Protein AF-0000000066524885 (afdb_homodimer)

Nearest PDB structures (foldseek):
  3c48-assembly1_B  TM=5.034E-01  e=5.840E-22  Corynebacterium glutamicum
  4n9w-assembly1_A  TM=7.542E-01  e=8.296E-17  Mycolicibacterium smegmatis MC2 155
  2gek-assembly1_A  TM=7.854E-01  e=3.214E-16  Mycolicibacterium smegmatis MC2 155
  4nc9-assembly5_A  TM=6.930E-01  e=2.259E-15  Mycolicibacterium smegmatis MC2 155
  4nc9-assembly6_D  TM=7.112E-01  e=3.580E-14  Mycolicibacterium smegmatis MC2 155

pLDDT: mean 85.68, std 20.27, range [21.25, 98.88]

Secondary structure (DSSP, 8-state):
------------------HHHHHHHHHHHHHHHHHHHHHHHHHHHHHHHT--------------PPPPHHHHHHHHHHHHHHHHHHHHHHHHHHHHHHHHTTSPPPEEEEE-S--STTTS---HHHHHHHHHHHHHHHTT-EEEEEEEE-SSS--EEEEEEE-TTT--EEEE--TT-SEEEEEEE-SSTT---HHHHHHHHHHHHHHHHHS--SEEEEEGGGSGGGHHHH-S-EEEEES--HHHHHHHHHHHHHHHHHHH-PPP-HHHHHHHHHHHHHHHHHHHHHHH-S-EEESSHHHHHIIIIIT---GGGEEE----B-TTTS---S-HHHHHHHHHHTT--TTSEEEEE-S--SGGGTHHHHHHHHHHHHHH-TTEEEEEE--STTHHHHHHHHHTT--EEEEES--HHHHHHHHHH-SEEEE-----SS--HHHHHHHHTT--EEEESSTTHHHH-SSGGG-EEE-TT-HHHHHHHHHHHHH-HHHHHHHHHHHHHHHHHHSBHHHHHHHHHHHHHHHHHSPPPPP---S-EEEE-SSS-EEEE---/------------------HHHHHHHHHHHHHHHHHHHHHHHHHHHHHHHT--------------PPPPHHHHHHHHHHHHHHHHHHHHHHHHHHHHHHHHTTSPPPEEEEE-S--STTTS---HHHHHHHHHHHHHHHTT-EEEEEEEE-SSS--EEEEEEE-TTT--EEEE--TT-SEEEEEEE-SSTT---HHHHHHHHHHHHHHHHHS--SEEEEEGGGSGGGHHHH-S-EEEEES--HHHHHHHHHHHHHHHHHHH-PPP-HHHHHHHHHHHHHHHHHHHHHHH-S-EEESSHHHHHIIIIIT---GGGEEE----B-TTTS---S-HHHHHHHHHHTT--TTSEEEEE-S--SGGGTHHHHHHHHHHHHHH-TTEEEEEE--STTHHHHHHHHHTT--EEEEES--HHHHHHHHHH-SEEEE-----SS--HHHHHHHHTT--EEEESSTTHHHH-SSGGG-EEE-TT-HHHHHHHHHHHHH-HHHHHHHHHHHHHHHHHHSBHHHHHHHHHHHHHHHHHSPPPPP---S-EEEE-SSS-EEEE---

Sequence (1104 aa):
MVDCDTPRMGRLGLLRMSRKIFLFLLGFFLWLTFFCTQLFLLKHVENAEYRTEFQPISSTVIQVSQPLNGDRVQEKSCVLRTVEKYTRYAADAVAAAGRIQHRSRLRIAAFTRLWIAPIHKSGGMQLHAFQIYSQLAARGHYVHVFVTGPPGNYRRELMYCVDPENNTTRVCKNPEARLVVQQVPSSENMGYSVAWMNNCVKAFNILHTKQPFDVVHSESWAAVPNIYQLRLPFAVTWHGSMLDWFRNELNRIAHNYRVGRKAPGRELWKRMRDLAKAVAMEEYMLLAVPQHIVISDAAERDLVEMQHVPRERIALIYNGVNTGIFHSREGTWMRDAFLRSHGVPPEHFVVGCGGRLVEIKGHLQLSHAMRHIMEQYRNVTLLVAGEGAMGNIYASMHMEGLSVVQLGMLSQEELGTFYHAIDVFVDPFYQHHGLNTVMIEAALSEVPLVVTALGGALSVVPCTDYGRLFTVGDVMGLAREILYYMLHPDEAKATARRARERAMKLFSSDVMVMHYESLLYRLVDHPPTLPNMTGDVVCIPVYPALCYREVSMVDCDTPRMGRLGLLRMSRKIFLFLLGFFLWLTFFCTQLFLLKHVENAEYRTEFQPISSTVIQVSQPLNGDRVQEKSCVLRTVEKYTRYAADAVAAAGRIQHRSRLRIAAFTRLWIAPIHKSGGMQLHAFQIYSQLAARGHYVHVFVTGPPGNYRRELMYCVDPENNTTRVCKNPEARLVVQQVPSSENMGYSVAWMNNCVKAFNILHTKQPFDVVHSESWAAVPNIYQLRLPFAVTWHGSMLDWFRNELNRIAHNYRVGRKAPGRELWKRMRDLAKAVAMEEYMLLAVPQHIVISDAAERDLVEMQHVPRERIALIYNGVNTGIFHSREGTWMRDAFLRSHGVPPEHFVVGCGGRLVEIKGHLQLSHAMRHIMEQYRNVTLLVAGEGAMGNIYASMHMEGLSVVQLGMLSQEELGTFYHAIDVFVDPFYQHHGLNTVMIEAALSEVPLVVTALGGALSVVPCTDYGRLFTVGDVMGLAREILYYMLHPDEAKATARRARERAMKLFSSDVMVMHYESLLYRLVDHPPTLPNMTGDVVCIPVYPALCYREVS

Organism: Trypanosoma cruzi (strain CL Brener) (NCBI:txid353153)

InterPro domains:
  IPR028098 Glycosyltransferase subfamily 4-like, N-terminal domain [PF13439] (123-323)

Foldseek 3Di:
DPPPPDPPDDDPPPPPPDPVVVVVVVVVVVVVVVVVVVVVVVVVVVPPPPPPPPPPPPLDPLDLDDDDPVQVVVQVVLVVVLVVVLVVLLVVLVVLCVVCLPPDAFEEEEEDADADPPQHHDDDLNVLVVLLQLQSQLSPHAYEYEYADAADPDKDKWAWDADNPQRDIDTDDDPPGRYMYIHFYDPHRSADDLRRQVRSLVVQCVVCVVPNGLEYEYEAQGHLQCLVSNPHFYEYEYQFALVLVLVLLVLVQVQCCLQPNDHDDPVSVVQNVLSVVRNVVRLVSLQQRQAYEYAAPLVLCCCCPPSVHDNVRYDHFHAADALVQQAEDPDCPLLCVVCVVQPAHLQAQEEEEEDAQDVQQPVVLVLLLVVSVCVPPVRYAYEYEEDYDNVVSQVVCVVVVHRYTYDYHDDSNVVNSVLNNHQEYERQGRRQGHADCNLLSNLQHLHAYEYEPHHRVCRQVVDVLQHHYDHNNPSSRSNSRSVVCVVVVVSRNRNSVVSNVSSVSRHHSSSSNSSVVSVSVVCSVPPDDGDDQDARWDWRPDVRINIHGDRD/DPDPPDDDPDDDPPPPPDPVVVVVVVVVVVVVVVVVVVVVVVVVVVPPPPPPPPPPPPLDDLPLDDDDPVQVVVFVVLVVVLVVVLVVLLVVLVVLCVVCLPPDAFEEEEEDADADPPQHHDDDLNVLVVLLQLQSQLSPHAYEYEYADAADPDKDKWAWDADNVQRDIDTDDDPPGRYMYIHFYDPHRSADDLRRQVRSLVVQVVVCVVPNGLEYEYEAQGHLQCLVSNPHFYEYEYQFALVLVLVLLVLVQVQCCLQPNDHDDDVSVVQNVLSVVRNVVRLVSLQQRQAYEYAAPLVLCCCCPPSVHDNVRYDHFHAADALVQQAEDPDCPLLCVVCVVQPAHLQAQEEEEEDAQDVQQPVVLVLLLVVSVCVPPVRYAYEYEEDYDNVVSQVVCVVVVHRYTYDYHDDSNVVNSVLNNHQEYERQGRRQGHADCNLLSNLRHLHAYEYEPHHRVCRQVVDVLQHHYDHNNPSSRSNSRSVVCVVVVVSRNRNSVVSNVSSVSRHHSSSSNSSVVSVSVVCSVPPDDGDDQDARWDWRPDVRINIHGDRD

Structure (mmCIF, N/CA/C/O backbone):
data_AF-0000000066524885-model_v1
#
loop_
_entity.id
_entity.type
_entity.pdbx_description
1 polymer 'Glycosyltransferase subfamily 4-like N-terminal domain-containing protein'
#
loop_
_atom_site.group_PDB
_atom_site.id
_atom_site.type_symbol
_atom_site.label_atom_id
_atom_site.label_alt_id
_atom_site.label_comp_id
_atom_site.label_asym_id
_atom_site.label_entity_id
_atom_site.label_seq_id
_atom_site.pdbx_PDB_ins_code
_atom_site.Cartn_x
_atom_site.Cartn_y
_atom_site.Cartn_z
_atom_site.occupancy
_atom_site.B_iso_or_equiv
_atom_site.auth_seq_id
_atom_site.auth_comp_id
_atom_site.auth_asym_id
_atom_site.auth_atom_id
_atom_site.pdbx_PDB_model_num
ATOM 1 N N . MET A 1 1 ? -10.594 -33.938 -105.125 1 21.27 1 MET A N 1
ATOM 2 C CA . MET A 1 1 ? -9.883 -32.688 -104.938 1 21.27 1 MET A CA 1
ATOM 3 C C . MET A 1 1 ? -10.242 -32.094 -103.562 1 21.27 1 MET A C 1
ATOM 5 O O . MET A 1 1 ? -11.32 -31.516 -103.375 1 21.27 1 MET A O 1
ATOM 9 N N . VAL A 1 2 ? -9.984 -32.812 -102.438 1 24.48 2 VAL A N 1
ATOM 10 C CA . VAL A 1 2 ? -10.359 -33 -101.062 1 24.48 2 VAL A CA 1
ATOM 11 C C . VAL A 1 2 ? -9.891 -31.812 -100.188 1 24.48 2 VAL A C 1
ATOM 13 O O . VAL A 1 2 ? -8.688 -31.547 -100.125 1 24.48 2 VAL A O 1
ATOM 16 N N . ASP A 1 3 ? -10.68 -30.734 -100.438 1 23.47 3 ASP A N 1
ATOM 17 C CA . ASP A 1 3 ? -10.344 -29.375 -100.062 1 23.47 3 ASP A CA 1
ATOM 18 C C . ASP A 1 3 ? -10.031 -29.25 -98.562 1 23.47 3 ASP A C 1
ATOM 20 O O . ASP A 1 3 ? -10.742 -29.812 -97.75 1 23.47 3 ASP A O 1
ATOM 24 N N . CYS A 1 4 ? -8.742 -29.172 -98.125 1 25.8 4 CYS A N 1
ATOM 25 C CA . CYS A 1 4 ? -7.895 -29.188 -97 1 25.8 4 CYS A CA 1
ATOM 26 C C . CYS A 1 4 ? -8.297 -28.062 -96 1 25.8 4 CYS A C 1
ATOM 28 O O . CYS A 1 4 ? -8.008 -26.891 -96.25 1 25.8 4 CYS A O 1
ATOM 30 N N . ASP A 1 5 ? -9.539 -28.188 -95.5 1 26.36 5 ASP A N 1
ATOM 31 C CA . ASP A 1 5 ? -10.234 -27.172 -94.75 1 26.36 5 ASP A CA 1
ATOM 32 C C . ASP A 1 5 ? -9.453 -26.781 -93.5 1 26.36 5 ASP A C 1
ATOM 34 O O . ASP A 1 5 ? -9.133 -27.641 -92.688 1 26.36 5 ASP A O 1
ATOM 38 N N . THR A 1 6 ? -8.508 -25.797 -93.625 1 26.27 6 THR A N 1
ATOM 39 C CA . THR A 1 6 ? -7.504 -25.25 -92.75 1 26.27 6 THR A CA 1
ATOM 40 C C . THR A 1 6 ? -8.156 -24.734 -91.438 1 26.27 6 THR A C 1
ATOM 42 O O . THR A 1 6 ? -9.094 -23.938 -91.5 1 26.27 6 THR A O 1
ATOM 45 N N . PRO A 1 7 ? -8.234 -25.5 -90.312 1 24.42 7 PRO A N 1
ATOM 46 C CA . PRO A 1 7 ? -8.977 -25.266 -89.062 1 24.42 7 PRO A CA 1
ATOM 47 C C . PRO A 1 7 ? -8.523 -24 -88.375 1 24.42 7 PRO A C 1
ATOM 49 O O . PRO A 1 7 ? -7.328 -23.812 -88.125 1 24.42 7 PRO A O 1
ATOM 52 N N . ARG A 1 8 ? -9.164 -22.828 -88.625 1 24.84 8 ARG A N 1
ATOM 53 C CA . ARG A 1 8 ? -8.836 -21.469 -88.188 1 24.84 8 ARG A CA 1
ATOM 54 C C . ARG A 1 8 ? -8.688 -21.391 -86.688 1 24.84 8 ARG A C 1
ATOM 56 O O . ARG A 1 8 ? -9.547 -21.859 -85.938 1 24.84 8 ARG A O 1
ATOM 63 N N . MET A 1 9 ? -7.418 -21.281 -86.188 1 22.52 9 MET A N 1
ATOM 64 C CA . MET A 1 9 ? -6.879 -21.188 -84.812 1 22.52 9 MET A CA 1
ATOM 65 C C . MET A 1 9 ? -7.547 -20.062 -84.062 1 22.52 9 MET A C 1
ATOM 67 O O . MET A 1 9 ? -7.625 -18.938 -84.5 1 22.52 9 MET A O 1
ATOM 71 N N . GLY A 1 10 ? -8.578 -20.328 -83.25 1 21.25 10 GLY A N 1
ATOM 72 C CA . GLY A 1 10 ? -9.469 -19.547 -82.375 1 21.25 10 GLY A CA 1
ATOM 73 C C . GLY A 1 10 ? -8.734 -18.609 -81.438 1 21.25 10 GLY A C 1
ATOM 74 O O . GLY A 1 10 ? -7.613 -18.906 -81 1 21.25 10 GLY A O 1
ATOM 75 N N . ARG A 1 11 ? -8.922 -17.234 -81.562 1 24.02 11 ARG A N 1
ATOM 76 C CA . ARG A 1 11 ? -8.477 -15.984 -80.938 1 24.02 11 ARG A CA 1
ATOM 77 C C . ARG A 1 11 ? -8.547 -16.047 -79.438 1 24.02 11 ARG A C 1
ATOM 79 O O . ARG A 1 11 ? -9.617 -16.312 -78.875 1 24.02 11 ARG A O 1
ATOM 86 N N . LEU A 1 12 ? -7.453 -16.5 -78.688 1 22.81 12 LEU A N 1
ATOM 87 C CA . LEU A 1 12 ? -7.238 -16.547 -77.25 1 22.81 12 LEU A CA 1
ATOM 88 C C . LEU A 1 12 ? -7.496 -15.172 -76.625 1 22.81 12 LEU A C 1
ATOM 90 O O . LEU A 1 12 ? -6.879 -14.18 -77 1 22.81 12 LEU A O 1
ATOM 94 N N . GLY A 1 13 ? -8.742 -14.836 -76.25 1 25.3 13 GLY A N 1
ATOM 95 C CA . GLY A 1 13 ? -9.266 -13.633 -75.625 1 25.3 13 GLY A CA 1
ATOM 96 C C . GLY A 1 13 ? -8.469 -13.195 -74.375 1 25.3 13 GLY A C 1
ATOM 97 O O . GLY A 1 13 ? -8.148 -14.016 -73.5 1 25.3 13 GLY A O 1
ATOM 98 N N . LEU A 1 14 ? -7.508 -12.211 -74.5 1 27.69 14 LEU A N 1
ATOM 99 C CA . LEU A 1 14 ? -6.684 -11.477 -73.562 1 27.69 14 LEU A CA 1
ATOM 100 C C . LEU A 1 14 ? -7.535 -10.93 -72.375 1 27.69 14 LEU A C 1
ATOM 102 O O . LEU A 1 14 ? -8.477 -10.172 -72.625 1 27.69 14 LEU A O 1
ATOM 106 N N . LEU A 1 15 ? -7.727 -11.758 -71.312 1 28.58 15 LEU A N 1
ATOM 107 C CA . LEU A 1 15 ? -8.445 -11.422 -70.062 1 28.58 15 LEU A CA 1
ATOM 108 C C . LEU A 1 15 ? -7.926 -10.125 -69.5 1 28.58 15 LEU A C 1
ATOM 110 O O . LEU A 1 15 ? -6.723 -9.977 -69.25 1 28.58 15 LEU A O 1
ATOM 114 N N . ARG A 1 16 ? -8.656 -9.016 -69.688 1 30.83 16 ARG A N 1
ATOM 115 C CA . ARG A 1 16 ? -8.562 -7.645 -69.188 1 30.83 16 ARG A CA 1
ATOM 116 C C . ARG A 1 16 ? -8.477 -7.621 -67.688 1 30.83 16 ARG A C 1
ATOM 118 O O . ARG A 1 16 ? -9.445 -7.926 -67 1 30.83 16 ARG A O 1
ATOM 125 N N . MET A 1 17 ? -7.293 -7.926 -67.125 1 32.38 17 MET A N 1
ATOM 126 C CA . MET A 1 17 ? -7.055 -7.836 -65.688 1 32.38 17 MET A CA 1
ATOM 127 C C . MET A 1 17 ? -7.391 -6.441 -65.125 1 32.38 17 MET A C 1
ATOM 129 O O . MET A 1 17 ? -6.902 -5.441 -65.688 1 32.38 17 MET A O 1
ATOM 133 N N . SER A 1 18 ? -8.609 -6.262 -64.625 1 34.06 18 SER A N 1
ATOM 134 C CA . SER A 1 18 ? -9.211 -5.012 -64.125 1 34.06 18 SER A CA 1
ATOM 135 C C . SER A 1 18 ? -8.289 -4.273 -63.188 1 34.06 18 SER A C 1
ATOM 137 O O . SER A 1 18 ? -7.43 -4.883 -62.562 1 34.06 18 SER A O 1
ATOM 139 N N . ARG A 1 19 ? -8.352 -2.92 -63.25 1 38.94 19 ARG A N 1
ATOM 140 C CA . ARG A 1 19 ? -7.605 -1.868 -62.562 1 38.94 19 ARG A CA 1
ATOM 141 C C . ARG A 1 19 ? -7.691 -2.027 -61.062 1 38.94 19 ARG A C 1
ATOM 143 O O . ARG A 1 19 ? -6.902 -1.438 -60.312 1 38.94 19 ARG A O 1
ATOM 150 N N . LYS A 1 20 ? -8.75 -2.66 -60.562 1 42 20 LYS A N 1
ATOM 151 C CA . LYS A 1 20 ? -8.93 -2.771 -59.125 1 42 20 LYS A CA 1
ATOM 152 C C . LYS A 1 20 ? -7.84 -3.639 -58.5 1 42 20 LYS A C 1
ATOM 154 O O . LYS A 1 20 ? -7.434 -3.412 -57.375 1 42 20 LYS A O 1
ATOM 159 N N . ILE A 1 21 ? -7.398 -4.691 -59.375 1 45.03 21 ILE A N 1
ATOM 160 C CA . ILE A 1 21 ? -6.352 -5.539 -58.812 1 45.03 21 ILE A CA 1
ATOM 161 C C . ILE A 1 21 ? -5.047 -4.754 -58.719 1 45.03 21 ILE A C 1
ATOM 163 O O . ILE A 1 21 ? -4.258 -4.965 -57.812 1 45.03 21 ILE A O 1
ATOM 167 N N . PHE A 1 22 ? -4.859 -3.758 -59.656 1 44.25 22 PHE A N 1
ATOM 168 C CA . PHE A 1 22 ? -3.602 -3.02 -59.625 1 44.25 22 PHE A CA 1
ATOM 169 C C . PHE A 1 22 ? -3.545 -2.105 -58.406 1 44.25 22 PHE A C 1
ATOM 171 O O . PHE A 1 22 ? -2.518 -2.033 -57.719 1 44.25 22 PHE A O 1
ATOM 178 N N . LEU A 1 23 ? -4.672 -1.465 -58.125 1 48.81 23 LEU A N 1
ATOM 179 C CA . LEU A 1 23 ? -4.633 -0.527 -57 1 48.81 23 LEU A CA 1
ATOM 180 C C . LEU A 1 23 ? -4.5 -1.268 -55.688 1 48.81 23 LEU A C 1
ATOM 182 O O . LEU A 1 23 ? -3.881 -0.76 -54.75 1 48.81 23 LEU A O 1
ATOM 186 N N . PHE A 1 24 ? -5.047 -2.545 -55.594 1 46.59 24 PHE A N 1
ATOM 187 C CA . PHE A 1 24 ? -4.891 -3.332 -54.375 1 46.59 24 PHE A CA 1
ATOM 188 C C . PHE A 1 24 ? -3.441 -3.777 -54.219 1 46.59 24 PHE A C 1
ATOM 190 O O . PHE A 1 24 ? -2.902 -3.73 -53.094 1 46.59 24 PHE A O 1
ATOM 197 N N . LEU A 1 25 ? -2.717 -4.062 -55.406 1 48.94 25 LEU A N 1
ATOM 198 C CA . LEU A 1 25 ? -1.333 -4.504 -55.281 1 48.94 25 LEU A CA 1
ATOM 199 C C . LEU A 1 25 ? -0.419 -3.342 -54.906 1 48.94 25 LEU A C 1
ATOM 201 O O . LEU A 1 25 ? 0.527 -3.514 -54.156 1 48.94 25 LEU A O 1
ATOM 205 N N . LEU A 1 26 ? -0.732 -2.127 -55.406 1 51.19 26 LEU A N 1
ATOM 206 C CA . LEU A 1 26 ? 0.106 -0.987 -55.062 1 51.19 26 LEU A CA 1
ATOM 207 C C . LEU A 1 26 ? -0.073 -0.623 -53.594 1 51.19 26 LEU A C 1
ATOM 209 O O . LEU A 1 26 ? 0.903 -0.33 -52.906 1 51.19 26 LEU A O 1
ATOM 213 N N . GLY A 1 27 ? -1.316 -0.657 -53.094 1 45.56 27 GLY A N 1
ATOM 214 C CA . GLY A 1 27 ? -1.521 -0.419 -51.656 1 45.56 27 GLY A CA 1
ATOM 215 C C . GLY A 1 27 ? -0.854 -1.457 -50.781 1 45.56 27 GLY A C 1
ATOM 216 O O . GLY A 1 27 ? -0.318 -1.127 -49.719 1 45.56 27 GLY A O 1
ATOM 217 N N . PHE A 1 28 ? -0.903 -2.76 -51.219 1 50.38 28 PHE A N 1
ATOM 218 C CA . PHE A 1 28 ? -0.246 -3.824 -50.469 1 50.38 28 PHE A CA 1
ATOM 219 C C . PHE A 1 28 ? 1.267 -3.643 -50.5 1 50.38 28 PHE A C 1
ATOM 221 O O . PHE A 1 28 ? 1.933 -3.852 -49.469 1 50.38 28 PHE A O 1
ATOM 228 N N . PHE A 1 29 ? 1.888 -3.166 -51.656 1 49.66 29 PHE A N 1
ATOM 229 C CA . PHE A 1 29 ? 3.324 -2.922 -51.719 1 49.66 29 PHE A CA 1
ATOM 230 C C . PHE A 1 29 ? 3.701 -1.735 -50.844 1 49.66 29 PHE A C 1
ATOM 232 O O . PHE A 1 29 ? 4.727 -1.764 -50.156 1 49.66 29 PHE A O 1
ATOM 239 N N . LEU A 1 30 ? 2.889 -0.699 -50.812 1 49.44 30 LEU A N 1
ATOM 240 C CA . LEU A 1 30 ? 3.18 0.424 -49.938 1 49.44 30 LEU A CA 1
ATOM 241 C C . LEU A 1 30 ? 2.988 0.028 -48.469 1 49.44 30 LEU A C 1
ATOM 243 O O . LEU A 1 30 ? 3.746 0.463 -47.594 1 49.44 30 LEU A O 1
ATOM 247 N N . TRP A 1 31 ? 1.959 -0.85 -48.156 1 47.56 31 TRP A N 1
ATOM 248 C CA . TRP A 1 31 ? 1.774 -1.368 -46.812 1 47.56 31 TRP A CA 1
ATOM 249 C C . TRP A 1 31 ? 2.918 -2.301 -46.438 1 47.56 31 TRP A C 1
ATOM 251 O O . TRP A 1 31 ? 3.443 -2.219 -45.312 1 47.56 31 TRP A O 1
ATOM 261 N N . LEU A 1 32 ? 3.508 -3.156 -47.344 1 46.53 32 LEU A N 1
ATOM 262 C CA . LEU A 1 32 ? 4.656 -4.012 -47.062 1 46.53 32 LEU A CA 1
ATOM 263 C C . LEU A 1 32 ? 5.91 -3.178 -46.812 1 46.53 32 LEU A C 1
ATOM 265 O O . LEU A 1 32 ? 6.699 -3.471 -45.938 1 46.53 32 LEU A O 1
ATOM 269 N N . THR A 1 33 ? 6.109 -2.088 -47.625 1 45.62 33 THR A N 1
ATOM 270 C CA . THR A 1 33 ? 7.297 -1.265 -47.406 1 45.62 33 THR A CA 1
ATOM 271 C C . THR A 1 33 ? 7.188 -0.482 -46.094 1 45.62 33 THR A C 1
ATOM 273 O O . THR A 1 33 ? 8.188 -0.26 -45.406 1 45.62 33 THR A O 1
ATOM 276 N N . PHE A 1 34 ? 6.004 -0.008 -45.719 1 41.78 34 PHE A N 1
ATOM 277 C CA . PHE A 1 34 ? 5.828 0.678 -44.469 1 41.78 34 PHE A CA 1
ATOM 278 C C . PHE A 1 34 ? 6.004 -0.29 -43.281 1 41.78 34 PHE A C 1
ATOM 280 O O . PHE A 1 34 ? 6.613 0.054 -42.281 1 41.78 34 PHE A O 1
ATOM 287 N N . PHE A 1 35 ? 5.539 -1.577 -43.406 1 40.94 35 PHE A N 1
ATOM 288 C CA . PHE A 1 35 ? 5.742 -2.547 -42.312 1 40.94 35 PHE A CA 1
ATOM 289 C C . PHE A 1 35 ? 7.203 -2.984 -42.25 1 40.94 35 PHE A C 1
ATOM 291 O O . PHE A 1 35 ? 7.73 -3.248 -41.188 1 40.94 35 PHE A O 1
ATOM 298 N N . CYS A 1 36 ? 7.918 -3.1 -43.406 1 39.25 36 CYS A N 1
ATOM 299 C CA . CYS A 1 36 ? 9.328 -3.471 -43.344 1 39.25 36 CYS A CA 1
ATOM 300 C C . CYS A 1 36 ? 10.164 -2.346 -42.719 1 39.25 36 CYS A C 1
ATOM 302 O O . CYS A 1 36 ? 11.141 -2.602 -42.031 1 39.25 36 CYS A O 1
ATOM 304 N N . THR A 1 37 ? 9.844 -1.077 -43.031 1 38.31 37 THR A N 1
ATOM 305 C CA . THR A 1 37 ? 10.656 -0.019 -42.438 1 38.31 37 THR A CA 1
ATOM 306 C C . THR A 1 37 ? 10.383 0.102 -40.938 1 38.31 37 THR A C 1
ATOM 308 O O . THR A 1 37 ? 11.273 0.448 -40.188 1 38.31 37 THR A O 1
ATOM 311 N N . GLN A 1 38 ? 9.109 -0.092 -40.469 1 37.12 38 GLN A N 1
ATOM 312 C CA . GLN A 1 38 ? 8.898 -0.023 -39.031 1 37.12 38 GLN A CA 1
ATOM 313 C C . GLN A 1 38 ? 9.562 -1.198 -38.312 1 37.12 38 GLN A C 1
ATOM 315 O O . GLN A 1 38 ? 9.922 -1.095 -37.156 1 37.12 38 GLN A O 1
ATOM 320 N N . LEU A 1 39 ? 9.734 -2.332 -39 1 35.41 39 LEU A N 1
ATOM 321 C CA . LEU A 1 39 ? 10.492 -3.41 -38.375 1 35.41 39 LEU A CA 1
ATOM 322 C C . LEU A 1 39 ? 11.969 -3.049 -38.281 1 35.41 39 LEU A C 1
ATOM 324 O O . LEU A 1 39 ? 12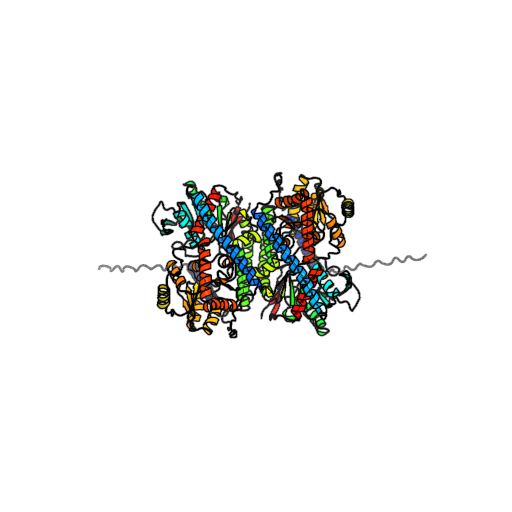.641 -3.443 -37.312 1 35.41 39 LEU A O 1
ATOM 328 N N . PHE A 1 40 ? 12.547 -2.318 -39.25 1 35.47 40 PHE A N 1
ATOM 329 C CA . PHE A 1 40 ? 13.961 -1.959 -39.156 1 35.47 40 PHE A CA 1
ATOM 330 C C . PHE A 1 40 ? 14.172 -0.924 -38.062 1 35.47 40 PHE A C 1
ATOM 332 O O . PHE A 1 40 ? 15.219 -0.918 -37.406 1 35.47 40 PHE A O 1
ATOM 339 N N . LEU A 1 41 ? 13.25 0.07 -37.906 1 33.16 41 LEU A N 1
ATOM 340 C CA . LEU A 1 41 ? 13.461 1.02 -36.812 1 33.16 41 LEU A CA 1
ATOM 341 C C . LEU A 1 41 ? 13.242 0.354 -35.469 1 33.16 41 LEU A C 1
ATOM 343 O O . LEU A 1 41 ? 13.828 0.769 -34.469 1 33.16 41 LEU A O 1
ATOM 347 N N . LEU A 1 42 ? 12.344 -0.596 -35.312 1 30.09 42 LEU A N 1
ATOM 348 C CA . LEU A 1 42 ? 12.195 -1.268 -34.031 1 30.09 42 LEU A CA 1
ATOM 349 C C . LEU A 1 42 ? 13.406 -2.146 -33.75 1 30.09 42 LEU A C 1
ATOM 351 O O . LEU A 1 42 ? 13.719 -2.408 -32.562 1 30.09 42 LEU A O 1
ATOM 355 N N . LYS A 1 43 ? 14.141 -2.775 -34.656 1 34.22 43 LYS A N 1
ATOM 356 C CA . LYS A 1 43 ? 15.336 -3.559 -34.375 1 34.22 43 LYS A CA 1
ATOM 357 C C . LYS A 1 43 ? 16.469 -2.668 -33.875 1 34.22 43 LYS A C 1
ATOM 359 O O . LYS A 1 43 ? 17.297 -3.092 -33.062 1 34.22 43 LYS A O 1
ATOM 364 N N . HIS A 1 44 ? 16.656 -1.429 -34.438 1 31.25 44 HIS A N 1
ATOM 365 C CA . HIS A 1 44 ? 17.797 -0.621 -34.031 1 31.25 44 HIS A CA 1
ATOM 366 C C . HIS A 1 44 ? 17.594 -0.034 -32.625 1 31.25 44 HIS A C 1
ATOM 368 O O . HIS A 1 44 ? 18.531 0.429 -32 1 31.25 44 HIS A O 1
ATOM 374 N N . VAL A 1 45 ? 16.344 0.31 -32.312 1 30.09 45 VAL A N 1
ATOM 375 C CA . VAL A 1 45 ? 16.203 0.885 -31 1 30.09 45 VAL A CA 1
ATOM 376 C C . VAL A 1 45 ? 16.484 -0.184 -29.938 1 30.09 45 VAL A C 1
ATOM 378 O O . VAL A 1 45 ? 16.828 0.136 -28.797 1 30.09 45 VAL A O 1
ATOM 381 N N . GLU A 1 46 ? 16.344 -1.438 -30.266 1 29.56 46 GLU A N 1
ATOM 382 C CA . GLU A 1 46 ? 16.625 -2.42 -29.219 1 29.56 46 GLU A CA 1
ATOM 383 C C . GLU A 1 46 ? 18.125 -2.518 -28.953 1 29.56 46 GLU A C 1
ATOM 385 O O . GLU A 1 46 ? 18.531 -2.812 -27.828 1 29.56 46 GLU A O 1
ATOM 390 N N . ASN A 1 47 ? 18.984 -2.371 -29.984 1 28.84 47 ASN A N 1
ATOM 391 C CA . ASN A 1 47 ? 20.391 -2.619 -29.734 1 28.84 47 ASN A CA 1
ATOM 392 C C . ASN A 1 47 ? 21.062 -1.43 -29.062 1 28.84 47 ASN A C 1
ATOM 394 O O . ASN A 1 47 ? 22.266 -1.468 -28.766 1 28.84 47 ASN A O 1
ATOM 398 N N . ALA A 1 48 ? 20.625 -0.167 -29.344 1 31.97 48 ALA A N 1
ATOM 399 C CA . ALA A 1 48 ? 21.438 0.92 -28.797 1 31.97 48 ALA A CA 1
ATOM 400 C C . ALA A 1 48 ? 21.406 0.915 -27.281 1 31.97 48 ALA A C 1
ATOM 402 O O . ALA A 1 48 ? 22.297 1.476 -26.641 1 31.97 48 ALA A O 1
ATOM 403 N N . GLU A 1 49 ? 20.266 0.589 -26.719 1 29.14 49 GLU A N 1
ATOM 404 C CA . GLU A 1 49 ? 20.234 1.13 -25.359 1 29.14 49 GLU A CA 1
ATOM 405 C C . GLU A 1 49 ? 21.125 0.316 -24.422 1 29.14 49 GLU A C 1
ATOM 407 O O . GLU A 1 49 ? 21.469 0.774 -23.328 1 29.14 49 GLU A O 1
ATOM 412 N N . TYR A 1 50 ? 21.25 -1.01 -24.734 1 29.33 50 TYR A N 1
ATOM 413 C CA . TYR A 1 50 ? 21.781 -1.682 -23.562 1 29.33 50 TYR A CA 1
ATOM 414 C C . TYR A 1 50 ? 23.312 -1.639 -23.562 1 29.33 50 TYR A C 1
ATOM 416 O O . TYR A 1 50 ? 23.953 -2.381 -22.812 1 29.33 50 TYR A O 1
ATOM 424 N N . ARG A 1 51 ? 23.953 -0.991 -24.562 1 29.97 51 ARG A N 1
ATOM 425 C CA . ARG A 1 51 ? 25.391 -1.051 -24.344 1 29.97 51 ARG A CA 1
ATOM 426 C C . ARG A 1 51 ? 25.812 -0.111 -23.219 1 29.97 51 ARG A C 1
ATOM 428 O O . ARG A 1 51 ? 26.297 0.992 -23.469 1 29.97 51 ARG A O 1
ATOM 435 N N . THR A 1 52 ? 25.094 0.157 -22.188 1 29.77 52 THR A N 1
ATOM 436 C CA . THR A 1 52 ? 25.766 0.922 -21.141 1 29.77 52 THR A CA 1
ATOM 437 C C . THR A 1 52 ? 27.078 0.253 -20.719 1 29.77 52 THR A C 1
ATOM 439 O O . THR A 1 52 ? 27.109 -0.954 -20.469 1 29.77 52 THR A O 1
ATOM 442 N N . GLU A 1 53 ? 28.172 0.819 -21.156 1 29.47 53 GLU A N 1
ATOM 443 C CA . GLU A 1 53 ? 29.5 0.489 -20.609 1 29.47 53 GLU A CA 1
ATOM 444 C C . GLU A 1 53 ? 29.422 0.248 -19.109 1 29.47 53 GLU A C 1
ATOM 446 O O . GLU A 1 53 ? 29 1.126 -18.344 1 29.47 53 GLU A O 1
ATOM 451 N N . PHE A 1 54 ? 29.312 -1.003 -18.75 1 30.89 54 PHE A N 1
ATOM 452 C CA . PHE A 1 54 ? 29.453 -1.461 -17.359 1 30.89 54 PHE A CA 1
ATOM 453 C C . PHE A 1 54 ? 30.719 -0.904 -16.734 1 30.89 54 PHE A C 1
ATOM 455 O O . PHE A 1 54 ? 31.828 -1.174 -17.203 1 30.89 54 PHE A O 1
ATOM 462 N N . GLN A 1 55 ? 30.734 0.294 -16.203 1 31.31 55 GLN A N 1
ATOM 463 C CA . GLN A 1 55 ? 31.891 0.534 -15.336 1 31.31 55 GLN A CA 1
ATOM 464 C C . GLN A 1 55 ? 32.031 -0.576 -14.297 1 31.31 55 GLN A C 1
ATOM 466 O O . GLN A 1 55 ? 31.062 -0.943 -13.633 1 31.31 55 GLN A O 1
ATOM 471 N N . PRO A 1 56 ? 33.062 -1.315 -14.391 1 30.05 56 PRO A N 1
ATOM 472 C CA . PRO A 1 56 ? 33.312 -2.35 -13.383 1 30.05 56 PRO A CA 1
ATOM 473 C C . PRO A 1 56 ? 33.094 -1.845 -11.953 1 30.05 56 PRO A C 1
ATOM 475 O O . PRO A 1 56 ? 33.594 -0.772 -11.602 1 30.05 56 PRO A O 1
ATOM 478 N N . ILE A 1 57 ? 32.031 -2.152 -11.289 1 34.84 57 ILE A N 1
ATOM 479 C CA . ILE A 1 57 ? 31.938 -1.928 -9.852 1 34.84 57 ILE A CA 1
ATOM 480 C C . ILE A 1 57 ? 33.219 -2.432 -9.156 1 34.84 57 ILE A C 1
ATOM 482 O O . ILE A 1 57 ? 33.688 -3.537 -9.438 1 34.84 57 ILE A O 1
ATOM 486 N N . SER A 1 58 ? 34.031 -1.565 -8.617 1 33.81 58 SER A N 1
ATOM 487 C CA . SER A 1 58 ? 35.219 -1.898 -7.836 1 33.81 58 SER A CA 1
ATOM 488 C C . SER A 1 58 ? 34.969 -3.123 -6.957 1 33.81 58 SER A C 1
ATOM 490 O O . SER A 1 58 ? 33.844 -3.367 -6.523 1 33.81 58 SER A O 1
ATOM 492 N N . SER A 1 59 ? 35.844 -4.125 -6.941 1 36.28 59 SER A N 1
ATOM 493 C CA . SER A 1 59 ? 35.969 -5.375 -6.199 1 36.28 59 SER A CA 1
ATOM 494 C C . SER A 1 59 ? 35.719 -5.164 -4.711 1 36.28 59 SER A C 1
ATOM 496 O O . SER A 1 59 ? 36.656 -5.023 -3.93 1 36.28 59 SER A O 1
ATOM 498 N N . THR A 1 60 ? 34.781 -4.422 -4.246 1 38.53 60 THR A N 1
ATOM 499 C CA . THR A 1 60 ? 34.656 -4.387 -2.797 1 38.53 60 THR A CA 1
ATOM 500 C C . THR A 1 60 ? 34.188 -5.746 -2.266 1 38.53 60 THR A C 1
ATOM 502 O O . THR A 1 60 ? 33.219 -6.32 -2.76 1 38.53 60 THR A O 1
ATOM 505 N N . VAL A 1 61 ? 35.062 -6.387 -1.465 1 37.59 61 VAL A N 1
ATOM 506 C CA . VAL A 1 61 ? 34.781 -7.598 -0.699 1 37.59 61 VAL A CA 1
ATOM 507 C C . VAL A 1 61 ? 33.406 -7.492 -0.023 1 37.59 61 VAL A C 1
ATOM 509 O O . VAL A 1 61 ? 33.156 -6.531 0.708 1 37.59 61 VAL A O 1
ATOM 512 N N . ILE A 1 62 ? 32.594 -8.266 -0.539 1 43.81 62 ILE A N 1
ATOM 513 C CA . ILE A 1 62 ? 31.25 -8.359 0.045 1 43.81 62 ILE A CA 1
ATOM 514 C C . ILE A 1 62 ? 31.359 -8.844 1.489 1 43.81 62 ILE A C 1
ATOM 516 O O . ILE A 1 62 ? 31.781 -9.977 1.742 1 43.81 62 ILE A O 1
ATOM 520 N N . GLN A 1 63 ? 31.484 -7.953 2.488 1 40.97 63 GLN A N 1
ATOM 521 C CA . GLN A 1 63 ? 31.406 -8.359 3.887 1 40.97 63 GLN A CA 1
ATOM 522 C C . GLN A 1 63 ? 29.984 -8.719 4.289 1 40.97 63 GLN A C 1
ATOM 524 O O . GLN A 1 63 ? 29.062 -7.918 4.105 1 40.97 63 GLN A O 1
ATOM 529 N N . VAL A 1 64 ? 29.75 -9.977 4.543 1 39.56 64 VAL A N 1
ATOM 530 C CA . VAL A 1 64 ? 28.469 -10.492 5.047 1 39.56 64 VAL A CA 1
ATOM 531 C C . VAL A 1 64 ? 28.312 -10.125 6.52 1 39.56 64 VAL A C 1
ATOM 533 O O . VAL A 1 64 ? 29.078 -10.594 7.371 1 39.56 64 VAL A O 1
ATOM 536 N N . SER A 1 65 ? 27.812 -8.93 6.863 1 38.53 65 SER A N 1
ATOM 537 C CA . SER A 1 65 ? 27.641 -8.539 8.258 1 38.53 65 SER A CA 1
ATOM 538 C C . SER A 1 65 ? 26.453 -9.258 8.891 1 38.53 65 SER A C 1
ATOM 540 O O . SER A 1 65 ? 25.469 -9.555 8.211 1 38.53 65 SER A O 1
ATOM 542 N N . GLN A 1 66 ? 26.703 -9.773 10.141 1 38.84 66 GLN A N 1
ATOM 543 C CA . GLN A 1 66 ? 25.672 -10.367 10.992 1 38.84 66 GLN A CA 1
ATOM 544 C C . GLN A 1 66 ? 24.625 -9.336 11.391 1 38.84 66 GLN A C 1
ATOM 546 O O . GLN A 1 66 ? 24.938 -8.148 11.547 1 38.84 66 GLN A O 1
ATOM 551 N N . PRO A 1 67 ? 23.391 -9.695 11.383 1 41.91 67 PRO A N 1
ATOM 552 C CA . PRO A 1 67 ? 22.344 -8.758 11.797 1 41.91 67 PRO A CA 1
ATOM 553 C C . PRO A 1 67 ? 22.562 -8.195 13.195 1 41.91 67 PRO A C 1
ATOM 555 O O . PRO A 1 67 ? 23.125 -8.875 14.055 1 41.91 67 PRO A O 1
ATOM 558 N N . LEU A 1 68 ? 22.234 -6.965 13.57 1 38.59 68 LEU A N 1
ATOM 559 C CA . LEU A 1 68 ? 22.281 -6.293 14.867 1 38.59 68 LEU A CA 1
ATOM 560 C C . LEU A 1 68 ? 21.266 -6.887 15.836 1 38.59 68 LEU A C 1
ATOM 562 O O . LEU A 1 68 ? 20.266 -7.469 15.406 1 38.59 68 LEU A O 1
ATOM 566 N N . ASN A 1 69 ? 21.438 -6.812 17.188 1 38.59 69 ASN A N 1
ATOM 567 C CA . ASN A 1 69 ? 20.656 -7.344 18.297 1 38.59 69 ASN A CA 1
ATOM 568 C C . ASN A 1 69 ? 19.172 -7.047 18.125 1 38.59 69 ASN A C 1
ATOM 570 O O . ASN A 1 69 ? 18.328 -7.895 18.406 1 38.59 69 ASN A O 1
ATOM 574 N N . GLY A 1 70 ? 18.734 -5.832 17.891 1 42.41 70 GLY A N 1
ATOM 575 C CA . GLY A 1 70 ? 17.344 -5.469 17.641 1 42.41 70 GLY A CA 1
ATOM 576 C C . GLY A 1 70 ? 16.688 -6.297 16.562 1 42.41 70 GLY A C 1
ATOM 577 O O . GLY A 1 70 ? 15.5 -6.621 16.641 1 42.41 70 GLY A O 1
ATOM 578 N N . ASP A 1 71 ? 17.594 -6.762 15.75 1 58.09 71 ASP A N 1
ATOM 579 C CA . ASP A 1 71 ? 17.172 -7.605 14.633 1 58.09 71 ASP A CA 1
ATOM 580 C C . ASP A 1 71 ? 16.875 -9.023 15.102 1 58.09 71 ASP A C 1
ATOM 582 O O . ASP A 1 71 ? 15.953 -9.672 14.586 1 58.09 71 ASP A O 1
ATOM 586 N N . ARG A 1 72 ? 17.359 -9.227 16.344 1 56.94 72 ARG A N 1
ATOM 587 C CA . ARG A 1 72 ? 17.141 -10.586 16.844 1 56.94 72 ARG A CA 1
ATOM 588 C C . ARG A 1 72 ? 15.766 -10.727 17.469 1 56.94 72 ARG A C 1
ATOM 590 O O . ARG A 1 72 ? 15.102 -11.75 17.297 1 56.94 72 ARG A O 1
ATOM 597 N N . VAL A 1 73 ? 15.352 -9.711 18.266 1 60.22 73 VAL A N 1
ATOM 598 C CA . VAL A 1 73 ? 14.031 -9.75 18.906 1 60.22 73 VAL A CA 1
ATOM 599 C C . VAL A 1 73 ? 12.945 -9.773 17.828 1 60.22 73 VAL A C 1
ATOM 601 O O . VAL A 1 73 ? 11.977 -10.523 17.938 1 60.22 73 VAL A O 1
ATOM 604 N N . GLN A 1 74 ? 13.188 -9.094 16.859 1 72.81 74 GLN A N 1
ATOM 605 C CA . GLN A 1 74 ? 12.227 -9.047 15.758 1 72.81 74 GLN A CA 1
ATOM 606 C C . GLN A 1 74 ? 12.188 -10.375 15 1 72.81 74 GLN A C 1
ATOM 608 O O . GLN A 1 74 ? 11.117 -10.828 14.594 1 72.81 74 GLN A O 1
ATOM 613 N N . GLU A 1 75 ? 13.305 -10.969 15.055 1 79.19 75 GLU A N 1
ATOM 614 C CA . GLU A 1 75 ? 13.383 -12.25 14.359 1 79.19 75 GLU A CA 1
ATOM 615 C C . GLU A 1 75 ? 12.688 -13.352 15.164 1 79.19 75 GLU A C 1
ATOM 617 O O . GLU A 1 75 ? 11.969 -14.18 14.602 1 79.19 75 GLU A O 1
ATOM 622 N N . LYS A 1 76 ? 12.898 -13.344 16.469 1 80.62 76 LYS A N 1
ATOM 623 C CA . LYS A 1 76 ? 12.25 -14.344 17.297 1 80.62 76 LYS A CA 1
ATOM 624 C C . LYS A 1 76 ? 10.734 -14.195 17.266 1 80.62 76 LYS A C 1
ATOM 626 O O . LYS A 1 76 ? 10.008 -15.188 17.203 1 80.62 76 LYS A O 1
ATOM 631 N N . SER A 1 77 ? 10.328 -12.992 17.25 1 83.5 77 SER A N 1
ATOM 632 C CA . SER A 1 77 ? 8.898 -12.719 17.172 1 83.5 77 SER A CA 1
ATOM 633 C C . SER A 1 77 ? 8.32 -13.164 15.828 1 83.5 77 SER A C 1
ATOM 635 O O . SER A 1 77 ? 7.211 -13.695 15.773 1 83.5 77 SER A O 1
ATOM 637 N N . CYS A 1 78 ? 9.055 -13.062 14.867 1 88.06 78 CYS A N 1
ATOM 638 C CA . CYS A 1 78 ? 8.633 -13.484 13.539 1 88.06 78 CYS A CA 1
ATOM 639 C C . CYS A 1 78 ? 8.445 -14.992 13.469 1 88.06 78 CYS A C 1
ATOM 641 O O . CYS A 1 78 ? 7.445 -15.484 12.945 1 88.06 78 CYS A O 1
ATOM 643 N N . VAL A 1 79 ? 9.336 -15.742 14.07 1 91.12 79 VAL A N 1
ATOM 644 C CA . VAL A 1 79 ? 9.297 -17.203 14.023 1 91.12 79 VAL A CA 1
ATOM 645 C C . VAL A 1 79 ? 8.062 -17.703 14.781 1 91.12 79 VAL A C 1
ATOM 647 O O . VAL A 1 79 ? 7.324 -18.547 14.273 1 91.12 79 VAL A O 1
ATOM 650 N N . LEU A 1 80 ? 7.832 -17.125 15.914 1 89.44 80 LEU A N 1
ATOM 651 C CA . LEU A 1 80 ? 6.699 -17.562 16.734 1 89.44 80 LEU A CA 1
ATOM 652 C C . LEU A 1 80 ? 5.383 -17.312 16 1 89.44 80 LEU A C 1
ATOM 654 O O . LEU A 1 80 ? 4.527 -18.203 15.938 1 89.44 80 LEU A O 1
ATOM 658 N N . ARG A 1 81 ? 5.246 -16.156 15.445 1 89.44 81 ARG A N 1
ATOM 659 C CA . ARG A 1 81 ? 4.035 -15.82 14.711 1 89.44 81 ARG A CA 1
ATOM 660 C C . ARG A 1 81 ? 3.865 -16.719 13.492 1 89.44 81 ARG A C 1
ATOM 662 O O . ARG A 1 81 ? 2.748 -17.125 13.164 1 89.44 81 ARG A O 1
ATOM 669 N N . THR A 1 82 ? 4.953 -17 12.883 1 92.06 82 THR A N 1
ATOM 670 C CA . THR A 1 82 ? 4.941 -17.812 11.672 1 92.06 82 THR A CA 1
ATOM 671 C C . THR A 1 82 ? 4.508 -19.25 11.992 1 92.06 82 THR A C 1
ATOM 673 O O . THR A 1 82 ? 3.65 -19.812 11.312 1 92.06 82 THR A O 1
ATOM 676 N N . VAL A 1 83 ? 5.062 -19.828 13.023 1 93.44 83 VAL A N 1
ATOM 677 C CA . VAL A 1 83 ? 4.738 -21.188 13.422 1 93.44 83 VAL A CA 1
ATOM 678 C C . VAL A 1 83 ? 3.26 -21.281 13.789 1 93.44 83 VAL A C 1
ATOM 680 O O . VAL A 1 83 ? 2.566 -22.219 13.375 1 93.44 83 VAL A O 1
ATOM 683 N N . GLU A 1 84 ? 2.848 -20.328 14.5 1 91.69 84 GLU A N 1
ATOM 684 C CA . GLU A 1 84 ? 1.441 -20.312 14.898 1 91.69 84 GLU A CA 1
ATOM 685 C C . GLU A 1 84 ? 0.529 -20.25 13.672 1 91.69 84 GLU A C 1
ATOM 687 O O . GLU A 1 84 ? -0.45 -21 13.586 1 91.69 84 GLU A O 1
ATOM 692 N N . LYS A 1 85 ? 0.822 -19.453 12.781 1 91.94 85 LYS A N 1
ATOM 693 C CA . LYS A 1 85 ? -0.021 -19.219 11.617 1 91.94 85 LYS A CA 1
ATOM 694 C C . LYS A 1 85 ? -0.123 -20.484 10.758 1 91.94 85 LYS A C 1
ATOM 696 O O . LYS A 1 85 ? -1.224 -20.906 10.406 1 91.94 85 LYS A O 1
ATOM 701 N N . TYR A 1 86 ? 1.051 -21.109 10.375 1 92.56 86 TYR A N 1
ATOM 702 C CA . TYR A 1 86 ? 0.969 -22.219 9.438 1 92.56 86 TYR A CA 1
ATOM 703 C C . TYR A 1 86 ? 0.429 -23.469 10.125 1 92.56 86 TYR A C 1
ATOM 705 O O . TYR A 1 86 ? -0.175 -24.328 9.484 1 92.56 86 TYR A O 1
ATOM 713 N N . THR A 1 87 ? 0.623 -23.609 11.461 1 93.56 87 THR A N 1
ATOM 714 C CA . THR A 1 87 ? 0.048 -24.734 12.188 1 93.56 87 THR A CA 1
ATOM 715 C C . THR A 1 87 ? -1.473 -24.625 12.242 1 93.56 87 THR A C 1
ATOM 717 O O . THR A 1 87 ? -2.184 -25.594 11.977 1 93.56 87 THR A O 1
ATOM 720 N N . ARG A 1 88 ? -1.907 -23.438 12.531 1 93.5 88 ARG A N 1
ATOM 721 C CA . ARG A 1 88 ? -3.348 -23.203 12.578 1 93.5 88 ARG A CA 1
ATOM 722 C C . ARG A 1 88 ? -3.975 -23.359 11.203 1 93.5 88 ARG A C 1
ATOM 724 O O . ARG A 1 88 ? -5.055 -23.938 11.07 1 93.5 88 ARG A O 1
ATOM 731 N N . TYR A 1 89 ? -3.33 -22.891 10.211 1 94.81 89 TYR A N 1
ATOM 732 C CA . TYR A 1 89 ? -3.822 -22.953 8.836 1 94.81 89 TYR A CA 1
ATOM 733 C C . TYR A 1 89 ? -4.035 -24.391 8.406 1 94.81 89 TYR A C 1
ATOM 735 O O . TYR A 1 89 ? -5.074 -24.734 7.84 1 94.81 89 TYR A O 1
ATOM 743 N N . ALA A 1 90 ? -3.074 -25.25 8.68 1 93.69 90 ALA A N 1
ATOM 744 C CA . ALA A 1 90 ? -3.158 -26.656 8.32 1 93.69 90 ALA A CA 1
ATOM 745 C C . ALA A 1 90 ? -4.227 -27.375 9.141 1 93.69 90 ALA A C 1
ATOM 747 O O . ALA A 1 90 ? -4.98 -28.188 8.617 1 93.69 90 ALA A O 1
ATOM 748 N N . ALA A 1 91 ? -4.285 -27.016 10.406 1 92.88 91 ALA A N 1
ATOM 749 C CA . ALA A 1 91 ? -5.285 -27.625 11.281 1 92.88 91 ALA A CA 1
ATOM 750 C C . ALA A 1 91 ? -6.699 -27.266 10.828 1 92.88 91 ALA A C 1
ATOM 752 O O . ALA A 1 91 ? -7.59 -28.125 10.836 1 92.88 91 ALA A O 1
ATOM 753 N N . ASP A 1 92 ? -6.887 -26.078 10.398 1 93 92 ASP A N 1
ATOM 754 C CA . ASP A 1 92 ? -8.188 -25.609 9.922 1 93 92 ASP A CA 1
ATOM 755 C C . ASP A 1 92 ? -8.602 -26.359 8.656 1 93 92 ASP A C 1
ATOM 757 O O . ASP A 1 92 ? -9.781 -26.672 8.477 1 93 92 ASP A O 1
ATOM 761 N N . ALA A 1 93 ? -7.664 -26.609 7.824 1 92 93 ALA A N 1
ATOM 762 C CA . ALA A 1 93 ? -7.945 -27.328 6.586 1 92 93 ALA A CA 1
ATOM 763 C C . ALA A 1 93 ? -8.422 -28.75 6.879 1 92 93 ALA A C 1
ATOM 765 O O . ALA A 1 93 ? -9.422 -29.203 6.316 1 92 93 ALA A O 1
ATOM 766 N N . VAL A 1 94 ? -7.766 -29.422 7.785 1 90.5 94 VAL A N 1
ATOM 767 C CA . VAL A 1 94 ? -8.094 -30.797 8.141 1 90.5 94 VAL A CA 1
ATOM 768 C C . VAL A 1 94 ? -9.461 -30.844 8.828 1 90.5 94 VAL A C 1
ATOM 770 O O . VAL A 1 94 ? -10.289 -31.703 8.516 1 90.5 94 VAL A O 1
ATOM 773 N N . ALA A 1 95 ? -9.641 -29.906 9.664 1 90.88 95 ALA A N 1
ATOM 774 C CA . ALA A 1 95 ? -10.922 -29.828 10.367 1 90.88 95 ALA A CA 1
ATOM 775 C C . ALA A 1 95 ? -12.07 -29.594 9.391 1 90.88 95 ALA A C 1
ATOM 777 O O . ALA A 1 95 ? -13.125 -30.219 9.508 1 90.88 95 ALA A O 1
ATOM 778 N N . ALA A 1 96 ? -11.844 -28.75 8.469 1 88.5 96 ALA A N 1
ATOM 779 C CA . ALA A 1 96 ? -12.875 -28.438 7.484 1 88.5 96 ALA A CA 1
ATOM 780 C C . ALA A 1 96 ? -13.164 -29.641 6.594 1 88.5 96 ALA A C 1
ATOM 782 O O . ALA A 1 96 ? -14.328 -29.922 6.281 1 88.5 96 ALA A O 1
ATOM 783 N N . ALA A 1 97 ? -12.156 -30.328 6.203 1 87.25 97 ALA A N 1
ATOM 784 C CA . ALA A 1 97 ? -12.312 -31.516 5.375 1 87.25 97 ALA A CA 1
ATOM 785 C C . ALA A 1 97 ? -13.133 -32.594 6.094 1 87.25 97 ALA A C 1
ATOM 787 O O . ALA A 1 97 ? -13.953 -33.25 5.473 1 87.25 97 ALA A O 1
ATOM 788 N N . GLY A 1 98 ? -12.891 -32.719 7.363 1 86.38 98 GLY A N 1
ATOM 789 C CA . GLY A 1 98 ? -13.648 -33.688 8.156 1 86.38 98 GLY A CA 1
ATOM 790 C C . GLY A 1 98 ? -15.133 -33.344 8.219 1 86.38 98 GLY A C 1
ATOM 791 O O . GLY A 1 98 ? -15.969 -34.25 8.156 1 86.38 98 GLY A O 1
ATOM 792 N N . ARG A 1 99 ? -15.469 -32.094 8.156 1 85.06 99 ARG A N 1
ATOM 793 C CA . ARG A 1 99 ? -16.859 -31.656 8.289 1 85.06 99 ARG A CA 1
ATOM 794 C C . ARG A 1 99 ? -17.625 -31.875 7 1 85.06 99 ARG A C 1
ATOM 796 O O . ARG A 1 99 ? -18.844 -32.062 7.027 1 85.06 99 ARG A O 1
ATOM 803 N N . ILE A 1 100 ? -16.891 -31.969 5.902 1 84.31 100 ILE A N 1
ATOM 804 C CA . ILE A 1 100 ? -17.625 -31.969 4.648 1 84.31 100 ILE A CA 1
ATOM 805 C C . ILE A 1 100 ? -17.547 -33.344 4.008 1 84.31 100 ILE A C 1
ATOM 807 O O . ILE A 1 100 ? -18.031 -33.562 2.895 1 84.31 100 ILE A O 1
ATOM 811 N N . GLN A 1 101 ? -16.969 -34.25 4.66 1 82.38 101 GLN A N 1
ATOM 812 C CA . GLN A 1 101 ? -16.719 -35.594 4.129 1 82.38 101 GLN A CA 1
ATOM 813 C C . GLN A 1 101 ? -18.031 -36.25 3.695 1 82.38 101 GLN A C 1
ATOM 815 O O . GLN A 1 101 ? -18.062 -37 2.699 1 82.38 101 GLN A O 1
ATOM 820 N N . HIS A 1 102 ? -19.125 -35.938 4.297 1 85.62 102 HIS A N 1
ATOM 821 C CA . HIS A 1 102 ? -20.375 -36.656 4 1 85.62 102 HIS A CA 1
ATOM 822 C C . HIS A 1 102 ? -21.359 -35.719 3.27 1 85.62 102 HIS A C 1
ATOM 824 O O . HIS A 1 102 ? -22.531 -36.094 3.111 1 85.62 102 HIS A O 1
ATOM 830 N N . ARG A 1 103 ? -20.844 -34.656 2.768 1 90.44 103 ARG A N 1
ATOM 831 C CA . ARG A 1 103 ? -21.734 -33.75 2.074 1 90.44 103 ARG A CA 1
ATOM 832 C C . ARG A 1 103 ? -21.922 -34.156 0.615 1 90.44 103 ARG A C 1
ATOM 834 O O . ARG A 1 103 ? -21.078 -34.844 0.046 1 90.44 103 ARG A O 1
ATOM 841 N N . SER A 1 104 ? -23.047 -33.688 0.131 1 91.5 104 SER A N 1
ATOM 842 C CA . SER A 1 104 ? -23.297 -33.938 -1.286 1 91.5 104 SER A CA 1
ATOM 843 C C . SER A 1 104 ? -22.281 -33.188 -2.158 1 91.5 104 SER A C 1
ATOM 845 O O . SER A 1 104 ? -21.781 -32.125 -1.786 1 91.5 104 SER A O 1
ATOM 847 N N . ARG A 1 105 ? -22.031 -33.75 -3.25 1 95.81 105 ARG A N 1
ATOM 848 C CA . ARG A 1 105 ? -21.031 -33.188 -4.152 1 95.81 105 ARG A CA 1
ATOM 849 C C . ARG A 1 105 ? -21.609 -32 -4.926 1 95.81 105 ARG A C 1
ATOM 851 O O . ARG A 1 105 ? -22.797 -31.984 -5.246 1 95.81 105 ARG A O 1
ATOM 858 N N . LEU A 1 106 ? -20.75 -31.094 -5.242 1 97.94 106 LEU A N 1
ATOM 859 C CA . LEU A 1 106 ? -21.156 -29.844 -5.883 1 97.94 106 LEU A CA 1
ATOM 860 C C . LEU A 1 106 ? -20.953 -29.906 -7.391 1 97.94 106 LEU A C 1
ATOM 862 O O . LEU A 1 106 ? -20.094 -30.656 -7.871 1 97.94 106 LEU A O 1
ATOM 866 N N . ARG A 1 107 ? -21.781 -29.188 -8.094 1 98.56 107 ARG A N 1
ATOM 867 C CA . ARG A 1 107 ? -21.531 -28.859 -9.5 1 98.56 107 ARG A CA 1
ATOM 868 C C . ARG A 1 107 ? -21.016 -27.422 -9.633 1 98.56 107 ARG A C 1
ATOM 870 O O . ARG A 1 107 ? -21.719 -26.469 -9.344 1 98.56 107 ARG A O 1
ATOM 877 N N . ILE A 1 108 ? -19.797 -27.281 -10.094 1 98.81 108 ILE A N 1
ATOM 878 C CA . ILE A 1 108 ? -19.062 -26.016 -10.07 1 98.81 108 ILE A CA 1
ATOM 879 C C . ILE A 1 108 ? -18.875 -25.5 -11.492 1 98.81 108 ILE A C 1
ATOM 881 O O . ILE A 1 108 ? -18.359 -26.219 -12.352 1 98.81 108 ILE A O 1
ATOM 885 N N . ALA A 1 109 ? -19.359 -24.297 -11.797 1 98.88 109 ALA A N 1
ATOM 886 C CA . ALA A 1 109 ? -19.031 -23.594 -13.031 1 98.88 109 ALA A CA 1
ATOM 887 C C . ALA A 1 109 ? -17.766 -22.734 -12.852 1 98.88 109 ALA A C 1
ATOM 889 O O . ALA A 1 109 ? -17.766 -21.766 -12.094 1 98.88 109 ALA A O 1
ATOM 890 N N . ALA A 1 110 ? -16.734 -23.109 -13.555 1 98.75 110 ALA A N 1
ATOM 891 C CA . ALA A 1 110 ? -15.461 -22.422 -13.414 1 98.75 110 ALA A CA 1
ATOM 892 C C . ALA A 1 110 ? -15.117 -21.641 -14.672 1 98.75 110 ALA A C 1
ATOM 894 O O . ALA A 1 110 ? -15.398 -22.078 -15.789 1 98.75 110 ALA A O 1
ATOM 895 N N . PHE A 1 111 ? -14.562 -20.453 -14.469 1 98.12 111 PHE A N 1
ATOM 896 C CA . PHE A 1 111 ? -14.18 -19.594 -15.586 1 98.12 111 PHE A CA 1
ATOM 897 C C . PHE A 1 111 ? -12.711 -19.188 -15.477 1 98.12 111 PHE A C 1
ATOM 899 O O . PHE A 1 111 ? -12.266 -18.719 -14.422 1 98.12 111 PHE A O 1
ATOM 906 N N . THR A 1 112 ? -11.93 -19.391 -16.484 1 97.06 112 THR A N 1
ATOM 907 C CA . THR A 1 112 ? -10.539 -18.953 -16.578 1 97.06 112 THR A CA 1
ATOM 908 C C . THR A 1 112 ? -10.211 -18.5 -18 1 97.06 112 THR A C 1
ATOM 910 O O . THR A 1 112 ? -10.711 -19.047 -18.969 1 97.06 112 THR A O 1
ATOM 913 N N . ARG A 1 113 ? -9.383 -17.469 -18.109 1 95.06 113 ARG A N 1
ATOM 914 C CA . ARG A 1 113 ? -9.023 -16.969 -19.422 1 95.06 113 ARG A CA 1
ATOM 915 C C . ARG A 1 113 ? -8.273 -18.047 -20.219 1 95.06 113 ARG A C 1
ATOM 917 O O . ARG A 1 113 ? -8.562 -18.266 -21.391 1 95.06 113 ARG A O 1
ATOM 924 N N . LEU A 1 114 ? -7.336 -18.656 -19.531 1 95.06 114 LEU A N 1
ATOM 925 C CA . LEU A 1 114 ? -6.449 -19.594 -20.203 1 95.06 114 LEU A CA 1
ATOM 926 C C . LEU A 1 114 ? -6.434 -20.938 -19.469 1 95.06 114 LEU A C 1
ATOM 928 O O . LEU A 1 114 ? -6.801 -21.016 -18.297 1 95.06 114 LEU A O 1
ATOM 932 N N . TRP A 1 115 ? -6.039 -21.969 -20.203 1 94.69 115 TRP A N 1
ATOM 933 C CA . TRP A 1 115 ? -5.887 -23.328 -19.719 1 94.69 115 TRP A CA 1
ATOM 934 C C . TRP A 1 115 ? -4.531 -23.906 -20.109 1 94.69 115 TRP A C 1
ATOM 936 O O . TRP A 1 115 ? -3.793 -23.297 -20.891 1 94.69 115 TRP A O 1
ATOM 946 N N . ILE A 1 116 ? -4.211 -25 -19.531 1 91.31 116 ILE A N 1
ATOM 947 C CA . ILE A 1 116 ? -2.947 -25.656 -19.844 1 91.31 116 ILE A CA 1
ATOM 948 C C . ILE A 1 116 ? -3.006 -26.25 -21.25 1 91.31 116 ILE A C 1
ATOM 950 O O . ILE A 1 116 ? -4.059 -26.234 -21.891 1 91.31 116 ILE A O 1
ATOM 954 N N . ALA A 1 117 ? -1.812 -26.734 -21.734 1 88.31 117 ALA A N 1
ATOM 955 C CA . ALA A 1 117 ? -1.796 -27.5 -22.969 1 88.31 117 ALA A CA 1
ATOM 956 C C . ALA A 1 117 ? -2.699 -28.719 -22.875 1 88.31 117 ALA A C 1
ATOM 958 O O . ALA A 1 117 ? -2.807 -29.344 -21.812 1 88.31 117 ALA A O 1
ATOM 959 N N . PRO A 1 118 ? -3.42 -28.969 -23.922 1 89.81 118 PRO A N 1
ATOM 960 C CA . PRO A 1 118 ? -3.215 -28.578 -25.312 1 89.81 118 PRO A CA 1
ATOM 961 C C . PRO A 1 118 ? -4.094 -27.391 -25.734 1 89.81 118 PRO A C 1
ATOM 963 O O . PRO A 1 118 ? -4.078 -26.984 -26.891 1 89.81 118 PRO A O 1
ATOM 966 N N . ILE A 1 119 ? -4.891 -26.922 -24.891 1 91.25 119 ILE A N 1
ATOM 967 C CA . ILE A 1 119 ? -5.809 -25.859 -25.281 1 91.25 119 ILE A CA 1
ATOM 968 C C . ILE A 1 119 ? -5.035 -24.547 -25.484 1 91.25 119 ILE A C 1
ATOM 970 O O . ILE A 1 119 ? -5.113 -23.938 -26.547 1 91.25 119 ILE A O 1
ATOM 974 N N . HIS A 1 120 ? -4.359 -24.203 -24.453 1 91.06 120 HIS A N 1
ATOM 975 C CA . HIS A 1 120 ? -3.471 -23.047 -24.516 1 91.06 120 HIS A CA 1
ATOM 976 C C . HIS A 1 120 ? -2.045 -23.438 -24.125 1 91.06 120 HIS A C 1
ATOM 978 O O . HIS A 1 120 ? -1.592 -24.547 -24.406 1 91.06 120 HIS A O 1
ATOM 984 N N . LYS A 1 121 ? -1.238 -22.453 -23.578 1 83.06 121 LYS A N 1
ATOM 985 C CA . LYS A 1 121 ? 0.117 -22.703 -23.094 1 83.06 121 LYS A CA 1
ATOM 986 C C . LYS A 1 121 ? 0.166 -22.688 -21.578 1 83.06 121 LYS A C 1
ATOM 988 O O . LYS A 1 121 ? -0.627 -22 -20.922 1 83.06 121 LYS A O 1
ATOM 993 N N . SER A 1 122 ? 1.065 -23.406 -21.125 1 76.94 122 SER A N 1
ATOM 994 C CA . SER A 1 122 ? 1.157 -23.516 -19.672 1 76.94 122 SER A CA 1
ATOM 995 C C . SER A 1 122 ? 1.71 -22.234 -19.047 1 76.94 122 SER A C 1
ATOM 997 O O . SER A 1 122 ? 2.586 -21.594 -19.625 1 76.94 122 SER A O 1
ATOM 999 N N . GLY A 1 123 ? 1.141 -21.828 -17.906 1 80.38 123 GLY A N 1
ATOM 1000 C CA . GLY A 1 123 ? 1.537 -20.719 -17.062 1 80.38 123 GLY A CA 1
ATOM 1001 C C . GLY A 1 123 ? 1.094 -20.875 -15.617 1 80.38 123 GLY A C 1
ATOM 1002 O O . GLY A 1 123 ? 0.436 -21.859 -15.266 1 80.38 123 GLY A O 1
ATOM 1003 N N . GLY A 1 124 ? 1.549 -19.984 -14.758 1 81.69 124 GLY A N 1
ATOM 1004 C CA . GLY A 1 124 ? 1.262 -20.094 -13.336 1 81.69 124 GLY A CA 1
ATOM 1005 C C . GLY A 1 124 ? -0.223 -20.125 -13.031 1 81.69 124 GLY A C 1
ATOM 1006 O O . GLY A 1 124 ? -0.683 -20.953 -12.25 1 81.69 124 GLY A O 1
ATOM 1007 N N . MET A 1 125 ? -0.975 -19.25 -13.609 1 86.62 125 MET A N 1
ATOM 1008 C CA . MET A 1 125 ? -2.412 -19.203 -13.352 1 86.62 125 MET A CA 1
ATOM 1009 C C . MET A 1 125 ? -3.109 -20.438 -13.93 1 86.62 125 MET A C 1
ATOM 1011 O O . MET A 1 125 ? -4.039 -20.969 -13.32 1 86.62 125 MET A O 1
ATOM 1015 N N . GLN A 1 126 ? -2.676 -20.891 -15.125 1 90.88 126 GLN A N 1
ATOM 1016 C CA . GLN A 1 126 ? -3.25 -22.078 -15.766 1 90.88 126 GLN A CA 1
ATOM 1017 C C . GLN A 1 126 ? -3.008 -23.328 -14.93 1 90.88 126 GLN A C 1
ATOM 1019 O O . GLN A 1 126 ? -3.912 -24.141 -14.758 1 90.88 126 GLN A O 1
ATOM 1024 N N . LEU A 1 127 ? -1.813 -23.375 -14.461 1 86.75 127 LEU A N 1
ATOM 1025 C CA . LEU A 1 127 ? -1.478 -24.531 -13.633 1 86.75 127 LEU A CA 1
ATOM 1026 C C . LEU A 1 127 ? -2.273 -24.516 -12.336 1 86.75 127 LEU A C 1
ATOM 1028 O O . LEU A 1 127 ? -2.689 -25.562 -11.844 1 86.75 127 LEU A O 1
ATOM 1032 N N . HIS A 1 128 ? -2.404 -23.344 -11.781 1 91.12 128 HIS A N 1
ATOM 1033 C CA . HIS A 1 128 ? -3.221 -23.234 -10.578 1 91.12 128 HIS A CA 1
ATOM 1034 C C . HIS A 1 128 ? -4.648 -23.703 -10.828 1 91.12 128 HIS A C 1
ATOM 1036 O O . HIS A 1 128 ? -5.188 -24.5 -10.047 1 91.12 128 HIS A O 1
ATOM 1042 N N . ALA A 1 129 ? -5.246 -23.219 -11.875 1 94.38 129 ALA A N 1
ATOM 1043 C CA . ALA A 1 129 ? -6.602 -23.625 -12.234 1 94.38 129 ALA A CA 1
ATOM 1044 C C . ALA A 1 129 ? -6.688 -25.125 -12.453 1 94.38 129 ALA A C 1
ATOM 1046 O O . ALA A 1 129 ? -7.602 -25.781 -11.953 1 94.38 129 ALA A O 1
ATOM 1047 N N . PHE A 1 130 ? -5.715 -25.656 -13.125 1 92.31 130 PHE A N 1
ATOM 1048 C CA . PHE A 1 130 ? -5.68 -27.078 -13.406 1 92.31 130 PHE A CA 1
ATOM 1049 C C . PHE A 1 130 ? -5.609 -27.891 -12.109 1 92.31 130 PHE A C 1
ATOM 1051 O O . PHE A 1 130 ? -6.328 -28.875 -11.953 1 92.31 130 PHE A O 1
ATOM 1058 N N . GLN A 1 131 ? -4.797 -27.422 -11.266 1 89.12 131 GLN A N 1
ATOM 1059 C CA . GLN A 1 131 ? -4.605 -28.141 -10.008 1 89.12 131 GLN A CA 1
ATOM 1060 C C . GLN A 1 131 ? -5.871 -28.109 -9.164 1 89.12 131 GLN A C 1
ATOM 1062 O O . GLN A 1 131 ? -6.32 -29.141 -8.664 1 89.12 131 GLN A O 1
ATOM 1067 N N . ILE A 1 132 ? -6.457 -26.984 -9.008 1 94.38 132 ILE A N 1
ATOM 1068 C CA . ILE A 1 132 ? -7.605 -26.859 -8.117 1 94.38 132 ILE A CA 1
ATOM 1069 C C . ILE A 1 132 ? -8.797 -27.609 -8.703 1 94.38 132 ILE A C 1
ATOM 1071 O O . ILE A 1 132 ? -9.5 -28.328 -7.992 1 94.38 132 ILE A O 1
ATOM 1075 N N . TYR A 1 133 ? -9.031 -27.516 -9.984 1 96.62 133 TYR A N 1
ATOM 1076 C CA . TYR A 1 133 ? -10.211 -28.125 -10.586 1 96.62 133 TYR A CA 1
ATOM 1077 C C . TYR A 1 133 ? -10.047 -29.625 -10.719 1 96.62 133 TYR A C 1
ATOM 1079 O O . TYR A 1 133 ? -11.016 -30.375 -10.562 1 96.62 133 TYR A O 1
ATOM 1087 N N . SER A 1 134 ? -8.828 -30.047 -10.984 1 94.5 134 SER A N 1
ATOM 1088 C CA . SER A 1 134 ? -8.578 -31.484 -11.016 1 94.5 134 SER A CA 1
ATOM 1089 C C . SER A 1 134 ? -8.766 -32.125 -9.641 1 94.5 134 SER A C 1
ATOM 1091 O O . SER A 1 134 ? -9.344 -33.188 -9.516 1 94.5 134 SER A O 1
ATOM 1093 N N . GLN A 1 135 ? -8.312 -31.453 -8.656 1 93 135 GLN A N 1
ATOM 1094 C CA . GLN A 1 135 ? -8.414 -31.984 -7.305 1 93 135 GLN A CA 1
ATOM 1095 C C . GLN A 1 135 ? -9.859 -31.984 -6.82 1 93 135 GLN A C 1
ATOM 1097 O O . GLN A 1 135 ? -10.297 -32.906 -6.125 1 93 135 GLN A O 1
ATOM 1102 N N . LEU A 1 136 ? -10.586 -30.938 -7.145 1 95.62 136 LEU A N 1
ATOM 1103 C CA . LEU A 1 136 ? -12.008 -30.906 -6.801 1 95.62 136 LEU A CA 1
ATOM 1104 C C . LEU A 1 136 ? -12.758 -32.031 -7.496 1 95.62 136 LEU A C 1
ATOM 1106 O O . LEU A 1 136 ? -13.609 -32.688 -6.887 1 95.62 136 LEU A O 1
ATOM 1110 N N . ALA A 1 137 ? -12.414 -32.281 -8.758 1 95.69 137 ALA A N 1
ATOM 1111 C CA . ALA A 1 137 ? -13.016 -33.406 -9.492 1 95.69 137 ALA A CA 1
ATOM 1112 C C . ALA A 1 137 ? -12.648 -34.719 -8.852 1 95.69 137 ALA A C 1
ATOM 1114 O O . ALA A 1 137 ? -13.492 -35.625 -8.734 1 95.69 137 ALA A O 1
ATOM 1115 N N . ALA A 1 138 ? -11.406 -34.844 -8.438 1 92.44 138 ALA A N 1
ATOM 1116 C CA . ALA A 1 138 ? -10.938 -36.094 -7.789 1 92.44 138 ALA A CA 1
ATOM 1117 C C . ALA A 1 138 ? -11.703 -36.344 -6.492 1 92.44 138 ALA A C 1
ATOM 1119 O O . ALA A 1 138 ? -11.883 -37.5 -6.09 1 92.44 138 ALA A O 1
ATOM 1120 N N . ARG A 1 139 ? -12.109 -35.312 -5.902 1 91.81 139 ARG A N 1
ATOM 1121 C CA . ARG A 1 139 ? -12.844 -35.406 -4.641 1 91.81 139 ARG A CA 1
ATOM 1122 C C . ARG A 1 139 ? -14.336 -35.625 -4.891 1 91.81 139 ARG A C 1
ATOM 1124 O O . ARG A 1 139 ? -15.133 -35.594 -3.951 1 91.81 139 ARG A O 1
ATOM 1131 N N . GLY A 1 140 ? -14.758 -35.719 -6.152 1 93.06 140 GLY A N 1
ATOM 1132 C CA . GLY A 1 140 ? -16.109 -36.125 -6.496 1 93.06 140 GLY A CA 1
ATOM 1133 C C . GLY A 1 140 ? -16.969 -35.031 -7.047 1 93.06 140 GLY A C 1
ATOM 1134 O O . GLY A 1 140 ? -18.109 -35.25 -7.465 1 93.06 140 GLY A O 1
ATOM 1135 N N . HIS A 1 141 ? -16.5 -33.781 -7.102 1 96.81 141 HIS A N 1
ATOM 1136 C CA . HIS A 1 141 ? -17.281 -32.656 -7.621 1 96.81 141 HIS A CA 1
ATOM 1137 C C . HIS A 1 141 ? -17.266 -32.656 -9.148 1 96.81 141 HIS A C 1
ATOM 1139 O O . HIS A 1 141 ? -16.344 -33.188 -9.766 1 96.81 141 HIS A O 1
ATOM 1145 N N . TYR A 1 142 ? -18.344 -32.156 -9.734 1 97.75 142 TYR A N 1
ATOM 1146 C CA . TYR A 1 142 ? -18.344 -31.875 -11.164 1 97.75 142 TYR A CA 1
ATOM 1147 C C . TYR A 1 142 ? -17.875 -30.453 -11.438 1 97.75 142 TYR A C 1
ATOM 1149 O O . TYR A 1 142 ? -18.422 -29.484 -10.875 1 97.75 142 TYR A O 1
ATOM 1157 N N . VAL A 1 143 ? -16.859 -30.344 -12.227 1 98.56 143 VAL A N 1
ATOM 1158 C CA . VAL A 1 143 ? -16.328 -29.031 -12.555 1 98.56 143 VAL A CA 1
ATOM 1159 C C . VAL A 1 143 ? -16.359 -28.812 -14.07 1 98.56 143 VAL A C 1
ATOM 1161 O O . VAL A 1 143 ? -15.766 -29.578 -14.82 1 98.56 143 VAL A O 1
ATOM 1164 N N . HIS A 1 144 ? -17.094 -27.844 -14.516 1 98.44 144 HIS A N 1
ATOM 1165 C CA . HIS A 1 144 ? -17.094 -27.422 -15.914 1 98.44 144 HIS A CA 1
ATOM 1166 C C . HIS A 1 144 ? -16.359 -26.094 -16.078 1 98.44 144 HIS A C 1
ATOM 1168 O O . HIS A 1 144 ? -16.781 -25.062 -15.562 1 98.44 144 HIS A O 1
ATOM 1174 N N . VAL A 1 145 ? -15.258 -26.109 -16.859 1 98.56 145 VAL A N 1
ATOM 1175 C CA . VAL A 1 145 ? -14.398 -24.938 -16.984 1 98.56 145 VAL A CA 1
ATOM 1176 C C . VAL A 1 145 ? -14.625 -24.281 -18.344 1 98.56 145 VAL A C 1
ATOM 1178 O O . VAL A 1 145 ? -14.484 -24.922 -19.391 1 98.56 145 VAL A O 1
ATOM 1181 N N . PHE A 1 146 ? -14.992 -23 -18.312 1 97.88 146 PHE A N 1
ATOM 1182 C CA . PHE A 1 146 ? -15.117 -22.188 -19.516 1 97.88 146 PHE A CA 1
ATOM 1183 C C . PHE A 1 146 ? -13.836 -21.406 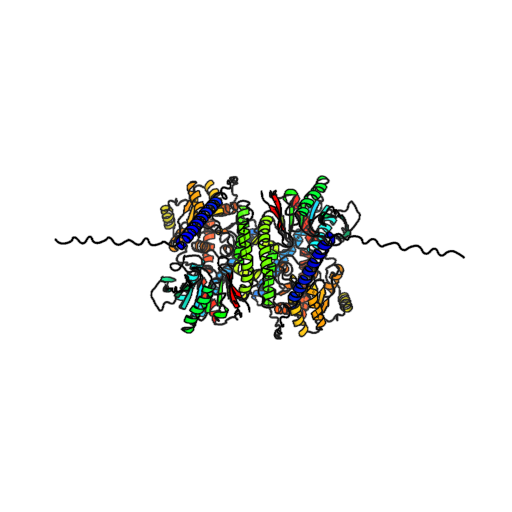-19.766 1 97.88 146 PHE A C 1
ATOM 1185 O O . PHE A 1 146 ? -13.391 -20.641 -18.906 1 97.88 146 PHE A O 1
ATOM 1192 N N . VAL A 1 147 ? -13.188 -21.578 -20.922 1 97 147 VAL A N 1
ATOM 1193 C CA . VAL A 1 147 ? -11.953 -20.891 -21.281 1 97 147 VAL A CA 1
ATOM 1194 C C . VAL A 1 147 ? -12.109 -20.188 -22.625 1 97 147 VAL A C 1
ATOM 1196 O O . VAL A 1 147 ? -13.078 -20.438 -23.344 1 97 147 VAL A O 1
ATOM 1199 N N . THR A 1 148 ? -11.18 -19.281 -22.922 1 95.5 148 THR A N 1
ATOM 1200 C CA . THR A 1 148 ? -11.266 -18.562 -24.172 1 95.5 148 THR A CA 1
ATOM 1201 C C . THR A 1 148 ? -10.977 -19.484 -25.359 1 95.5 148 THR A C 1
ATOM 1203 O O . THR A 1 148 ? -10.156 -20.391 -25.25 1 95.5 148 THR A O 1
ATOM 1206 N N . GLY A 1 149 ? -11.664 -19.188 -26.438 1 95 149 GLY A N 1
ATOM 1207 C CA . GLY A 1 149 ? -11.422 -19.875 -27.703 1 95 149 GLY A CA 1
ATOM 1208 C C . GLY A 1 149 ? -11.344 -18.938 -28.891 1 95 149 GLY A C 1
ATOM 1209 O O . GLY A 1 149 ? -11.547 -17.734 -28.75 1 95 149 GLY A O 1
ATOM 1210 N N . PRO A 1 150 ? -10.875 -19.453 -30 1 93.69 150 PRO A N 1
ATOM 1211 C CA . PRO A 1 150 ? -10.828 -18.625 -31.203 1 93.69 150 PRO A CA 1
ATOM 1212 C C . PRO A 1 150 ? -12.195 -18.094 -31.609 1 93.69 150 PRO A C 1
ATOM 1214 O O . PRO A 1 150 ? -13.227 -18.594 -31.156 1 93.69 150 PRO A O 1
ATOM 1217 N N . PRO A 1 151 ? -12.062 -16.969 -32.469 1 91.31 151 PRO A N 1
ATOM 1218 C CA . PRO A 1 151 ? -13.344 -16.375 -32.875 1 91.31 151 PRO A CA 1
ATOM 1219 C C . PRO A 1 151 ? -14.18 -17.344 -33.719 1 91.31 151 PRO A C 1
ATOM 1221 O O . PRO A 1 151 ? -13.648 -18.312 -34.281 1 91.31 151 PRO A O 1
ATOM 1224 N N . GLY A 1 152 ? -15.461 -17.016 -33.844 1 80.19 152 GLY A N 1
ATOM 1225 C CA . GLY A 1 152 ? -16.375 -17.75 -34.688 1 80.19 152 GLY A CA 1
ATOM 1226 C C . GLY A 1 152 ? -17.078 -18.891 -33.938 1 80.19 152 GLY A C 1
ATOM 1227 O O . GLY A 1 152 ? -17.375 -18.766 -32.75 1 80.19 152 GLY A O 1
ATOM 1228 N N . ASN A 1 153 ? -17.469 -19.922 -34.656 1 72.06 153 ASN A N 1
ATOM 1229 C CA . ASN A 1 153 ? -18.297 -20.969 -34.094 1 72.06 153 ASN A CA 1
ATOM 1230 C C . ASN A 1 153 ? -17.469 -22.156 -33.594 1 72.06 153 ASN A C 1
ATOM 1232 O O . ASN A 1 153 ? -17.922 -23.297 -33.625 1 72.06 153 ASN A O 1
ATOM 1236 N N . TYR A 1 154 ? -16.281 -21.734 -33.062 1 75.44 154 TYR A N 1
ATOM 1237 C CA . TYR A 1 154 ? -15.398 -22.781 -32.562 1 75.44 154 TYR A CA 1
ATOM 1238 C C . TYR A 1 154 ? -15.844 -23.297 -31.203 1 75.44 154 TYR A C 1
ATOM 1240 O O . TYR A 1 154 ? -16.109 -22.516 -30.297 1 75.44 154 TYR A O 1
ATOM 1248 N N . ARG A 1 155 ? -16.375 -24.516 -31.172 1 73.44 155 ARG A N 1
ATOM 1249 C CA . ARG A 1 155 ? -16.703 -25.109 -29.875 1 73.44 155 ARG A CA 1
ATOM 1250 C C . ARG A 1 155 ? -15.922 -26.422 -29.672 1 73.44 155 ARG A C 1
ATOM 1252 O O . ARG A 1 155 ? -16.062 -27.359 -30.453 1 73.44 155 ARG A O 1
ATOM 1259 N N . ARG A 1 156 ? -14.992 -26.375 -28.766 1 88.06 156 ARG A N 1
ATOM 1260 C CA . ARG A 1 156 ? -14.203 -27.547 -28.391 1 88.06 156 ARG A CA 1
ATOM 1261 C C . ARG A 1 156 ? -14.32 -27.828 -26.891 1 88.06 156 ARG A C 1
ATOM 1263 O O . ARG A 1 156 ? -14.32 -26.906 -26.078 1 88.06 156 ARG A O 1
ATOM 1270 N N . GLU A 1 157 ? -14.586 -29.109 -26.641 1 93.69 157 GLU A N 1
ATOM 1271 C CA . GLU A 1 157 ? -14.641 -29.547 -25.25 1 93.69 157 GLU A CA 1
ATOM 1272 C C . GLU A 1 157 ? -13.656 -30.688 -25.016 1 93.69 157 GLU A C 1
ATOM 1274 O O . GLU A 1 157 ? -13.508 -31.594 -25.844 1 93.69 157 GLU A O 1
ATOM 1279 N N . LEU A 1 158 ? -12.891 -30.531 -23.984 1 95.62 158 LEU A N 1
ATOM 1280 C CA . LEU A 1 158 ? -12.008 -31.609 -23.547 1 95.62 158 LEU A CA 1
ATOM 1281 C C . LEU A 1 158 ? -12.461 -32.156 -22.203 1 95.62 158 LEU A C 1
ATOM 1283 O O . LEU A 1 158 ? -12.875 -31.406 -21.328 1 95.62 158 LEU A O 1
ATOM 1287 N N . MET A 1 159 ? -12.43 -33.469 -22.125 1 96.62 159 MET A N 1
ATOM 1288 C CA . MET A 1 159 ? -12.742 -34.156 -20.859 1 96.62 159 MET A CA 1
ATOM 1289 C C . MET A 1 159 ? -11.477 -34.656 -20.188 1 96.62 159 MET A C 1
ATOM 1291 O O . MET A 1 159 ? -10.555 -35.125 -20.859 1 96.62 159 MET A O 1
ATOM 1295 N N . TYR A 1 160 ? -11.453 -34.531 -18.891 1 96 160 TYR A N 1
ATOM 1296 C CA . TYR A 1 160 ? -10.312 -35 -18.109 1 96 160 TYR A CA 1
ATOM 1297 C C . TYR A 1 160 ? -10.734 -36.094 -17.125 1 96 160 TYR A C 1
ATOM 1299 O O . TYR A 1 160 ? -11.789 -36 -16.484 1 96 160 TYR A O 1
ATOM 1307 N N . CYS A 1 161 ? -9.969 -37.156 -17.094 1 94.31 161 CYS A N 1
ATOM 1308 C CA . CYS A 1 161 ? -10.109 -38.188 -16.062 1 94.31 161 CYS A CA 1
ATOM 1309 C C . CYS A 1 161 ? -9.023 -38.062 -15.008 1 94.31 161 CYS A C 1
ATOM 1311 O O . CYS A 1 161 ? -7.852 -37.875 -15.336 1 94.31 161 CYS A O 1
ATOM 1313 N N . VAL A 1 162 ? -9.461 -38 -13.789 1 89.81 162 VAL A N 1
ATOM 1314 C CA . VAL A 1 162 ? -8.555 -37.781 -12.664 1 89.81 162 VAL A CA 1
ATOM 1315 C C . VAL A 1 162 ? -8.469 -39.031 -11.812 1 89.81 162 VAL A C 1
ATOM 1317 O O . VAL A 1 162 ? -9.492 -39.656 -11.492 1 89.81 162 VAL A O 1
ATOM 1320 N N . ASP A 1 163 ? -7.238 -39.438 -11.445 1 85.38 163 ASP A N 1
ATOM 1321 C CA . ASP A 1 163 ? -7.02 -40.531 -10.5 1 85.38 163 ASP A CA 1
ATOM 1322 C C . ASP A 1 163 ? -7.113 -40.031 -9.062 1 85.38 163 ASP A C 1
ATOM 1324 O O . ASP A 1 163 ? -6.273 -39.25 -8.617 1 85.38 163 ASP A O 1
ATOM 1328 N N . PRO A 1 164 ? -8.031 -40.5 -8.312 1 81.38 164 PRO A N 1
ATOM 1329 C CA . PRO A 1 164 ? -8.242 -39.969 -6.965 1 81.38 164 PRO A CA 1
ATOM 1330 C C . PRO A 1 164 ? -7.102 -40.312 -6.012 1 81.38 164 PRO A C 1
ATOM 1332 O O . PRO A 1 164 ? -6.949 -39.688 -4.969 1 81.38 164 PRO A O 1
ATOM 1335 N N . GLU A 1 165 ? -6.312 -41.344 -6.312 1 78.31 165 GLU A N 1
ATOM 1336 C CA . GLU A 1 165 ? -5.262 -41.781 -5.406 1 78.31 165 GLU A CA 1
ATOM 1337 C C . GLU A 1 165 ? -4.012 -40.938 -5.531 1 78.31 165 GLU A C 1
ATOM 1339 O O . GLU A 1 165 ? -3.379 -40.594 -4.527 1 78.31 165 GLU A O 1
ATOM 1344 N N . ASN A 1 166 ? -3.688 -40.562 -6.746 1 74.62 166 ASN A N 1
ATOM 1345 C CA . ASN A 1 166 ? -2.443 -39.812 -6.914 1 74.62 166 ASN A CA 1
ATOM 1346 C C . ASN A 1 166 ? -2.686 -38.469 -7.582 1 74.62 166 ASN A C 1
ATOM 1348 O O . ASN A 1 166 ? -1.738 -37.75 -7.875 1 74.62 166 ASN A O 1
ATOM 1352 N N . ASN A 1 167 ? -3.889 -38.094 -7.875 1 76.44 167 ASN A N 1
ATOM 1353 C CA . ASN A 1 167 ? -4.32 -36.812 -8.445 1 76.44 167 ASN A CA 1
ATOM 1354 C C . ASN A 1 167 ? -3.764 -36.625 -9.852 1 76.44 167 ASN A C 1
ATOM 1356 O O . ASN A 1 167 ? -3.648 -35.469 -10.312 1 76.44 167 ASN A O 1
ATOM 1360 N N . THR A 1 168 ? -3.354 -37.75 -10.445 1 82.44 168 THR A N 1
ATOM 1361 C CA . THR A 1 168 ? -2.936 -37.625 -11.836 1 82.44 168 THR A CA 1
ATOM 1362 C C . THR A 1 168 ? -4.141 -37.375 -12.742 1 82.44 168 THR A C 1
ATOM 1364 O O . THR A 1 168 ? -5.184 -38.031 -12.586 1 82.44 168 THR A O 1
ATOM 1367 N N . THR A 1 169 ? -3.996 -36.438 -13.625 1 88.44 169 THR A N 1
ATOM 1368 C CA . THR A 1 169 ? -5.09 -36 -14.5 1 88.44 169 THR A CA 1
ATOM 1369 C C . THR A 1 169 ? -4.672 -36.094 -15.961 1 88.44 169 THR A C 1
ATOM 1371 O O . THR A 1 169 ? -3.617 -35.562 -16.344 1 88.44 169 THR A O 1
ATOM 1374 N N . ARG A 1 170 ? -5.488 -36.75 -16.766 1 91.44 170 ARG A N 1
ATOM 1375 C CA . ARG A 1 170 ? -5.207 -36.875 -18.188 1 91.44 170 ARG A CA 1
ATOM 1376 C C . ARG A 1 170 ? -6.469 -36.656 -19.016 1 91.44 170 ARG A C 1
ATOM 1378 O O . ARG A 1 170 ? -7.578 -36.906 -18.547 1 91.44 170 ARG A O 1
ATOM 1385 N N . VAL A 1 171 ? -6.223 -36.188 -20.219 1 93.81 171 VAL A N 1
ATOM 1386 C CA . VAL A 1 171 ? -7.34 -36.094 -21.156 1 93.81 171 VAL A CA 1
ATOM 1387 C C . VAL A 1 171 ? -7.902 -37.469 -21.453 1 93.81 171 VAL A C 1
ATOM 1389 O O . VAL A 1 171 ? -7.148 -38.438 -21.609 1 93.81 171 VAL A O 1
ATOM 1392 N N . CYS A 1 172 ? -9.25 -37.531 -21.484 1 94.19 172 CYS A N 1
ATOM 1393 C CA . CYS A 1 172 ? -9.883 -38.844 -21.75 1 94.19 172 CYS A CA 1
ATOM 1394 C C . CYS A 1 172 ? -11.164 -38.656 -22.547 1 94.19 172 CYS A C 1
ATOM 1396 O O . CYS A 1 172 ? -11.562 -37.531 -22.844 1 94.19 172 CYS A O 1
ATOM 1398 N N . LYS A 1 173 ? -11.703 -39.781 -23 1 92.69 173 LYS A N 1
ATOM 1399 C CA . LYS A 1 173 ? -12.961 -39.75 -23.734 1 92.69 173 LYS A CA 1
ATOM 1400 C C . LYS A 1 173 ? -14.086 -40.375 -22.906 1 92.69 173 LYS A C 1
ATOM 1402 O O . LYS A 1 173 ? -14.773 -41.281 -23.375 1 92.69 173 LYS A O 1
ATOM 1407 N N . ASN A 1 174 ? -14.234 -39.969 -21.719 1 93.06 174 ASN A N 1
ATOM 1408 C CA . ASN A 1 174 ? -15.281 -40.438 -20.812 1 93.06 174 ASN A CA 1
ATOM 1409 C C . ASN A 1 174 ? -16.391 -39.406 -20.656 1 93.06 174 ASN A C 1
ATOM 1411 O O . ASN A 1 174 ? -16.203 -38.406 -19.984 1 93.06 174 ASN A O 1
ATOM 1415 N N . PRO A 1 175 ? -17.531 -39.688 -21.172 1 91.12 175 PRO A N 1
ATOM 1416 C CA . PRO A 1 175 ? -18.625 -38.719 -21.094 1 91.12 175 PRO A CA 1
ATOM 1417 C C . PRO A 1 175 ? -19.062 -38.438 -19.672 1 91.12 175 PRO A C 1
ATOM 1419 O O . PRO A 1 175 ? -19.766 -37.438 -19.406 1 91.12 175 PRO A O 1
ATOM 1422 N N . GLU A 1 176 ? -18.688 -39.25 -18.766 1 92.69 176 GLU A N 1
ATOM 1423 C CA . GLU A 1 176 ? -19.062 -39.062 -17.359 1 92.69 176 GLU A CA 1
ATOM 1424 C C . GLU A 1 176 ? -17.938 -38.406 -16.578 1 92.69 176 GLU A C 1
ATOM 1426 O O . GLU A 1 176 ? -17.969 -38.344 -15.344 1 92.69 176 GLU A O 1
ATOM 1431 N N . ALA A 1 177 ? -16.969 -37.875 -17.359 1 95.69 177 ALA A N 1
ATOM 1432 C CA . ALA A 1 177 ? -15.859 -37.188 -16.688 1 95.69 177 ALA A CA 1
ATOM 1433 C C . ALA A 1 177 ? -16.359 -36.031 -15.844 1 95.69 177 ALA A C 1
ATOM 1435 O O . ALA A 1 177 ? -17.297 -35.344 -16.234 1 95.69 177 ALA A O 1
ATOM 1436 N N . ARG A 1 178 ? -15.688 -35.844 -14.742 1 95.88 178 ARG A N 1
ATOM 1437 C CA . ARG A 1 178 ? -16.125 -34.844 -13.781 1 95.88 178 ARG A CA 1
ATOM 1438 C C . ARG A 1 178 ? -15.406 -33.531 -14.008 1 95.88 178 ARG A C 1
ATOM 1440 O O . ARG A 1 178 ? -15.734 -32.5 -13.375 1 95.88 178 ARG A O 1
ATOM 1447 N N . LEU A 1 179 ? -14.422 -33.531 -14.805 1 97.75 179 LEU A N 1
ATOM 1448 C CA . LEU A 1 179 ? -13.742 -32.312 -15.219 1 97.75 179 LEU A CA 1
ATOM 1449 C C . LEU A 1 179 ? -13.828 -32.125 -16.734 1 97.75 179 LEU A C 1
ATOM 1451 O O . LEU A 1 179 ? -13.266 -32.906 -17.484 1 97.75 179 LEU A O 1
ATOM 1455 N N . VAL A 1 180 ? -14.539 -31.078 -17.141 1 97.88 180 VAL A N 1
ATOM 1456 C CA . VAL A 1 180 ? -14.742 -30.766 -18.547 1 97.88 180 VAL A CA 1
ATOM 1457 C C . VAL A 1 180 ? -14.289 -29.328 -18.828 1 97.88 180 VAL A C 1
ATOM 1459 O O . VAL A 1 180 ? -14.602 -28.422 -18.062 1 97.88 180 VAL A O 1
ATOM 1462 N N . VAL A 1 181 ? -13.539 -29.156 -19.875 1 97.88 181 VAL A N 1
ATOM 1463 C CA . VAL A 1 181 ? -13.062 -27.828 -20.281 1 97.88 181 VAL A CA 1
ATOM 1464 C C . VAL A 1 181 ? -13.641 -27.469 -21.641 1 97.88 181 VAL A C 1
ATOM 1466 O O . VAL A 1 181 ? -13.453 -28.188 -22.625 1 97.88 181 VAL A O 1
ATOM 1469 N N . GLN A 1 182 ? -14.344 -26.375 -21.672 1 96.94 182 GLN A N 1
ATOM 1470 C CA . GLN A 1 182 ? -15 -25.922 -22.891 1 96.94 182 GLN A CA 1
ATOM 1471 C C . GLN A 1 182 ? -14.398 -24.594 -23.391 1 96.94 182 GLN A C 1
ATOM 1473 O O . GLN A 1 182 ? -14.336 -23.625 -22.641 1 96.94 182 GLN A O 1
ATOM 1478 N N . GLN A 1 183 ? -13.953 -24.578 -24.609 1 96.44 183 GLN A N 1
ATOM 1479 C CA . GLN A 1 183 ? -13.531 -23.328 -25.234 1 96.44 183 GLN A CA 1
ATOM 1480 C C . GLN A 1 183 ? -14.734 -22.531 -25.734 1 96.44 183 GLN A C 1
ATOM 1482 O O . GLN A 1 183 ? -15.57 -23.062 -26.469 1 96.44 183 GLN A O 1
ATOM 1487 N N . VAL A 1 184 ? -14.828 -21.344 -25.25 1 96.44 184 VAL A N 1
ATOM 1488 C CA . VAL A 1 184 ? -15.883 -20.422 -25.656 1 96.44 184 VAL A CA 1
ATOM 1489 C C . VAL A 1 184 ? -15.312 -19.328 -26.547 1 96.44 184 VAL A C 1
ATOM 1491 O O . VAL A 1 184 ? -14.32 -18.688 -26.188 1 96.44 184 VAL A O 1
ATOM 1494 N N . PRO A 1 185 ? -15.945 -19.031 -27.672 1 95.5 185 PRO A N 1
ATOM 1495 C CA . PRO A 1 185 ? -15.375 -18.094 -28.641 1 95.5 185 PRO A CA 1
ATOM 1496 C C . PRO A 1 185 ? -15.219 -16.688 -28.078 1 95.5 185 PRO A C 1
ATOM 1498 O O . PRO A 1 185 ? -16.125 -16.172 -27.422 1 95.5 185 PRO A O 1
ATOM 1501 N N . SER A 1 186 ? -14.062 -16.125 -28.281 1 94.62 186 SER A N 1
ATOM 1502 C CA . SER A 1 186 ? -13.734 -14.734 -28.016 1 94.62 186 SER A CA 1
ATOM 1503 C C . SER A 1 186 ? -13.43 -13.992 -29.312 1 94.62 186 SER A C 1
ATOM 1505 O O . SER A 1 186 ? -13.461 -14.578 -30.406 1 94.62 186 SER A O 1
ATOM 1507 N N . SER A 1 187 ? -13.25 -12.562 -29.25 1 92.88 187 SER A N 1
ATOM 1508 C CA . SER A 1 187 ? -12.859 -11.805 -30.438 1 92.88 187 SER A CA 1
ATOM 1509 C C . SER A 1 187 ? -11.438 -12.148 -30.859 1 92.88 187 SER A C 1
ATOM 1511 O O . SER A 1 187 ? -11.102 -12.047 -32.031 1 92.88 187 SER A O 1
ATOM 1513 N N . GLU A 1 188 ? -10.633 -12.469 -29.922 1 89.94 188 GLU A N 1
ATOM 1514 C CA . GLU A 1 188 ? -9.281 -12.961 -30.141 1 89.94 188 GLU A CA 1
ATOM 1515 C C . GLU A 1 188 ? -8.961 -14.133 -29.203 1 89.94 188 GLU A C 1
ATOM 1517 O O . GLU A 1 188 ? -9.281 -14.078 -28.016 1 89.94 188 GLU A O 1
ATOM 1522 N N . ASN A 1 189 ? -8.344 -15.062 -29.844 1 87.62 189 ASN A N 1
ATOM 1523 C CA . ASN A 1 189 ? -7.984 -16.203 -29 1 87.62 189 ASN A CA 1
ATOM 1524 C C . ASN A 1 189 ? -7.125 -15.766 -27.812 1 87.62 189 ASN A C 1
ATOM 1526 O O . ASN A 1 189 ? -6.258 -14.906 -27.953 1 87.62 189 ASN A O 1
ATOM 1530 N N . MET A 1 190 ? -7.41 -16.266 -26.594 1 90 190 MET A N 1
ATOM 1531 C CA . MET A 1 190 ? -6.648 -16.047 -25.375 1 90 190 MET A CA 1
ATOM 1532 C C . MET A 1 190 ? -6.945 -14.672 -24.781 1 90 190 MET A C 1
ATOM 1534 O O . MET A 1 190 ? -6.273 -14.234 -23.859 1 90 190 MET A O 1
ATOM 1538 N N . GLY A 1 191 ? -7.914 -13.938 -25.406 1 90.75 191 GLY A N 1
ATOM 1539 C CA . GLY A 1 191 ? -8.195 -12.602 -24.938 1 90.75 191 GLY A CA 1
ATOM 1540 C C . GLY A 1 191 ? -9.594 -12.453 -24.359 1 90.75 191 GLY A C 1
ATOM 1541 O O . GLY A 1 191 ? -10.547 -13.039 -24.875 1 90.75 191 GLY A O 1
ATOM 1542 N N . TYR A 1 192 ? -9.688 -11.672 -23.281 1 92.25 192 TYR A N 1
ATOM 1543 C CA . TYR A 1 192 ? -11.008 -11.219 -22.844 1 92.25 192 TYR A CA 1
ATOM 1544 C C . TYR A 1 192 ? -11.648 -10.328 -23.906 1 92.25 192 TYR A C 1
ATOM 1546 O O . TYR A 1 192 ? -10.969 -9.539 -24.562 1 92.25 192 TYR A O 1
ATOM 1554 N N . SER A 1 193 ? -12.938 -10.438 -24.125 1 94.25 193 SER A N 1
ATOM 1555 C CA . SER A 1 193 ? -13.703 -9.562 -25 1 94.25 193 SER A CA 1
ATOM 1556 C C . SER A 1 193 ? -15.172 -9.523 -24.594 1 94.25 193 SER A C 1
ATOM 1558 O O . SER A 1 193 ? -15.633 -10.367 -23.828 1 94.25 193 SER A O 1
ATOM 1560 N N . VAL A 1 194 ? -15.797 -8.492 -25.125 1 94.94 194 VAL A N 1
ATOM 1561 C CA . VAL A 1 194 ? -17.234 -8.406 -24.922 1 94.94 194 VAL A CA 1
ATOM 1562 C C . VAL A 1 194 ? -17.906 -9.664 -25.453 1 94.94 194 VAL A C 1
ATOM 1564 O O . VAL A 1 194 ? -18.812 -10.219 -24.812 1 94.94 194 VAL A O 1
ATOM 1567 N N . ALA A 1 195 ? -17.438 -10.094 -26.578 1 94.38 195 ALA A N 1
ATOM 1568 C CA . ALA A 1 195 ? -18 -11.305 -27.188 1 94.38 195 ALA A CA 1
ATOM 1569 C C . ALA A 1 195 ? -17.812 -12.516 -26.266 1 94.38 195 ALA A C 1
ATOM 1571 O O . ALA A 1 195 ? -18.734 -13.312 -26.078 1 94.38 195 ALA A O 1
ATOM 1572 N N . TRP A 1 196 ? -16.641 -12.672 -25.75 1 95.69 196 TRP A N 1
ATOM 1573 C CA . TRP A 1 196 ? -16.359 -13.805 -24.875 1 95.69 196 TRP A CA 1
ATOM 1574 C C . TRP A 1 196 ? -17.266 -13.781 -23.656 1 95.69 196 TRP A C 1
ATOM 1576 O O . TRP A 1 196 ? -17.844 -14.812 -23.281 1 95.69 196 TRP A O 1
ATOM 1586 N N . MET A 1 197 ? -17.422 -12.602 -23.062 1 96 197 MET A N 1
ATOM 1587 C CA . MET A 1 197 ? -18.25 -12.469 -21.875 1 96 197 MET A CA 1
ATOM 1588 C C . MET A 1 197 ? -19.703 -12.852 -22.172 1 96 197 MET A C 1
ATOM 1590 O O . MET A 1 197 ? -20.312 -13.594 -21.406 1 96 197 MET A O 1
ATOM 1594 N N . ASN A 1 198 ? -20.188 -12.414 -23.25 1 95.12 198 ASN A N 1
ATOM 1595 C CA . ASN A 1 198 ? -21.562 -12.734 -23.641 1 95.12 198 ASN A CA 1
ATOM 1596 C C . ASN A 1 198 ? -21.719 -14.211 -23.984 1 95.12 198 ASN A C 1
ATOM 1598 O O . ASN A 1 198 ? -22.703 -14.844 -23.578 1 95.12 198 ASN A O 1
ATOM 1602 N N . ASN A 1 199 ? -20.797 -14.734 -24.719 1 95.81 199 ASN A N 1
ATOM 1603 C CA . ASN A 1 199 ? -20.844 -16.141 -25.109 1 95.81 199 ASN A CA 1
ATOM 1604 C C . ASN A 1 199 ? -20.75 -17.062 -23.891 1 95.81 199 ASN A C 1
ATOM 1606 O O . ASN A 1 199 ? -21.328 -18.156 -23.891 1 95.81 199 ASN A O 1
ATOM 1610 N N . CYS A 1 200 ? -20.016 -16.672 -22.891 1 96.5 200 CYS A N 1
ATOM 1611 C CA . CYS A 1 200 ? -19.906 -17.453 -21.672 1 96.5 200 CYS A CA 1
ATOM 1612 C C . CYS A 1 200 ? -21.25 -17.562 -20.969 1 96.5 200 CYS A C 1
ATOM 1614 O O . CYS A 1 200 ? -21.609 -18.641 -20.469 1 96.5 200 CYS A O 1
ATOM 1616 N N . VAL A 1 201 ? -21.969 -16.469 -20.953 1 96.69 201 VAL A N 1
ATOM 1617 C CA . VAL A 1 201 ? -23.281 -16.484 -20.312 1 96.69 201 VAL A CA 1
ATOM 1618 C C . VAL A 1 201 ? -24.219 -17.422 -21.078 1 96.69 201 VAL A C 1
ATOM 1620 O O . VAL A 1 201 ? -24.953 -18.203 -20.453 1 96.69 201 VAL A O 1
ATOM 1623 N N . LYS A 1 202 ? -24.172 -17.375 -22.391 1 95.69 202 LYS A N 1
ATOM 1624 C CA . LYS A 1 202 ? -24.984 -18.266 -23.203 1 95.69 202 LYS A CA 1
ATOM 1625 C C . LYS A 1 202 ? -24.641 -19.719 -22.953 1 95.69 202 LYS A C 1
ATOM 1627 O O . LYS A 1 202 ? -25.531 -20.547 -22.719 1 95.69 202 LYS A O 1
ATOM 1632 N N . ALA A 1 203 ? -23.375 -20.031 -23.047 1 96.5 203 ALA A N 1
ATOM 1633 C CA . ALA A 1 203 ? -22.922 -21.406 -22.828 1 96.5 203 ALA A CA 1
ATOM 1634 C C . ALA A 1 203 ? -23.297 -21.891 -21.438 1 96.5 203 ALA A C 1
ATOM 1636 O O . ALA A 1 203 ? -23.75 -23.031 -21.281 1 96.5 203 ALA A O 1
ATOM 1637 N N . PHE A 1 204 ? -23.109 -21.078 -20.453 1 97.94 204 PHE A N 1
ATOM 1638 C CA . PHE A 1 204 ? -23.453 -21.391 -19.062 1 97.94 204 PHE A CA 1
ATOM 1639 C C . PHE A 1 204 ? -24.938 -21.734 -18.938 1 97.94 204 PHE A C 1
ATOM 1641 O O . PHE A 1 204 ? -25.297 -22.719 -18.312 1 97.94 204 PHE A O 1
ATOM 1648 N N . ASN A 1 205 ? -25.734 -20.844 -19.547 1 97.81 205 ASN A N 1
ATOM 1649 C CA . ASN A 1 205 ? -27.188 -21.031 -19.422 1 97.81 205 ASN A CA 1
ATOM 1650 C C . ASN A 1 205 ? -27.641 -22.344 -20.047 1 97.81 205 ASN A C 1
ATOM 1652 O O . ASN A 1 205 ? -28.547 -23 -19.531 1 97.81 205 ASN A O 1
ATOM 1656 N N . ILE A 1 206 ? -27.109 -22.719 -21.109 1 96.56 206 ILE A N 1
ATOM 1657 C CA . ILE A 1 206 ? -27.438 -23.969 -21.766 1 96.56 206 ILE A CA 1
ATOM 1658 C C . ILE A 1 206 ? -27.172 -25.141 -20.828 1 96.56 206 ILE A C 1
ATOM 1660 O O . ILE A 1 206 ? -28.031 -26.016 -20.641 1 96.56 206 ILE A O 1
ATOM 1664 N N . LEU A 1 207 ? -26.031 -25.156 -20.188 1 97 207 LEU A N 1
ATOM 1665 C CA . LEU A 1 207 ? -25.641 -26.25 -19.297 1 97 207 LEU A CA 1
ATOM 1666 C C . LEU A 1 207 ? -26.422 -26.172 -17.984 1 97 207 LEU A C 1
ATOM 1668 O O . LEU A 1 207 ? -26.844 -27.203 -17.453 1 97 207 LEU A O 1
ATOM 1672 N N . HIS A 1 208 ? -26.578 -24.953 -17.5 1 97.94 208 HIS A N 1
ATOM 1673 C CA . HIS A 1 208 ? -27.25 -24.766 -16.219 1 97.94 208 HIS A CA 1
ATOM 1674 C C . HIS A 1 208 ? -28.719 -25.172 -16.297 1 97.94 208 HIS A C 1
ATOM 1676 O O . HIS A 1 208 ? -29.266 -25.656 -15.305 1 97.94 208 HIS A O 1
ATOM 1682 N N . THR A 1 209 ? -29.344 -24.938 -17.406 1 97.19 209 THR A N 1
ATOM 1683 C CA . THR A 1 209 ? -30.734 -25.344 -17.609 1 97.19 209 THR A CA 1
ATOM 1684 C C . THR A 1 209 ? -30.859 -26.859 -17.625 1 97.19 209 THR A C 1
ATOM 1686 O O . THR A 1 209 ? -31.828 -27.422 -17.109 1 97.19 209 THR A O 1
ATOM 1689 N N . LYS A 1 210 ? -29.938 -27.531 -18.188 1 96.88 210 LYS A N 1
ATOM 1690 C CA . LYS A 1 210 ? -29.953 -28.984 -18.25 1 96.88 210 LYS A CA 1
ATOM 1691 C C . LYS A 1 210 ? -29.703 -29.594 -16.875 1 96.88 210 LYS A C 1
ATOM 1693 O O . LYS A 1 210 ? -30.422 -30.484 -16.438 1 96.88 210 LYS A O 1
ATOM 1698 N N . GLN A 1 211 ? -28.688 -29.203 -16.25 1 97.31 211 GLN A N 1
ATOM 1699 C CA . GLN A 1 211 ? -28.328 -29.578 -14.883 1 97.31 211 GLN A CA 1
ATOM 1700 C C . GLN A 1 211 ? -27.75 -28.391 -14.117 1 97.31 211 GLN A C 1
ATOM 1702 O O . GLN A 1 211 ? -26.609 -27.969 -14.367 1 97.31 211 GLN A O 1
ATOM 1707 N N . PRO A 1 212 ? -28.391 -27.953 -13.148 1 97.81 212 PRO A N 1
ATOM 1708 C CA . PRO A 1 212 ? -28.016 -26.688 -12.508 1 97.81 212 PRO A CA 1
ATOM 1709 C C . PRO A 1 212 ? -26.688 -26.766 -11.781 1 97.81 212 PRO A C 1
ATOM 1711 O O . PRO A 1 212 ? -26.359 -27.781 -11.172 1 97.81 212 PRO A O 1
ATOM 1714 N N . PHE A 1 213 ? -25.906 -25.75 -11.859 1 98.56 213 PHE A N 1
ATOM 1715 C CA . PHE A 1 213 ? -24.703 -25.562 -11.062 1 98.56 213 PHE A CA 1
ATOM 1716 C C . PHE A 1 213 ? -25.047 -25.031 -9.672 1 98.56 213 PHE A C 1
ATOM 1718 O O . PHE A 1 213 ? -26.078 -24.375 -9.492 1 98.56 213 PHE A O 1
ATOM 1725 N N . ASP A 1 214 ? -24.141 -25.281 -8.727 1 98.12 214 ASP A N 1
ATOM 1726 C CA . ASP A 1 214 ? -24.375 -24.844 -7.355 1 98.12 214 ASP A CA 1
ATOM 1727 C C . ASP A 1 214 ? -23.609 -23.562 -7.055 1 98.12 214 ASP A C 1
ATOM 1729 O O . ASP A 1 214 ? -24.016 -22.766 -6.203 1 98.12 214 ASP A O 1
ATOM 1733 N N . VAL A 1 215 ? -22.469 -23.375 -7.699 1 98.31 215 VAL A N 1
ATOM 1734 C CA . VAL A 1 215 ? -21.562 -22.266 -7.355 1 98.31 215 VAL A CA 1
ATOM 1735 C C . VAL A 1 215 ? -20.688 -21.938 -8.555 1 98.31 215 VAL A C 1
ATOM 1737 O O . VAL A 1 215 ? -20.438 -22.781 -9.414 1 98.31 215 VAL A O 1
ATOM 1740 N N . VAL A 1 216 ? -20.25 -20.672 -8.648 1 98.25 216 VAL A N 1
ATOM 1741 C CA . VAL A 1 216 ? -19.344 -20.188 -9.688 1 98.25 216 VAL A CA 1
ATOM 1742 C C . VAL A 1 216 ? -17.984 -19.828 -9.07 1 98.25 216 VAL A C 1
ATOM 1744 O O . VAL A 1 216 ? -17.938 -19.203 -8.008 1 98.25 216 VAL A O 1
ATOM 1747 N N . HIS A 1 217 ? -16.938 -20.312 -9.68 1 98.5 217 HIS A N 1
ATOM 1748 C CA . HIS A 1 217 ? -15.594 -19.875 -9.336 1 98.5 217 HIS A CA 1
ATOM 1749 C C . HIS A 1 217 ? -14.914 -19.203 -10.523 1 98.5 217 HIS A C 1
ATOM 1751 O O . HIS A 1 217 ? -14.891 -19.75 -11.625 1 98.5 217 HIS A O 1
ATOM 1757 N N . SER A 1 218 ? -14.406 -18.031 -10.289 1 97.62 218 SER A N 1
ATOM 1758 C CA . SER A 1 218 ? -13.719 -17.281 -11.336 1 97.62 218 SER A CA 1
ATOM 1759 C C . SER A 1 218 ? -12.234 -17.156 -11.039 1 97.62 218 SER A C 1
ATOM 1761 O O . SER A 1 218 ? -11.844 -16.75 -9.945 1 97.62 218 SER A O 1
ATOM 1763 N N . GLU A 1 219 ? -11.453 -17.594 -11.984 1 96.69 219 GLU A N 1
ATOM 1764 C CA . GLU A 1 219 ? -10.055 -17.172 -11.945 1 96.69 219 GLU A CA 1
ATOM 1765 C C . GLU A 1 219 ? -9.898 -15.734 -12.43 1 96.69 219 GLU A C 1
ATOM 1767 O O . GLU A 1 219 ? -10.156 -15.445 -13.602 1 96.69 219 GLU A O 1
ATOM 1772 N N . SER A 1 220 ? -9.484 -14.906 -11.523 1 94.62 220 SER A N 1
ATOM 1773 C CA . SER A 1 220 ? -9.359 -13.484 -11.812 1 94.62 220 SER A CA 1
ATOM 1774 C C . SER A 1 220 ? -10.641 -12.93 -12.422 1 94.62 220 SER A C 1
ATOM 1776 O O . SER A 1 220 ? -11.734 -13.188 -11.922 1 94.62 220 SER A O 1
ATOM 1778 N N . TRP A 1 221 ? -10.594 -12.188 -13.5 1 93.75 221 TRP A N 1
ATOM 1779 C CA . TRP A 1 221 ? -11.688 -11.367 -14.008 1 93.75 221 TRP A CA 1
ATOM 1780 C C . TRP A 1 221 ? -12.586 -12.18 -14.938 1 93.75 221 TRP A C 1
ATOM 1782 O O . TRP A 1 221 ? -13.562 -11.656 -15.484 1 93.75 221 TRP A O 1
ATOM 1792 N N . ALA A 1 222 ? -12.367 -13.422 -15.109 1 95.69 222 ALA A N 1
ATOM 1793 C CA . ALA A 1 222 ? -12.961 -14.203 -16.188 1 95.69 222 ALA A CA 1
ATOM 1794 C C . ALA A 1 222 ? -14.484 -14.188 -16.094 1 95.69 222 ALA A C 1
ATOM 1796 O O . ALA A 1 222 ? -15.172 -14.156 -17.109 1 95.69 222 ALA A O 1
ATOM 1797 N N . ALA A 1 223 ? -15.055 -14.219 -14.938 1 96 223 ALA A N 1
ATOM 1798 C CA . ALA A 1 223 ? -16.5 -14.289 -14.812 1 96 223 ALA A CA 1
ATOM 1799 C C . ALA A 1 223 ? -17.062 -13.055 -14.102 1 96 223 ALA A C 1
ATOM 1801 O O . ALA A 1 223 ? -18.266 -12.867 -14.023 1 96 223 ALA A O 1
ATOM 1802 N N . VAL A 1 224 ? -16.25 -12.164 -13.625 1 92.81 224 VAL A N 1
ATOM 1803 C CA . VAL A 1 224 ? -16.609 -11.094 -12.695 1 92.81 224 VAL A CA 1
ATOM 1804 C C . VAL A 1 224 ? -17.594 -10.133 -13.367 1 92.81 224 VAL A C 1
ATOM 1806 O O . VAL A 1 224 ? -18.594 -9.742 -12.766 1 92.81 224 VAL A O 1
ATOM 1809 N N . PRO A 1 225 ? -17.422 -9.812 -14.648 1 92.56 225 PRO A N 1
ATOM 1810 C CA . PRO A 1 225 ? -18.406 -8.922 -15.281 1 92.56 225 PRO A CA 1
ATOM 1811 C C . PRO A 1 225 ? -19.797 -9.523 -15.359 1 92.56 225 PRO A C 1
ATOM 1813 O O . PRO A 1 225 ? -20.781 -8.805 -15.555 1 92.56 225 PRO A O 1
ATOM 1816 N N . ASN A 1 226 ? -19.922 -10.836 -15.234 1 94.19 226 ASN A N 1
ATOM 1817 C CA . ASN A 1 226 ? -21.203 -11.531 -15.406 1 94.19 226 ASN A CA 1
ATOM 1818 C C . ASN A 1 226 ? -21.75 -12.016 -14.07 1 94.19 226 ASN A C 1
ATOM 1820 O O . ASN A 1 226 ? -22.594 -12.906 -14.031 1 94.19 226 ASN A O 1
ATOM 1824 N N . ILE A 1 227 ? -21.266 -11.453 -12.992 1 92.38 227 ILE A N 1
ATOM 1825 C CA . ILE A 1 227 ? -21.609 -11.922 -11.656 1 92.38 227 ILE A CA 1
ATOM 1826 C C . ILE A 1 227 ? -23.125 -11.922 -11.484 1 92.38 227 ILE A C 1
ATOM 1828 O O . ILE A 1 227 ? -23.703 -12.883 -10.977 1 92.38 227 ILE A O 1
ATOM 1832 N N . TYR A 1 228 ? -23.797 -10.945 -11.93 1 90.19 228 TYR A N 1
ATOM 1833 C CA . TYR A 1 228 ? -25.234 -10.812 -11.766 1 90.19 228 TYR A CA 1
ATOM 1834 C C . TYR A 1 228 ? -25.984 -11.727 -12.734 1 90.19 228 TYR A C 1
ATOM 1836 O O . TYR A 1 228 ? -27.031 -12.266 -12.398 1 90.19 228 TYR A O 1
ATOM 1844 N N . GLN A 1 229 ? -25.469 -11.922 -13.906 1 92.5 229 GLN A N 1
ATOM 1845 C CA . GLN A 1 229 ? -26.125 -12.727 -14.938 1 92.5 229 GLN A CA 1
ATOM 1846 C C . GLN A 1 229 ? -26.078 -14.211 -14.586 1 92.5 229 GLN A C 1
ATOM 1848 O O . GLN A 1 229 ? -26.969 -14.977 -14.992 1 92.5 229 GLN A O 1
ATOM 1853 N N . LEU A 1 230 ? -25.109 -14.602 -13.883 1 95 230 LEU A N 1
ATOM 1854 C CA . LEU A 1 230 ? -24.953 -16.016 -13.531 1 95 230 LEU A CA 1
ATOM 1855 C C . LEU A 1 230 ? -25.828 -16.375 -12.344 1 95 230 LEU A C 1
ATOM 1857 O O . LEU A 1 230 ? -26.219 -17.531 -12.18 1 95 230 LEU A O 1
ATOM 1861 N N . ARG A 1 231 ? -26.125 -15.477 -11.383 1 93 231 ARG A N 1
ATOM 1862 C CA . ARG A 1 231 ? -27.125 -15.555 -10.32 1 93 231 ARG A CA 1
ATOM 1863 C C . ARG A 1 231 ? -26.812 -16.719 -9.375 1 93 231 ARG A C 1
ATOM 1865 O O . ARG A 1 231 ? -27.719 -17.453 -8.977 1 93 231 ARG A O 1
ATOM 1872 N N . LEU A 1 232 ? -25.594 -17.047 -9.133 1 96.38 232 LEU A N 1
ATOM 1873 C CA . LEU A 1 232 ? -25.172 -18.109 -8.219 1 96.38 232 LEU A CA 1
ATOM 1874 C C . LEU A 1 232 ? -24.172 -17.578 -7.199 1 96.38 232 LEU A C 1
ATOM 1876 O O . LEU A 1 232 ? -23.594 -16.5 -7.387 1 96.38 232 LEU A O 1
ATOM 1880 N N . PRO A 1 233 ? -24.094 -18.344 -6.039 1 96.5 233 PRO A N 1
ATOM 1881 C CA . PRO A 1 233 ? -22.953 -18 -5.191 1 96.5 233 PRO A CA 1
ATOM 1882 C C . PRO A 1 233 ? -21.641 -17.906 -5.973 1 96.5 233 PRO A C 1
ATOM 1884 O O . PRO A 1 233 ? -21.391 -18.719 -6.871 1 96.5 233 PRO A O 1
ATOM 1887 N N . PHE A 1 234 ? -20.844 -16.891 -5.625 1 96.25 234 PHE A N 1
ATOM 1888 C CA . PHE A 1 234 ? -19.766 -16.5 -6.52 1 96.25 234 PHE A CA 1
ATOM 1889 C C . PHE A 1 234 ? -18.484 -16.219 -5.734 1 96.25 234 PHE A C 1
ATOM 1891 O O . PHE A 1 234 ? -18.5 -15.484 -4.746 1 96.25 234 PHE A O 1
ATOM 1898 N N . ALA A 1 235 ? -17.391 -16.859 -6.199 1 97.5 235 ALA A N 1
ATOM 1899 C CA . ALA A 1 235 ? -16.078 -16.578 -5.629 1 97.5 235 ALA A CA 1
ATOM 1900 C C . ALA A 1 235 ? -15.047 -16.312 -6.723 1 97.5 235 ALA A C 1
ATOM 1902 O O . ALA A 1 235 ? -15.117 -16.875 -7.812 1 97.5 235 ALA A O 1
ATOM 1903 N N . VAL A 1 236 ? -14.094 -15.445 -6.426 1 97.44 236 VAL A N 1
ATOM 1904 C CA . VAL A 1 236 ? -13.031 -15.125 -7.367 1 97.44 236 VAL A CA 1
ATOM 1905 C C . VAL A 1 236 ? -11.672 -15.344 -6.707 1 97.44 236 VAL A C 1
ATOM 1907 O O . VAL A 1 236 ? -11.445 -14.906 -5.574 1 97.44 236 VAL A O 1
ATOM 1910 N N . THR A 1 237 ? -10.789 -16.016 -7.375 1 97.5 237 THR A N 1
ATOM 1911 C CA . THR A 1 237 ? -9.391 -16.078 -6.969 1 97.5 237 THR A CA 1
ATOM 1912 C C . THR A 1 237 ? -8.555 -15.055 -7.73 1 97.5 237 THR A C 1
ATOM 1914 O O . THR A 1 237 ? -8.539 -15.047 -8.961 1 97.5 237 THR A O 1
ATOM 1917 N N . TRP A 1 238 ? -7.871 -14.258 -6.953 1 96.06 238 TRP A N 1
ATOM 1918 C CA . TRP A 1 238 ? -7.066 -13.203 -7.566 1 96.06 238 TRP A CA 1
ATOM 1919 C C . TRP A 1 238 ? -5.602 -13.625 -7.664 1 96.06 238 TRP A C 1
ATOM 1921 O O . TRP A 1 238 ? -4.996 -14.023 -6.668 1 96.06 238 TRP A O 1
ATOM 1931 N N . HIS A 1 239 ? -5.031 -13.508 -8.859 1 92.94 239 HIS A N 1
ATOM 1932 C CA . HIS A 1 239 ? -3.617 -13.781 -9.094 1 92.94 239 HIS A CA 1
ATOM 1933 C C . HIS A 1 239 ? -2.842 -12.484 -9.336 1 92.94 239 HIS A C 1
ATOM 1935 O O . HIS A 1 239 ? -1.671 -12.523 -9.719 1 92.94 239 HIS A O 1
ATOM 1941 N N . GLY A 1 240 ? -3.469 -11.438 -9.125 1 90 240 GLY A N 1
ATOM 1942 C CA . GLY A 1 240 ? -2.99 -10.078 -9.32 1 90 240 GLY A CA 1
ATOM 1943 C C . GLY A 1 240 ? -4.109 -9.086 -9.578 1 90 240 GLY A C 1
ATOM 1944 O O . GLY A 1 240 ? -5.242 -9.477 -9.859 1 90 240 GLY A O 1
ATOM 1945 N N . SER A 1 241 ? -3.799 -7.797 -9.414 1 90.25 241 SER A N 1
ATOM 1946 C CA . SER A 1 241 ? -4.742 -6.711 -9.664 1 90.25 241 SER A CA 1
ATOM 1947 C C . SER A 1 241 ? -4.133 -5.648 -10.57 1 90.25 241 SER A C 1
ATOM 1949 O O . SER A 1 241 ? -2.932 -5.676 -10.844 1 90.25 241 SER A O 1
ATOM 1951 N N . MET A 1 242 ? -4.973 -4.863 -11.133 1 92.38 242 MET A N 1
ATOM 1952 C CA . MET A 1 242 ? -4.465 -3.734 -11.914 1 92.38 242 MET A CA 1
ATOM 1953 C C . MET A 1 242 ? -3.611 -2.814 -11.047 1 92.38 242 MET A C 1
ATOM 1955 O O . MET A 1 242 ? -2.641 -2.225 -11.523 1 92.38 242 MET A O 1
ATOM 1959 N N . LEU A 1 243 ? -3.996 -2.699 -9.797 1 93.25 243 LEU A N 1
ATOM 1960 C CA . LEU A 1 243 ? -3.164 -1.949 -8.859 1 93.25 243 LEU A CA 1
ATOM 1961 C C . LEU A 1 243 ? -1.795 -2.602 -8.703 1 93.25 243 LEU A C 1
ATOM 1963 O O . LEU A 1 243 ? -0.78 -1.907 -8.602 1 93.25 243 LEU A O 1
ATOM 1967 N N . ASP A 1 244 ? -1.768 -3.9 -8.68 1 93.19 244 ASP A N 1
ATOM 1968 C CA . ASP A 1 244 ? -0.494 -4.613 -8.633 1 93.19 244 ASP A CA 1
ATOM 1969 C C . ASP A 1 244 ? 0.366 -4.281 -9.844 1 93.19 244 ASP A C 1
ATOM 1971 O O . ASP A 1 244 ? 1.58 -4.105 -9.727 1 93.19 244 ASP A O 1
ATOM 1975 N N . TRP A 1 245 ? -0.259 -4.242 -10.953 1 92.5 245 TRP A N 1
ATOM 1976 C CA . TRP A 1 245 ? 0.474 -3.918 -12.172 1 92.5 245 TRP A CA 1
ATOM 1977 C C . TRP A 1 245 ? 1.039 -2.502 -12.109 1 92.5 245 TRP A C 1
ATOM 1979 O O . TRP A 1 245 ? 2.146 -2.246 -12.586 1 92.5 245 TRP A O 1
ATOM 1989 N N . PHE A 1 246 ? 0.261 -1.635 -11.578 1 93.69 246 PHE A N 1
ATOM 1990 C CA . PHE A 1 246 ? 0.742 -0.277 -11.352 1 93.69 246 PHE A CA 1
ATOM 1991 C C . PHE A 1 246 ? 1.954 -0.278 -10.43 1 93.69 246 PHE A C 1
ATOM 1993 O O . PHE A 1 246 ? 2.951 0.392 -10.703 1 93.69 246 PHE A O 1
ATOM 2000 N N . ARG A 1 247 ? 1.914 -1.07 -9.422 1 93.88 247 ARG A N 1
ATOM 2001 C CA . ARG A 1 247 ? 3.016 -1.198 -8.477 1 93.88 247 ARG A CA 1
ATOM 2002 C C . ARG A 1 247 ? 4.234 -1.84 -9.133 1 93.88 247 ARG A C 1
ATOM 2004 O O . ARG A 1 247 ? 5.371 -1.534 -8.773 1 93.88 247 ARG A O 1
ATOM 2011 N N . ASN A 1 248 ? 3.959 -2.777 -10.078 1 94.38 248 ASN A N 1
ATOM 2012 C CA . ASN A 1 248 ? 5.062 -3.338 -10.844 1 94.38 248 ASN A CA 1
ATOM 2013 C C . ASN A 1 248 ? 5.906 -2.242 -11.5 1 94.38 248 ASN A C 1
ATOM 2015 O O . ASN A 1 248 ? 7.133 -2.348 -11.555 1 94.38 248 ASN A O 1
ATOM 2019 N N . GLU A 1 249 ? 5.227 -1.231 -11.992 1 94.62 249 GLU A N 1
ATOM 2020 C CA . GLU A 1 249 ? 5.945 -0.142 -12.641 1 94.62 249 GLU A CA 1
ATOM 2021 C C . GLU A 1 249 ? 6.785 0.644 -11.641 1 94.62 249 GLU A C 1
ATOM 2023 O O . GLU A 1 249 ? 7.895 1.082 -11.961 1 94.62 249 GLU A O 1
ATOM 2028 N N . LEU A 1 250 ? 6.301 0.809 -10.438 1 95.19 250 LEU A N 1
ATOM 2029 C CA . LEU A 1 250 ? 7.09 1.459 -9.398 1 95.19 250 LEU A CA 1
ATOM 2030 C C . LEU A 1 250 ? 8.336 0.64 -9.07 1 95.19 250 LEU A C 1
ATOM 2032 O O . LEU A 1 250 ? 9.43 1.191 -8.938 1 95.19 250 LEU A O 1
ATOM 2036 N N . ASN A 1 251 ? 8.117 -0.656 -8.93 1 96.19 251 ASN A N 1
ATOM 2037 C CA . ASN A 1 251 ? 9.25 -1.545 -8.672 1 96.19 251 ASN A CA 1
ATOM 2038 C C . ASN A 1 251 ? 10.281 -1.474 -9.789 1 96.19 251 ASN A C 1
ATOM 2040 O O . ASN A 1 251 ? 11.492 -1.519 -9.531 1 96.19 251 ASN A O 1
ATOM 2044 N N . ARG A 1 252 ? 9.773 -1.375 -10.977 1 95.75 252 ARG A N 1
ATOM 2045 C CA . ARG A 1 252 ? 10.656 -1.271 -12.141 1 95.75 252 ARG A CA 1
ATOM 2046 C C . ARG A 1 252 ? 11.492 0.002 -12.078 1 95.75 252 ARG A C 1
ATOM 2048 O O . ARG A 1 252 ? 12.688 -0.019 -12.391 1 95.75 252 ARG A O 1
ATOM 2055 N N . ILE A 1 253 ? 10.906 1.074 -11.688 1 95.38 253 ILE A N 1
ATOM 2056 C CA . ILE A 1 253 ? 11.625 2.338 -11.555 1 95.38 253 ILE A CA 1
ATOM 2057 C C . ILE A 1 253 ? 12.734 2.197 -10.508 1 95.38 253 ILE A C 1
ATOM 2059 O O . ILE A 1 253 ? 13.875 2.602 -10.75 1 95.38 253 ILE A O 1
ATOM 2063 N N . ALA A 1 254 ? 12.406 1.598 -9.367 1 95.56 254 ALA A N 1
ATOM 2064 C CA . ALA A 1 254 ? 13.391 1.396 -8.312 1 95.56 254 ALA A CA 1
ATOM 2065 C C . ALA A 1 254 ? 14.531 0.499 -8.789 1 95.56 254 ALA A C 1
ATOM 2067 O O . ALA A 1 254 ? 15.703 0.796 -8.555 1 95.56 254 ALA A O 1
ATOM 2068 N N . HIS A 1 255 ? 14.141 -0.606 -9.461 1 96.19 255 HIS A N 1
ATOM 2069 C CA . HIS A 1 255 ? 15.125 -1.525 -10.023 1 96.19 255 HIS A CA 1
ATOM 2070 C C . HIS A 1 255 ? 16.078 -0.805 -10.977 1 96.19 255 HIS A C 1
ATOM 2072 O O . HIS A 1 255 ? 17.297 -0.887 -10.82 1 96.19 255 HIS A O 1
ATOM 2078 N N . ASN A 1 256 ? 15.508 -0.072 -11.922 1 93.69 256 ASN A N 1
ATOM 2079 C CA . ASN A 1 256 ? 16.297 0.591 -12.953 1 93.69 256 ASN A CA 1
ATOM 2080 C C . ASN A 1 256 ? 17.156 1.709 -12.367 1 93.69 256 ASN A C 1
ATOM 2082 O O . ASN A 1 256 ? 18.281 1.948 -12.828 1 93.69 256 ASN A O 1
ATOM 2086 N N . TYR A 1 257 ? 16.719 2.348 -11.359 1 92.38 257 TYR A N 1
ATOM 2087 C CA . TYR A 1 257 ? 17.484 3.385 -10.68 1 92.38 257 TYR A CA 1
ATOM 2088 C C . TYR A 1 257 ? 18.719 2.795 -10.008 1 92.38 257 TYR A C 1
ATOM 2090 O O . TYR A 1 257 ? 19.828 3.312 -10.164 1 92.38 257 TYR A O 1
ATOM 2098 N N . ARG A 1 258 ? 18.547 1.702 -9.336 1 93.06 258 ARG A N 1
ATOM 2099 C CA . ARG A 1 258 ? 19.641 1.14 -8.539 1 93.06 258 ARG A CA 1
ATOM 2100 C C . ARG A 1 258 ? 20.641 0.42 -9.422 1 93.06 258 ARG A C 1
ATOM 2102 O O . ARG A 1 258 ? 21.844 0.436 -9.133 1 93.06 258 ARG A O 1
ATOM 2109 N N . VAL A 1 259 ? 20.094 -0.186 -10.453 1 92.56 259 VAL A N 1
ATOM 2110 C CA . VAL A 1 259 ? 20.969 -0.968 -11.312 1 92.56 259 VAL A CA 1
ATOM 2111 C C . VAL A 1 259 ? 21.719 -0.041 -12.273 1 92.56 259 VAL A C 1
ATOM 2113 O O . VAL A 1 259 ? 22.906 -0.248 -12.562 1 92.56 259 VAL A O 1
ATOM 2116 N N . GLY A 1 260 ? 21.031 1.031 -12.727 1 86.5 260 GLY A N 1
ATOM 2117 C CA . GLY A 1 260 ? 21.656 1.802 -13.781 1 86.5 260 GLY A CA 1
ATOM 2118 C C . GLY A 1 260 ? 21.422 3.295 -13.664 1 86.5 260 GLY A C 1
ATOM 2119 O O . GLY A 1 260 ? 21.734 4.055 -14.578 1 86.5 260 GLY A O 1
ATOM 2120 N N . ARG A 1 261 ? 20.797 3.777 -12.648 1 82.31 261 ARG A N 1
ATOM 2121 C CA . ARG A 1 261 ? 20.453 5.18 -12.438 1 82.31 261 ARG A CA 1
ATOM 2122 C C . ARG A 1 261 ? 19.625 5.715 -13.609 1 82.31 261 ARG A C 1
ATOM 2124 O O . ARG A 1 261 ? 19.844 6.84 -14.062 1 82.31 261 ARG A O 1
ATOM 2131 N N . LYS A 1 262 ? 18.75 4.859 -14.086 1 85.69 262 LYS A N 1
ATOM 2132 C CA . LYS A 1 262 ? 17.922 5.227 -15.227 1 85.69 262 LYS A CA 1
ATOM 2133 C C . LYS A 1 262 ? 16.609 5.867 -14.766 1 85.69 262 LYS A C 1
ATOM 2135 O O . LYS A 1 262 ? 15.953 5.367 -13.852 1 85.69 262 LYS A O 1
ATOM 2140 N N . ALA A 1 263 ? 16.234 6.984 -15.391 1 86.81 263 ALA A N 1
ATOM 2141 C CA . ALA A 1 263 ? 14.969 7.648 -15.125 1 86.81 263 ALA A CA 1
ATOM 2142 C C . ALA A 1 263 ? 13.844 7.023 -15.938 1 86.81 263 ALA A C 1
ATOM 2144 O O . ALA A 1 263 ? 14.086 6.406 -16.984 1 86.81 263 ALA A O 1
ATOM 2145 N N . PRO A 1 264 ? 12.562 7.152 -15.398 1 89.81 264 PRO A N 1
ATOM 2146 C CA . PRO A 1 264 ? 11.445 6.621 -16.188 1 89.81 264 PRO A CA 1
ATOM 2147 C C . PRO A 1 264 ? 11.281 7.332 -17.531 1 89.81 264 PRO A C 1
ATOM 2149 O O . PRO A 1 264 ? 11.422 8.555 -17.609 1 89.81 264 PRO A O 1
ATOM 2152 N N . GLY A 1 265 ? 11.031 6.527 -18.547 1 88.25 265 GLY A N 1
ATOM 2153 C CA . GLY A 1 265 ? 10.883 7.066 -19.891 1 88.25 265 GLY A CA 1
ATOM 2154 C C . GLY A 1 265 ? 9.438 7.18 -20.344 1 88.25 265 GLY A C 1
ATOM 2155 O O . GLY A 1 265 ? 8.523 6.918 -19.562 1 88.25 265 GLY A O 1
ATOM 2156 N N . ARG A 1 266 ? 9.25 7.547 -21.578 1 88.44 266 ARG A N 1
ATOM 2157 C CA . ARG A 1 266 ? 7.938 7.824 -22.156 1 88.44 266 ARG A CA 1
ATOM 2158 C C . ARG A 1 266 ? 7.074 6.566 -22.172 1 88.44 266 ARG A C 1
ATOM 2160 O O . ARG A 1 266 ? 5.867 6.629 -21.938 1 88.44 266 ARG A O 1
ATOM 2167 N N . GLU A 1 267 ? 7.652 5.484 -22.453 1 91.12 267 GLU A N 1
ATOM 2168 C CA . GLU A 1 267 ? 6.902 4.234 -22.531 1 91.12 267 GLU A CA 1
ATOM 2169 C C . GLU A 1 267 ? 6.34 3.834 -21.172 1 91.12 267 GLU A C 1
ATOM 2171 O O . GLU A 1 267 ? 5.199 3.373 -21.078 1 91.12 267 GLU A O 1
ATOM 2176 N N . LEU A 1 268 ? 7.172 3.965 -20.203 1 92.38 268 LEU A N 1
ATOM 2177 C CA . LEU A 1 268 ? 6.715 3.648 -18.859 1 92.38 268 LEU A CA 1
ATOM 2178 C C . LEU A 1 268 ? 5.582 4.578 -18.438 1 92.38 268 LEU A C 1
ATOM 2180 O O . LEU A 1 268 ? 4.586 4.125 -17.859 1 92.38 268 LEU A O 1
ATOM 2184 N N . TRP A 1 269 ? 5.656 5.82 -18.828 1 88.88 269 TRP A N 1
ATOM 2185 C CA . TRP A 1 269 ? 4.617 6.797 -18.516 1 88.88 269 TRP A CA 1
ATOM 2186 C C . TRP A 1 269 ? 3.299 6.422 -19.172 1 88.88 269 TRP A C 1
ATOM 2188 O O . TRP A 1 269 ? 2.238 6.504 -18.562 1 88.88 269 TRP A O 1
ATOM 2198 N N . LYS A 1 270 ? 3.443 6.086 -20.375 1 90.62 270 LYS A N 1
ATOM 2199 C CA . LYS A 1 270 ? 2.248 5.699 -21.109 1 90.62 270 LYS A CA 1
ATOM 2200 C C . LYS A 1 270 ? 1.575 4.488 -20.484 1 90.62 270 LYS A C 1
ATOM 2202 O O . LYS A 1 270 ? 0.354 4.465 -20.312 1 90.62 270 LYS A O 1
ATOM 2207 N N . ARG A 1 271 ? 2.346 3.543 -20.109 1 91.25 271 ARG A N 1
ATOM 2208 C CA . ARG A 1 271 ? 1.793 2.344 -19.484 1 91.25 271 ARG A CA 1
ATOM 2209 C C . ARG A 1 271 ? 1.092 2.684 -18.172 1 91.25 271 ARG A C 1
ATOM 2211 O O . ARG A 1 271 ? -0.002 2.186 -17.906 1 91.25 271 ARG A O 1
ATOM 2218 N N . MET A 1 272 ? 1.717 3.553 -17.406 1 93.69 272 MET A N 1
ATOM 2219 C CA . MET A 1 272 ? 1.135 3.908 -16.109 1 93.69 272 MET A CA 1
ATOM 2220 C C . MET A 1 272 ? -0.148 4.715 -16.297 1 93.69 272 MET A C 1
ATOM 2222 O O . MET A 1 272 ? -1.107 4.543 -15.547 1 93.69 272 MET A O 1
ATOM 2226 N N . ARG A 1 273 ? -0.18 5.5 -17.297 1 92 273 ARG A N 1
ATOM 2227 C CA . ARG A 1 273 ? -1.395 6.246 -17.594 1 92 273 ARG A CA 1
ATOM 2228 C C . ARG A 1 273 ? -2.527 5.309 -18 1 92 273 ARG A C 1
ATOM 2230 O O . ARG A 1 273 ? -3.664 5.473 -17.562 1 92 273 ARG A O 1
ATOM 2237 N N . ASP A 1 274 ? -2.201 4.344 -18.781 1 90.19 274 ASP A N 1
ATOM 2238 C CA . ASP A 1 274 ? -3.205 3.383 -19.234 1 90.19 274 ASP A CA 1
ATOM 2239 C C . ASP A 1 274 ? -3.717 2.543 -18.062 1 90.19 274 ASP A C 1
ATOM 2241 O O . ASP A 1 274 ? -4.91 2.236 -17.984 1 90.19 274 ASP A O 1
ATOM 2245 N N . LEU A 1 275 ? -2.854 2.268 -17.203 1 92.94 275 LEU A N 1
ATOM 2246 C CA . LEU A 1 275 ? -3.217 1.443 -16.062 1 92.94 275 LEU A CA 1
ATOM 2247 C C . LEU A 1 275 ? -4.109 2.217 -15.094 1 92.94 275 LEU A C 1
ATOM 2249 O O . LEU A 1 275 ? -4.945 1.627 -14.406 1 92.94 275 LEU A O 1
ATOM 2253 N N . ALA A 1 276 ? -3.971 3.555 -15.07 1 93.38 276 ALA A N 1
ATOM 2254 C CA . ALA A 1 276 ? -4.688 4.375 -14.094 1 93.38 276 ALA A CA 1
ATOM 2255 C C . ALA A 1 276 ? -6.195 4.211 -14.242 1 93.38 276 ALA A C 1
ATOM 2257 O O . ALA A 1 276 ? -6.906 4.027 -13.25 1 93.38 276 ALA A O 1
ATOM 2258 N N . LYS A 1 277 ? -6.684 4.199 -15.406 1 88.19 277 LYS A N 1
ATOM 2259 C CA . LYS A 1 277 ? -8.109 4 -15.633 1 88.19 277 LYS A CA 1
ATOM 2260 C C . LYS A 1 277 ? -8.555 2.604 -15.211 1 88.19 277 LYS A C 1
ATOM 2262 O O . LYS A 1 277 ? -9.609 2.439 -14.602 1 88.19 277 LYS A O 1
ATOM 2267 N N . ALA A 1 278 ? -7.77 1.661 -15.602 1 91.88 278 ALA A N 1
ATOM 2268 C CA . ALA A 1 278 ? -8.086 0.28 -15.25 1 91.88 278 ALA A CA 1
ATOM 2269 C C . ALA A 1 278 ? -8.156 0.101 -13.742 1 91.88 278 ALA A C 1
ATOM 2271 O O . ALA A 1 278 ? -9.023 -0.611 -13.227 1 91.88 278 ALA A O 1
ATOM 2272 N N . VAL A 1 279 ? -7.246 0.802 -13.039 1 94.88 279 VAL A N 1
ATOM 2273 C CA . VAL A 1 279 ? -7.219 0.712 -11.586 1 94.88 279 VAL A CA 1
ATOM 2274 C C . VAL A 1 279 ? -8.5 1.302 -11 1 94.88 279 VAL A C 1
ATOM 2276 O O . VAL A 1 279 ? -9.078 0.749 -10.062 1 94.88 279 VAL A O 1
ATOM 2279 N N . ALA A 1 280 ? -8.969 2.369 -11.555 1 92.88 280 ALA A N 1
ATOM 2280 C CA . ALA A 1 280 ? -10.195 3 -11.078 1 92.88 280 ALA A CA 1
ATOM 2281 C C . ALA A 1 280 ? -11.391 2.059 -11.227 1 92.88 280 ALA A C 1
ATOM 2283 O O . ALA A 1 280 ? -12.18 1.894 -10.297 1 92.88 280 ALA A O 1
ATOM 2284 N N . MET A 1 281 ? -11.469 1.437 -12.352 1 90 281 MET A N 1
ATOM 2285 C CA . MET A 1 281 ? -12.594 0.55 -12.617 1 90 281 MET A CA 1
ATOM 2286 C C . MET A 1 281 ? -12.492 -0.728 -11.789 1 90 281 MET A C 1
ATOM 2288 O O . MET A 1 281 ? -13.5 -1.256 -11.32 1 90 281 MET A O 1
ATOM 2292 N N . GLU A 1 282 ? -11.32 -1.193 -11.672 1 93.5 282 GLU A N 1
ATOM 2293 C CA . GLU A 1 282 ? -11.094 -2.363 -10.828 1 93.5 282 GLU A CA 1
ATOM 2294 C C . GLU A 1 282 ? -11.555 -2.105 -9.398 1 93.5 282 GLU A C 1
ATOM 2296 O O . GLU A 1 282 ? -12.188 -2.963 -8.773 1 93.5 282 GLU A O 1
ATOM 2301 N N . GLU A 1 283 ? -11.172 -0.913 -8.859 1 94.12 283 GLU A N 1
ATOM 2302 C CA . GLU A 1 283 ? -11.547 -0.562 -7.492 1 94.12 283 GLU A CA 1
ATOM 2303 C C . GLU A 1 283 ? -13.055 -0.666 -7.285 1 94.12 283 GLU A C 1
ATOM 2305 O O . GLU A 1 283 ? -13.508 -1.258 -6.305 1 94.12 283 GLU A O 1
ATOM 2310 N N . TYR A 1 284 ? -13.773 -0.212 -8.18 1 90.56 284 TYR A N 1
ATOM 2311 C CA . TYR A 1 284 ? -15.234 -0.247 -8.117 1 90.56 284 TYR A CA 1
ATOM 2312 C C . TYR A 1 284 ? -15.75 -1.681 -8.164 1 90.56 284 TYR A C 1
ATOM 2314 O O . TYR A 1 284 ? -16.609 -2.062 -7.371 1 90.56 284 TYR A O 1
ATOM 2322 N N . MET A 1 285 ? -15.195 -2.475 -9.047 1 90.75 285 MET A N 1
ATOM 2323 C CA . MET A 1 285 ? -15.664 -3.846 -9.242 1 90.75 285 MET A CA 1
ATOM 2324 C C . MET A 1 285 ? -15.305 -4.711 -8.031 1 90.75 285 MET A C 1
ATOM 2326 O O . MET A 1 285 ? -16.078 -5.59 -7.645 1 90.75 285 MET A O 1
ATOM 2330 N N . LEU A 1 286 ? -14.117 -4.477 -7.465 1 94.31 286 LEU A N 1
ATOM 2331 C CA . LEU A 1 286 ? -13.695 -5.242 -6.301 1 94.31 286 LEU A CA 1
ATOM 2332 C C . LEU A 1 286 ? -14.672 -5.066 -5.145 1 94.31 286 LEU A C 1
ATOM 2334 O O . LEU A 1 286 ? -14.945 -6.016 -4.406 1 94.31 286 LEU A O 1
ATOM 2338 N N . LEU A 1 287 ? -15.211 -3.889 -5.027 1 92.81 287 LEU A N 1
ATOM 2339 C CA . LEU A 1 287 ? -16.141 -3.594 -3.941 1 92.81 287 LEU A CA 1
ATOM 2340 C C . LEU A 1 287 ? -17.469 -4.312 -4.152 1 92.81 287 LEU A C 1
ATOM 2342 O O . LEU A 1 287 ? -18.203 -4.551 -3.197 1 92.81 287 LEU A O 1
ATOM 2346 N N . ALA A 1 288 ? -17.719 -4.746 -5.387 1 89.12 288 ALA A N 1
ATOM 2347 C CA . ALA A 1 288 ? -19 -5.379 -5.723 1 89.12 288 ALA A CA 1
ATOM 2348 C C . ALA A 1 288 ? -18.906 -6.898 -5.594 1 89.12 288 ALA A C 1
ATOM 2350 O O . ALA A 1 288 ? -19.922 -7.582 -5.477 1 89.12 288 ALA A O 1
ATOM 2351 N N . VAL A 1 289 ? -17.734 -7.516 -5.648 1 93.75 289 VAL A N 1
ATOM 2352 C CA . VAL A 1 289 ? -17.531 -8.961 -5.598 1 93.75 289 VAL A CA 1
ATOM 2353 C C . VAL A 1 289 ? -17.875 -9.484 -4.203 1 93.75 289 VAL A C 1
ATOM 2355 O O . VAL A 1 289 ? -17.391 -8.945 -3.201 1 93.75 289 VAL A O 1
ATOM 2358 N N . PRO A 1 290 ? -18.656 -10.508 -4.121 1 94 290 PRO A N 1
ATOM 2359 C CA . PRO A 1 290 ? -19.125 -10.969 -2.814 1 94 290 PRO A CA 1
ATOM 2360 C C . PRO A 1 290 ? -18.078 -11.758 -2.047 1 94 290 PRO A C 1
ATOM 2362 O O . PRO A 1 290 ? -18.094 -11.781 -0.813 1 94 290 PRO A O 1
ATOM 2365 N N . GLN A 1 291 ? -17.234 -12.516 -2.744 1 97.12 291 GLN A N 1
ATOM 2366 C CA . GLN A 1 291 ? -16.234 -13.352 -2.082 1 97.12 291 GLN A CA 1
ATOM 2367 C C . GLN A 1 291 ? -14.914 -13.344 -2.855 1 97.12 291 GLN A C 1
ATOM 2369 O O . GLN A 1 291 ? -14.867 -13.742 -4.023 1 97.12 291 GLN A O 1
ATOM 2374 N N . HIS A 1 292 ? -13.914 -12.922 -2.127 1 98.06 292 HIS A N 1
ATOM 2375 C CA . HIS A 1 292 ? -12.57 -12.875 -2.686 1 98.06 292 HIS A CA 1
ATOM 2376 C C . HIS A 1 292 ? -11.703 -13.992 -2.115 1 98.06 292 HIS A C 1
ATOM 2378 O O . HIS A 1 292 ? -11.773 -14.289 -0.92 1 98.06 292 HIS A O 1
ATOM 2384 N N . ILE A 1 293 ? -10.969 -14.633 -2.996 1 98.19 293 ILE A N 1
ATOM 2385 C CA . ILE A 1 293 ? -9.875 -15.516 -2.596 1 98.19 293 ILE A CA 1
ATOM 2386 C C . ILE A 1 293 ? -8.539 -14.922 -3.029 1 98.19 293 ILE A C 1
ATOM 2388 O O . ILE A 1 293 ? -8.359 -14.562 -4.195 1 98.19 293 ILE A O 1
ATOM 2392 N N . VAL A 1 294 ? -7.664 -14.719 -2.086 1 97.12 294 VAL A N 1
ATOM 2393 C CA . VAL A 1 294 ? -6.328 -14.227 -2.402 1 97.12 294 VAL A CA 1
ATOM 2394 C C . VAL A 1 294 ? -5.289 -15.281 -2.039 1 97.12 294 VAL A C 1
ATOM 2396 O O . VAL A 1 294 ? -5.547 -16.156 -1.211 1 97.12 294 VAL A O 1
ATOM 2399 N N . ILE A 1 295 ? -4.105 -15.094 -2.631 1 95.94 295 ILE A N 1
ATOM 2400 C CA . ILE A 1 295 ? -3.189 -16.234 -2.584 1 95.94 295 ILE A CA 1
ATOM 2401 C C . ILE A 1 295 ? -1.94 -15.852 -1.791 1 95.94 295 ILE A C 1
ATOM 2403 O O . ILE A 1 295 ? -1 -16.641 -1.689 1 95.94 295 ILE A O 1
ATOM 2407 N N . SER A 1 296 ? -1.838 -14.68 -1.255 1 95 296 SER A N 1
ATOM 2408 C CA . SER A 1 296 ? -0.694 -14.234 -0.469 1 95 296 SER A CA 1
ATOM 2409 C C . SER A 1 296 ? -1.126 -13.273 0.635 1 95 296 SER A C 1
ATOM 2411 O O . SER A 1 296 ? -2.189 -12.656 0.547 1 95 296 SER A O 1
ATOM 2413 N N . ASP A 1 297 ? -0.262 -13.156 1.658 1 94.38 297 ASP A N 1
ATOM 2414 C CA . ASP A 1 297 ? -0.508 -12.219 2.75 1 94.38 297 ASP A CA 1
ATOM 2415 C C . ASP A 1 297 ? -0.584 -10.781 2.232 1 94.38 297 ASP A C 1
ATOM 2417 O O . ASP A 1 297 ? -1.418 -10 2.688 1 94.38 297 ASP A O 1
ATOM 2421 N N . ALA A 1 298 ? 0.249 -10.477 1.326 1 93 298 ALA A N 1
ATOM 2422 C CA . ALA A 1 298 ? 0.284 -9.125 0.765 1 93 298 ALA A CA 1
ATOM 2423 C C . ALA A 1 298 ? -1.015 -8.805 0.033 1 93 298 ALA A C 1
ATOM 2425 O O . ALA A 1 298 ? -1.533 -7.688 0.139 1 93 298 ALA A O 1
ATOM 2426 N N . ALA A 1 299 ? -1.478 -9.742 -0.723 1 95.12 299 ALA A N 1
ATOM 2427 C CA . ALA A 1 299 ? -2.73 -9.523 -1.441 1 95.12 299 ALA A CA 1
ATOM 2428 C C . ALA A 1 299 ? -3.889 -9.305 -0.471 1 95.12 299 ALA A C 1
ATOM 2430 O O . ALA A 1 299 ? -4.766 -8.477 -0.719 1 95.12 299 ALA A O 1
ATOM 2431 N N . GLU A 1 300 ? -3.918 -10.086 0.59 1 95.62 300 GLU A N 1
ATOM 2432 C CA . GLU A 1 300 ? -4.949 -9.898 1.604 1 95.62 300 GLU A CA 1
ATOM 2433 C C . GLU A 1 300 ? -4.883 -8.5 2.209 1 95.62 300 GLU A C 1
ATOM 2435 O O . GLU A 1 300 ? -5.898 -7.809 2.311 1 95.62 300 GLU A O 1
ATOM 2440 N N . ARG A 1 301 ? -3.703 -8.133 2.553 1 92.25 301 ARG A N 1
ATOM 2441 C CA . ARG A 1 301 ? -3.494 -6.812 3.141 1 92.25 301 ARG A CA 1
ATOM 2442 C C . ARG A 1 301 ? -3.928 -5.707 2.182 1 92.25 301 ARG A C 1
ATOM 2444 O O . ARG A 1 301 ? -4.586 -4.75 2.588 1 92.25 301 ARG A O 1
ATOM 2451 N N . ASP A 1 302 ? -3.576 -5.809 0.958 1 93.19 302 ASP A N 1
ATOM 2452 C CA . ASP A 1 302 ? -3.895 -4.789 -0.036 1 93.19 302 ASP A CA 1
ATOM 2453 C C . ASP A 1 302 ? -5.406 -4.668 -0.234 1 93.19 302 ASP A C 1
ATOM 2455 O O . ASP A 1 302 ? -5.938 -3.561 -0.316 1 93.19 302 ASP A O 1
ATOM 2459 N N . LEU A 1 303 ? -6.078 -5.781 -0.314 1 95.56 303 LEU A N 1
ATOM 2460 C CA . LEU A 1 303 ? -7.523 -5.734 -0.505 1 95.56 303 LEU A CA 1
ATOM 2461 C C . LEU A 1 303 ? -8.203 -5.016 0.656 1 95.56 303 LEU A C 1
ATOM 2463 O O . LEU A 1 303 ? -9.156 -4.258 0.452 1 95.56 303 LEU A O 1
ATOM 2467 N N . VAL A 1 304 ? -7.66 -5.227 1.832 1 93.56 304 VAL A N 1
ATOM 2468 C CA . VAL A 1 304 ? -8.289 -4.641 3.014 1 93.56 304 VAL A CA 1
ATOM 2469 C C . VAL A 1 304 ? -7.879 -3.176 3.145 1 93.56 304 VAL A C 1
ATOM 2471 O O . VAL A 1 304 ? -8.734 -2.291 3.193 1 93.56 304 VAL A O 1
ATOM 2474 N N . GLU A 1 305 ? -6.574 -2.938 3.068 1 89.62 305 GLU A N 1
ATOM 2475 C CA . GLU A 1 305 ? -6.051 -1.635 3.469 1 89.62 305 GLU A CA 1
ATOM 2476 C C . GLU A 1 305 ? -6.062 -0.652 2.301 1 89.62 305 GLU A C 1
ATOM 2478 O O . GLU A 1 305 ? -6.176 0.559 2.502 1 89.62 305 GLU A O 1
ATOM 2483 N N . MET A 1 306 ? -5.961 -1.18 1.146 1 91.31 306 MET A N 1
ATOM 2484 C CA . MET A 1 306 ? -5.875 -0.296 -0.013 1 91.31 306 MET A CA 1
ATOM 2485 C C . MET A 1 306 ? -7.211 -0.227 -0.745 1 91.31 306 MET A C 1
ATOM 2487 O O . MET A 1 306 ? -7.656 0.855 -1.132 1 91.31 306 MET A O 1
ATOM 2491 N N . GLN A 1 307 ? -7.812 -1.333 -0.875 1 93.69 307 GLN A N 1
ATOM 2492 C CA . GLN A 1 307 ? -9.016 -1.359 -1.7 1 93.69 307 GLN A CA 1
ATOM 2493 C C . GLN A 1 307 ? -10.273 -1.37 -0.837 1 93.69 307 GLN A C 1
ATOM 2495 O O . GLN A 1 307 ? -11.391 -1.315 -1.358 1 93.69 307 GLN A O 1
ATOM 2500 N N . HIS A 1 308 ? -10.172 -1.463 0.474 1 92.44 308 HIS A N 1
ATOM 2501 C CA . HIS A 1 308 ? -11.234 -1.288 1.461 1 92.44 308 HIS A CA 1
ATOM 2502 C C . HIS A 1 308 ? -12.273 -2.395 1.352 1 92.44 308 HIS A C 1
ATOM 2504 O O . HIS A 1 308 ? -13.461 -2.158 1.579 1 92.44 308 HIS A O 1
ATOM 2510 N N . VAL A 1 309 ? -11.844 -3.562 0.865 1 94.88 309 VAL A N 1
ATOM 2511 C CA . VAL A 1 309 ? -12.742 -4.715 0.872 1 94.88 309 VAL A CA 1
ATOM 2512 C C . VAL A 1 309 ? -12.906 -5.23 2.301 1 94.88 309 VAL A C 1
ATOM 2514 O O . VAL A 1 309 ? -11.93 -5.383 3.033 1 94.88 309 VAL A O 1
ATOM 2517 N N . PRO A 1 310 ? -14.125 -5.441 2.721 1 92.69 310 PRO A N 1
ATOM 2518 C CA . PRO A 1 310 ? -14.328 -5.977 4.07 1 92.69 310 PRO A CA 1
ATOM 2519 C C . PRO A 1 310 ? -13.633 -7.316 4.285 1 92.69 310 PRO A C 1
ATOM 2521 O O . PRO A 1 310 ? -13.68 -8.188 3.416 1 92.69 310 PRO A O 1
ATOM 2524 N N . ARG A 1 311 ? -13.055 -7.504 5.41 1 92.88 311 ARG A N 1
ATOM 2525 C CA . ARG A 1 311 ? -12.266 -8.688 5.73 1 92.88 311 ARG A CA 1
ATOM 2526 C C . ARG A 1 311 ? -13.117 -9.953 5.637 1 92.88 311 ARG A C 1
ATOM 2528 O O . ARG A 1 311 ? -12.617 -11.008 5.246 1 92.88 311 ARG A O 1
ATOM 2535 N N . GLU A 1 312 ? -14.359 -9.875 5.953 1 93 312 GLU A N 1
ATOM 2536 C CA . GLU A 1 312 ? -15.242 -11.039 5.98 1 93 312 GLU A CA 1
ATOM 2537 C C . GLU A 1 312 ? -15.469 -11.586 4.574 1 93 312 GLU A C 1
ATOM 2539 O O . GLU A 1 312 ? -15.938 -12.719 4.418 1 93 312 GLU A O 1
ATOM 2544 N N . ARG A 1 313 ? -15.156 -10.805 3.553 1 96.12 313 ARG A N 1
ATOM 2545 C CA . ARG A 1 313 ? -15.352 -11.242 2.174 1 96.12 313 ARG A CA 1
ATOM 2546 C C . ARG A 1 313 ? -14.055 -11.797 1.586 1 96.12 313 ARG A C 1
ATOM 2548 O O . ARG A 1 313 ? -14 -12.125 0.4 1 96.12 313 ARG A O 1
ATOM 2555 N N . ILE A 1 314 ? -13.031 -11.875 2.395 1 97.69 314 ILE A N 1
ATOM 2556 C CA . ILE A 1 314 ? -11.727 -12.273 1.885 1 97.69 314 ILE A CA 1
ATOM 2557 C C . ILE A 1 314 ? -11.32 -13.609 2.512 1 97.69 314 ILE A C 1
ATOM 2559 O O . ILE A 1 314 ? -11.359 -13.766 3.734 1 97.69 314 ILE A O 1
ATOM 2563 N N . ALA A 1 315 ? -10.961 -14.539 1.715 1 97.94 315 ALA A N 1
ATOM 2564 C CA . ALA A 1 315 ? -10.336 -15.789 2.15 1 97.94 315 ALA A CA 1
ATOM 2565 C C . ALA A 1 315 ? -8.898 -15.891 1.645 1 97.94 315 ALA A C 1
ATOM 2567 O O . ALA A 1 315 ? -8.648 -15.758 0.444 1 97.94 315 ALA A O 1
ATOM 2568 N N . LEU A 1 316 ? -8.023 -16.062 2.541 1 97.19 316 LEU A N 1
ATOM 2569 C CA . LEU A 1 316 ? -6.641 -16.328 2.168 1 97.19 316 LEU A CA 1
ATOM 2570 C C . LEU A 1 316 ? -6.41 -17.828 1.976 1 97.19 316 LEU A C 1
ATOM 2572 O O . LEU A 1 316 ? -6.508 -18.594 2.93 1 97.19 316 LEU A O 1
ATOM 2576 N N . ILE A 1 317 ? -6.141 -18.25 0.772 1 97.5 317 ILE A N 1
ATOM 2577 C CA . ILE A 1 317 ? -5.805 -19.625 0.431 1 97.5 317 ILE A CA 1
ATOM 2578 C C . ILE A 1 317 ? -4.523 -19.656 -0.399 1 97.5 317 ILE A C 1
ATOM 2580 O O . ILE A 1 317 ? -4.539 -19.328 -1.587 1 97.5 317 ILE A O 1
ATOM 2584 N N . TYR A 1 318 ? -3.479 -20.094 0.208 1 95.81 318 TYR A N 1
ATOM 2585 C CA . TYR A 1 318 ? -2.182 -20.094 -0.462 1 95.81 318 TYR A CA 1
ATOM 2586 C C . TYR A 1 318 ? -2.162 -21.109 -1.604 1 95.81 318 TYR A C 1
ATOM 2588 O O . TYR A 1 318 ? -2.797 -22.156 -1.521 1 95.81 318 TYR A O 1
ATOM 2596 N N . ASN A 1 319 ? -1.381 -20.734 -2.645 1 92.94 319 ASN A N 1
ATOM 2597 C CA . ASN A 1 319 ? -1.156 -21.703 -3.713 1 92.94 319 ASN A CA 1
ATOM 2598 C C . ASN A 1 319 ? -0.428 -22.938 -3.203 1 92.94 319 ASN A C 1
ATOM 2600 O O . ASN A 1 319 ? 0.456 -22.844 -2.35 1 92.94 319 ASN A O 1
ATOM 2604 N N . GLY A 1 320 ? -0.832 -24.047 -3.707 1 91.81 320 GLY A N 1
ATOM 2605 C CA . GLY A 1 320 ? -0.171 -25.312 -3.381 1 91.81 320 GLY A CA 1
ATOM 2606 C C . GLY A 1 320 ? 0.334 -26.047 -4.602 1 91.81 320 GLY A C 1
ATOM 2607 O O . GLY A 1 320 ? -0.206 -25.891 -5.699 1 91.81 320 GLY A O 1
ATOM 2608 N N . VAL A 1 321 ? 1.379 -26.781 -4.363 1 89.75 321 VAL A N 1
ATOM 2609 C CA . VAL A 1 321 ? 1.916 -27.609 -5.438 1 89.75 321 VAL A CA 1
ATOM 2610 C C . VAL A 1 321 ? 1.994 -29.062 -4.98 1 89.75 321 VAL A C 1
ATOM 2612 O O . VAL A 1 321 ? 1.763 -29.359 -3.809 1 89.75 321 VAL A O 1
ATOM 2615 N N . ASN A 1 322 ? 2.23 -29.938 -5.977 1 87.69 322 ASN A N 1
ATOM 2616 C CA . ASN A 1 322 ? 2.236 -31.391 -5.738 1 87.69 322 ASN A CA 1
ATOM 2617 C C . ASN A 1 322 ? 3.467 -31.812 -4.941 1 87.69 322 ASN A C 1
ATOM 2619 O O . ASN A 1 322 ? 4.578 -31.828 -5.473 1 87.69 322 ASN A O 1
ATOM 2623 N N . THR A 1 323 ? 3.285 -32.312 -3.707 1 91 323 THR A N 1
ATOM 2624 C CA . THR A 1 323 ? 4.387 -32.688 -2.82 1 91 323 THR A CA 1
ATOM 2625 C C . THR A 1 323 ? 5.004 -34.031 -3.227 1 91 323 THR A C 1
ATOM 2627 O O . THR A 1 323 ? 6.074 -34.375 -2.746 1 91 323 THR A O 1
ATOM 2630 N N . GLY A 1 324 ? 4.328 -34.719 -4.082 1 88.38 324 GLY A N 1
ATOM 2631 C CA . GLY A 1 324 ? 4.918 -35.938 -4.633 1 88.38 324 GLY A CA 1
ATOM 2632 C C . GLY A 1 324 ? 6.035 -35.656 -5.617 1 88.38 324 GLY A C 1
ATOM 2633 O O . GLY A 1 324 ? 6.957 -36.469 -5.762 1 88.38 324 GLY A O 1
ATOM 2634 N N . ILE A 1 325 ? 5.898 -34.594 -6.273 1 89.06 325 ILE A N 1
ATOM 2635 C CA . ILE A 1 325 ? 6.906 -34.188 -7.254 1 89.06 325 ILE A CA 1
ATOM 2636 C C . ILE A 1 325 ? 8 -33.375 -6.562 1 89.06 325 ILE A C 1
ATOM 2638 O O . ILE A 1 325 ? 9.188 -33.594 -6.789 1 89.06 325 ILE A O 1
ATOM 2642 N N . PHE A 1 326 ? 7.617 -32.469 -5.742 1 94.25 326 PHE A N 1
ATOM 2643 C CA . PHE A 1 326 ? 8.547 -31.578 -5.066 1 94.25 326 PHE A CA 1
ATOM 2644 C C . PHE A 1 326 ? 8.766 -32 -3.621 1 94.25 326 PHE A C 1
ATOM 2646 O O . PHE A 1 326 ? 7.922 -31.75 -2.758 1 94.25 326 PHE A O 1
ATOM 2653 N N . HIS A 1 327 ? 9.844 -32.656 -3.383 1 94.5 327 HIS A N 1
ATOM 2654 C CA . HIS A 1 327 ? 10.203 -33.219 -2.08 1 94.5 327 HIS A CA 1
ATOM 2655 C C . HIS A 1 327 ? 11.719 -33.188 -1.872 1 94.5 327 HIS A C 1
ATOM 2657 O O . HIS A 1 327 ? 12.469 -32.906 -2.805 1 94.5 327 HIS A O 1
ATOM 2663 N N . SER A 1 328 ? 12.125 -33.438 -0.644 1 95.06 328 SER A N 1
ATOM 2664 C CA . SER A 1 328 ? 13.547 -33.438 -0.3 1 95.06 328 SER A CA 1
ATOM 2665 C C . SER A 1 328 ? 14.312 -34.5 -1.05 1 95.06 328 SER A C 1
ATOM 2667 O O . SER A 1 328 ? 13.773 -35.562 -1.341 1 95.06 328 SER A O 1
ATOM 2669 N N . ARG A 1 329 ? 15.539 -34.156 -1.261 1 90.81 329 ARG A N 1
ATOM 2670 C CA . ARG A 1 329 ? 16.406 -35.094 -1.933 1 90.81 329 ARG A CA 1
ATOM 2671 C C . ARG A 1 329 ? 16.797 -36.25 -0.996 1 90.81 329 ARG A C 1
ATOM 2673 O O . ARG A 1 329 ? 17.062 -36.031 0.188 1 90.81 329 ARG A O 1
ATOM 2680 N N . GLU A 1 330 ? 16.781 -37.5 -1.459 1 85.38 330 GLU A N 1
ATOM 2681 C CA . GLU A 1 330 ? 17.125 -38.656 -0.661 1 85.38 330 GLU A CA 1
ATOM 2682 C C . GLU A 1 330 ? 18.641 -38.875 -0.613 1 85.38 330 GLU A C 1
ATOM 2684 O O . GLU A 1 330 ? 19.156 -39.438 0.36 1 85.38 330 GLU A O 1
ATOM 2689 N N . GLY A 1 331 ? 19.438 -38.469 -1.571 1 83.94 331 GLY A N 1
ATOM 2690 C CA . GLY A 1 331 ? 20.875 -38.656 -1.646 1 83.94 331 GLY A CA 1
ATOM 2691 C C . GLY A 1 331 ? 21.531 -37.812 -2.705 1 83.94 331 GLY A C 1
ATOM 2692 O O . GLY A 1 331 ? 20.859 -37.094 -3.432 1 83.94 331 GLY A O 1
ATOM 2693 N N . THR A 1 332 ? 22.781 -37.875 -2.662 1 89.62 332 THR A N 1
ATOM 2694 C CA . THR A 1 332 ? 23.531 -37 -3.549 1 89.62 332 THR A CA 1
ATOM 2695 C C . THR A 1 332 ? 23.688 -37.625 -4.93 1 89.62 332 THR A C 1
ATOM 2697 O O . THR A 1 332 ? 24.062 -36.938 -5.891 1 89.62 332 THR A O 1
ATOM 2700 N N . TRP A 1 333 ? 23.375 -38.812 -5.039 1 90.38 333 TRP A N 1
ATOM 2701 C CA . TRP A 1 333 ? 23.641 -39.531 -6.289 1 90.38 333 TRP A CA 1
ATOM 2702 C C . TRP A 1 333 ? 22.812 -38.938 -7.434 1 90.38 333 TRP A C 1
ATOM 2704 O O . TRP A 1 333 ? 23.328 -38.75 -8.539 1 90.38 333 TRP A O 1
ATOM 2714 N N . MET A 1 334 ? 21.609 -38.719 -7.219 1 87.94 334 MET A N 1
ATOM 2715 C CA . MET A 1 334 ? 20.75 -38.156 -8.258 1 87.94 334 MET A CA 1
ATOM 2716 C C . MET A 1 334 ? 21.188 -36.719 -8.633 1 87.94 334 MET A C 1
ATOM 2718 O O . MET A 1 334 ? 21.156 -36.375 -9.805 1 87.94 334 MET A O 1
ATOM 2722 N N . ARG A 1 335 ? 21.594 -36 -7.664 1 94.69 335 ARG A N 1
ATOM 2723 C CA . ARG A 1 335 ? 22.156 -34.656 -7.902 1 94.69 335 ARG A CA 1
ATOM 2724 C C . ARG A 1 335 ? 23.391 -34.75 -8.797 1 94.69 335 ARG A C 1
ATOM 2726 O O . ARG A 1 335 ? 23.484 -34.031 -9.797 1 94.69 335 ARG A O 1
ATOM 2733 N N . ASP A 1 336 ? 24.266 -35.625 -8.43 1 95.19 336 ASP A N 1
ATOM 2734 C CA . ASP A 1 336 ? 25.531 -35.719 -9.148 1 95.19 336 ASP A CA 1
ATOM 2735 C C . ASP A 1 336 ? 25.297 -36.156 -10.594 1 95.19 336 ASP A C 1
ATOM 2737 O O . ASP A 1 336 ? 25.938 -35.656 -11.516 1 95.19 336 ASP A O 1
ATOM 2741 N N . ALA A 1 337 ? 24.422 -37.062 -10.727 1 93.62 337 ALA A N 1
ATOM 2742 C CA . ALA A 1 337 ? 24.109 -37.562 -12.062 1 93.62 337 ALA A CA 1
ATOM 2743 C C . ALA A 1 337 ? 23.531 -36.469 -12.93 1 93.62 337 ALA A C 1
ATOM 2745 O O . ALA A 1 337 ? 23.891 -36.312 -14.102 1 93.62 337 ALA A O 1
ATOM 2746 N N . PHE A 1 338 ? 22.656 -35.719 -12.422 1 94.5 338 PHE A N 1
ATOM 2747 C CA . PHE A 1 338 ? 22.016 -34.625 -13.148 1 94.5 338 PHE A CA 1
ATOM 2748 C C . PHE A 1 338 ? 23.047 -33.562 -13.539 1 94.5 338 PHE A C 1
ATOM 2750 O O . PHE A 1 338 ? 23.078 -33.125 -14.695 1 94.5 338 PHE A O 1
ATOM 2757 N N . LEU A 1 339 ? 23.906 -33.219 -12.602 1 96.56 339 LEU A N 1
ATOM 2758 C CA . LEU A 1 339 ? 24.922 -32.188 -12.844 1 96.56 339 LEU A CA 1
ATOM 2759 C C . LEU A 1 339 ? 25.906 -32.656 -13.906 1 96.56 339 LEU A C 1
ATOM 2761 O O . LEU A 1 339 ? 26.219 -31.922 -14.836 1 96.56 339 LEU A O 1
ATOM 2765 N N . ARG A 1 340 ? 26.312 -33.906 -13.836 1 95.94 340 ARG A N 1
ATOM 2766 C CA . ARG A 1 340 ? 27.25 -34.438 -14.805 1 95.94 340 ARG A CA 1
ATOM 2767 C C . ARG A 1 340 ? 26.641 -34.469 -16.203 1 95.94 340 ARG A C 1
ATOM 2769 O O . ARG A 1 340 ? 27.328 -34.188 -17.188 1 95.94 340 ARG A O 1
ATOM 2776 N N . SER A 1 341 ? 25.438 -34.812 -16.234 1 95.75 341 SER A N 1
ATOM 2777 C CA . SER A 1 341 ? 24.75 -34.906 -17.531 1 95.75 341 SER A CA 1
ATOM 2778 C C . SER A 1 341 ? 24.672 -33.531 -18.188 1 95.75 341 SER A C 1
ATOM 2780 O O . SER A 1 341 ? 24.5 -33.438 -19.406 1 95.75 341 SER A O 1
ATOM 2782 N N . HIS A 1 342 ? 24.859 -32.469 -17.438 1 95.75 342 HIS A N 1
ATOM 2783 C CA . HIS A 1 342 ? 24.797 -31.125 -17.984 1 95.75 342 HIS A CA 1
ATOM 2784 C C . HIS A 1 342 ? 26.156 -30.438 -17.953 1 95.75 342 HIS A C 1
ATOM 2786 O O . HIS A 1 342 ? 26.25 -29.219 -18.062 1 95.75 342 HIS A O 1
ATOM 2792 N N . GLY A 1 343 ? 27.172 -31.234 -17.656 1 95.31 343 GLY A N 1
ATOM 2793 C CA . GLY A 1 343 ? 28.547 -30.734 -17.734 1 95.31 343 GLY A CA 1
ATOM 2794 C C . GLY A 1 343 ? 28.938 -29.875 -16.547 1 95.31 343 GLY A C 1
ATOM 2795 O O . GLY A 1 343 ? 29.812 -29.031 -16.656 1 95.31 343 GLY A O 1
ATOM 2796 N N . VAL A 1 344 ? 28.281 -30.031 -15.469 1 97 344 VAL A N 1
ATOM 2797 C CA . VAL A 1 344 ? 28.578 -29.266 -14.266 1 97 344 VAL A CA 1
ATOM 2798 C C . VAL A 1 344 ? 29.328 -30.141 -13.266 1 97 344 VAL A C 1
ATOM 2800 O O . VAL A 1 344 ? 28.844 -31.219 -12.898 1 97 344 VAL A O 1
ATOM 2803 N N . PRO A 1 345 ? 30.484 -29.703 -12.844 1 96.56 345 PRO A N 1
ATOM 2804 C CA . PRO A 1 345 ? 31.156 -30.5 -11.805 1 96.56 345 PRO A CA 1
ATOM 2805 C C . PRO A 1 345 ? 30.344 -30.609 -10.523 1 96.56 345 PRO A C 1
ATOM 2807 O O . PRO A 1 345 ? 29.875 -29.594 -10 1 96.56 345 PRO A O 1
ATOM 2810 N N . PRO A 1 346 ? 30.203 -31.797 -9.977 1 96.06 346 PRO A N 1
ATOM 2811 C CA . PRO A 1 346 ? 29.359 -32 -8.797 1 96.06 346 PRO A CA 1
ATOM 2812 C C . PRO A 1 346 ? 29.859 -31.234 -7.57 1 96.06 346 PRO A C 1
ATOM 2814 O O . PRO A 1 346 ? 29.094 -30.984 -6.637 1 96.06 346 PRO A O 1
ATOM 2817 N N . GLU A 1 347 ? 31.141 -30.828 -7.582 1 95.62 347 GLU A N 1
ATOM 2818 C CA . GLU A 1 347 ? 31.719 -30.141 -6.434 1 95.62 347 GLU A CA 1
ATOM 2819 C C . GLU A 1 347 ? 31.359 -28.656 -6.441 1 95.62 347 GLU A C 1
ATOM 2821 O O . GLU A 1 347 ? 31.562 -27.953 -5.445 1 95.62 347 GLU A O 1
ATOM 2826 N N . HIS A 1 348 ? 30.766 -28.203 -7.492 1 97.81 348 HIS A N 1
ATOM 2827 C CA . HIS A 1 348 ? 30.438 -26.797 -7.602 1 97.81 348 HIS A CA 1
ATOM 2828 C C . HIS A 1 348 ? 29.266 -26.438 -6.695 1 97.81 348 HIS A C 1
ATOM 2830 O O . HIS A 1 348 ? 28.391 -27.266 -6.438 1 97.81 348 HIS A O 1
ATOM 2836 N N . PHE A 1 349 ? 29.344 -25.188 -6.156 1 98.19 349 PHE A N 1
ATOM 2837 C CA . PHE A 1 349 ? 28.156 -24.594 -5.586 1 98.19 349 PHE A CA 1
ATOM 2838 C C . PHE A 1 349 ? 27.188 -24.172 -6.684 1 98.19 349 PHE A C 1
ATOM 2840 O O . PHE A 1 349 ? 27.516 -23.312 -7.512 1 98.19 349 PHE A O 1
ATOM 2847 N N . VAL A 1 350 ? 25.984 -24.719 -6.688 1 98.69 350 VAL A N 1
ATOM 2848 C CA . VAL A 1 350 ? 25.094 -24.531 -7.82 1 98.69 350 VAL A CA 1
ATOM 2849 C C . VAL A 1 350 ? 23.938 -23.609 -7.422 1 98.69 350 VAL A C 1
ATOM 2851 O O . VAL A 1 350 ? 23.141 -23.938 -6.551 1 98.69 350 VAL A O 1
ATOM 2854 N N . VAL A 1 351 ? 23.891 -22.438 -8.078 1 98.81 351 VAL A N 1
ATOM 2855 C CA . VAL A 1 351 ? 22.797 -21.484 -7.938 1 98.81 351 VAL A CA 1
ATOM 2856 C C . VAL A 1 351 ? 21.734 -21.75 -9.016 1 98.81 351 VAL A C 1
ATOM 2858 O O . VAL A 1 351 ? 22.062 -21.828 -10.203 1 98.81 351 VAL A O 1
ATOM 2861 N N . GLY A 1 352 ? 20.516 -21.953 -8.562 1 98.69 352 GLY A N 1
ATOM 2862 C CA . GLY A 1 352 ? 19.438 -22.188 -9.516 1 98.69 352 GLY A CA 1
ATOM 2863 C C . GLY A 1 352 ? 18.484 -21.016 -9.633 1 98.69 352 GLY A C 1
ATOM 2864 O O . GLY A 1 352 ? 18.234 -20.312 -8.648 1 98.69 352 GLY A O 1
ATOM 2865 N N . CYS A 1 353 ? 17.984 -20.781 -10.766 1 97.62 353 CYS A N 1
ATOM 2866 C CA . CYS A 1 353 ? 16.875 -19.875 -11.031 1 97.62 353 CYS A CA 1
ATOM 2867 C C . CYS A 1 353 ? 15.914 -20.484 -12.055 1 97.62 353 CYS A C 1
ATOM 2869 O O . CYS A 1 353 ? 16.297 -21.359 -12.82 1 97.62 353 CYS A O 1
ATOM 2871 N N . GLY A 1 354 ? 14.672 -19.984 -12.039 1 90.88 354 GLY A N 1
ATOM 2872 C CA . GLY A 1 354 ? 13.711 -20.594 -12.953 1 90.88 354 GLY A CA 1
ATOM 2873 C C . GLY A 1 354 ? 12.484 -19.734 -13.18 1 90.88 354 GLY A C 1
ATOM 2874 O O . GLY A 1 354 ? 12.359 -18.656 -12.602 1 90.88 354 GLY A O 1
ATOM 2875 N N . GLY A 1 355 ? 11.578 -20.25 -14.078 1 87.31 355 GLY A N 1
ATOM 2876 C CA . GLY A 1 355 ? 10.375 -19.562 -14.516 1 87.31 355 GLY A CA 1
ATOM 2877 C C . GLY A 1 355 ? 10.508 -18.938 -15.891 1 87.31 355 GLY A C 1
ATOM 2878 O O . GLY A 1 355 ? 11.398 -19.312 -16.656 1 87.31 355 GLY A O 1
ATOM 2879 N N . ARG A 1 356 ? 9.57 -18.125 -16.25 1 88.75 356 ARG A N 1
ATOM 2880 C CA . ARG A 1 356 ? 9.664 -17.375 -17.5 1 88.75 356 ARG A CA 1
ATOM 2881 C C . ARG A 1 356 ? 10.836 -16.406 -17.484 1 88.75 356 ARG A C 1
ATOM 2883 O O . ARG A 1 356 ? 11.047 -15.703 -16.484 1 88.75 356 ARG A O 1
ATOM 2890 N N . LEU A 1 357 ? 11.602 -16.453 -18.531 1 95.31 357 LEU A N 1
ATOM 2891 C CA . LEU A 1 357 ? 12.766 -15.586 -18.594 1 95.31 357 LEU A CA 1
ATOM 2892 C C . LEU A 1 357 ? 12.406 -14.242 -19.234 1 95.31 357 LEU A C 1
ATOM 2894 O O . LEU A 1 357 ? 12.844 -13.938 -20.344 1 95.31 357 LEU A O 1
ATOM 2898 N N . VAL A 1 358 ? 11.656 -13.453 -18.469 1 94.06 358 VAL A N 1
ATOM 2899 C CA . VAL A 1 358 ? 11.219 -12.133 -18.906 1 94.06 358 VAL A CA 1
ATOM 2900 C C . VAL A 1 358 ? 11.734 -11.07 -17.938 1 94.06 358 VAL A C 1
ATOM 2902 O O . VAL A 1 358 ? 12.164 -11.391 -16.828 1 94.06 358 VAL A O 1
ATOM 2905 N N . GLU A 1 359 ? 11.703 -9.867 -18.281 1 93.62 359 GLU A N 1
ATOM 2906 C CA . GLU A 1 359 ? 12.352 -8.766 -17.578 1 93.62 359 GLU A CA 1
ATOM 2907 C C . GLU A 1 359 ? 11.883 -8.68 -16.125 1 93.62 359 GLU A C 1
ATOM 2909 O O . GLU A 1 359 ? 12.695 -8.57 -15.203 1 93.62 359 GLU A O 1
ATOM 2914 N N . ILE A 1 360 ? 10.586 -8.758 -15.875 1 94 360 ILE A N 1
ATOM 2915 C CA . ILE A 1 360 ? 9.992 -8.492 -14.57 1 94 360 ILE A CA 1
ATOM 2916 C C . ILE A 1 360 ? 10.375 -9.602 -13.594 1 94 360 ILE A C 1
ATOM 2918 O O . ILE A 1 360 ? 10.195 -9.461 -12.383 1 94 360 ILE A O 1
ATOM 2922 N N . LYS A 1 361 ? 10.945 -10.703 -14.102 1 95.12 361 LYS A N 1
ATOM 2923 C CA . LYS A 1 361 ? 11.375 -11.82 -13.258 1 95.12 361 LYS A CA 1
ATOM 2924 C C . LYS A 1 361 ? 12.781 -11.594 -12.719 1 95.12 361 LYS A C 1
ATOM 2926 O O . LYS A 1 361 ? 13.289 -12.398 -11.938 1 95.12 361 LYS A O 1
ATOM 2931 N N . GLY A 1 362 ? 13.461 -10.492 -13.094 1 96.38 362 GLY A N 1
ATOM 2932 C CA . GLY A 1 362 ? 14.633 -9.961 -12.414 1 96.38 362 GLY A CA 1
ATOM 2933 C C . GLY A 1 362 ? 15.922 -10.641 -12.844 1 96.38 362 GLY A C 1
ATOM 2934 O O . GLY A 1 362 ? 16.891 -10.68 -12.086 1 96.38 362 GLY A O 1
ATOM 2935 N N . HIS A 1 363 ? 15.977 -11.156 -14.078 1 97.5 363 HIS A N 1
ATOM 2936 C CA . HIS A 1 363 ? 17.141 -11.891 -14.547 1 97.5 363 HIS A CA 1
ATOM 2937 C C . HIS A 1 363 ? 18.328 -10.969 -14.758 1 97.5 363 HIS A C 1
ATOM 2939 O O . HIS A 1 363 ? 19.484 -11.391 -14.609 1 97.5 363 HIS A O 1
ATOM 2945 N N . LEU A 1 364 ? 18.094 -9.703 -15.031 1 96.75 364 LEU A N 1
ATOM 2946 C CA . LEU A 1 364 ? 19.188 -8.758 -15.211 1 96.75 364 LEU A CA 1
ATOM 2947 C C . LEU A 1 364 ? 19.969 -8.594 -13.914 1 96.75 364 LEU A C 1
ATOM 2949 O O . LEU A 1 364 ? 21.203 -8.695 -13.914 1 96.75 364 LEU A O 1
ATOM 2953 N N . GLN A 1 365 ? 19.312 -8.312 -12.82 1 97.25 365 GLN A N 1
ATOM 2954 C CA . GLN A 1 365 ? 20.016 -8.125 -11.555 1 97.25 365 GLN A CA 1
ATOM 2955 C C . GLN A 1 365 ? 20.703 -9.414 -11.117 1 97.25 365 GLN A C 1
ATOM 2957 O O . GLN A 1 365 ? 21.781 -9.375 -10.516 1 97.25 365 GLN A O 1
ATOM 2962 N N . LEU A 1 366 ? 20.109 -10.586 -11.406 1 98.44 366 LEU A N 1
ATOM 2963 C CA . LEU A 1 366 ? 20.766 -11.844 -11.086 1 98.44 366 LEU A CA 1
ATOM 2964 C C . LEU A 1 366 ? 22.047 -12.016 -11.891 1 98.44 366 LEU A C 1
ATOM 2966 O O . LEU A 1 366 ? 23.078 -12.438 -11.352 1 98.44 366 LEU A O 1
ATOM 2970 N N . SER A 1 367 ? 21.969 -11.703 -13.172 1 98.25 367 SER A N 1
ATOM 2971 C CA . SER A 1 367 ? 23.141 -11.828 -14.016 1 98.25 367 SER A CA 1
ATOM 2972 C C . SER A 1 367 ? 24.297 -10.977 -13.5 1 98.25 367 SER A C 1
ATOM 2974 O O . SER A 1 367 ? 25.438 -11.422 -13.484 1 98.25 367 SER A O 1
ATOM 2976 N N . HIS A 1 368 ? 24 -9.773 -13.07 1 97.94 368 HIS A N 1
ATOM 2977 C CA . HIS A 1 368 ? 25.016 -8.898 -12.508 1 97.94 368 HIS A CA 1
ATOM 2978 C C . HIS A 1 368 ? 25.594 -9.477 -11.219 1 97.94 368 HIS A C 1
ATOM 2980 O O . HIS A 1 368 ? 26.812 -9.477 -11.016 1 97.94 368 HIS A O 1
ATOM 2986 N N . ALA A 1 369 ? 24.719 -9.969 -10.383 1 98.44 369 ALA A N 1
ATOM 2987 C CA . ALA A 1 369 ? 25.156 -10.539 -9.109 1 98.44 369 ALA A CA 1
ATOM 2988 C C . ALA A 1 369 ? 26.047 -11.766 -9.344 1 98.44 369 ALA A C 1
ATOM 2990 O O . ALA A 1 369 ? 27.094 -11.906 -8.711 1 98.44 369 ALA A O 1
ATOM 2991 N N . MET A 1 370 ? 25.672 -12.625 -10.258 1 98.62 370 MET A N 1
ATOM 2992 C CA . MET A 1 370 ? 26.406 -13.852 -10.531 1 98.62 370 MET A CA 1
ATOM 2993 C C . MET A 1 370 ? 27.766 -13.547 -11.156 1 98.62 370 MET A C 1
ATOM 2995 O O . MET A 1 370 ? 28.75 -14.227 -10.875 1 98.62 370 MET A O 1
ATOM 2999 N N . ARG A 1 371 ? 27.812 -12.547 -12.039 1 97.94 371 ARG A N 1
ATOM 3000 C CA . ARG A 1 371 ? 29.109 -12.125 -12.578 1 97.94 371 ARG A CA 1
ATOM 3001 C C . ARG A 1 371 ? 30.062 -11.742 -11.461 1 97.94 371 ARG A C 1
ATOM 3003 O O . ARG A 1 371 ? 31.234 -12.148 -11.477 1 97.94 371 ARG A O 1
ATOM 3010 N N . HIS A 1 372 ? 29.547 -11.008 -10.523 1 97.19 372 HIS A N 1
ATOM 3011 C CA . HIS A 1 372 ? 30.344 -10.594 -9.391 1 97.19 372 HIS A CA 1
ATOM 3012 C C . HIS A 1 372 ? 30.828 -11.797 -8.586 1 97.19 372 HIS A C 1
ATOM 3014 O O . HIS A 1 372 ? 32 -11.867 -8.203 1 97.19 372 HIS A O 1
ATOM 3020 N N . ILE A 1 373 ? 29.984 -12.727 -8.359 1 98.25 373 ILE A N 1
ATOM 3021 C CA . ILE A 1 373 ? 30.312 -13.922 -7.574 1 98.25 373 ILE A CA 1
ATOM 3022 C C . ILE A 1 373 ? 31.344 -14.766 -8.312 1 98.25 373 ILE A C 1
ATOM 3024 O O . ILE A 1 373 ? 32.344 -15.188 -7.734 1 98.25 373 ILE A O 1
ATOM 3028 N N . MET A 1 374 ? 31.156 -14.961 -9.586 1 97.88 374 MET A N 1
ATOM 3029 C CA . MET A 1 374 ? 31.969 -15.891 -10.375 1 97.88 374 MET A CA 1
ATOM 3030 C C . MET A 1 374 ? 33.344 -15.297 -10.664 1 97.88 374 MET A C 1
ATOM 3032 O O . MET A 1 374 ? 34.281 -16.031 -11.016 1 97.88 374 MET A O 1
ATOM 3036 N N . GLU A 1 375 ? 33.406 -14.039 -10.57 1 96 375 GLU A N 1
ATOM 3037 C CA . GLU A 1 375 ? 34.719 -13.398 -10.648 1 96 375 GLU A CA 1
ATOM 3038 C C . GLU A 1 375 ? 35.562 -13.766 -9.445 1 96 375 GLU A C 1
ATOM 3040 O O . GLU A 1 375 ? 36.781 -13.867 -9.555 1 96 375 GLU A O 1
ATOM 3045 N N . GLN A 1 376 ? 34.938 -14.008 -8.414 1 95.62 376 GLN A N 1
ATOM 3046 C CA . GLN A 1 376 ? 35.656 -14.281 -7.168 1 95.62 376 GLN A CA 1
ATOM 3047 C C . GLN A 1 376 ? 35.781 -15.781 -6.914 1 95.62 376 GLN A C 1
ATOM 3049 O O . GLN A 1 376 ? 36.75 -16.234 -6.309 1 95.62 376 GLN A O 1
ATOM 3054 N N . TYR A 1 377 ? 34.844 -16.5 -7.32 1 97.06 377 TYR A N 1
ATOM 3055 C CA . TYR A 1 377 ? 34.781 -17.938 -7.055 1 97.06 377 TYR A CA 1
ATOM 3056 C C . TYR A 1 377 ? 34.594 -18.719 -8.344 1 97.06 377 TYR A C 1
ATOM 3058 O O . TYR A 1 377 ? 33.531 -18.641 -8.977 1 97.06 377 TYR A O 1
ATOM 3066 N N . ARG A 1 378 ? 35.469 -19.578 -8.594 1 95.25 378 ARG A N 1
ATOM 3067 C CA . ARG A 1 378 ? 35.438 -20.297 -9.859 1 95.25 378 ARG A CA 1
ATOM 3068 C C . ARG A 1 378 ? 34.656 -21.594 -9.734 1 95.25 378 ARG A C 1
ATOM 3070 O O . ARG A 1 378 ? 34.281 -22.203 -10.742 1 95.25 378 ARG A O 1
ATOM 3077 N N . ASN A 1 379 ? 34.312 -21.984 -8.562 1 97.75 379 ASN A N 1
ATOM 3078 C CA . ASN A 1 379 ? 33.594 -23.219 -8.32 1 97.75 379 ASN A CA 1
ATOM 3079 C C . ASN A 1 379 ? 32.094 -22.953 -8.141 1 97.75 379 ASN A C 1
ATOM 3081 O O . ASN A 1 379 ? 31.453 -23.562 -7.277 1 97.75 379 ASN A O 1
ATOM 3085 N N . VAL A 1 380 ? 31.594 -21.969 -8.781 1 98.5 380 VAL A N 1
ATOM 3086 C CA . VAL A 1 380 ? 30.172 -21.641 -8.727 1 98.5 380 VAL A CA 1
ATOM 3087 C C . VAL A 1 380 ? 29.547 -21.812 -10.117 1 98.5 380 VAL A C 1
ATOM 3089 O O . VAL A 1 380 ? 30.156 -21.422 -11.117 1 98.5 380 VAL A O 1
ATOM 3092 N N . THR A 1 381 ? 28.422 -22.438 -10.219 1 98.69 381 THR A N 1
ATOM 3093 C CA . THR A 1 381 ? 27.672 -22.594 -11.461 1 98.69 381 THR A CA 1
ATOM 3094 C C . THR A 1 381 ? 26.266 -22.047 -11.32 1 98.69 381 THR A C 1
ATOM 3096 O O . THR A 1 381 ? 25.625 -22.234 -10.289 1 98.69 381 THR A O 1
ATOM 3099 N N . LEU A 1 382 ? 25.75 -21.344 -12.344 1 98.75 382 LEU A N 1
ATOM 3100 C CA . LEU A 1 382 ? 24.359 -20.922 -12.43 1 98.75 382 LEU A CA 1
ATOM 3101 C C . LEU A 1 382 ? 23.578 -21.844 -13.359 1 98.75 382 LEU A C 1
ATOM 3103 O O . LEU A 1 382 ? 23.938 -22 -14.531 1 98.75 382 LEU A O 1
ATOM 3107 N N . LEU A 1 383 ? 22.594 -22.516 -12.828 1 98.56 383 LEU A N 1
ATOM 3108 C CA . LEU A 1 383 ? 21.688 -23.359 -13.586 1 98.56 383 LEU A CA 1
ATOM 3109 C C . LEU A 1 383 ? 20.344 -22.656 -13.797 1 98.56 383 LEU A C 1
ATOM 3111 O O . LEU A 1 383 ? 19.656 -22.328 -12.828 1 98.56 383 LEU A O 1
ATOM 3115 N N . VAL A 1 384 ? 19.922 -22.469 -15.07 1 98.31 384 VAL A N 1
ATOM 3116 C CA . VAL A 1 384 ? 18.734 -21.672 -15.383 1 98.31 384 VAL A CA 1
ATOM 3117 C C . VAL A 1 384 ? 17.688 -22.562 -16.062 1 98.31 384 VAL A C 1
ATOM 3119 O O . VAL A 1 384 ? 17.922 -23.094 -17.156 1 98.31 384 VAL A O 1
ATOM 3122 N N . ALA A 1 385 ? 16.562 -22.703 -15.422 1 96.81 385 ALA A N 1
ATOM 3123 C CA . ALA A 1 385 ? 15.422 -23.422 -16.016 1 96.81 385 ALA A CA 1
ATOM 3124 C C . ALA A 1 385 ? 14.383 -22.438 -16.547 1 96.81 385 ALA A C 1
ATOM 3126 O O . ALA A 1 385 ? 14.031 -21.469 -15.875 1 96.81 385 ALA A O 1
ATOM 3127 N N . GLY A 1 386 ? 13.914 -22.656 -17.766 1 93.75 386 GLY A N 1
ATOM 3128 C CA . GLY A 1 386 ? 12.898 -21.797 -18.344 1 93.75 386 GLY A CA 1
ATOM 3129 C C . GLY A 1 386 ? 13.312 -21.219 -19.688 1 93.75 386 GLY A C 1
ATOM 3130 O O . GLY A 1 386 ? 14.43 -21.469 -20.156 1 93.75 386 GLY A O 1
ATOM 3131 N N . GLU A 1 387 ? 12.367 -20.516 -20.25 1 92.69 387 GLU A N 1
ATOM 3132 C CA . GLU A 1 387 ? 12.602 -19.891 -21.547 1 92.69 387 GLU A CA 1
ATOM 3133 C C . GLU A 1 387 ? 12.023 -18.484 -21.578 1 92.69 387 GLU A C 1
ATOM 3135 O O . GLU A 1 387 ? 11.164 -18.125 -20.766 1 92.69 387 GLU A O 1
ATOM 3140 N N . GLY A 1 388 ? 12.57 -17.672 -22.484 1 94.06 388 GLY A N 1
ATOM 3141 C CA . GLY A 1 388 ? 12.117 -16.312 -22.703 1 94.06 388 GLY A CA 1
ATOM 3142 C C . GLY A 1 388 ? 13.195 -15.398 -23.25 1 94.06 388 GLY A C 1
ATOM 3143 O O . GLY A 1 388 ? 14.344 -15.82 -23.422 1 94.06 388 GLY A O 1
ATOM 3144 N N . ALA A 1 389 ? 12.844 -14.195 -23.484 1 94.81 389 ALA A N 1
ATOM 3145 C CA . ALA A 1 389 ? 13.703 -13.219 -24.156 1 94.81 389 ALA A CA 1
ATOM 3146 C C . ALA A 1 389 ? 14.953 -12.938 -23.328 1 94.81 389 ALA A C 1
ATOM 3148 O O . ALA A 1 389 ? 16.016 -12.672 -23.875 1 94.81 389 ALA A O 1
ATOM 3149 N N . MET A 1 390 ? 14.906 -13.055 -22.031 1 96.5 390 MET A N 1
ATOM 3150 C CA . MET A 1 390 ? 16.047 -12.727 -21.172 1 96.5 390 MET A CA 1
ATOM 3151 C C . MET A 1 390 ? 17.062 -13.867 -21.141 1 96.5 390 MET A C 1
ATOM 3153 O O . MET A 1 390 ? 18.125 -13.742 -20.547 1 96.5 390 MET A O 1
ATOM 3157 N N . GLY A 1 391 ? 16.703 -14.992 -21.828 1 97.19 391 GLY A N 1
ATOM 3158 C CA . GLY A 1 391 ? 17.672 -16.062 -21.969 1 97.19 391 GLY A CA 1
ATOM 3159 C C . GLY A 1 391 ? 18.984 -15.594 -22.594 1 97.19 391 GLY A C 1
ATOM 3160 O O . GLY A 1 391 ? 20.031 -16.172 -22.328 1 97.19 391 GLY A O 1
ATOM 3161 N N . ASN A 1 392 ? 18.906 -14.562 -23.375 1 97.5 392 ASN A N 1
ATOM 3162 C CA . ASN A 1 392 ? 20.078 -14.023 -24.078 1 97.5 392 ASN A CA 1
ATOM 3163 C C . ASN A 1 392 ? 21.141 -13.531 -23.094 1 97.5 392 ASN A C 1
ATOM 3165 O O . ASN A 1 392 ? 22.328 -13.578 -23.406 1 97.5 392 ASN A O 1
ATOM 3169 N N . ILE A 1 393 ? 20.766 -13.094 -21.969 1 97.44 393 ILE A N 1
ATOM 3170 C CA . ILE A 1 393 ? 21.719 -12.578 -21 1 97.44 393 ILE A CA 1
ATOM 3171 C C . ILE A 1 393 ? 22.562 -13.727 -20.453 1 97.44 393 ILE A C 1
ATOM 3173 O O . ILE A 1 393 ? 23.781 -13.57 -20.25 1 97.44 393 ILE A O 1
ATOM 3177 N N . TYR A 1 394 ? 22 -14.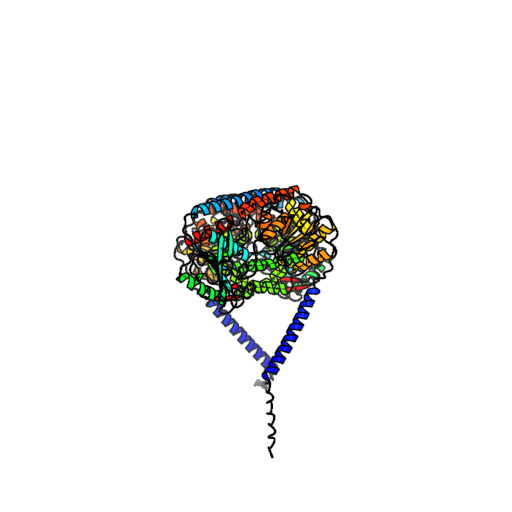805 -20.266 1 97.81 394 TYR A N 1
ATOM 3178 C CA . TYR A 1 394 ? 22.719 -15.961 -19.75 1 97.81 394 TYR A CA 1
ATOM 3179 C C . TYR A 1 394 ? 23.594 -16.578 -20.828 1 97.81 394 TYR A C 1
ATOM 3181 O O . TYR A 1 394 ? 24.688 -17.094 -20.547 1 97.81 394 TYR A O 1
ATOM 3189 N N . ALA A 1 395 ? 23.078 -16.531 -22.031 1 97.69 395 ALA A N 1
ATOM 3190 C CA . ALA A 1 395 ? 23.922 -16.953 -23.141 1 97.69 395 ALA A CA 1
ATOM 3191 C C . ALA A 1 395 ? 25.188 -16.125 -23.234 1 97.69 395 ALA A C 1
ATOM 3193 O O . ALA A 1 395 ? 26.266 -16.641 -23.484 1 97.69 395 ALA A O 1
ATOM 3194 N N . SER A 1 396 ? 25 -14.883 -23.094 1 97.69 396 SER A N 1
ATOM 3195 C CA . SER A 1 396 ? 26.141 -13.969 -23.109 1 97.69 396 SER A CA 1
ATOM 3196 C C . SER A 1 396 ? 27.141 -14.305 -22 1 97.69 396 SER A C 1
ATOM 3198 O O . SER A 1 396 ? 28.344 -14.281 -22.203 1 97.69 396 SER A O 1
ATOM 3200 N N . MET A 1 397 ? 26.672 -14.594 -20.875 1 97.88 397 MET A N 1
ATOM 3201 C CA . MET A 1 397 ? 27.531 -14.977 -19.75 1 97.88 397 MET A CA 1
ATOM 3202 C C . MET A 1 397 ? 28.328 -16.234 -20.078 1 97.88 397 MET A C 1
ATOM 3204 O O . MET A 1 397 ? 29.516 -16.312 -19.766 1 97.88 397 MET A O 1
ATOM 3208 N N . HIS A 1 398 ? 27.656 -17.141 -20.641 1 97 398 HIS A N 1
ATOM 3209 C CA . HIS A 1 398 ? 28.344 -18.359 -21.047 1 97 398 HIS A CA 1
ATOM 3210 C C . HIS A 1 398 ? 29.469 -18.062 -22.031 1 97 398 HIS A C 1
ATOM 3212 O O . HIS A 1 398 ? 30.547 -18.641 -21.922 1 97 398 HIS A O 1
ATOM 3218 N N . MET A 1 399 ? 29.203 -17.219 -22.922 1 97.06 399 MET A N 1
ATOM 3219 C CA . MET A 1 399 ? 30.203 -16.844 -23.938 1 97.06 399 MET A CA 1
ATOM 3220 C C . MET A 1 399 ? 31.375 -16.125 -23.297 1 97.06 399 MET A C 1
ATOM 3222 O O . MET A 1 399 ? 32.5 -16.172 -23.812 1 97.06 399 MET A O 1
ATOM 3226 N N . GLU A 1 400 ? 31.078 -15.492 -22.219 1 96.81 400 GLU A N 1
ATOM 3227 C CA . GLU A 1 400 ? 32.125 -14.82 -21.453 1 96.81 400 GLU A CA 1
ATOM 3228 C C . GLU A 1 400 ? 33 -15.82 -20.703 1 96.81 400 GLU A C 1
ATOM 3230 O O . GLU A 1 400 ? 34 -15.438 -20.078 1 96.81 400 GLU A O 1
ATOM 3235 N N . GLY A 1 401 ? 32.656 -17.062 -20.734 1 96.38 401 GLY A N 1
ATOM 3236 C CA . GLY A 1 401 ? 33.469 -18.109 -20.094 1 96.38 401 GLY A CA 1
ATOM 3237 C C . GLY A 1 401 ? 32.969 -18.453 -18.703 1 96.38 401 GLY A C 1
ATOM 3238 O O . GLY A 1 401 ? 33.656 -19.172 -17.969 1 96.38 401 GLY A O 1
ATOM 3239 N N . LEU A 1 402 ? 31.844 -17.906 -18.359 1 97.56 402 LEU A N 1
ATOM 3240 C CA . LEU A 1 402 ? 31.297 -18.172 -17.031 1 97.56 402 LEU A CA 1
ATOM 3241 C C . LEU A 1 402 ? 30.484 -19.469 -17.016 1 97.56 402 LEU A C 1
ATOM 3243 O O . LEU A 1 402 ? 29.938 -19.859 -18.047 1 97.56 402 LEU A O 1
ATOM 3247 N N . SER A 1 403 ? 30.453 -20.141 -15.93 1 97.69 403 SER A N 1
ATOM 3248 C CA . SER A 1 403 ? 29.766 -21.422 -15.797 1 97.69 403 SER A CA 1
ATOM 3249 C C . SER A 1 403 ? 28.266 -21.234 -15.656 1 97.69 403 SER A C 1
ATOM 3251 O O . SER A 1 403 ? 27.734 -21.281 -14.555 1 97.69 403 SER A O 1
ATOM 3253 N N . VAL A 1 404 ? 27.594 -21.078 -16.75 1 98.31 404 VAL A N 1
ATOM 3254 C CA . VAL A 1 404 ? 26.156 -20.906 -16.812 1 98.31 404 VAL A CA 1
ATOM 3255 C C . VAL A 1 404 ? 25.547 -21.969 -17.75 1 98.31 404 VAL A C 1
ATOM 3257 O O . VAL A 1 404 ? 26.016 -22.141 -18.875 1 98.31 404 VAL A O 1
ATOM 3260 N N . VAL A 1 405 ? 24.547 -22.656 -17.281 1 98.31 405 VAL A N 1
ATOM 3261 C CA . VAL A 1 405 ? 23.875 -23.672 -18.078 1 98.31 405 VAL A CA 1
ATOM 3262 C C . VAL A 1 405 ? 22.391 -23.375 -18.172 1 98.31 405 VAL A C 1
ATOM 3264 O O . VAL A 1 405 ? 21.719 -23.219 -17.141 1 98.31 405 VAL A O 1
ATOM 3267 N N . GLN A 1 406 ? 21.875 -23.281 -19.328 1 97.88 406 GLN A N 1
ATOM 3268 C CA . GLN A 1 406 ? 20.438 -23.109 -19.562 1 97.88 406 GLN A CA 1
ATOM 3269 C C . GLN A 1 406 ? 19.781 -24.438 -19.938 1 97.88 406 GLN A C 1
ATOM 3271 O O . GLN A 1 406 ? 20.203 -25.109 -20.859 1 97.88 406 GLN A O 1
ATOM 3276 N N . LEU A 1 407 ? 18.734 -24.75 -19.219 1 97.12 407 LEU A N 1
ATOM 3277 C CA . LEU A 1 407 ? 18.125 -26.078 -19.359 1 97.12 407 LEU A CA 1
ATOM 3278 C C . LEU A 1 407 ? 16.875 -26 -20.25 1 97.12 407 LEU A C 1
ATOM 3280 O O . LEU A 1 407 ? 16.359 -27.047 -20.688 1 97.12 407 LEU A O 1
ATOM 3284 N N . GLY A 1 408 ? 16.406 -24.781 -20.5 1 94.38 408 GLY A N 1
ATOM 3285 C CA . GLY A 1 408 ? 15.148 -24.656 -21.203 1 94.38 408 GLY A CA 1
ATOM 3286 C C . GLY A 1 408 ? 13.945 -24.953 -20.344 1 94.38 408 GLY A C 1
ATOM 3287 O O . GLY A 1 408 ? 14.023 -24.906 -19.109 1 94.38 408 GLY A O 1
ATOM 3288 N N . MET A 1 409 ? 12.812 -25.141 -21.062 1 90.19 409 MET A N 1
ATOM 3289 C CA . MET A 1 409 ? 11.586 -25.484 -20.344 1 90.19 409 MET A CA 1
ATOM 3290 C C . MET A 1 409 ? 11.617 -26.922 -19.859 1 90.19 409 MET A C 1
ATOM 3292 O O . MET A 1 409 ? 11.977 -27.828 -20.609 1 90.19 409 MET A O 1
ATOM 3296 N N . LEU A 1 410 ? 11.266 -27.125 -18.625 1 90.81 410 LEU A N 1
ATOM 3297 C CA . LEU A 1 410 ? 11.273 -28.453 -18.031 1 90.81 410 LEU A CA 1
ATOM 3298 C C . LEU A 1 410 ? 9.859 -28.891 -17.656 1 90.81 410 LEU A C 1
ATOM 3300 O O . LEU A 1 410 ? 9.016 -28.047 -17.312 1 90.81 410 LEU A O 1
ATOM 3304 N N . SER A 1 411 ? 9.602 -30.156 -17.734 1 85.62 411 SER A N 1
ATOM 3305 C CA . SER A 1 411 ? 8.367 -30.719 -17.203 1 85.62 411 SER A CA 1
ATOM 3306 C C . SER A 1 411 ? 8.344 -30.625 -15.68 1 85.62 411 SER A C 1
ATOM 3308 O O . SER A 1 411 ? 9.367 -30.359 -15.047 1 85.62 411 SER A O 1
ATOM 3310 N N . GLN A 1 412 ? 7.227 -30.844 -15.102 1 84.06 412 GLN A N 1
ATOM 3311 C CA . GLN A 1 412 ? 7.117 -30.797 -13.641 1 84.06 412 GLN A CA 1
ATOM 3312 C C . GLN A 1 412 ? 8.055 -31.812 -12.992 1 84.06 412 GLN A C 1
ATOM 3314 O O . GLN A 1 412 ? 8.711 -31.5 -11.992 1 84.06 412 GLN A O 1
ATOM 3319 N N . GLU A 1 413 ? 8.141 -32.969 -13.555 1 87.31 413 GLU A N 1
ATOM 3320 C CA . GLU A 1 413 ? 9.016 -34 -13.016 1 87.31 413 GLU A CA 1
ATOM 3321 C C . GLU A 1 413 ? 10.477 -33.625 -13.141 1 87.31 413 GLU A C 1
ATOM 3323 O O . GLU A 1 413 ? 11.266 -33.812 -12.211 1 87.31 413 GLU A O 1
ATOM 3328 N N . GLU A 1 414 ? 10.781 -33.094 -14.273 1 91.81 414 GLU A N 1
ATOM 3329 C CA . GLU A 1 414 ? 12.148 -32.625 -14.477 1 91.81 414 GLU A CA 1
ATOM 3330 C C . GLU A 1 414 ? 12.492 -31.469 -13.539 1 91.81 414 GLU A C 1
ATOM 3332 O O . GLU A 1 414 ? 13.633 -31.344 -13.094 1 91.81 414 GLU A O 1
ATOM 3337 N N . LEU A 1 415 ? 11.523 -30.703 -13.289 1 93.25 415 LEU A N 1
ATOM 3338 C CA . LEU A 1 415 ? 11.727 -29.609 -12.344 1 93.25 415 LEU A CA 1
ATOM 3339 C C . LEU A 1 415 ? 12.055 -30.141 -10.953 1 93.25 415 LEU A C 1
ATOM 3341 O O . LEU A 1 415 ? 12.859 -29.547 -10.234 1 93.25 415 LEU A O 1
ATOM 3345 N N . GLY A 1 416 ? 11.367 -31.188 -10.531 1 94.38 416 GLY A N 1
ATOM 3346 C CA . GLY A 1 416 ? 11.719 -31.828 -9.273 1 94.38 416 GLY A CA 1
ATOM 3347 C C . GLY A 1 416 ? 13.188 -32.188 -9.172 1 94.38 416 GLY A C 1
ATOM 3348 O O . GLY A 1 416 ? 13.828 -31.906 -8.164 1 94.38 416 GLY A O 1
ATOM 3349 N N . THR A 1 417 ? 13.703 -32.75 -10.273 1 94.75 417 THR A N 1
ATOM 3350 C CA . THR A 1 417 ? 15.109 -33.125 -10.336 1 94.75 417 THR A CA 1
ATOM 3351 C C . THR A 1 417 ? 16.016 -31.906 -10.32 1 94.75 417 THR A C 1
ATOM 3353 O O . THR A 1 417 ? 17.078 -31.922 -9.703 1 94.75 417 THR A O 1
ATOM 3356 N N . PHE A 1 418 ? 15.625 -30.922 -10.992 1 96.69 418 PHE A N 1
ATOM 3357 C CA . PHE A 1 418 ? 16.344 -29.641 -11.016 1 96.69 418 PHE A CA 1
ATOM 3358 C C . PHE A 1 418 ? 16.531 -29.109 -9.602 1 96.69 418 PHE A C 1
ATOM 3360 O O . PHE A 1 418 ? 17.656 -28.75 -9.219 1 96.69 418 PHE A O 1
ATOM 3367 N N . TYR A 1 419 ? 15.461 -29.094 -8.812 1 97.62 419 TYR A N 1
ATOM 3368 C CA . TYR A 1 419 ? 15.539 -28.547 -7.465 1 97.62 419 TYR A CA 1
ATOM 3369 C C . TYR A 1 419 ? 16.453 -29.406 -6.586 1 97.62 419 TYR A C 1
ATOM 3371 O O . TYR A 1 419 ? 17.125 -28.891 -5.695 1 97.62 419 TYR A O 1
ATOM 3379 N N . HIS A 1 420 ? 16.547 -30.703 -6.887 1 96.75 420 HIS A N 1
ATOM 3380 C CA . HIS A 1 420 ? 17.422 -31.594 -6.141 1 96.75 420 HIS A CA 1
ATOM 3381 C C . HIS A 1 420 ? 18.891 -31.328 -6.473 1 96.75 420 HIS A C 1
ATOM 3383 O O . HIS A 1 420 ? 19.781 -31.688 -5.707 1 96.75 420 HIS A O 1
ATOM 3389 N N . ALA A 1 421 ? 19.078 -30.688 -7.562 1 96.81 421 ALA A N 1
ATOM 3390 C CA . ALA A 1 421 ? 20.438 -30.531 -8.07 1 96.81 421 ALA A CA 1
ATOM 3391 C C . ALA A 1 421 ? 21.062 -29.234 -7.59 1 96.81 421 ALA A C 1
ATOM 3393 O O . ALA A 1 421 ? 22.281 -29.047 -7.672 1 96.81 421 ALA A O 1
ATOM 3394 N N . ILE A 1 422 ? 20.297 -28.328 -7.121 1 97.5 422 ILE A N 1
ATOM 3395 C CA . ILE A 1 422 ? 20.828 -27 -6.832 1 97.5 422 ILE A CA 1
ATOM 3396 C C . ILE A 1 422 ? 21.062 -26.844 -5.328 1 97.5 422 ILE A C 1
ATOM 3398 O O . ILE A 1 422 ? 20.469 -27.578 -4.531 1 97.5 422 ILE A O 1
ATOM 3402 N N . ASP A 1 423 ? 21.938 -25.859 -4.992 1 97.81 423 ASP A N 1
ATOM 3403 C CA . ASP A 1 423 ? 22.297 -25.609 -3.6 1 97.81 423 ASP A CA 1
ATOM 3404 C C . ASP A 1 423 ? 21.516 -24.422 -3.041 1 97.81 423 ASP A C 1
ATOM 3406 O O . ASP A 1 423 ? 21.359 -24.297 -1.826 1 97.81 423 ASP A O 1
ATOM 3410 N N . VAL A 1 424 ? 21.125 -23.594 -3.861 1 98.69 424 VAL A N 1
ATOM 3411 C CA . VAL A 1 424 ? 20.312 -22.422 -3.502 1 98.69 424 VAL A CA 1
ATOM 3412 C C . VAL A 1 424 ? 19.438 -22.016 -4.684 1 98.69 424 VAL A C 1
ATOM 3414 O O . VAL A 1 424 ? 19.875 -22.094 -5.836 1 98.69 424 VAL A O 1
ATOM 3417 N N . PHE A 1 425 ? 18.219 -21.703 -4.426 1 98.69 425 PHE A N 1
ATOM 3418 C CA . PHE A 1 425 ? 17.328 -21.188 -5.457 1 98.69 425 PHE A CA 1
ATOM 3419 C C . PHE A 1 425 ? 17.141 -19.688 -5.305 1 98.69 425 PHE A C 1
ATOM 3421 O O . PHE A 1 425 ? 16.844 -19.203 -4.207 1 98.69 425 PHE A O 1
ATOM 3428 N N . VAL A 1 426 ? 17.281 -18.953 -6.375 1 98.75 426 VAL A N 1
ATOM 3429 C CA . VAL A 1 426 ? 17.125 -17.5 -6.375 1 98.75 426 VAL A CA 1
ATOM 3430 C C . VAL A 1 426 ? 15.922 -17.094 -7.215 1 98.75 426 VAL A C 1
ATOM 3432 O O . VAL A 1 426 ? 15.789 -17.531 -8.359 1 98.75 426 VAL A O 1
ATOM 3435 N N . ASP A 1 427 ? 15.008 -16.359 -6.625 1 97.5 427 ASP A N 1
ATOM 3436 C CA . ASP A 1 427 ? 13.898 -15.75 -7.344 1 97.5 427 ASP A CA 1
ATOM 3437 C C . ASP A 1 427 ? 13.969 -14.227 -7.262 1 97.5 427 ASP A C 1
ATOM 3439 O O . ASP A 1 427 ? 13.32 -13.617 -6.41 1 97.5 427 ASP A O 1
ATOM 3443 N N . PRO A 1 428 ? 14.641 -13.594 -8.211 1 96.94 428 PRO A N 1
ATOM 3444 C CA . PRO A 1 428 ? 14.969 -12.164 -8.133 1 96.94 428 PRO A CA 1
ATOM 3445 C C . PRO A 1 428 ? 13.914 -11.289 -8.805 1 96.94 428 PRO A C 1
ATOM 3447 O O . PRO A 1 428 ? 14.258 -10.289 -9.445 1 96.94 428 PRO A O 1
ATOM 3450 N N . PHE A 1 429 ? 12.672 -11.594 -8.727 1 94.62 429 PHE A N 1
ATOM 3451 C CA . PHE A 1 429 ? 11.578 -10.938 -9.43 1 94.62 429 PHE A CA 1
ATOM 3452 C C . PHE A 1 429 ? 11.289 -9.57 -8.828 1 94.62 429 PHE A C 1
ATOM 3454 O O . PHE A 1 429 ? 11.742 -9.266 -7.719 1 94.62 429 PHE A O 1
ATOM 3461 N N . TYR A 1 430 ? 10.641 -8.711 -9.578 1 91.69 430 TYR A N 1
ATOM 3462 C CA . TYR A 1 430 ? 10.18 -7.492 -8.93 1 91.69 430 TYR A CA 1
ATOM 3463 C C . TYR A 1 430 ? 8.719 -7.203 -9.281 1 91.69 430 TYR A C 1
ATOM 3465 O O . TYR A 1 430 ? 8.281 -6.055 -9.242 1 91.69 430 TYR A O 1
ATOM 3473 N N . GLN A 1 431 ? 8.023 -8.25 -9.648 1 91.5 431 GLN A N 1
ATOM 3474 C CA . GLN A 1 431 ? 6.57 -8.125 -9.781 1 91.5 431 GLN A CA 1
ATOM 3475 C C . GLN A 1 431 ? 5.891 -8.148 -8.414 1 91.5 431 GLN A C 1
ATOM 3477 O O . GLN A 1 431 ? 6.289 -8.914 -7.535 1 91.5 431 GLN A O 1
ATOM 3482 N N . HIS A 1 432 ? 4.922 -7.277 -8.25 1 89.38 432 HIS A N 1
ATOM 3483 C CA . HIS A 1 432 ? 4.207 -7.227 -6.977 1 89.38 432 HIS A CA 1
ATOM 3484 C C . HIS A 1 432 ? 3.096 -8.266 -6.926 1 89.38 432 HIS A C 1
ATOM 3486 O O . HIS A 1 432 ? 2.789 -8.805 -5.859 1 89.38 432 HIS A O 1
ATOM 3492 N N . HIS A 1 433 ? 2.543 -8.586 -8.078 1 83.5 433 HIS A N 1
ATOM 3493 C CA . HIS A 1 433 ? 1.384 -9.469 -8.117 1 83.5 433 HIS A CA 1
ATOM 3494 C C . HIS A 1 433 ? 1.799 -10.93 -7.984 1 83.5 433 HIS A C 1
ATOM 3496 O O . HIS A 1 433 ? 2.938 -11.289 -8.297 1 83.5 433 HIS A O 1
ATOM 3502 N N . GLY A 1 434 ? 0.893 -11.695 -7.434 1 84.38 434 GLY A N 1
ATOM 3503 C CA . GLY A 1 434 ? 0.993 -13.141 -7.52 1 84.38 434 GLY A CA 1
ATOM 3504 C C . GLY A 1 434 ? 1.838 -13.75 -6.418 1 84.38 434 GLY A C 1
ATOM 3505 O O . GLY A 1 434 ? 2.152 -13.078 -5.43 1 84.38 434 GLY A O 1
ATOM 3506 N N . LEU A 1 435 ? 2.002 -14.953 -6.438 1 89.19 435 LEU A N 1
ATOM 3507 C CA . LEU A 1 435 ? 2.857 -15.82 -5.637 1 89.19 435 LEU A CA 1
ATOM 3508 C C . LEU A 1 435 ? 3.568 -16.844 -6.52 1 89.19 435 LEU A C 1
ATOM 3510 O O . LEU A 1 435 ? 2.957 -17.812 -6.969 1 89.19 435 LEU A O 1
ATOM 3514 N N . ASN A 1 436 ? 4.812 -16.531 -6.695 1 89.44 436 ASN A N 1
ATOM 3515 C CA . ASN A 1 436 ? 5.555 -17.391 -7.609 1 89.44 436 ASN A CA 1
ATOM 3516 C C . ASN A 1 436 ? 5.617 -18.828 -7.098 1 89.44 436 ASN A C 1
ATOM 3518 O O . ASN A 1 436 ? 6.125 -19.094 -6.004 1 89.44 436 ASN A O 1
ATOM 3522 N N . THR A 1 437 ? 5.203 -19.734 -7.957 1 91.81 437 THR A N 1
ATOM 3523 C CA . THR A 1 437 ? 5.168 -21.141 -7.555 1 91.81 437 THR A CA 1
ATOM 3524 C C . THR A 1 437 ? 6.578 -21.703 -7.457 1 91.81 437 THR A C 1
ATOM 3526 O O . THR A 1 437 ? 6.82 -22.656 -6.707 1 91.81 437 THR A O 1
ATOM 3529 N N . VAL A 1 438 ? 7.508 -21.109 -8.148 1 94.19 438 VAL A N 1
ATOM 3530 C CA . VAL A 1 438 ? 8.875 -21.609 -8.156 1 94.19 438 VAL A CA 1
ATOM 3531 C C . VAL A 1 438 ? 9.461 -21.531 -6.746 1 94.19 438 VAL A C 1
ATOM 3533 O O . VAL A 1 438 ? 10.258 -22.375 -6.348 1 94.19 438 VAL A O 1
ATOM 3536 N N . MET A 1 439 ? 9.109 -20.516 -6.012 1 96.12 439 MET A N 1
ATOM 3537 C CA . MET A 1 439 ? 9.578 -20.422 -4.633 1 96.12 439 MET A CA 1
ATOM 3538 C C . MET A 1 439 ? 9 -21.547 -3.779 1 96.12 439 MET A C 1
ATOM 3540 O O . MET A 1 439 ? 9.695 -22.109 -2.938 1 96.12 439 MET A O 1
ATOM 3544 N N . ILE A 1 440 ? 7.746 -21.828 -4.016 1 95.94 440 ILE A N 1
ATOM 3545 C CA . ILE A 1 440 ? 7.047 -22.875 -3.279 1 95.94 440 ILE A CA 1
ATOM 3546 C C . ILE A 1 440 ? 7.656 -24.234 -3.613 1 95.94 440 ILE A C 1
ATOM 3548 O O . ILE A 1 440 ? 7.918 -25.031 -2.717 1 95.94 440 ILE A O 1
ATOM 3552 N N . GLU A 1 441 ? 7.891 -24.484 -4.875 1 96 441 GLU A N 1
ATOM 3553 C CA . GLU A 1 441 ? 8.516 -25.719 -5.34 1 96 441 GLU A CA 1
ATOM 3554 C C . GLU A 1 441 ? 9.891 -25.906 -4.707 1 96 441 GLU A C 1
ATOM 3556 O O . GLU A 1 441 ? 10.211 -27 -4.219 1 96 441 GLU A O 1
ATOM 3561 N N . ALA A 1 442 ? 10.625 -24.859 -4.656 1 97.75 442 ALA A N 1
ATOM 3562 C CA . ALA A 1 442 ? 11.969 -24.922 -4.07 1 97.75 442 ALA A CA 1
ATOM 3563 C C . ALA A 1 442 ? 11.898 -25.203 -2.572 1 97.75 442 ALA A C 1
ATOM 3565 O O . ALA A 1 442 ? 12.648 -26.047 -2.062 1 97.75 442 ALA A O 1
ATOM 3566 N N . ALA A 1 443 ? 11 -24.5 -1.883 1 97.94 443 ALA A N 1
ATOM 3567 C CA . ALA A 1 443 ? 10.836 -24.703 -0.446 1 97.94 443 ALA A CA 1
ATOM 3568 C C . ALA A 1 443 ? 10.445 -26.141 -0.14 1 97.94 443 ALA A C 1
ATOM 3570 O O . ALA A 1 443 ? 11.016 -26.781 0.749 1 97.94 443 ALA A O 1
ATOM 3571 N N . LEU A 1 444 ? 9.539 -26.703 -0.89 1 97 444 LEU A N 1
ATOM 3572 C CA . LEU A 1 444 ? 9.07 -28.062 -0.686 1 97 444 LEU A CA 1
ATOM 3573 C C . LEU A 1 444 ? 10.172 -29.078 -1.015 1 97 444 LEU A C 1
ATOM 3575 O O . LEU A 1 444 ? 10.211 -30.172 -0.446 1 97 444 LEU A O 1
ATOM 3579 N N . SER A 1 445 ? 11.07 -28.734 -1.866 1 97.56 445 SER A N 1
ATOM 3580 C CA . SER A 1 445 ? 12.188 -29.578 -2.256 1 97.56 445 SER A CA 1
ATOM 3581 C C . SER A 1 445 ? 13.359 -29.422 -1.298 1 97.56 445 SER A C 1
ATOM 3583 O O . SER A 1 445 ? 14.445 -29.969 -1.544 1 97.56 445 SER A O 1
ATOM 3585 N N . GLU A 1 446 ? 13.18 -28.594 -0.295 1 97.88 446 GLU A N 1
ATOM 3586 C CA . GLU A 1 446 ? 14.164 -28.359 0.76 1 97.88 446 GLU A CA 1
ATOM 3587 C C . GLU A 1 446 ? 15.422 -27.703 0.209 1 97.88 446 GLU A C 1
ATOM 3589 O O . GLU A 1 446 ? 16.531 -28.141 0.481 1 97.88 446 GLU A O 1
ATOM 3594 N N . VAL A 1 447 ? 15.242 -26.719 -0.608 1 98.12 447 VAL A N 1
ATOM 3595 C CA . VAL A 1 447 ? 16.312 -25.891 -1.136 1 98.12 447 VAL A CA 1
ATOM 3596 C C . VAL A 1 447 ? 16.25 -24.5 -0.502 1 98.12 447 VAL A C 1
ATOM 3598 O O . VAL A 1 447 ? 15.18 -23.891 -0.452 1 98.12 447 VAL A O 1
ATOM 3601 N N . PRO A 1 448 ? 17.391 -24 0.066 1 98.31 448 PRO A N 1
ATOM 3602 C CA . PRO A 1 448 ? 17.344 -22.641 0.609 1 98.31 448 PRO A CA 1
ATOM 3603 C C . PRO A 1 448 ? 17 -21.594 -0.449 1 98.31 448 PRO A C 1
ATOM 3605 O O . PRO A 1 448 ? 17.422 -21.734 -1.605 1 98.31 448 PRO A O 1
ATOM 3608 N N . LEU A 1 449 ? 16.344 -20.484 0.008 1 98.56 449 LEU A N 1
ATOM 3609 C CA . LEU A 1 449 ? 15.797 -19.484 -0.903 1 98.56 449 LEU A CA 1
ATOM 3610 C C . LEU A 1 449 ? 16.484 -18.125 -0.702 1 98.56 449 LEU A C 1
ATOM 3612 O O . LEU A 1 449 ? 16.75 -17.734 0.432 1 98.56 449 LEU A O 1
ATOM 3616 N N . VAL A 1 450 ? 16.812 -17.469 -1.771 1 98.62 450 VAL A N 1
ATOM 3617 C CA . VAL A 1 450 ? 17.141 -16.047 -1.82 1 98.62 450 VAL A CA 1
ATOM 3618 C C . VAL A 1 450 ? 16.156 -15.32 -2.736 1 98.62 450 VAL A C 1
ATOM 3620 O O . VAL A 1 450 ? 16.125 -15.562 -3.945 1 98.62 450 VAL A O 1
ATOM 3623 N N . VAL A 1 451 ? 15.352 -14.43 -2.162 1 97.56 451 VAL A N 1
ATOM 3624 C CA . VAL A 1 451 ? 14.258 -13.867 -2.945 1 97.56 451 VAL A CA 1
ATOM 3625 C C . VAL A 1 451 ? 14.172 -12.359 -2.705 1 97.56 451 VAL A C 1
ATOM 3627 O O . VAL A 1 451 ? 14.68 -11.859 -1.698 1 97.56 451 VAL A O 1
ATOM 3630 N N . THR A 1 452 ? 13.617 -11.648 -3.674 1 95.81 452 THR A N 1
ATOM 3631 C CA . THR A 1 452 ? 13.406 -10.219 -3.504 1 95.81 452 THR A CA 1
ATOM 3632 C C . THR A 1 452 ? 12.422 -9.945 -2.369 1 95.81 452 THR A C 1
ATOM 3634 O O . THR A 1 452 ? 11.398 -10.625 -2.254 1 95.81 452 THR A O 1
ATOM 3637 N N . ALA A 1 453 ? 12.672 -8.977 -1.536 1 93 453 ALA A N 1
ATOM 3638 C CA . ALA A 1 453 ? 11.812 -8.625 -0.405 1 93 453 ALA A CA 1
ATOM 3639 C C . ALA A 1 453 ? 10.586 -7.844 -0.866 1 93 453 ALA A C 1
ATOM 3641 O O . ALA A 1 453 ? 10.461 -6.648 -0.589 1 93 453 ALA A O 1
ATOM 3642 N N . LEU A 1 454 ? 9.641 -8.555 -1.5 1 90.31 454 LEU A N 1
ATOM 3643 C CA . LEU A 1 454 ? 8.469 -7.879 -2.061 1 90.31 454 LEU A CA 1
ATOM 3644 C C . LEU A 1 454 ? 7.262 -8.805 -2.072 1 90.31 454 LEU A C 1
ATOM 3646 O O . LEU A 1 454 ? 7.395 -10.008 -2.291 1 90.31 454 LEU A O 1
ATOM 3650 N N . GLY A 1 455 ? 6.137 -8.164 -1.903 1 85.56 455 GLY A N 1
ATOM 3651 C CA . GLY A 1 455 ? 4.863 -8.766 -2.252 1 85.56 455 GLY A CA 1
ATOM 3652 C C . GLY A 1 455 ? 4.684 -10.156 -1.679 1 85.56 455 GLY A C 1
ATOM 3653 O O . GLY A 1 455 ? 4.863 -10.367 -0.477 1 85.56 455 GLY A O 1
ATOM 3654 N N . GLY A 1 456 ? 4.375 -11.094 -2.594 1 87.56 456 GLY A N 1
ATOM 3655 C CA . GLY A 1 456 ? 4.066 -12.477 -2.254 1 87.56 456 GLY A CA 1
ATOM 3656 C C . GLY A 1 456 ? 5.266 -13.242 -1.727 1 87.56 456 GLY A C 1
ATOM 3657 O O . GLY A 1 456 ? 5.109 -14.258 -1.053 1 87.56 456 GLY A O 1
ATOM 3658 N N . ALA A 1 457 ? 6.477 -12.719 -1.907 1 92.62 457 ALA A N 1
ATOM 3659 C CA . ALA A 1 457 ? 7.684 -13.406 -1.449 1 92.62 457 ALA A CA 1
ATOM 3660 C C . ALA A 1 457 ? 7.695 -13.539 0.071 1 92.62 457 ALA A C 1
ATOM 3662 O O . ALA A 1 457 ? 8.211 -14.516 0.611 1 92.62 457 ALA A O 1
ATOM 3663 N N . LEU A 1 458 ? 7.062 -12.633 0.702 1 91.88 458 LEU A N 1
ATOM 3664 C CA . LEU A 1 458 ? 7.074 -12.602 2.16 1 91.88 458 LEU A CA 1
ATOM 3665 C C . LEU A 1 458 ? 6.156 -13.68 2.73 1 91.88 458 LEU A C 1
ATOM 3667 O O . LEU A 1 458 ? 6.266 -14.031 3.906 1 91.88 458 LEU A O 1
ATOM 3671 N N . SER A 1 459 ? 5.266 -14.164 1.878 1 94.5 459 SER A N 1
ATOM 3672 C CA . SER A 1 459 ? 4.449 -15.297 2.285 1 94.5 459 SER A CA 1
ATOM 3673 C C . SER A 1 459 ? 5.273 -16.578 2.32 1 94.5 459 SER A C 1
ATOM 3675 O O . SER A 1 459 ? 4.934 -17.531 3.041 1 94.5 459 SER A O 1
ATOM 3677 N N . VAL A 1 460 ? 6.348 -16.609 1.562 1 96.12 460 VAL A N 1
ATOM 3678 C CA . VAL A 1 460 ? 7.188 -17.797 1.484 1 96.12 460 VAL A CA 1
ATOM 3679 C C . VAL A 1 460 ? 8.398 -17.641 2.404 1 96.12 460 VAL A C 1
ATOM 3681 O O . VAL A 1 460 ? 8.828 -18.594 3.049 1 96.12 460 VAL A O 1
ATOM 3684 N N . VAL A 1 461 ? 8.906 -16.422 2.434 1 96.69 461 VAL A N 1
ATOM 3685 C CA . VAL A 1 461 ? 10.055 -16.094 3.277 1 96.69 461 VAL A CA 1
ATOM 3686 C C . VAL A 1 461 ? 9.695 -14.961 4.223 1 96.69 461 VAL A C 1
ATOM 3688 O O . VAL A 1 461 ? 10.094 -13.812 3.998 1 96.69 461 VAL A O 1
ATOM 3691 N N . PRO A 1 462 ? 9.094 -15.266 5.336 1 94.31 462 PRO A N 1
ATOM 3692 C CA . PRO A 1 462 ? 8.641 -14.211 6.246 1 94.31 462 PRO A CA 1
ATOM 3693 C C . PRO A 1 462 ? 9.781 -13.609 7.062 1 94.31 462 PRO A C 1
ATOM 3695 O O . PRO A 1 462 ? 9.672 -12.469 7.523 1 94.31 462 PRO A O 1
ATOM 3698 N N . CYS A 1 463 ? 10.812 -14.398 7.301 1 93.62 463 CYS A N 1
ATOM 3699 C CA . CYS A 1 463 ? 11.992 -13.93 8.023 1 93.62 463 CYS A CA 1
ATOM 3700 C C . CYS A 1 463 ? 13.203 -14.805 7.715 1 93.62 463 CYS A C 1
ATOM 3702 O O . CYS A 1 463 ? 13.109 -15.75 6.926 1 93.62 463 CYS A O 1
ATOM 3704 N N . THR A 1 464 ? 14.312 -14.531 8.312 1 93.12 464 THR A N 1
ATOM 3705 C CA . THR A 1 464 ? 15.594 -15.102 7.906 1 93.12 464 THR A CA 1
ATOM 3706 C C . THR A 1 464 ? 15.648 -16.594 8.219 1 93.12 464 THR A C 1
ATOM 3708 O O . THR A 1 464 ? 16.438 -17.328 7.633 1 93.12 464 THR A O 1
ATOM 3711 N N . ASP A 1 465 ? 14.844 -17.078 9.094 1 95.5 465 ASP A N 1
ATOM 3712 C CA . ASP A 1 465 ? 14.812 -18.484 9.438 1 95.5 465 ASP A CA 1
ATOM 3713 C C . ASP A 1 465 ? 14.266 -19.328 8.273 1 95.5 465 ASP A C 1
ATOM 3715 O O . ASP A 1 465 ? 14.422 -20.547 8.258 1 95.5 465 ASP A O 1
ATOM 3719 N N . TYR A 1 466 ? 13.688 -18.688 7.277 1 97.56 466 TYR A N 1
ATOM 3720 C CA . TYR A 1 466 ? 13.008 -19.422 6.219 1 97.56 466 TYR A CA 1
ATOM 3721 C C . TYR A 1 466 ? 13.57 -19.062 4.852 1 97.56 466 TYR A C 1
ATOM 3723 O O . TYR A 1 466 ? 13.055 -19.5 3.824 1 97.56 466 TYR A O 1
ATOM 3731 N N . GLY A 1 467 ? 14.539 -18.281 4.801 1 98 467 GLY A N 1
ATOM 3732 C CA . GLY A 1 467 ? 15.188 -17.812 3.584 1 98 467 GLY A CA 1
ATOM 3733 C C . GLY A 1 467 ? 15.852 -16.453 3.74 1 98 467 GLY A C 1
ATOM 3734 O O . GLY A 1 467 ? 15.82 -15.867 4.824 1 98 467 GLY A O 1
ATOM 3735 N N . ARG A 1 468 ? 16.438 -16.031 2.672 1 97.62 468 ARG A N 1
ATOM 3736 C CA . ARG A 1 468 ? 17.094 -14.727 2.689 1 97.62 468 ARG A CA 1
ATOM 3737 C C . ARG A 1 468 ? 16.438 -13.773 1.702 1 97.62 468 ARG A C 1
ATOM 3739 O O . ARG A 1 468 ? 15.984 -14.188 0.634 1 97.62 468 ARG A O 1
ATOM 3746 N N . LEU A 1 469 ? 16.438 -12.477 2.166 1 95.56 469 LEU A N 1
ATOM 3747 C CA . LEU A 1 469 ? 15.789 -11.438 1.379 1 95.56 469 LEU A CA 1
ATOM 3748 C C . LEU A 1 469 ? 16.797 -10.375 0.938 1 95.56 469 LEU A C 1
ATOM 3750 O O . LEU A 1 469 ? 17.781 -10.125 1.633 1 95.56 469 LEU A O 1
ATOM 3754 N N . PHE A 1 470 ? 16.562 -9.805 -0.188 1 95 470 PHE A N 1
ATOM 3755 C CA . PHE A 1 470 ? 17.328 -8.656 -0.641 1 95 470 PHE A CA 1
ATOM 3756 C C . PHE A 1 470 ? 16.422 -7.598 -1.251 1 95 470 PHE A C 1
ATOM 3758 O O . PHE A 1 470 ? 15.273 -7.887 -1.604 1 95 470 PHE A O 1
ATOM 3765 N N . THR A 1 471 ? 16.906 -6.398 -1.346 1 93.81 471 THR A N 1
ATOM 3766 C CA . THR A 1 471 ? 16.141 -5.273 -1.872 1 93.81 471 THR A CA 1
ATOM 3767 C C . THR A 1 471 ? 16.203 -5.25 -3.396 1 93.81 471 THR A C 1
ATOM 3769 O O . THR A 1 471 ? 17.25 -5.5 -3.992 1 93.81 471 THR A O 1
ATOM 3772 N N . VAL A 1 472 ? 15.094 -4.949 -4.062 1 95.44 472 VAL A N 1
ATOM 3773 C CA . VAL A 1 472 ? 14.984 -4.887 -5.516 1 95.44 472 VAL A CA 1
ATOM 3774 C C . VAL A 1 472 ? 16.062 -3.943 -6.07 1 95.44 472 VAL A C 1
ATOM 3776 O O . VAL A 1 472 ? 16.203 -2.814 -5.598 1 95.44 472 VAL A O 1
ATOM 3779 N N . GLY A 1 473 ? 16.812 -4.414 -6.977 1 95.38 473 GLY A N 1
ATOM 3780 C CA . GLY A 1 473 ? 17.828 -3.627 -7.645 1 95.38 473 GLY A CA 1
ATOM 3781 C C . GLY A 1 473 ? 19.156 -3.621 -6.902 1 95.38 473 GLY A C 1
ATOM 3782 O O . GLY A 1 473 ? 20.156 -3.115 -7.41 1 95.38 473 GLY A O 1
ATOM 3783 N N . ASP A 1 474 ? 19.203 -4.148 -5.719 1 95.12 474 ASP A N 1
ATOM 3784 C CA . ASP A 1 474 ? 20.422 -4.199 -4.934 1 95.12 474 ASP A CA 1
ATOM 3785 C C . ASP A 1 474 ? 21.281 -5.398 -5.332 1 95.12 474 ASP A C 1
ATOM 3787 O O . ASP A 1 474 ? 21.312 -6.41 -4.629 1 95.12 474 ASP A O 1
ATOM 3791 N N . VAL A 1 475 ? 22.078 -5.242 -6.328 1 97.44 475 VAL A N 1
ATOM 3792 C CA . VAL A 1 475 ? 22.891 -6.297 -6.934 1 97.44 475 VAL A CA 1
ATOM 3793 C C . VAL A 1 475 ? 23.875 -6.844 -5.906 1 97.44 475 VAL A C 1
ATOM 3795 O O . VAL A 1 475 ? 24.016 -8.055 -5.758 1 97.44 475 VAL A O 1
ATOM 3798 N N . MET A 1 476 ? 24.469 -5.977 -5.191 1 96.81 476 MET A N 1
ATOM 3799 C CA . MET A 1 476 ? 25.453 -6.406 -4.203 1 96.81 476 MET A CA 1
ATOM 3800 C C . MET A 1 476 ? 24.781 -7.125 -3.039 1 96.81 476 MET A C 1
ATOM 3802 O O . MET A 1 476 ? 25.344 -8.078 -2.488 1 96.81 476 MET A O 1
ATOM 3806 N N . GLY A 1 477 ? 23.609 -6.59 -2.666 1 96.69 477 GLY A N 1
ATOM 3807 C CA . GLY A 1 477 ? 22.828 -7.285 -1.65 1 96.69 477 GLY A CA 1
ATOM 3808 C C . GLY A 1 477 ? 22.438 -8.695 -2.059 1 96.69 477 GLY A C 1
ATOM 3809 O O . GLY A 1 477 ? 22.531 -9.625 -1.259 1 96.69 477 GLY A O 1
ATOM 3810 N N . LEU A 1 478 ? 22.062 -8.867 -3.311 1 97.94 478 LEU A N 1
ATOM 3811 C CA . LEU A 1 478 ? 21.719 -10.18 -3.85 1 97.94 478 LEU A CA 1
ATOM 3812 C C . LEU A 1 478 ? 22.922 -11.109 -3.816 1 97.94 478 LEU A C 1
ATOM 3814 O O . LEU A 1 478 ? 22.812 -12.258 -3.361 1 97.94 478 LEU A O 1
ATOM 3818 N N . ALA A 1 479 ? 24.062 -10.602 -4.25 1 98.5 479 ALA A N 1
ATOM 3819 C CA . ALA A 1 479 ? 25.297 -11.398 -4.242 1 98.5 479 ALA A CA 1
ATOM 3820 C C . ALA A 1 479 ? 25.656 -11.828 -2.824 1 98.5 479 ALA A C 1
ATOM 3822 O O . ALA A 1 479 ? 26.016 -12.984 -2.594 1 98.5 479 ALA A O 1
ATOM 3823 N N . ARG A 1 480 ? 25.469 -10.914 -1.921 1 97.88 480 ARG A N 1
ATOM 3824 C CA . ARG A 1 480 ? 25.812 -11.195 -0.528 1 97.88 480 ARG A CA 1
ATOM 3825 C C . ARG A 1 480 ? 24.938 -12.312 0.033 1 97.88 480 ARG A C 1
ATOM 3827 O O . ARG A 1 480 ? 25.422 -13.188 0.747 1 97.88 480 ARG A O 1
ATOM 3834 N N . GLU A 1 481 ? 23.688 -12.258 -0.247 1 98.06 481 GLU A N 1
ATOM 3835 C CA . GLU A 1 481 ? 22.766 -13.25 0.29 1 98.06 481 GLU A CA 1
ATOM 3836 C C . GLU A 1 481 ? 23.016 -14.633 -0.312 1 98.06 481 GLU A C 1
ATOM 3838 O O . GLU A 1 481 ? 22.891 -15.648 0.373 1 98.06 481 GLU A O 1
ATOM 3843 N N . ILE A 1 482 ? 23.391 -14.703 -1.6 1 98.56 482 ILE A N 1
ATOM 3844 C CA . ILE A 1 482 ? 23.75 -15.961 -2.238 1 98.56 482 ILE A CA 1
ATOM 3845 C C . ILE A 1 482 ? 25.016 -16.516 -1.6 1 98.56 482 ILE A C 1
ATOM 3847 O O . ILE A 1 482 ? 25.047 -17.688 -1.206 1 98.56 482 ILE A O 1
ATOM 3851 N N . LEU A 1 483 ? 26 -15.703 -1.423 1 98.31 483 LEU A N 1
ATOM 3852 C CA . LEU A 1 483 ? 27.281 -16.109 -0.879 1 98.31 483 LEU A CA 1
ATOM 3853 C C . LEU A 1 483 ? 27.141 -16.578 0.567 1 98.31 483 LEU A C 1
ATOM 3855 O O . LEU A 1 483 ? 27.859 -17.484 1.01 1 98.31 483 LEU A O 1
ATOM 3859 N N . TYR A 1 484 ? 26.219 -15.977 1.229 1 97.69 484 TYR A N 1
ATOM 3860 C CA . TYR A 1 484 ? 25.984 -16.375 2.611 1 97.69 484 TYR A CA 1
ATOM 3861 C C . TYR A 1 484 ? 25.734 -17.875 2.701 1 97.69 484 TYR A C 1
ATOM 3863 O O . TYR A 1 484 ? 26.328 -18.562 3.535 1 97.69 484 TYR A O 1
ATOM 3871 N N . TYR A 1 485 ? 24.922 -18.406 1.848 1 97.88 485 TYR A N 1
ATOM 3872 C CA . TYR A 1 485 ? 24.609 -19.828 1.893 1 97.88 485 TYR A CA 1
ATOM 3873 C C . TYR A 1 485 ? 25.797 -20.672 1.418 1 97.88 485 TYR A C 1
ATOM 3875 O O . TYR A 1 485 ? 26 -21.797 1.893 1 97.88 485 TYR A O 1
ATOM 3883 N N . MET A 1 486 ? 26.547 -20.156 0.511 1 98.06 486 MET A N 1
ATOM 3884 C CA . MET A 1 486 ? 27.734 -20.859 0.063 1 98.06 486 MET A CA 1
ATOM 3885 C C . MET A 1 486 ? 28.734 -21 1.198 1 98.06 486 MET A C 1
ATOM 3887 O O . MET A 1 486 ? 29.344 -22.062 1.378 1 98.06 486 MET A O 1
ATOM 3891 N N . LEU A 1 487 ? 28.844 -19.969 1.954 1 97.38 487 LEU A N 1
ATOM 3892 C CA . LEU A 1 487 ? 29.875 -19.891 2.982 1 97.38 487 LEU A CA 1
ATOM 3893 C C . LEU A 1 487 ? 29.375 -20.5 4.293 1 97.38 487 LEU A C 1
ATOM 3895 O O . LEU A 1 487 ? 30.172 -20.781 5.191 1 97.38 487 LEU A O 1
ATOM 3899 N N . HIS A 1 488 ? 28.078 -20.703 4.438 1 97.31 488 HIS A N 1
ATOM 3900 C CA . HIS A 1 488 ? 27.484 -21.297 5.633 1 97.31 488 HIS A CA 1
ATOM 3901 C C . HIS A 1 488 ? 26.578 -22.469 5.277 1 97.31 488 HIS A C 1
ATOM 3903 O O . HIS A 1 488 ? 25.375 -22.422 5.543 1 97.31 488 HIS A O 1
ATOM 3909 N N . PRO A 1 489 ? 27.172 -23.547 4.832 1 96.69 489 PRO A N 1
ATOM 3910 C CA . PRO A 1 489 ? 26.359 -24.656 4.324 1 96.69 489 PRO A CA 1
ATOM 3911 C C . PRO A 1 489 ? 25.469 -25.281 5.391 1 96.69 489 PRO A C 1
ATOM 3913 O O . PRO A 1 489 ? 24.375 -25.75 5.082 1 96.69 489 PRO A O 1
ATOM 3916 N N . ASP A 1 490 ? 25.891 -25.281 6.645 1 97 490 ASP A N 1
ATOM 3917 C CA . ASP A 1 490 ? 25.062 -25.844 7.707 1 97 490 ASP A CA 1
ATOM 3918 C C . ASP A 1 490 ? 23.812 -25 7.938 1 97 490 ASP A C 1
ATOM 3920 O O . ASP A 1 490 ? 22.719 -25.531 8.156 1 97 490 ASP A O 1
ATOM 3924 N N . GLU A 1 491 ? 24.016 -23.703 7.863 1 96.81 491 GLU A N 1
ATOM 3925 C CA . GLU A 1 491 ? 22.859 -22.812 8 1 96.81 491 GLU A CA 1
ATOM 3926 C C . GLU A 1 491 ? 21.922 -22.922 6.801 1 96.81 491 GLU A C 1
ATOM 3928 O O . GLU A 1 491 ? 20.703 -22.828 6.949 1 96.81 491 GLU A O 1
ATOM 3933 N N . ALA A 1 492 ? 22.5 -23.094 5.688 1 97.88 492 ALA A N 1
ATOM 3934 C CA . ALA A 1 492 ? 21.703 -23.281 4.477 1 97.88 492 ALA A CA 1
ATOM 3935 C C . ALA A 1 492 ? 20.797 -24.5 4.613 1 97.88 492 ALA A C 1
ATOM 3937 O O . ALA A 1 492 ? 19.594 -24.422 4.34 1 97.88 492 ALA A O 1
ATOM 3938 N N . LYS A 1 493 ? 21.344 -25.547 5.105 1 96.75 493 LYS A N 1
ATOM 3939 C CA . LYS A 1 493 ? 20.594 -26.781 5.281 1 96.75 493 LYS A CA 1
ATOM 3940 C C . LYS A 1 493 ? 19.5 -26.625 6.34 1 96.75 493 LYS A C 1
ATOM 3942 O O . LYS A 1 493 ? 18.375 -27.094 6.164 1 96.75 493 LYS A O 1
ATOM 3947 N N . ALA A 1 494 ? 19.859 -25.969 7.402 1 97.62 494 ALA A N 1
ATOM 3948 C CA . ALA A 1 494 ? 18.906 -25.766 8.492 1 97.62 494 ALA A CA 1
ATOM 3949 C C . ALA A 1 494 ? 17.734 -24.891 8.039 1 97.62 494 ALA A C 1
ATOM 3951 O O . ALA A 1 494 ? 16.578 -25.188 8.352 1 97.62 494 ALA A O 1
ATOM 3952 N N . THR A 1 495 ? 18.031 -23.828 7.316 1 97.94 495 THR A N 1
ATOM 3953 C CA . THR A 1 495 ? 17 -22.938 6.805 1 97.94 495 THR A CA 1
ATOM 3954 C C . THR A 1 495 ? 16.078 -23.656 5.828 1 97.94 495 THR A C 1
ATOM 3956 O O . THR A 1 495 ? 14.867 -23.5 5.875 1 97.94 495 THR A O 1
ATOM 3959 N N . ALA A 1 496 ? 16.656 -24.453 4.988 1 98.19 496 ALA A N 1
ATOM 3960 C CA . ALA A 1 496 ? 15.883 -25.203 4.008 1 98.19 496 ALA A CA 1
ATOM 3961 C C . ALA A 1 496 ? 14.93 -26.188 4.691 1 98.19 496 ALA A C 1
ATOM 3963 O O . ALA A 1 496 ? 13.781 -26.344 4.262 1 98.19 496 ALA A O 1
ATOM 3964 N N . ARG A 1 497 ? 15.391 -26.797 5.695 1 97.62 497 ARG A N 1
ATOM 3965 C CA . ARG A 1 497 ? 14.57 -27.75 6.438 1 97.62 497 ARG A CA 1
ATOM 3966 C C . ARG A 1 497 ? 13.383 -27.062 7.094 1 97.62 497 ARG A C 1
ATOM 3968 O O . ARG A 1 497 ? 12.258 -27.547 7.031 1 97.62 497 ARG A O 1
ATOM 3975 N N . ARG A 1 498 ? 13.641 -25.938 7.73 1 97.19 498 ARG A N 1
ATOM 3976 C CA . ARG A 1 498 ? 12.57 -25.172 8.359 1 97.19 498 ARG A CA 1
ATOM 3977 C C . ARG A 1 498 ? 11.562 -24.688 7.32 1 97.19 498 ARG A C 1
ATOM 3979 O O . ARG A 1 498 ? 10.352 -24.734 7.555 1 97.19 498 ARG A O 1
ATOM 3986 N N . ALA A 1 499 ? 12.078 -24.219 6.219 1 97.94 499 ALA A N 1
ATOM 3987 C CA . ALA A 1 499 ? 11.219 -23.734 5.145 1 97.94 499 ALA A CA 1
ATOM 3988 C C . ALA A 1 499 ? 10.328 -24.844 4.605 1 97.94 499 ALA A C 1
ATOM 3990 O O . ALA A 1 499 ? 9.148 -24.625 4.32 1 97.94 499 ALA A O 1
ATOM 3991 N N . ARG A 1 500 ? 10.875 -26 4.48 1 97.88 500 ARG A N 1
ATOM 3992 C CA . ARG A 1 500 ? 10.094 -27.125 3.975 1 97.88 500 ARG A CA 1
ATOM 3993 C C . ARG A 1 500 ? 9.008 -27.531 4.969 1 97.88 500 ARG A C 1
ATOM 3995 O O . ARG A 1 500 ? 7.871 -27.812 4.574 1 97.88 500 ARG A O 1
ATOM 4002 N N . GLU A 1 501 ? 9.367 -27.641 6.207 1 96.5 501 GLU A N 1
ATOM 4003 C CA . GLU A 1 501 ? 8.383 -27.969 7.23 1 96.5 501 GLU A CA 1
ATOM 4004 C C . GLU A 1 501 ? 7.184 -27.031 7.172 1 96.5 501 GLU A C 1
ATOM 4006 O O . GLU A 1 501 ? 6.035 -27.484 7.207 1 96.5 501 GLU A O 1
ATOM 4011 N N . ARG A 1 502 ? 7.449 -25.797 7.039 1 97 502 ARG A N 1
ATOM 4012 C CA . ARG A 1 502 ? 6.398 -24.797 6.922 1 97 502 ARG A CA 1
ATOM 4013 C C . ARG A 1 502 ? 5.633 -24.953 5.613 1 97 502 ARG A C 1
ATOM 4015 O O . ARG A 1 502 ? 4.398 -24.891 5.602 1 97 502 ARG A O 1
ATOM 4022 N N . ALA A 1 503 ? 6.34 -25.141 4.562 1 97.19 503 ALA A N 1
ATOM 4023 C CA . ALA A 1 503 ? 5.734 -25.25 3.24 1 97.19 503 ALA A CA 1
ATOM 4024 C C . ALA A 1 503 ? 4.785 -26.438 3.158 1 97.19 503 ALA A C 1
ATOM 4026 O O . ALA A 1 503 ? 3.732 -26.359 2.521 1 97.19 503 ALA A O 1
ATOM 4027 N N . MET A 1 504 ? 5.113 -27.5 3.775 1 95.81 504 MET A N 1
ATOM 4028 C CA . MET A 1 504 ? 4.285 -28.703 3.777 1 95.81 504 MET A CA 1
ATOM 4029 C C . MET A 1 504 ? 2.926 -28.438 4.406 1 95.81 504 MET A C 1
ATOM 4031 O O . MET A 1 504 ? 1.926 -29.047 4.027 1 95.81 504 MET A O 1
ATOM 4035 N N . LYS A 1 505 ? 2.875 -27.484 5.242 1 95.69 505 LYS A N 1
ATOM 4036 C CA . LYS A 1 505 ? 1.653 -27.172 5.98 1 95.69 505 LYS A CA 1
ATOM 4037 C C . LYS A 1 505 ? 0.89 -26.031 5.32 1 95.69 505 LYS A C 1
ATOM 4039 O O . LYS A 1 505 ? -0.299 -25.844 5.582 1 95.69 505 LYS A O 1
ATOM 4044 N N . LEU A 1 506 ? 1.535 -25.297 4.461 1 95.62 506 LEU A N 1
ATOM 4045 C CA . LEU A 1 506 ? 0.906 -24.109 3.879 1 95.62 506 LEU A CA 1
ATOM 4046 C C . LEU A 1 506 ? 0.667 -24.312 2.385 1 95.62 506 LEU A C 1
ATOM 4048 O O . LEU A 1 506 ? -0.362 -23.875 1.857 1 95.62 506 LEU A O 1
ATOM 4052 N N . PHE A 1 507 ? 1.678 -24.953 1.728 1 95.69 507 PHE A N 1
ATOM 4053 C CA . PHE A 1 507 ? 1.75 -24.797 0.279 1 95.69 507 PHE A CA 1
ATOM 4054 C C . PHE A 1 507 ? 1.592 -26.156 -0.412 1 95.69 507 PHE A C 1
ATOM 4056 O O . PHE A 1 507 ? 2.129 -26.359 -1.501 1 95.69 507 PHE A O 1
ATOM 4063 N N . SER A 1 508 ? 0.976 -27.078 0.195 1 92.31 508 SER A N 1
ATOM 4064 C CA . SER A 1 508 ? 0.659 -28.328 -0.497 1 92.31 508 SER A CA 1
ATOM 4065 C C . SER A 1 508 ? -0.669 -28.219 -1.239 1 92.31 508 SER A C 1
ATOM 4067 O O . SER A 1 508 ? -1.591 -27.547 -0.783 1 92.31 508 SER A O 1
ATOM 4069 N N . SER A 1 509 ? -0.751 -28.938 -2.316 1 89.25 509 SER A N 1
ATOM 4070 C CA . SER A 1 509 ? -1.98 -28.938 -3.102 1 89.25 509 SER A CA 1
ATOM 4071 C C . SER A 1 509 ? -3.146 -29.516 -2.305 1 89.25 509 SER A C 1
ATOM 4073 O O . SER A 1 509 ? -4.293 -29.078 -2.473 1 89.25 509 SER A O 1
ATOM 4075 N N . ASP A 1 510 ? -2.879 -30.375 -1.416 1 89.56 510 ASP A N 1
ATOM 4076 C CA . ASP A 1 510 ? -3.918 -30.984 -0.585 1 89.56 510 ASP A CA 1
ATOM 4077 C C . ASP A 1 510 ? -4.523 -29.953 0.369 1 89.56 510 ASP A C 1
ATOM 4079 O O . ASP A 1 510 ? -5.746 -29.844 0.485 1 89.56 510 ASP A O 1
ATOM 4083 N N . VAL A 1 511 ? -3.643 -29.25 0.995 1 93.75 511 VAL A N 1
ATOM 4084 C CA . VAL A 1 511 ? -4.105 -28.234 1.928 1 93.75 511 VAL A CA 1
ATOM 4085 C C . VAL A 1 511 ? -4.891 -27.156 1.173 1 93.75 511 VAL A C 1
ATOM 4087 O O . VAL A 1 511 ? -5.938 -26.703 1.64 1 93.75 511 VAL A O 1
ATOM 4090 N N . MET A 1 512 ? -4.426 -26.766 0.038 1 94.94 512 MET A N 1
ATOM 4091 C CA . MET A 1 512 ? -5.074 -25.75 -0.784 1 94.94 512 MET A CA 1
ATOM 4092 C C . MET A 1 512 ? -6.492 -26.172 -1.15 1 94.94 512 MET A C 1
ATOM 4094 O O . MET A 1 512 ? -7.441 -25.406 -0.933 1 94.94 512 MET A O 1
ATOM 4098 N N . VAL A 1 513 ? -6.676 -27.391 -1.625 1 94.38 513 VAL A N 1
ATOM 4099 C CA . VAL A 1 513 ? -7.977 -27.812 -2.133 1 94.38 513 VAL A CA 1
ATOM 4100 C C . VAL A 1 513 ? -8.961 -27.953 -0.974 1 94.38 513 VAL A C 1
ATOM 4102 O O . VAL A 1 513 ? -10.148 -27.688 -1.125 1 94.38 513 VAL A O 1
ATOM 4105 N N . MET A 1 514 ? -8.477 -28.391 0.176 1 95.44 514 MET A N 1
ATOM 4106 C CA . MET A 1 514 ? -9.352 -28.516 1.344 1 95.44 514 MET A CA 1
ATOM 4107 C C . MET A 1 514 ? -9.938 -27.156 1.727 1 95.44 514 MET A C 1
ATOM 4109 O O . MET A 1 514 ? -11.117 -27.062 2.062 1 95.44 514 MET A O 1
ATOM 4113 N N . HIS A 1 515 ? -9.117 -26.125 1.649 1 97.12 515 HIS A N 1
ATOM 4114 C CA . HIS A 1 515 ? -9.602 -24.781 1.947 1 97.12 515 HIS A CA 1
ATOM 4115 C C . HIS A 1 515 ? -10.594 -24.312 0.892 1 97.12 515 HIS A C 1
ATOM 4117 O O . HIS A 1 515 ? -11.609 -23.703 1.221 1 97.12 515 HIS A O 1
ATOM 4123 N N . TYR A 1 516 ? -10.312 -24.609 -0.355 1 97.38 516 TYR A N 1
ATOM 4124 C CA . TYR A 1 516 ? -11.227 -24.234 -1.427 1 97.38 516 TYR A CA 1
ATOM 4125 C C . TYR A 1 516 ? -12.578 -24.922 -1.26 1 97.38 516 TYR A C 1
ATOM 4127 O O . TYR A 1 516 ? -13.625 -24.281 -1.338 1 97.38 516 TYR A O 1
ATOM 4135 N N . GLU A 1 517 ? -12.516 -26.234 -1.076 1 96.88 517 GLU A N 1
ATOM 4136 C CA . GLU A 1 517 ? -13.727 -27.031 -0.927 1 96.88 517 GLU A CA 1
ATOM 4137 C C . GLU A 1 517 ? -14.594 -26.516 0.217 1 96.88 517 GLU A C 1
ATOM 4139 O O . GLU A 1 517 ? -15.797 -26.328 0.053 1 96.88 517 GLU A O 1
ATOM 4144 N N . SER A 1 518 ? -13.938 -26.219 1.298 1 96.56 518 SER A N 1
ATOM 4145 C CA . SER A 1 518 ? -14.641 -25.703 2.467 1 96.56 518 SER A CA 1
ATOM 4146 C C . SER A 1 518 ? -15.312 -24.359 2.154 1 96.56 518 SER A C 1
ATOM 4148 O O . SER A 1 518 ? -16.453 -24.125 2.559 1 96.56 518 SER A O 1
ATOM 4150 N N . LEU A 1 519 ? -14.656 -23.531 1.48 1 97.12 519 LEU A N 1
ATOM 4151 C CA . LEU A 1 519 ? -15.18 -22.219 1.137 1 97.12 519 LEU A CA 1
ATOM 4152 C C . LEU A 1 519 ? -16.375 -22.344 0.198 1 97.12 519 LEU A C 1
ATOM 4154 O O . LEU A 1 519 ? -17.375 -21.641 0.366 1 97.12 519 LEU A O 1
ATOM 4158 N N . LEU A 1 520 ? -16.312 -23.203 -0.776 1 97.69 520 LEU A N 1
ATOM 4159 C CA . LEU A 1 520 ? -17.391 -23.375 -1.741 1 97.69 520 LEU A CA 1
ATOM 4160 C C . LEU A 1 520 ? -18.656 -23.875 -1.058 1 97.69 520 LEU A C 1
ATOM 4162 O O . LEU A 1 520 ? -19.75 -23.406 -1.348 1 97.69 520 LEU A O 1
ATOM 4166 N N . TYR A 1 521 ? -18.516 -24.797 -0.12 1 97.38 521 TYR A N 1
ATOM 4167 C CA . TYR A 1 521 ? -19.656 -25.266 0.644 1 97.38 521 TYR A CA 1
ATOM 4168 C C . TYR A 1 521 ? -20.281 -24.141 1.461 1 97.38 521 TYR A C 1
ATOM 4170 O O . TYR A 1 521 ? -21.5 -24.016 1.537 1 97.38 521 TYR A O 1
ATOM 4178 N N . ARG A 1 522 ? -19.422 -23.344 2.051 1 95.81 522 ARG A N 1
ATOM 4179 C CA . ARG A 1 522 ? -19.906 -22.219 2.844 1 95.81 522 ARG A CA 1
ATOM 4180 C C . ARG A 1 522 ? -20.734 -21.266 1.987 1 95.81 522 ARG A C 1
ATOM 4182 O O . ARG A 1 522 ? -21.766 -20.766 2.428 1 95.81 522 ARG A O 1
ATOM 4189 N N . LEU A 1 523 ? -20.312 -21 0.777 1 96.88 523 LEU A N 1
ATOM 4190 C CA . LEU A 1 523 ? -20.984 -20.094 -0.129 1 96.88 523 LEU A CA 1
ATOM 4191 C C . LEU A 1 523 ? -22.344 -20.656 -0.554 1 96.88 523 LEU A C 1
ATOM 4193 O O . LEU A 1 523 ? -23.312 -19.906 -0.694 1 96.88 523 LEU A O 1
ATOM 4197 N N . VAL A 1 524 ? -22.391 -21.938 -0.776 1 96.75 524 VAL A N 1
ATOM 4198 C CA . VAL A 1 524 ? -23.625 -22.578 -1.182 1 96.75 524 VAL A CA 1
ATOM 4199 C C . VAL A 1 524 ? -24.625 -22.562 -0.021 1 96.75 524 VAL A C 1
ATOM 4201 O O . VAL A 1 524 ? -25.812 -22.328 -0.218 1 96.75 524 VAL A O 1
ATOM 4204 N N . ASP A 1 525 ? -24.109 -22.781 1.195 1 95.94 525 ASP A N 1
ATOM 4205 C CA . ASP A 1 525 ? -24.953 -22.828 2.381 1 95.94 525 ASP A CA 1
ATOM 4206 C C . ASP A 1 525 ? -25.438 -21.438 2.766 1 95.94 525 ASP A C 1
ATOM 4208 O O . ASP A 1 525 ? -26.562 -21.281 3.266 1 95.94 525 ASP A O 1
ATOM 4212 N N . HIS A 1 526 ? -24.578 -20.484 2.568 1 95.31 526 HIS A N 1
ATOM 4213 C CA . HIS A 1 526 ? -24.875 -19.094 2.904 1 95.31 526 HIS A CA 1
ATOM 4214 C C . HIS A 1 526 ? -24.531 -18.156 1.75 1 95.31 526 HIS A C 1
ATOM 4216 O O . HIS A 1 526 ? -23.562 -17.391 1.83 1 95.31 526 HIS A O 1
ATOM 4222 N N . PRO A 1 527 ? -25.406 -18.156 0.753 1 93.62 527 PRO A N 1
ATOM 4223 C CA . PRO A 1 527 ? -25.094 -17.344 -0.429 1 93.62 527 PRO A CA 1
ATOM 4224 C C . PRO A 1 527 ? -25.125 -15.852 -0.139 1 93.62 527 PRO A C 1
ATOM 4226 O O . PRO A 1 527 ? -26.094 -15.344 0.43 1 93.62 527 PRO A O 1
ATOM 4229 N N . PRO A 1 528 ? -24.031 -15.188 -0.474 1 90.31 528 PRO A N 1
ATOM 4230 C CA . PRO A 1 528 ? -24.047 -13.734 -0.307 1 90.31 528 PRO A CA 1
ATOM 4231 C C . PRO A 1 528 ? -24.969 -13.039 -1.311 1 90.31 528 PRO A C 1
ATOM 4233 O O . PRO A 1 528 ? -25.328 -13.633 -2.332 1 90.31 528 PRO A O 1
ATOM 4236 N N . THR A 1 529 ? -25.266 -11.758 -0.952 1 84.75 529 THR A N 1
ATOM 4237 C CA . THR A 1 529 ? -26.047 -10.953 -1.873 1 84.75 529 THR A CA 1
ATOM 4238 C C . THR A 1 529 ? -25.203 -10.477 -3.047 1 84.75 529 THR A C 1
ATOM 4240 O O . THR A 1 529 ? -24.047 -10.094 -2.865 1 84.75 529 THR A O 1
ATOM 4243 N N . LEU A 1 530 ? -25.844 -10.578 -4.188 1 83.69 530 LEU A N 1
ATOM 4244 C CA . LEU A 1 530 ? -25.156 -10.125 -5.391 1 83.69 530 LEU A CA 1
ATOM 4245 C C . LEU A 1 530 ? -25.594 -8.711 -5.773 1 83.69 530 LEU A C 1
ATOM 4247 O O . LEU A 1 530 ? -26.766 -8.367 -5.641 1 83.69 530 LEU A O 1
ATOM 4251 N N . PRO A 1 531 ? -24.594 -7.914 -6.148 1 77.44 531 PRO A N 1
ATOM 4252 C CA . PRO A 1 531 ? -24.984 -6.582 -6.613 1 77.44 531 PRO A CA 1
ATOM 4253 C C . PRO A 1 531 ? -25.734 -6.613 -7.941 1 77.44 531 PRO A C 1
ATOM 4255 O O . PRO A 1 531 ? -25.484 -7.48 -8.781 1 77.44 531 PRO A O 1
ATOM 4258 N N . ASN A 1 532 ? -26.562 -5.652 -8.133 1 80.56 532 ASN A N 1
ATOM 4259 C CA . ASN A 1 532 ? -27.344 -5.559 -9.367 1 80.56 532 ASN A CA 1
ATOM 4260 C C . ASN A 1 532 ? -26.578 -4.793 -10.445 1 80.56 532 ASN A C 1
ATOM 4262 O O . ASN A 1 532 ? -26.797 -3.596 -10.633 1 80.56 532 ASN A O 1
ATOM 4266 N N . MET A 1 533 ? -25.75 -5.488 -11.133 1 81.94 533 MET A N 1
ATOM 4267 C CA . MET A 1 533 ? -25 -4.914 -12.25 1 81.94 533 MET A CA 1
ATOM 4268 C C . MET A 1 533 ? -25.578 -5.371 -13.586 1 81.94 533 MET A C 1
ATOM 4270 O O . MET A 1 533 ? -25.266 -6.465 -14.062 1 81.94 533 MET A O 1
ATOM 4274 N N . THR A 1 534 ? -26.438 -4.543 -14.211 1 82.94 534 THR A N 1
ATOM 4275 C CA . THR A 1 534 ? -27.188 -4.988 -15.375 1 82.94 534 THR A CA 1
ATOM 4276 C C . THR A 1 534 ? -26.797 -4.18 -16.609 1 82.94 534 THR A C 1
ATOM 4278 O O . THR A 1 534 ? -27.344 -4.395 -17.703 1 82.94 534 THR A O 1
ATOM 4281 N N . GLY A 1 535 ? -25.859 -3.35 -16.453 1 85.38 535 GLY A N 1
ATOM 4282 C CA . GLY A 1 535 ? -25.484 -2.529 -17.609 1 85.38 535 GLY A CA 1
ATOM 4283 C C . GLY A 1 535 ? -24.688 -3.289 -18.656 1 85.38 535 GLY A C 1
ATOM 4284 O O . GLY A 1 535 ? -24.578 -4.516 -18.578 1 85.38 535 GLY A O 1
ATOM 4285 N N . ASP A 1 536 ? -24.188 -2.545 -19.688 1 89.69 536 ASP A N 1
ATOM 4286 C CA . ASP A 1 536 ? -23.453 -3.146 -20.797 1 89.69 536 ASP A CA 1
ATOM 4287 C C . ASP A 1 536 ? -22.031 -3.533 -20.359 1 89.69 536 ASP A C 1
ATOM 4289 O O . ASP A 1 536 ? -21.438 -2.873 -19.5 1 89.69 536 ASP A O 1
ATOM 4293 N N . VAL A 1 537 ? -21.594 -4.676 -20.969 1 92.38 537 VAL A N 1
ATOM 4294 C CA . VAL A 1 537 ? -20.203 -5.062 -20.75 1 92.38 537 VAL A CA 1
ATOM 4295 C C . VAL A 1 537 ? -19.281 -4.152 -21.562 1 92.38 537 VAL A C 1
ATOM 4297 O O . VAL A 1 537 ? -19.531 -3.881 -22.734 1 92.38 537 VAL A O 1
ATOM 4300 N N . VAL A 1 538 ? -18.281 -3.627 -20.953 1 90.38 538 VAL A N 1
ATOM 4301 C CA . VAL A 1 538 ? -17.25 -2.807 -21.578 1 90.38 538 VAL A CA 1
ATOM 4302 C C . VAL A 1 538 ? -15.867 -3.35 -21.234 1 90.38 538 VAL A C 1
ATOM 4304 O O . VAL A 1 538 ? -15.641 -3.795 -20.109 1 90.38 538 VAL A O 1
ATOM 4307 N N . CYS A 1 539 ? -14.961 -3.391 -22.234 1 91.69 539 CYS A N 1
ATOM 4308 C CA . CYS A 1 539 ? -13.602 -3.834 -21.984 1 91.69 539 CYS A CA 1
ATOM 4309 C C . CYS A 1 539 ? -12.602 -2.713 -22.25 1 91.69 539 CYS A C 1
ATOM 4311 O O . CYS A 1 539 ? -12.648 -2.076 -23.297 1 91.69 539 CYS A O 1
ATOM 4313 N N . ILE A 1 540 ? -11.75 -2.43 -21.219 1 86.25 540 ILE A N 1
ATOM 4314 C CA . ILE A 1 540 ? -10.656 -1.47 -21.344 1 86.25 540 ILE A CA 1
ATOM 4315 C C . ILE A 1 540 ? -9.438 -2.152 -21.953 1 86.25 540 ILE A C 1
ATOM 4317 O O . ILE A 1 540 ? -9.062 -3.252 -21.531 1 86.25 540 ILE A O 1
ATOM 4321 N N . PRO A 1 541 ? -8.844 -1.469 -22.891 1 82.81 541 PRO A N 1
ATOM 4322 C CA . PRO A 1 541 ? -7.723 -2.1 -23.594 1 82.81 541 PRO A CA 1
ATOM 4323 C C . PRO A 1 541 ? -6.418 -2.039 -22.812 1 82.81 541 PRO A C 1
ATOM 4325 O O . PRO A 1 541 ? -5.496 -1.314 -23.188 1 82.81 541 PRO A O 1
ATOM 4328 N N . VAL A 1 542 ? -6.332 -2.68 -21.812 1 83.25 542 VAL A N 1
ATOM 4329 C CA . VAL A 1 542 ? -5.105 -2.965 -21.078 1 83.25 542 VAL A CA 1
ATOM 4330 C C . VAL A 1 542 ? -4.781 -4.453 -21.188 1 83.25 542 VAL A C 1
ATOM 4332 O O . VAL A 1 542 ? -5.594 -5.242 -21.672 1 83.25 542 VAL A O 1
ATOM 4335 N N . TYR A 1 543 ? -3.549 -4.789 -21 1 73.5 543 TYR A N 1
ATOM 4336 C CA . TYR A 1 543 ? -3.23 -6.211 -21.078 1 73.5 543 TYR A CA 1
ATOM 4337 C C . TYR A 1 543 ? -3.008 -6.809 -19.703 1 73.5 543 TYR A C 1
ATOM 4339 O O . TYR A 1 543 ? -2.098 -6.398 -18.984 1 73.5 543 TYR A O 1
ATOM 4347 N N . PRO A 1 544 ? -3.768 -7.805 -19.438 1 75.12 544 PRO A N 1
ATOM 4348 C CA . PRO A 1 544 ? -4.977 -8.266 -20.125 1 75.12 544 PRO A CA 1
ATOM 4349 C C . PRO A 1 544 ? -6.121 -7.262 -20.062 1 75.12 544 PRO A C 1
ATOM 4351 O O . PRO A 1 544 ? -6.137 -6.402 -19.172 1 75.12 544 PRO A O 1
ATOM 4354 N N . ALA A 1 545 ? -7.016 -7.426 -21.031 1 79.69 545 ALA A N 1
ATOM 4355 C CA . ALA A 1 545 ? -8.172 -6.527 -21 1 79.69 545 ALA A CA 1
ATOM 4356 C C . ALA A 1 545 ? -8.93 -6.637 -19.688 1 79.69 545 ALA A C 1
ATOM 4358 O O . ALA A 1 545 ? -9.078 -7.73 -19.141 1 79.69 545 ALA A O 1
ATOM 4359 N N . LEU A 1 546 ? -9.312 -5.527 -19.156 1 88.56 546 LEU A N 1
ATOM 4360 C CA . LEU A 1 546 ? -10.227 -5.492 -18.031 1 88.56 546 LEU A CA 1
ATOM 4361 C C . LEU A 1 546 ? -11.664 -5.25 -18.484 1 88.56 546 LEU A C 1
ATOM 4363 O O . LEU A 1 546 ? -11.977 -4.18 -19.016 1 88.56 546 LEU A O 1
ATOM 4367 N N . CYS A 1 547 ? -12.5 -6.262 -18.359 1 91.12 547 CYS A N 1
ATOM 4368 C CA . CYS A 1 547 ? -13.906 -6.117 -18.719 1 91.12 547 CYS A CA 1
ATOM 4369 C C . CYS A 1 547 ? -14.773 -5.914 -17.469 1 91.12 547 CYS A C 1
ATOM 4371 O O . CYS A 1 547 ? -14.508 -6.5 -16.422 1 91.12 547 CYS A O 1
ATOM 4373 N N . TYR A 1 548 ? -15.758 -5.059 -17.609 1 87.75 548 TYR A N 1
ATOM 4374 C CA . TYR A 1 548 ? -16.688 -4.77 -16.516 1 87.75 548 TYR A CA 1
ATOM 4375 C C . TYR A 1 548 ? -18.062 -4.422 -17.062 1 87.75 548 TYR A C 1
ATOM 4377 O O . TYR A 1 548 ? -18.234 -4.227 -18.266 1 87.75 548 TYR A O 1
ATOM 4385 N N . ARG A 1 549 ? -19.078 -4.461 -16.219 1 87.06 549 ARG A N 1
ATOM 4386 C CA . ARG A 1 549 ? -20.422 -4.023 -16.578 1 87.06 549 ARG A CA 1
ATOM 4387 C C . ARG A 1 549 ? -20.719 -2.643 -16.016 1 87.06 549 ARG A C 1
ATOM 4389 O O . ARG A 1 549 ? -20.406 -2.363 -14.852 1 87.06 549 ARG A O 1
ATOM 4396 N N . GLU A 1 550 ? -21.266 -1.804 -16.844 1 80.12 550 GLU A N 1
ATOM 4397 C CA . GLU A 1 550 ? -21.703 -0.481 -16.406 1 80.12 550 GLU A CA 1
ATOM 4398 C C . GLU A 1 550 ? -22.906 -0.576 -15.477 1 80.12 550 GLU A C 1
ATOM 4400 O O . GLU A 1 550 ? -23.719 -1.504 -15.586 1 80.12 550 GLU A O 1
ATOM 4405 N N . VAL A 1 551 ? -22.922 0.31 -14.367 1 68.75 551 VAL A N 1
ATOM 4406 C CA . VAL A 1 551 ? -24.047 0.319 -13.43 1 68.75 551 VAL A CA 1
ATOM 4407 C C . VAL A 1 551 ? -25.156 1.225 -13.961 1 68.75 551 VAL A C 1
ATOM 4409 O O . VAL A 1 551 ? -24.891 2.303 -14.492 1 68.75 551 VAL A O 1
ATOM 4412 N N . SER A 1 552 ? -26.391 0.685 -14.312 1 58.47 552 SER A N 1
ATOM 4413 C CA . SER A 1 552 ? -27.547 1.481 -14.703 1 58.47 552 SER A CA 1
ATOM 4414 C C . SER A 1 552 ? -28.125 2.25 -13.516 1 58.47 552 SER A C 1
ATOM 4416 O O . SER A 1 552 ? -28.031 1.796 -12.375 1 58.47 552 SER A O 1
ATOM 4418 N N . MET B 1 1 ? -26.984 99.25 -19.781 1 22.11 1 MET B N 1
ATOM 4419 C CA . MET B 1 1 ? -27.172 98.562 -21.047 1 22.11 1 MET B CA 1
ATOM 4420 C C . MET B 1 1 ? -26.109 97.5 -21.25 1 22.11 1 MET B C 1
ATOM 4422 O O . MET B 1 1 ? -25.078 97.75 -21.875 1 22.11 1 MET B O 1
ATOM 4426 N N . VAL B 1 2 ? -25.703 96.75 -20.203 1 28.36 2 VAL B N 1
ATOM 4427 C CA . VAL B 1 2 ? -24.531 95.875 -20.062 1 28.36 2 VAL B CA 1
ATOM 4428 C C . VAL B 1 2 ? -24.703 94.625 -20.953 1 28.36 2 VAL B C 1
ATOM 4430 O O . VAL B 1 2 ? -25.703 93.938 -20.859 1 28.36 2 VAL B O 1
ATOM 4433 N N . ASP B 1 3 ? -24.094 94.688 -22.203 1 22.66 3 ASP B N 1
ATOM 4434 C CA . ASP B 1 3 ? -24.188 93.938 -23.453 1 22.66 3 ASP B CA 1
ATOM 4435 C C . ASP B 1 3 ? -23.766 92.5 -23.281 1 22.66 3 ASP B C 1
ATOM 4437 O O . ASP B 1 3 ? -22.672 92.188 -22.766 1 22.66 3 ASP B O 1
ATOM 4441 N N . CYS B 1 4 ? -24.672 91.438 -23.156 1 22.33 4 CYS B N 1
ATOM 4442 C CA . CYS B 1 4 ? -24.828 90 -22.844 1 22.33 4 CYS B CA 1
ATOM 4443 C C . CYS B 1 4 ? -24.25 89.125 -23.953 1 22.33 4 CYS B C 1
ATOM 4445 O O . CYS B 1 4 ? -24.938 88.875 -24.953 1 22.33 4 CYS B O 1
ATOM 4447 N N . ASP B 1 5 ? -22.969 89.438 -24.344 1 24.52 5 ASP B N 1
ATOM 4448 C CA . ASP B 1 5 ? -22.469 88.938 -25.594 1 24.52 5 ASP B CA 1
ATOM 4449 C C . ASP B 1 5 ? -22.453 87.375 -25.562 1 24.52 5 ASP B C 1
ATOM 4451 O O . ASP B 1 5 ? -21.938 86.812 -24.609 1 24.52 5 ASP B O 1
ATOM 4455 N N . THR B 1 6 ? -23.438 86.688 -26.25 1 25.16 6 THR B N 1
ATOM 4456 C CA . THR B 1 6 ? -23.891 85.312 -26.391 1 25.16 6 THR B CA 1
ATOM 4457 C C . THR B 1 6 ? -22.859 84.5 -27.125 1 25.16 6 THR B C 1
ATOM 4459 O O . THR B 1 6 ? -22.484 84.812 -28.25 1 25.16 6 THR B O 1
ATOM 4462 N N . PRO B 1 7 ? -21.844 83.812 -26.406 1 23.95 7 PRO B N 1
ATOM 4463 C CA . PRO B 1 7 ? -20.688 83.188 -27 1 23.95 7 PRO B CA 1
ATOM 4464 C C . PRO B 1 7 ? -21.078 82 -27.906 1 23.95 7 PRO B C 1
ATOM 4466 O O . PRO B 1 7 ? -22.094 81.312 -27.656 1 23.95 7 PRO B O 1
ATOM 4469 N N . ARG B 1 8 ? -20.75 82.062 -29.234 1 23.09 8 ARG B N 1
ATOM 4470 C CA . ARG B 1 8 ? -21.031 81.25 -30.406 1 23.09 8 ARG B CA 1
ATOM 4471 C C . ARG B 1 8 ? -20.516 79.812 -30.219 1 23.09 8 ARG B C 1
ATOM 4473 O O . ARG B 1 8 ? -19.344 79.625 -29.906 1 23.09 8 ARG B O 1
ATOM 4480 N N . MET B 1 9 ? -21.344 78.75 -29.906 1 22.12 9 MET B N 1
ATOM 4481 C CA . MET B 1 9 ? -21.266 77.312 -29.594 1 22.12 9 MET B CA 1
ATOM 4482 C C . MET B 1 9 ? -20.688 76.562 -30.766 1 22.12 9 MET B C 1
ATOM 4484 O O . MET B 1 9 ? -21.344 76.375 -31.797 1 22.12 9 MET B O 1
ATOM 4488 N N . GLY B 1 10 ? -19.5 76.875 -31.203 1 21.7 10 GLY B N 1
ATOM 4489 C CA . GLY B 1 10 ? -19.062 76.312 -32.469 1 21.7 10 GLY B CA 1
ATOM 4490 C C . GLY B 1 10 ? -19.188 74.812 -32.5 1 21.7 10 GLY B C 1
ATOM 4491 O O . GLY B 1 10 ? -19.359 74.125 -31.453 1 21.7 10 GLY B O 1
ATOM 4492 N N . ARG B 1 11 ? -19.031 74.125 -33.781 1 23.27 11 ARG B N 1
ATOM 4493 C CA . ARG B 1 11 ? -19.266 72.938 -34.562 1 23.27 11 ARG B CA 1
ATOM 4494 C C . ARG B 1 11 ? -18.391 71.75 -34.031 1 23.27 11 ARG B C 1
ATOM 4496 O O . ARG B 1 11 ? -17.188 71.938 -33.906 1 23.27 11 ARG B O 1
ATOM 4503 N N . LEU B 1 12 ? -18.969 70.75 -33.312 1 22.53 12 LEU B N 1
ATOM 4504 C CA . LEU B 1 12 ? -18.594 69.438 -32.688 1 22.53 12 LEU B CA 1
ATOM 4505 C C . LEU B 1 12 ? -17.984 68.5 -33.688 1 22.53 12 LEU B C 1
ATOM 4507 O O . LEU B 1 12 ? -18.641 68.125 -34.688 1 22.53 12 LEU B O 1
ATOM 4511 N N . GLY B 1 13 ? -16.703 68.688 -34.094 1 25.81 13 GLY B N 1
ATOM 4512 C CA . GLY B 1 13 ? -15.961 67.875 -35 1 25.81 13 GLY B CA 1
ATOM 4513 C C . GLY B 1 13 ? -16.047 66.375 -34.688 1 25.81 13 GLY B C 1
ATOM 4514 O O . GLY B 1 13 ? -15.945 66 -33.5 1 25.81 13 GLY B O 1
ATOM 4515 N N . LEU B 1 14 ? -16.797 65.5 -35.469 1 28.17 14 LEU B N 1
ATOM 4516 C CA . LEU B 1 14 ? -17.109 64.125 -35.594 1 28.17 14 LEU B CA 1
ATOM 4517 C C . LEU B 1 14 ? -15.852 63.25 -35.625 1 28.17 14 LEU B C 1
ATOM 4519 O O . LEU B 1 14 ? -15.055 63.375 -36.562 1 28.17 14 LEU B O 1
ATOM 4523 N N . LEU B 1 15 ? -15.203 63.031 -34.469 1 28.48 15 LEU B N 1
ATOM 4524 C CA . LEU B 1 15 ? -13.992 62.219 -34.344 1 28.48 15 LEU B CA 1
ATOM 4525 C C . LEU B 1 15 ? -14.219 60.812 -34.938 1 28.48 15 LEU B C 1
ATOM 4527 O O . LEU B 1 15 ? -15.211 60.188 -34.625 1 28.48 15 LEU B O 1
ATOM 4531 N N . ARG B 1 16 ? -13.594 60.531 -36.125 1 31.64 16 ARG B N 1
ATOM 4532 C CA . ARG B 1 16 ? -13.422 59.344 -36.938 1 31.64 16 ARG B CA 1
ATOM 4533 C C . ARG B 1 16 ? -12.891 58.188 -36.125 1 31.64 16 ARG B C 1
ATOM 4535 O O . ARG B 1 16 ? -11.727 58.188 -35.719 1 31.64 16 ARG B O 1
ATOM 4542 N N . MET B 1 17 ? -13.75 57.562 -35.281 1 31.72 17 MET B N 1
ATOM 4543 C CA . MET B 1 17 ? -13.391 56.406 -34.469 1 31.72 17 MET B CA 1
ATOM 4544 C C . MET B 1 17 ? -12.961 55.25 -35.375 1 31.72 17 MET B C 1
ATOM 4546 O O . MET B 1 17 ? -13.68 54.875 -36.312 1 31.72 17 MET B O 1
ATOM 4550 N N . SER B 1 18 ? -11.641 55.062 -35.562 1 34.53 18 SER B N 1
ATOM 4551 C CA . SER B 1 18 ? -10.977 54.094 -36.438 1 34.53 18 SER B CA 1
ATOM 4552 C C . SER B 1 18 ? -11.484 52.688 -36.188 1 34.53 18 SER B C 1
ATOM 4554 O O . SER B 1 18 ? -11.977 52.375 -35.094 1 34.53 18 SER B O 1
ATOM 4556 N N . ARG B 1 19 ? -11.523 51.812 -37.281 1 38.19 19 ARG B N 1
ATOM 4557 C CA . ARG B 1 19 ? -12.031 50.469 -37.5 1 38.19 19 ARG B CA 1
ATOM 4558 C C . ARG B 1 19 ? -11.375 49.469 -36.562 1 38.19 19 ARG B C 1
ATOM 4560 O O . ARG B 1 19 ? -11.922 48.406 -36.312 1 38.19 19 ARG B O 1
ATOM 4567 N N . LYS B 1 20 ? -10.164 49.75 -36.188 1 42.34 20 LYS B N 1
ATOM 4568 C CA . LYS B 1 20 ? -9.438 48.781 -35.375 1 42.34 20 LYS B CA 1
ATOM 4569 C C . LYS B 1 20 ? -10.078 48.594 -34 1 42.34 20 LYS B C 1
ATOM 4571 O O . LYS B 1 20 ? -10.062 47.531 -33.406 1 42.34 20 LYS B O 1
ATOM 4576 N N . ILE B 1 21 ? -10.711 49.812 -33.5 1 44.38 21 ILE B N 1
ATOM 4577 C CA . ILE B 1 21 ? -11.352 49.688 -32.188 1 44.38 21 ILE B CA 1
ATOM 4578 C C . ILE B 1 21 ? -12.625 48.844 -32.312 1 44.38 21 ILE B C 1
ATOM 4580 O O . ILE B 1 21 ? -13.008 48.156 -31.359 1 44.38 21 ILE B O 1
ATOM 4584 N N . PHE B 1 22 ? -13.258 48.875 -33.531 1 43.06 22 PHE B N 1
ATOM 4585 C CA . PHE B 1 22 ? -14.5 48.125 -33.688 1 43.06 22 PHE B CA 1
ATOM 4586 C C . PHE B 1 22 ? -14.219 46.625 -33.656 1 43.06 22 PHE B C 1
ATOM 4588 O O . PHE B 1 22 ? -14.945 45.875 -33.031 1 43.06 22 PHE B O 1
ATOM 4595 N N . LEU B 1 23 ? -13.133 46.219 -34.312 1 48.47 23 LEU B N 1
ATOM 4596 C CA . LEU B 1 23 ? -12.883 44.781 -34.406 1 48.47 23 LEU B CA 1
ATOM 4597 C C . LEU B 1 23 ? -12.453 44.219 -33.062 1 48.47 23 LEU B C 1
ATOM 4599 O O . LEU B 1 23 ? -12.758 43.062 -32.719 1 48.47 23 LEU B O 1
ATOM 4603 N N . PHE B 1 24 ? -11.758 45.062 -32.188 1 46.59 24 PHE B N 1
ATOM 4604 C CA . PHE B 1 24 ? -11.367 44.625 -30.859 1 46.59 24 PHE B CA 1
ATOM 4605 C C . PHE B 1 24 ? -12.594 44.469 -29.969 1 46.59 24 PHE B C 1
ATOM 4607 O O . PHE B 1 24 ? -12.711 43.5 -29.219 1 46.59 24 PHE B O 1
ATOM 4614 N N . LEU B 1 25 ? -13.68 45.406 -30.156 1 48.09 25 LEU B N 1
ATOM 4615 C CA . LEU B 1 25 ? -14.867 45.312 -29.312 1 48.09 25 LEU B CA 1
ATOM 4616 C C . LEU B 1 25 ? -15.727 44.125 -29.703 1 48.09 25 LEU B C 1
ATOM 4618 O O . LEU B 1 25 ? -16.328 43.469 -28.859 1 48.09 25 LEU B O 1
ATOM 4622 N N . LEU B 1 26 ? -15.727 43.781 -31.016 1 50 26 LEU B N 1
ATOM 4623 C CA . LEU B 1 26 ? -16.516 42.625 -31.422 1 50 26 LEU B CA 1
ATOM 4624 C C . LEU B 1 26 ? -15.898 41.344 -30.906 1 50 26 LEU B C 1
ATOM 4626 O O . LEU B 1 26 ? -16.609 40.438 -30.438 1 50 26 LEU B O 1
ATOM 4630 N N . GLY B 1 27 ? -14.547 41.188 -30.938 1 45.41 27 GLY B N 1
ATOM 4631 C CA . GLY B 1 27 ? -13.906 40 -30.391 1 45.41 27 GLY B CA 1
ATOM 4632 C C . GLY B 1 27 ? -14.094 39.875 -28.891 1 45.41 27 GLY B C 1
ATOM 4633 O O . GLY B 1 27 ? -14.281 38.75 -28.391 1 45.41 27 GLY B O 1
ATOM 4634 N N . PHE B 1 28 ? -14.023 41.031 -28.125 1 50.44 28 PHE B N 1
ATOM 4635 C CA . PHE B 1 28 ? -14.234 41 -26.688 1 50.44 28 PHE B CA 1
ATOM 4636 C C . PHE B 1 28 ? -15.672 40.625 -26.359 1 50.44 28 PHE B C 1
ATOM 4638 O O . PHE B 1 28 ? -15.93 39.875 -25.422 1 50.44 28 PHE B O 1
ATOM 4645 N N . PHE B 1 29 ? -16.719 41.094 -27.172 1 49.19 29 PHE B N 1
ATOM 4646 C CA . PHE B 1 29 ? -18.109 40.75 -26.938 1 49.19 29 PHE B CA 1
ATOM 4647 C C . PHE B 1 29 ? -18.344 39.25 -27.234 1 49.19 29 PHE B C 1
ATOM 4649 O O . PHE B 1 29 ? -19.078 38.594 -26.516 1 49.19 29 PHE B O 1
ATOM 4656 N N . LEU B 1 30 ? -17.688 38.75 -28.266 1 48.69 30 LEU B N 1
ATOM 4657 C CA . LEU B 1 30 ? -17.828 37.312 -28.531 1 48.69 30 LEU B CA 1
ATOM 4658 C C . LEU B 1 30 ? -17.141 36.5 -27.453 1 48.69 30 LEU B C 1
ATOM 4660 O O . LEU B 1 30 ? -17.625 35.438 -27.062 1 48.69 30 LEU B O 1
ATOM 4664 N N . TRP B 1 31 ? -15.977 36.969 -26.891 1 47.41 31 TRP B N 1
ATOM 4665 C CA . TRP B 1 31 ? -15.305 36.281 -25.797 1 47.41 31 TRP B CA 1
ATOM 4666 C C . TRP B 1 31 ? -16.141 36.375 -24.516 1 47.41 31 TRP B C 1
ATOM 4668 O O . TRP B 1 31 ? -16.297 35.375 -23.797 1 47.41 31 TRP B O 1
ATOM 4678 N N . LEU B 1 32 ? -16.859 37.5 -24.203 1 46.06 32 LEU B N 1
ATOM 4679 C CA . LEU B 1 32 ? -17.734 37.625 -23.031 1 46.06 32 LEU B CA 1
ATOM 4680 C C . LEU B 1 32 ? -18.953 36.719 -23.156 1 46.06 32 LEU B C 1
ATOM 4682 O O . LEU B 1 32 ? -19.375 36.094 -22.188 1 46.06 32 LEU B O 1
ATOM 4686 N N . THR B 1 33 ? -19.547 36.625 -24.375 1 44.72 33 THR B N 1
ATOM 4687 C CA . THR B 1 33 ? -20.703 35.75 -24.531 1 44.72 33 THR B CA 1
ATOM 4688 C C . THR B 1 33 ? -20.297 34.281 -24.422 1 44.72 33 THR B C 1
ATOM 4690 O O . THR B 1 33 ? -21.062 33.438 -23.922 1 44.72 33 THR B O 1
ATOM 4693 N N . PHE B 1 34 ? -19.094 33.906 -24.891 1 41.56 34 PHE B N 1
ATOM 4694 C CA . PHE B 1 34 ? -18.641 32.531 -24.75 1 41.56 34 PHE B CA 1
ATOM 4695 C C . PHE B 1 34 ? -18.312 32.188 -23.297 1 41.56 34 PHE B C 1
ATOM 4697 O O . PHE B 1 34 ? -18.625 31.109 -22.812 1 41.56 34 PHE B O 1
ATOM 4704 N N . PHE B 1 35 ? -17.75 33.125 -22.484 1 40.53 35 PHE B N 1
ATOM 4705 C CA . PHE B 1 35 ? -17.484 32.875 -21.078 1 40.53 35 PHE B CA 1
ATOM 4706 C C . PHE B 1 35 ? -18.781 32.875 -20.281 1 40.53 35 PHE B C 1
ATOM 4708 O O . PHE B 1 35 ? -18.906 32.094 -19.328 1 40.53 35 PHE B O 1
ATOM 4715 N N . CYS B 1 36 ? -19.781 33.688 -20.609 1 39.78 36 CYS B N 1
ATOM 4716 C CA . CYS B 1 36 ? -21.031 33.625 -19.859 1 39.78 36 CYS B CA 1
ATOM 4717 C C . CYS B 1 36 ? -21.781 32.312 -20.141 1 39.78 36 CYS B C 1
ATOM 4719 O O . CYS B 1 36 ? -22.453 31.797 -19.25 1 39.78 36 CYS B O 1
ATOM 4721 N N . THR B 1 37 ? -21.734 31.828 -21.359 1 38.09 37 THR B N 1
ATOM 4722 C CA . THR B 1 37 ? -22.469 30.578 -21.609 1 38.09 37 THR B CA 1
ATOM 4723 C C . THR B 1 37 ? -21.766 29.406 -20.922 1 38.09 37 THR B C 1
ATOM 4725 O O . THR B 1 37 ? -22.422 28.453 -20.516 1 38.09 37 THR B O 1
ATOM 4728 N N . GLN B 1 38 ? -20.391 29.375 -20.828 1 36.72 38 GLN B N 1
ATOM 4729 C CA . GLN B 1 38 ? -19.766 28.266 -20.125 1 36.72 38 GLN B CA 1
ATOM 4730 C C . GLN B 1 38 ? -20.047 28.328 -18.625 1 36.72 38 GLN B C 1
ATOM 4732 O O . GLN B 1 38 ? -20.047 27.312 -17.938 1 36.72 38 GLN B O 1
ATOM 4737 N N . LEU B 1 39 ? -20.281 29.516 -18.078 1 36 39 LEU B N 1
ATOM 4738 C CA . LEU B 1 39 ? -20.672 29.578 -16.672 1 36 39 LEU B CA 1
ATOM 4739 C C . LEU B 1 39 ? -22.078 29.016 -16.469 1 36 39 LEU B C 1
ATOM 4741 O O . LEU B 1 39 ? -22.375 28.422 -15.438 1 36 39 LEU B O 1
ATOM 4745 N N . PHE B 1 40 ? -23.016 29.266 -17.406 1 35.16 40 PHE B N 1
ATOM 4746 C CA . PHE B 1 40 ? -24.359 28.734 -17.219 1 35.16 40 PHE B CA 1
ATOM 4747 C C . PHE B 1 40 ? -24.344 27.203 -17.344 1 35.16 40 PHE B C 1
ATOM 4749 O O . PHE B 1 40 ? -25.141 26.531 -16.688 1 35.16 40 PHE B O 1
ATOM 4756 N N . LEU B 1 41 ? -23.531 26.641 -18.281 1 32.78 41 LEU B N 1
ATOM 4757 C CA . LEU B 1 41 ? -23.531 25.188 -18.359 1 32.78 41 LEU B CA 1
ATOM 4758 C C . LEU B 1 41 ? -22.844 24.578 -17.141 1 32.78 41 LEU B C 1
ATOM 4760 O O . LEU B 1 41 ? -23.109 23.422 -16.781 1 32.78 41 LEU B O 1
ATOM 4764 N N . LEU B 1 42 ? -21.844 25.266 -16.562 1 30.22 42 LEU B N 1
ATOM 4765 C CA . LEU B 1 42 ? -21.297 24.656 -15.359 1 30.22 42 LEU B CA 1
ATOM 4766 C C . LEU B 1 42 ? -22.312 24.719 -14.219 1 30.22 42 LEU B C 1
ATOM 4768 O O . LEU B 1 42 ? -22.156 24.016 -13.211 1 30.22 42 LEU B O 1
ATOM 4772 N N . LYS B 1 43 ? -23.25 25.688 -14.172 1 31.95 43 LYS B N 1
ATOM 4773 C CA . LYS B 1 43 ? -24.25 25.734 -13.102 1 31.95 43 LYS B CA 1
ATOM 4774 C C . LYS B 1 43 ? -25.219 24.562 -13.188 1 31.95 43 LYS B C 1
ATOM 4776 O O . LYS B 1 43 ? -25.719 24.078 -12.164 1 31.95 43 LYS B O 1
ATOM 4781 N N . HIS B 1 44 ? -25.703 24.203 -14.414 1 30.47 44 HIS B N 1
ATOM 4782 C CA . HIS B 1 44 ? -26.703 23.141 -14.469 1 30.47 44 HIS B CA 1
ATOM 4783 C C . HIS B 1 44 ? -26.094 21.797 -14.094 1 30.47 44 HIS B C 1
ATOM 4785 O O . HIS B 1 44 ? -26.828 20.859 -13.75 1 30.47 44 HIS B O 1
ATOM 4791 N N . VAL B 1 45 ? -24.828 21.531 -14.531 1 30.02 45 VAL B N 1
ATOM 4792 C CA . VAL B 1 45 ? -24.359 20.188 -14.211 1 30.02 45 VAL B CA 1
ATOM 4793 C C . VAL B 1 45 ? -24.172 20.047 -12.703 1 30.02 45 VAL B C 1
ATOM 4795 O O . VAL B 1 45 ? -24.219 18.938 -12.164 1 30.02 45 VAL B O 1
ATOM 4798 N N . GLU B 1 46 ? -23.984 21.141 -12 1 29.7 46 GLU B N 1
ATOM 4799 C CA . GLU B 1 46 ? -23.812 20.938 -10.57 1 29.7 46 GLU B CA 1
ATOM 4800 C C . GLU B 1 46 ? -25.125 20.562 -9.898 1 29.7 46 GLU B C 1
ATOM 4802 O O . GLU B 1 46 ? -25.141 19.844 -8.898 1 29.7 46 GLU B O 1
ATOM 4807 N N . ASN B 1 47 ? -26.234 21.125 -10.359 1 29.06 47 ASN B N 1
ATOM 4808 C CA . ASN B 1 47 ? -27.453 20.922 -9.594 1 29.06 47 ASN B CA 1
ATOM 4809 C C . ASN B 1 47 ? -28.062 19.547 -9.883 1 29.06 47 ASN B C 1
ATOM 4811 O O . ASN B 1 47 ? -29.094 19.188 -9.297 1 29.06 47 ASN B O 1
ATOM 4815 N N . ALA B 1 48 ? -27.938 19.016 -11.141 1 31.3 48 ALA B N 1
ATOM 4816 C CA . ALA B 1 48 ? -28.703 17.797 -11.375 1 31.3 48 ALA B CA 1
ATOM 4817 C C . ALA B 1 48 ? -28.188 16.656 -10.508 1 31.3 48 ALA B C 1
ATOM 4819 O O . ALA B 1 48 ? -28.875 15.648 -10.328 1 31.3 48 ALA B O 1
ATOM 4820 N N . GLU B 1 49 ? -26.875 16.625 -10.258 1 29.47 49 GLU B N 1
ATOM 4821 C CA . GLU B 1 49 ? -26.484 15.273 -9.875 1 29.47 49 GLU B CA 1
ATOM 4822 C C . GLU B 1 49 ? -26.969 14.938 -8.469 1 29.47 49 GLU B C 1
ATOM 4824 O O . GLU B 1 49 ? -27.078 13.766 -8.102 1 29.47 49 GLU B O 1
ATOM 4829 N N . TYR B 1 50 ? -26.984 15.992 -7.605 1 28.98 50 TYR B N 1
ATOM 4830 C CA . TYR B 1 50 ? -27.047 15.438 -6.258 1 28.98 50 TYR B CA 1
ATOM 4831 C C . TYR B 1 50 ? -28.484 15.18 -5.832 1 28.98 50 TYR B C 1
ATOM 4833 O O . TYR B 1 50 ? -28.75 14.984 -4.645 1 28.98 50 TYR B O 1
ATOM 4841 N N . ARG B 1 51 ? -29.5 15.438 -6.707 1 29.83 51 ARG B N 1
ATOM 4842 C CA . ARG B 1 51 ? -30.781 15.094 -6.09 1 29.83 51 ARG B CA 1
ATOM 4843 C C . ARG B 1 51 ? -30.969 13.586 -6 1 29.83 51 ARG B C 1
ATOM 4845 O O . ARG B 1 51 ? -31.656 12.992 -6.824 1 29.83 51 ARG B O 1
ATOM 4852 N N . THR B 1 52 ? -30 12.75 -5.812 1 30 52 THR B N 1
ATOM 4853 C CA . THR B 1 52 ? -30.422 11.367 -5.57 1 30 52 THR B CA 1
ATOM 4854 C C . THR B 1 52 ? -31.422 11.305 -4.422 1 30 52 THR B C 1
ATOM 4856 O O . THR B 1 52 ? -31.188 11.875 -3.355 1 30 52 THR B O 1
ATOM 4859 N N . GLU B 1 53 ? -32.688 11.117 -4.742 1 29.59 53 GLU B N 1
ATOM 4860 C CA . GLU B 1 53 ? -33.688 10.742 -3.766 1 29.59 53 GLU B CA 1
ATOM 4861 C C . GLU B 1 53 ? -33.125 9.766 -2.736 1 29.59 53 GLU B C 1
ATOM 4863 O O . GLU B 1 53 ? -32.656 8.688 -3.09 1 29.59 53 GLU B O 1
ATOM 4868 N N . PHE B 1 54 ? -32.688 10.312 -1.64 1 31.83 54 PHE B N 1
ATOM 4869 C CA . PHE B 1 54 ? -32.344 9.539 -0.458 1 31.83 54 PHE B CA 1
ATOM 4870 C C . PHE B 1 54 ? -33.438 8.547 -0.11 1 31.83 54 PHE B C 1
ATOM 4872 O O . PHE B 1 54 ? -34.562 8.945 0.175 1 31.83 54 PHE B O 1
ATOM 4879 N N . GLN B 1 55 ? -33.469 7.367 -0.679 1 31.5 55 GLN B N 1
ATOM 4880 C CA . GLN B 1 55 ? -34.344 6.395 -0.003 1 31.5 55 GLN B CA 1
ATOM 4881 C C . GLN B 1 55 ? -34 6.305 1.482 1 31.5 55 GLN B C 1
ATOM 4883 O O . GLN B 1 55 ? -32.844 6.176 1.852 1 31.5 55 GLN B O 1
ATOM 4888 N N . PRO B 1 56 ? -34.906 6.715 2.305 1 30.5 56 PRO B N 1
ATOM 4889 C CA . PRO B 1 56 ? -34.656 6.582 3.746 1 30.5 56 PRO B CA 1
ATOM 4890 C C . PRO B 1 56 ? -34.094 5.219 4.133 1 30.5 56 PRO B C 1
ATOM 4892 O O . PRO B 1 56 ? -34.594 4.188 3.678 1 30.5 56 PRO B O 1
ATOM 4895 N N . ILE B 1 57 ? -32.875 5.086 4.461 1 34.88 57 ILE B N 1
ATOM 4896 C CA . ILE B 1 57 ? -32.344 3.881 5.109 1 34.88 57 ILE B CA 1
ATOM 4897 C C . ILE B 1 57 ? -33.281 3.49 6.262 1 34.88 57 ILE B C 1
ATOM 4899 O O . ILE B 1 57 ? -33.656 4.336 7.074 1 34.88 57 ILE B O 1
ATOM 4903 N N . SER B 1 58 ? -34 2.418 6.148 1 34.41 58 SER B N 1
ATOM 4904 C CA . SER B 1 58 ? -34.844 1.865 7.203 1 34.41 58 SER B CA 1
ATOM 4905 C C . SER B 1 58 ? -34.188 2.006 8.57 1 34.41 58 SER B C 1
ATOM 4907 O O . SER B 1 58 ? -32.969 1.977 8.672 1 34.41 58 SER B O 1
ATOM 4909 N N . SER B 1 59 ? -34.875 2.5 9.602 1 36.41 59 SER B N 1
ATOM 4910 C CA . SER B 1 59 ? -34.625 2.719 11.016 1 36.41 59 SER B CA 1
ATOM 4911 C C . SER B 1 59 ? -33.969 1.492 11.656 1 36.41 59 SER B C 1
ATOM 4913 O O . SER B 1 59 ? -34.656 0.685 12.289 1 36.41 59 SER B O 1
ATOM 4915 N N . THR B 1 60 ? -33.094 0.774 11.109 1 37.62 60 THR B N 1
ATOM 4916 C CA . THR B 1 60 ? -32.531 -0.312 11.906 1 37.62 60 THR B CA 1
ATOM 4917 C C . THR B 1 60 ? -31.734 0.238 13.086 1 37.62 60 THR B C 1
ATOM 4919 O O . THR B 1 60 ? -30.844 1.081 12.898 1 37.62 60 THR B O 1
ATOM 4922 N N . VAL B 1 61 ? -32.219 0.03 14.328 1 38.38 61 VAL B N 1
ATOM 4923 C CA . VAL B 1 61 ? -31.562 0.278 15.602 1 38.38 61 VAL B CA 1
ATOM 4924 C C . VAL B 1 61 ? -30.094 -0.137 15.5 1 38.38 61 VAL B C 1
ATOM 4926 O O . VAL B 1 61 ? -29.781 -1.28 15.148 1 38.38 61 VAL B O 1
ATOM 4929 N N . ILE B 1 62 ? -29.312 0.801 15.477 1 43.28 62 ILE B N 1
ATOM 4930 C CA . ILE B 1 62 ? -27.859 0.59 15.484 1 43.28 62 ILE B CA 1
ATOM 4931 C C . ILE B 1 62 ? -27.4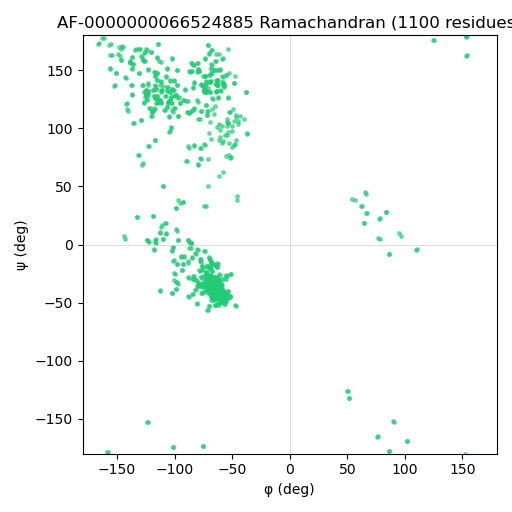69 -0.211 16.719 1 43.28 62 ILE B C 1
ATOM 4933 O O . ILE B 1 62 ? -27.594 0.273 17.844 1 43.28 62 ILE B O 1
ATOM 4937 N N . GLN B 1 63 ? -27.453 -1.564 16.656 1 40.88 63 GLN B N 1
ATOM 4938 C CA . GLN B 1 63 ? -26.922 -2.363 17.75 1 40.88 63 GLN B CA 1
ATOM 4939 C C . GLN B 1 63 ? -25.406 -2.25 17.812 1 40.88 63 GLN B C 1
ATOM 4941 O O . GLN B 1 63 ? -24.719 -2.502 16.828 1 40.88 63 GLN B O 1
ATOM 4946 N N . VAL B 1 64 ? -24.922 -1.615 18.859 1 39.78 64 VAL B N 1
ATOM 4947 C CA . VAL B 1 64 ? -23.5 -1.496 19.141 1 39.78 64 VAL B CA 1
ATOM 4948 C C . VAL B 1 64 ? -22.969 -2.832 19.656 1 39.78 64 VAL B C 1
ATOM 4950 O O . VAL B 1 64 ? -23.344 -3.291 20.734 1 39.78 64 VAL B O 1
ATOM 4953 N N . SER B 1 65 ? -22.547 -3.785 18.797 1 38.06 65 SER B N 1
ATOM 4954 C CA . SER B 1 65 ? -22.031 -5.07 19.234 1 38.06 65 SER B CA 1
ATOM 4955 C C . SER B 1 65 ? -20.625 -4.926 19.812 1 38.06 65 SER B C 1
ATOM 4957 O O . SER B 1 65 ? -19.844 -4.086 19.359 1 38.06 65 SER B O 1
ATOM 4959 N N . GLN B 1 66 ? -20.438 -5.582 21.016 1 38.81 66 GLN B N 1
ATOM 4960 C CA . GLN B 1 66 ? -19.141 -5.703 21.656 1 38.81 66 GLN B CA 1
ATOM 4961 C C . GLN B 1 66 ? -18.172 -6.508 20.797 1 38.81 66 GLN B C 1
ATOM 4963 O O . GLN B 1 66 ? -18.578 -7.414 20.078 1 38.81 66 GLN B O 1
ATOM 4968 N N . PRO B 1 67 ? -16.969 -6.078 20.719 1 42 67 PRO B N 1
ATOM 4969 C CA . PRO B 1 67 ? -15.969 -6.816 19.938 1 42 67 PRO B CA 1
ATOM 4970 C C . PRO B 1 67 ? -15.836 -8.273 20.375 1 42 67 PRO B C 1
ATOM 4972 O O . PRO B 1 67 ? -15.992 -8.57 21.562 1 42 67 PRO B O 1
ATOM 4975 N N . LEU B 1 68 ? -15.578 -9.273 19.562 1 38.69 68 LEU B N 1
ATOM 4976 C CA . LEU B 1 68 ? -15.336 -10.695 19.828 1 38.69 68 LEU B CA 1
ATOM 4977 C C . LEU B 1 68 ? -14.008 -10.898 20.547 1 38.69 68 LEU B C 1
ATOM 4979 O O . LEU B 1 68 ? -13.109 -10.055 20.453 1 38.69 68 LEU B O 1
ATOM 4983 N N . ASN B 1 69 ? -13.773 -11.992 21.328 1 38.81 69 ASN B N 1
ATOM 4984 C CA . ASN B 1 69 ? -12.633 -12.383 22.141 1 38.81 69 ASN B CA 1
ATOM 4985 C C . ASN B 1 69 ? -11.32 -12.211 21.375 1 38.81 69 ASN B C 1
ATOM 4987 O O . ASN B 1 69 ? -10.32 -11.766 21.938 1 38.81 69 ASN B O 1
ATOM 4991 N N . GLY B 1 70 ? -11.141 -12.734 20.203 1 42.34 70 GLY B N 1
ATOM 4992 C CA . GLY B 1 70 ? -9.953 -12.57 19.375 1 42.34 70 GLY B CA 1
ATOM 4993 C C . GLY B 1 70 ? -9.555 -11.125 19.188 1 42.34 70 GLY B C 1
ATOM 4994 O O . GLY B 1 70 ? -8.359 -10.805 19.141 1 42.34 70 GLY B O 1
ATOM 4995 N N . ASP B 1 71 ? -10.578 -10.344 19.328 1 57.72 71 ASP B N 1
ATOM 4996 C CA . ASP B 1 71 ? -10.398 -8.898 19.203 1 57.72 71 ASP B CA 1
ATOM 4997 C C . ASP B 1 71 ? -9.781 -8.305 20.453 1 57.72 71 ASP B C 1
ATOM 4999 O O . ASP B 1 71 ? -8.977 -7.371 20.391 1 57.72 71 ASP B O 1
ATOM 5003 N N . ARG B 1 72 ? -9.852 -9.195 21.484 1 56.69 72 ARG B N 1
ATOM 5004 C CA . ARG B 1 72 ? -9.312 -8.68 22.75 1 56.69 72 ARG B CA 1
ATOM 5005 C C . ARG B 1 72 ? -7.801 -8.867 22.812 1 56.69 72 ARG B C 1
ATOM 5007 O O . ARG B 1 72 ? -7.082 -7.988 23.297 1 56.69 72 ARG B O 1
ATOM 5014 N N . VAL B 1 73 ? -7.312 -10.055 22.375 1 60.19 73 VAL B N 1
ATOM 5015 C CA . VAL B 1 73 ? -5.875 -10.32 22.375 1 60.19 73 VAL B CA 1
ATOM 5016 C C . VAL B 1 73 ? -5.16 -9.336 21.453 1 60.19 73 VAL B C 1
ATOM 5018 O O . VAL B 1 73 ? -4.105 -8.805 21.812 1 60.19 73 VAL B O 1
ATOM 5021 N N . GLN B 1 74 ? -5.781 -9.07 20.453 1 73.25 74 GLN B N 1
ATOM 5022 C CA . GLN B 1 74 ? -5.203 -8.133 19.5 1 73.25 74 GLN B CA 1
ATOM 5023 C C . GLN B 1 74 ? -5.199 -6.711 20.047 1 73.25 74 GLN B C 1
ATOM 5025 O O . GLN B 1 74 ? -4.242 -5.961 19.844 1 73.25 74 GLN B O 1
ATOM 5030 N N . GLU B 1 75 ? -6.16 -6.527 20.859 1 79.12 75 GLU B N 1
ATOM 5031 C CA . GLU B 1 75 ? -6.25 -5.195 21.453 1 79.12 75 GLU B CA 1
ATOM 5032 C C . GLU B 1 75 ? -5.211 -5.008 22.562 1 79.12 75 GLU B C 1
ATOM 5034 O O . GLU B 1 75 ? -4.578 -3.953 22.641 1 79.12 75 GLU B O 1
ATOM 5039 N N . LYS B 1 76 ? -5.031 -6.027 23.375 1 80.94 76 LYS B N 1
ATOM 5040 C CA . LYS B 1 76 ? -4.031 -5.934 24.438 1 80.94 76 LYS B CA 1
ATOM 5041 C C . LYS B 1 76 ? -2.627 -5.793 23.859 1 80.94 76 LYS B C 1
ATOM 5043 O O . LYS B 1 76 ? -1.821 -5.004 24.359 1 80.94 76 LYS B O 1
ATOM 5048 N N . SER B 1 77 ? -2.424 -6.484 22.797 1 83.81 77 SER B N 1
ATOM 5049 C CA . SER B 1 77 ? -1.131 -6.398 22.125 1 83.81 77 SER B CA 1
ATOM 5050 C C . SER B 1 77 ? -0.916 -5.016 21.516 1 83.81 77 SER B C 1
ATOM 5052 O O . SER B 1 77 ? 0.192 -4.477 21.562 1 83.81 77 SER B O 1
ATOM 5054 N N . CYS B 1 78 ? -1.902 -4.449 21.109 1 88.19 78 CYS B N 1
ATOM 5055 C CA . CYS B 1 78 ? -1.829 -3.115 20.531 1 88.19 78 CYS B CA 1
ATOM 5056 C C . CYS B 1 78 ? -1.465 -2.076 21.578 1 88.19 78 CYS B C 1
ATOM 5058 O O . CYS B 1 78 ? -0.606 -1.224 21.344 1 88.19 78 CYS B O 1
ATOM 5060 N N . VAL B 1 79 ? -2.025 -2.182 22.766 1 91.38 79 VAL B N 1
ATOM 5061 C CA . VAL B 1 79 ? -1.791 -1.213 23.828 1 91.38 79 VAL B CA 1
ATOM 5062 C C . VAL B 1 79 ? -0.336 -1.291 24.281 1 91.38 79 VAL B C 1
ATOM 5064 O O . VAL B 1 79 ? 0.336 -0.265 24.422 1 91.38 79 VAL B O 1
ATOM 5067 N N . LEU B 1 80 ? 0.136 -2.48 24.438 1 89.62 80 LEU B N 1
ATOM 5068 C CA . LEU B 1 80 ? 1.506 -2.666 24.906 1 89.62 80 LEU B CA 1
ATOM 5069 C C . LEU B 1 80 ? 2.502 -2.09 23.906 1 89.62 80 LEU B C 1
ATOM 5071 O O . LEU B 1 80 ? 3.42 -1.36 24.281 1 89.62 80 LEU B O 1
ATOM 5075 N N . ARG B 1 81 ? 2.311 -2.379 22.672 1 89.69 81 ARG B N 1
ATOM 5076 C CA . ARG B 1 81 ? 3.189 -1.868 21.625 1 89.69 81 ARG B CA 1
ATOM 5077 C C . ARG B 1 81 ? 3.117 -0.347 21.547 1 89.69 81 ARG B C 1
ATOM 5079 O O . ARG B 1 81 ? 4.133 0.318 21.328 1 89.69 81 ARG B O 1
ATOM 5086 N N . THR B 1 82 ? 1.949 0.134 21.719 1 92.19 82 THR B N 1
ATOM 5087 C CA . THR B 1 82 ? 1.721 1.572 21.641 1 92.19 82 THR B CA 1
ATOM 5088 C C . THR B 1 82 ? 2.424 2.301 22.781 1 92.19 82 THR B C 1
ATOM 5090 O O . THR B 1 82 ? 3.109 3.301 22.547 1 92.19 82 THR B O 1
ATOM 5093 N N . VAL B 1 83 ? 2.291 1.819 23.984 1 93.5 83 VAL B N 1
ATOM 5094 C CA . VAL B 1 83 ? 2.904 2.438 25.156 1 93.5 83 VAL B CA 1
ATOM 5095 C C . VAL B 1 83 ? 4.426 2.422 25 1 93.5 83 VAL B C 1
ATOM 5097 O O . VAL B 1 83 ? 5.09 3.428 25.266 1 93.5 83 VAL B O 1
ATOM 5100 N N . GLU B 1 84 ? 4.891 1.331 24.562 1 91.88 84 GLU B N 1
ATOM 5101 C CA . GLU B 1 84 ? 6.332 1.222 24.359 1 91.88 84 GLU B CA 1
ATOM 5102 C C . GLU B 1 84 ? 6.824 2.24 23.344 1 91.88 84 GLU B C 1
ATOM 5104 O O . GLU B 1 84 ? 7.832 2.914 23.562 1 91.88 84 GLU B O 1
ATOM 5109 N N . LYS B 1 85 ? 6.164 2.361 22.312 1 92 85 LYS B N 1
ATOM 5110 C CA . LYS B 1 85 ? 6.582 3.221 21.203 1 92 85 LYS B CA 1
ATOM 5111 C C . LYS B 1 85 ? 6.605 4.688 21.625 1 92 85 LYS B C 1
ATOM 5113 O O . LYS B 1 85 ? 7.605 5.379 21.422 1 92 85 LYS B O 1
ATOM 5118 N N . TYR B 1 86 ? 5.48 5.207 22.219 1 92.69 86 TYR B N 1
ATOM 5119 C CA . TYR B 1 86 ? 5.445 6.637 22.5 1 92.69 86 TYR B CA 1
ATOM 5120 C C . TYR B 1 86 ? 6.336 6.98 23.688 1 92.69 86 TYR B C 1
ATOM 5122 O O . TYR B 1 86 ? 6.84 8.102 23.797 1 92.69 86 TYR B O 1
ATOM 5130 N N . THR B 1 87 ? 6.566 6.035 24.625 1 93.88 87 THR B N 1
ATOM 5131 C CA . THR B 1 87 ? 7.484 6.281 25.734 1 93.88 87 THR B CA 1
ATOM 5132 C C . THR B 1 87 ? 8.922 6.375 25.234 1 93.88 87 THR B C 1
ATOM 5134 O O . THR B 1 87 ? 9.656 7.297 25.594 1 93.88 87 THR B O 1
ATOM 5137 N N . ARG B 1 88 ? 9.25 5.465 24.359 1 93.69 88 ARG B N 1
ATOM 5138 C CA . ARG B 1 88 ? 10.586 5.48 23.781 1 93.69 88 ARG B CA 1
ATOM 5139 C C . ARG B 1 88 ? 10.797 6.723 22.922 1 93.69 88 ARG B C 1
ATOM 5141 O O . ARG B 1 88 ? 11.859 7.344 22.969 1 93.69 88 ARG B O 1
ATOM 5148 N N . TYR B 1 89 ? 9.828 7.074 22.172 1 94.88 89 TYR B N 1
ATOM 5149 C CA . TYR B 1 89 ? 9.898 8.227 21.281 1 94.88 89 TYR B CA 1
ATOM 5150 C C . TYR B 1 89 ? 10.172 9.508 22.062 1 94.88 89 TYR B C 1
ATOM 5152 O O . TYR B 1 89 ? 11.039 10.305 21.688 1 94.88 89 TYR B O 1
ATOM 5160 N N . ALA B 1 90 ? 9.477 9.711 23.156 1 93.88 90 ALA B N 1
ATOM 5161 C CA . ALA B 1 90 ? 9.648 10.891 24 1 93.88 90 ALA B CA 1
ATOM 5162 C C . ALA B 1 90 ? 11 10.867 24.703 1 93.88 90 ALA B C 1
ATOM 5164 O O . ALA B 1 90 ? 11.672 11.898 24.797 1 93.88 90 ALA B O 1
ATOM 5165 N N . ALA B 1 91 ? 11.375 9.695 25.141 1 93 91 ALA B N 1
ATOM 5166 C CA . ALA B 1 91 ? 12.664 9.562 25.812 1 93 91 ALA B CA 1
ATOM 5167 C C . ALA B 1 91 ? 13.82 9.875 24.859 1 93 91 ALA B C 1
ATOM 5169 O O . ALA B 1 91 ? 14.781 10.539 25.25 1 93 91 ALA B O 1
ATOM 5170 N N . ASP B 1 92 ? 13.695 9.477 23.656 1 93.12 92 ASP B N 1
ATOM 5171 C CA . ASP B 1 92 ? 14.719 9.727 22.641 1 93.12 92 ASP B CA 1
ATOM 5172 C C . ASP B 1 92 ? 14.844 11.219 22.344 1 93.12 92 ASP B C 1
ATOM 5174 O O . ASP B 1 92 ? 15.945 11.727 22.125 1 93.12 92 ASP B O 1
ATOM 5178 N N . ALA B 1 93 ? 13.75 11.883 22.344 1 92.19 93 ALA B N 1
ATOM 5179 C CA . ALA B 1 93 ? 13.75 13.32 22.094 1 92.19 93 ALA B CA 1
ATOM 5180 C C . ALA B 1 93 ? 14.5 14.062 23.188 1 92.19 93 ALA B C 1
ATOM 5182 O O . ALA B 1 93 ? 15.344 14.922 22.922 1 92.19 93 ALA B O 1
ATOM 5183 N N . VAL B 1 94 ? 14.234 13.711 24.422 1 90.75 94 VAL B N 1
ATOM 5184 C CA . VAL B 1 94 ? 14.852 14.359 25.578 1 90.75 94 VAL B CA 1
ATOM 5185 C C . VAL B 1 94 ? 16.344 14.055 25.594 1 90.75 94 VAL B C 1
ATOM 5187 O O . VAL B 1 94 ? 17.156 14.953 25.828 1 90.75 94 VAL B O 1
ATOM 5190 N N . ALA B 1 95 ? 16.625 12.844 25.312 1 91.12 95 ALA B N 1
ATOM 5191 C CA . ALA B 1 95 ? 18.031 12.453 25.281 1 91.12 95 ALA B CA 1
ATOM 5192 C C . ALA B 1 95 ? 18.797 13.203 24.203 1 91.12 95 ALA B C 1
ATOM 5194 O O . ALA B 1 95 ? 19.922 13.664 24.422 1 91.12 95 ALA B O 1
ATOM 5195 N N . ALA B 1 96 ? 18.188 13.336 23.094 1 88.69 96 ALA B N 1
ATOM 5196 C CA . ALA B 1 96 ? 18.828 14.031 21.984 1 88.69 96 ALA B CA 1
ATOM 5197 C C . ALA B 1 96 ? 19.016 15.516 22.297 1 88.69 96 ALA B C 1
ATOM 5199 O O . ALA B 1 96 ? 20.047 16.094 21.984 1 88.69 96 ALA B O 1
ATOM 5200 N N . ALA B 1 97 ? 18.047 16.094 22.891 1 87.31 97 ALA B N 1
ATOM 5201 C CA . ALA B 1 97 ? 18.109 17.5 23.266 1 87.31 97 ALA B CA 1
ATOM 5202 C C . ALA B 1 97 ? 19.25 17.75 24.25 1 87.31 97 ALA B C 1
ATOM 5204 O O . ALA B 1 97 ? 19.938 18.766 24.172 1 87.31 97 ALA B O 1
ATOM 5205 N N . GLY B 1 98 ? 19.422 16.844 25.156 1 86.44 98 GLY B N 1
ATOM 5206 C CA . GLY B 1 98 ? 20.5 16.953 26.125 1 86.44 98 GLY B CA 1
ATOM 5207 C C . GLY B 1 98 ? 21.875 16.906 25.469 1 86.44 98 GLY B C 1
ATOM 5208 O O . GLY B 1 98 ? 22.781 17.641 25.875 1 86.44 98 GLY B O 1
ATOM 5209 N N . ARG B 1 99 ? 22.016 16.203 24.391 1 85.19 99 ARG B N 1
ATOM 5210 C CA . ARG B 1 99 ? 23.297 16.016 23.719 1 85.19 99 ARG B CA 1
ATOM 5211 C C . ARG B 1 99 ? 23.672 17.25 22.906 1 85.19 99 ARG B C 1
ATOM 5213 O O . ARG B 1 99 ? 24.859 17.531 22.703 1 85.19 99 ARG B O 1
ATOM 5220 N N . ILE B 1 100 ? 22.656 18.031 22.562 1 84.31 100 ILE B N 1
ATOM 5221 C CA . ILE B 1 100 ? 23 19.109 21.625 1 84.31 100 ILE B CA 1
ATOM 5222 C C . ILE B 1 100 ? 22.922 20.453 22.328 1 84.31 100 ILE B C 1
ATOM 5224 O O . ILE B 1 100 ? 23.078 21.5 21.703 1 84.31 100 ILE B O 1
ATOM 5228 N N . GLN B 1 101 ? 22.688 20.453 23.562 1 82.38 101 GLN B N 1
ATOM 5229 C CA . GLN B 1 101 ? 22.5 21.672 24.359 1 82.38 101 GLN B CA 1
ATOM 5230 C C . GLN B 1 101 ? 23.688 22.609 24.219 1 82.38 101 GLN B C 1
ATOM 5232 O O . GLN B 1 101 ? 23.531 23.828 24.203 1 82.38 101 GLN B O 1
ATOM 5237 N N . HIS B 1 102 ? 24.875 22.109 23.984 1 85.69 102 HIS B N 1
ATOM 5238 C CA . HIS B 1 102 ? 26.062 22.953 23.984 1 85.69 102 HIS B CA 1
ATOM 5239 C C . HIS B 1 102 ? 26.641 23.078 22.578 1 85.69 102 HIS B C 1
ATOM 5241 O O . HIS B 1 102 ? 27.75 23.594 22.406 1 85.69 102 HIS B O 1
ATOM 5247 N N . ARG B 1 103 ? 25.859 22.703 21.641 1 90.44 103 ARG B N 1
ATOM 5248 C CA . ARG B 1 103 ? 26.359 22.766 20.266 1 90.44 103 ARG B CA 1
ATOM 5249 C C . ARG B 1 103 ? 26.156 24.156 19.672 1 90.44 103 ARG B C 1
ATOM 5251 O O . ARG B 1 103 ? 25.281 24.906 20.109 1 90.44 103 ARG B O 1
ATOM 5258 N N . SER B 1 104 ? 27 24.391 18.703 1 91.31 104 SER B N 1
ATOM 5259 C CA . SER B 1 104 ? 26.844 25.656 18 1 91.31 104 SER B CA 1
ATOM 5260 C C . SER B 1 104 ? 25.531 25.719 17.234 1 91.31 104 SER B C 1
ATOM 5262 O O . SER B 1 104 ? 25.016 24.688 16.797 1 91.31 104 SER B O 1
ATOM 5264 N N . ARG B 1 105 ? 25.062 26.875 17.109 1 95.81 105 ARG B N 1
ATOM 5265 C CA . ARG B 1 105 ? 23.766 27.047 16.453 1 95.81 105 ARG B CA 1
ATOM 5266 C C . ARG B 1 105 ? 23.906 26.969 14.945 1 95.81 105 ARG B C 1
ATOM 5268 O O . ARG B 1 105 ? 24.922 27.375 14.391 1 95.81 105 ARG B O 1
ATOM 5275 N N . LEU B 1 106 ? 22.875 26.5 14.312 1 97.94 106 LEU B N 1
ATOM 5276 C CA . LEU B 1 106 ? 22.891 26.25 12.875 1 97.94 106 LEU B CA 1
ATOM 5277 C C . LEU B 1 106 ? 22.266 27.406 12.117 1 97.94 106 LEU B C 1
ATOM 5279 O O . LEU B 1 106 ? 21.406 28.125 12.664 1 97.94 106 LEU B O 1
ATOM 5283 N N . ARG B 1 107 ? 22.734 27.609 10.922 1 98.62 107 ARG B N 1
ATOM 5284 C CA . ARG B 1 107 ? 22.047 28.422 9.93 1 98.62 107 ARG B CA 1
ATOM 5285 C C . ARG B 1 107 ? 21.312 27.562 8.914 1 98.62 107 ARG B C 1
ATOM 5287 O O . ARG B 1 107 ? 21.938 26.828 8.148 1 98.62 107 ARG B O 1
ATOM 5294 N N . ILE B 1 108 ? 20 27.641 8.906 1 98.81 108 ILE B N 1
ATOM 5295 C CA . ILE B 1 108 ? 19.141 26.703 8.164 1 98.81 108 ILE B CA 1
ATOM 5296 C C . ILE B 1 108 ? 18.469 27.438 7.004 1 98.81 108 ILE B C 1
ATOM 5298 O O . ILE B 1 108 ? 17.828 28.469 7.203 1 98.81 108 ILE B O 1
ATOM 5302 N N . ALA B 1 109 ? 18.656 26.984 5.77 1 98.88 109 ALA B N 1
ATOM 5303 C CA . ALA B 1 109 ? 17.875 27.422 4.617 1 98.88 109 ALA B CA 1
ATOM 5304 C C . ALA B 1 109 ? 16.625 26.562 4.445 1 98.88 109 ALA B C 1
ATOM 5306 O O . ALA B 1 109 ? 16.719 25.375 4.148 1 98.88 109 ALA B O 1
ATOM 5307 N N . ALA B 1 110 ? 15.5 27.188 4.625 1 98.75 110 ALA B N 1
ATOM 5308 C CA . ALA B 1 110 ? 14.234 26.453 4.566 1 98.75 110 ALA B CA 1
ATOM 5309 C C . ALA B 1 110 ? 13.422 26.875 3.338 1 98.75 110 ALA B C 1
ATOM 5311 O O . ALA B 1 110 ? 13.422 28.047 2.951 1 98.75 110 ALA B O 1
ATOM 5312 N N . PHE B 1 111 ? 12.805 25.875 2.717 1 98.19 111 PHE B N 1
ATOM 5313 C CA . PHE B 1 111 ? 11.992 26.125 1.533 1 98.19 111 PHE B CA 1
ATOM 5314 C C . PHE B 1 111 ? 10.578 25.578 1.721 1 98.19 111 PHE B C 1
ATOM 5316 O O . PHE B 1 111 ? 10.398 24.422 2.107 1 98.19 111 PHE B O 1
ATOM 5323 N N . THR B 1 112 ? 9.562 26.375 1.504 1 97.12 112 THR B N 1
ATOM 5324 C CA . THR B 1 112 ? 8.164 25.969 1.531 1 97.12 112 THR B CA 1
ATOM 5325 C C . THR B 1 112 ? 7.367 26.703 0.463 1 97.12 112 THR B C 1
ATOM 5327 O O . THR B 1 112 ? 7.633 27.875 0.183 1 97.12 112 THR B O 1
ATOM 5330 N N . ARG B 1 113 ? 6.41 26.016 -0.131 1 95 113 ARG B N 1
ATOM 5331 C CA . ARG B 1 113 ? 5.605 26.656 -1.164 1 95 113 ARG B CA 1
ATOM 5332 C C . ARG B 1 113 ? 4.812 27.828 -0.589 1 95 113 ARG B C 1
ATOM 5334 O O . ARG B 1 113 ? 4.773 28.906 -1.183 1 95 113 ARG B O 1
ATOM 5341 N N . LEU B 1 114 ? 4.223 27.562 0.545 1 95 114 LEU B N 1
ATOM 5342 C CA . LEU B 1 114 ? 3.32 28.547 1.141 1 95 114 LEU B CA 1
ATOM 5343 C C . LEU B 1 114 ? 3.713 28.844 2.584 1 95 114 LEU B C 1
ATOM 5345 O O . LEU B 1 114 ? 4.418 28.047 3.215 1 95 114 LEU B O 1
ATOM 5349 N N . TRP B 1 115 ? 3.264 30 3.057 1 94.62 115 TRP B N 1
ATOM 5350 C CA . TRP B 1 115 ? 3.459 30.453 4.426 1 94.62 115 TRP B CA 1
ATOM 5351 C C . TRP B 1 115 ? 2.145 30.938 5.035 1 94.62 115 TRP B C 1
ATOM 5353 O O . TRP B 1 115 ? 1.131 31.031 4.336 1 94.62 115 TRP B O 1
ATOM 5363 N N . ILE B 1 116 ? 2.17 31.141 6.297 1 91.25 116 ILE B N 1
ATOM 5364 C CA . ILE B 1 116 ? 0.976 31.609 6.992 1 91.25 116 ILE B CA 1
ATOM 5365 C C . ILE B 1 116 ? 0.706 33.062 6.621 1 91.25 116 ILE B C 1
ATOM 5367 O O . ILE B 1 116 ? 1.506 33.688 5.926 1 91.25 116 ILE B O 1
ATOM 5371 N N . ALA B 1 117 ? -0.489 33.562 7.062 1 88.25 117 ALA B N 1
ATOM 5372 C CA . ALA B 1 117 ? -0.761 35 6.934 1 88.25 117 ALA B CA 1
ATOM 5373 C C . ALA B 1 117 ? 0.296 35.812 7.656 1 88.25 117 ALA B C 1
ATOM 5375 O O . ALA B 1 117 ? 0.798 35.438 8.711 1 88.25 117 ALA B O 1
ATOM 5376 N N . PRO B 1 118 ? 0.702 36.875 7.023 1 89.75 118 PRO B N 1
ATOM 5377 C CA . PRO B 1 118 ? 0.038 37.656 5.977 1 89.75 118 PRO B CA 1
ATOM 5378 C C . PRO B 1 118 ? 0.577 37.344 4.582 1 89.75 118 PRO B C 1
ATOM 5380 O O . PRO B 1 118 ? 0.153 37.969 3.604 1 89.75 118 PRO B O 1
ATOM 5383 N N . ILE B 1 119 ? 1.503 36.531 4.465 1 91.19 119 ILE B N 1
ATOM 5384 C CA . ILE B 1 119 ? 2.1 36.281 3.156 1 91.19 119 ILE B CA 1
ATOM 5385 C C . ILE B 1 119 ? 1.123 35.5 2.281 1 91.19 119 ILE B C 1
ATOM 5387 O O . ILE B 1 119 ? 0.789 35.938 1.175 1 91.19 119 ILE B O 1
ATOM 5391 N N . HIS B 1 120 ? 0.748 34.406 2.814 1 91 120 HIS B N 1
ATOM 5392 C CA . HIS B 1 120 ? -0.276 33.594 2.164 1 91 120 HIS B CA 1
ATOM 5393 C C . HIS B 1 120 ? -1.453 33.344 3.098 1 91 120 HIS B C 1
ATOM 5395 O O . HIS B 1 120 ? -1.808 34.188 3.906 1 91 120 HIS B O 1
ATOM 5401 N N . LYS B 1 121 ? -2.197 32.188 2.908 1 83.12 121 LYS B N 1
ATOM 5402 C CA . LYS B 1 121 ? -3.301 31.781 3.777 1 83.12 121 LYS B CA 1
ATOM 5403 C C . LYS B 1 121 ? -2.9 30.609 4.668 1 83.12 121 LYS B C 1
ATOM 5405 O O . LYS B 1 121 ? -2.062 29.797 4.285 1 83.12 121 LYS B O 1
ATOM 5410 N N . SER B 1 122 ? -3.508 30.594 5.738 1 77.12 122 SER B N 1
ATOM 5411 C CA . SER B 1 122 ? -3.15 29.547 6.691 1 77.12 122 SER B CA 1
ATOM 5412 C C . SER B 1 122 ? -3.666 28.188 6.234 1 77.12 122 SER B C 1
ATOM 5414 O O . SER B 1 122 ? -4.746 28.094 5.648 1 77.12 122 SER B O 1
ATOM 5416 N N . GLY B 1 123 ? -2.842 27.141 6.438 1 80.5 123 GLY B N 1
ATOM 5417 C CA . GLY B 1 123 ? -3.121 25.734 6.184 1 80.5 123 GLY B CA 1
ATOM 5418 C C . GLY B 1 123 ? -2.256 24.797 7.008 1 80.5 123 GLY B C 1
ATOM 5419 O O . GLY B 1 123 ? -1.394 25.25 7.766 1 80.5 123 GLY B O 1
ATOM 5420 N N . GLY B 1 124 ? -2.557 23.516 6.961 1 81.81 124 GLY B N 1
ATOM 5421 C CA . GLY B 1 124 ? -1.853 22.547 7.777 1 81.81 124 GLY B CA 1
ATOM 5422 C C . GLY B 1 124 ? -0.354 22.531 7.539 1 81.81 124 GLY B C 1
ATOM 5423 O O . GLY B 1 124 ? 0.431 22.531 8.492 1 81.81 124 GLY B O 1
ATOM 5424 N N . MET B 1 125 ? 0.062 22.531 6.32 1 86.75 125 MET B N 1
ATOM 5425 C CA . MET B 1 125 ? 1.487 22.516 6 1 86.75 125 MET B CA 1
ATOM 5426 C C . MET B 1 125 ? 2.152 23.828 6.395 1 86.75 125 MET B C 1
ATOM 5428 O O . MET B 1 125 ? 3.285 23.828 6.879 1 86.75 125 MET B O 1
ATOM 5432 N N . GLN B 1 126 ? 1.458 24.969 6.188 1 90.88 126 GLN B N 1
ATOM 5433 C CA . GLN B 1 126 ? 1.979 26.281 6.539 1 90.88 126 GLN B CA 1
ATOM 5434 C C . GLN B 1 126 ? 2.176 26.406 8.047 1 90.88 126 GLN B C 1
ATOM 5436 O O . GLN B 1 126 ? 3.195 26.922 8.508 1 90.88 126 GLN B O 1
ATOM 5441 N N . LEU B 1 127 ? 1.185 25.906 8.711 1 86.75 127 LEU B N 1
ATOM 5442 C CA . LEU B 1 127 ? 1.276 25.969 10.164 1 86.75 127 LEU B CA 1
ATOM 5443 C C . LEU B 1 127 ? 2.41 25.078 10.672 1 86.75 127 LEU B C 1
ATOM 5445 O O . LEU B 1 127 ? 3.096 25.438 11.641 1 86.75 127 LEU B O 1
ATOM 5449 N N . HIS B 1 128 ? 2.529 23.938 10.062 1 91.06 128 HIS B N 1
ATOM 5450 C CA . HIS B 1 128 ? 3.639 23.062 10.43 1 91.06 128 HIS B CA 1
ATOM 5451 C C . HIS B 1 128 ? 4.98 23.766 10.227 1 91.06 128 HIS B C 1
ATOM 5453 O O . HIS B 1 128 ? 5.832 23.75 11.117 1 91.06 128 HIS B O 1
ATOM 5459 N N . ALA B 1 129 ? 5.164 24.344 9.078 1 94.38 129 ALA B N 1
ATOM 5460 C CA . ALA B 1 129 ? 6.398 25.062 8.773 1 94.38 129 ALA B CA 1
ATOM 5461 C C . ALA B 1 129 ? 6.629 26.203 9.766 1 94.38 129 ALA B C 1
ATOM 5463 O O . ALA B 1 129 ? 7.738 26.359 10.281 1 94.38 129 ALA B O 1
ATOM 5464 N N . PHE B 1 130 ? 5.594 26.891 10.062 1 92.25 130 PHE B N 1
ATOM 5465 C CA . PHE B 1 130 ? 5.684 28.016 11 1 92.25 130 PHE B CA 1
ATOM 5466 C C . PHE B 1 130 ? 6.113 27.531 12.375 1 92.25 130 PHE B C 1
ATOM 5468 O O . PHE B 1 130 ? 6.98 28.125 13.016 1 92.25 130 PHE B O 1
ATOM 5475 N N . GLN B 1 131 ? 5.527 26.469 12.758 1 89.25 131 GLN B N 1
ATOM 5476 C CA . GLN B 1 131 ? 5.82 25.953 14.086 1 89.25 131 GLN B CA 1
ATOM 5477 C C . GLN B 1 131 ? 7.262 25.453 14.18 1 89.25 131 GLN B C 1
ATOM 5479 O O . GLN B 1 131 ? 7.977 25.797 15.125 1 89.25 131 GLN B O 1
ATOM 5484 N N . ILE B 1 132 ? 7.695 24.719 13.234 1 94.38 132 ILE B N 1
ATOM 5485 C CA . ILE B 1 132 ? 9.023 24.125 13.312 1 94.38 132 ILE B CA 1
ATOM 5486 C C . ILE B 1 132 ? 10.086 25.219 13.195 1 94.38 132 ILE B C 1
ATOM 5488 O O . ILE B 1 132 ? 11.055 25.234 13.953 1 94.38 132 ILE B O 1
ATOM 5492 N N . TYR B 1 133 ? 9.906 26.172 12.32 1 96.56 133 TYR B N 1
ATOM 5493 C CA . TYR B 1 133 ? 10.938 27.172 12.086 1 96.56 133 TYR B CA 1
ATOM 5494 C C . TYR B 1 133 ? 10.961 28.219 13.203 1 96.56 133 TYR B C 1
ATOM 5496 O O . TYR B 1 133 ? 12.023 28.703 13.578 1 96.56 133 TYR B O 1
ATOM 5504 N N . SER B 1 134 ? 9.781 28.516 13.727 1 94.44 134 SER B N 1
ATOM 5505 C CA . SER B 1 134 ? 9.742 29.406 14.875 1 94.44 134 SER B CA 1
ATOM 5506 C C . SER B 1 134 ? 10.414 28.781 16.094 1 94.44 134 SER B C 1
ATOM 5508 O O . SER B 1 134 ? 11.148 29.469 16.812 1 94.44 134 SER B O 1
ATOM 5510 N N . GLN B 1 135 ? 10.188 27.562 16.281 1 93.06 135 GLN B N 1
ATOM 5511 C CA . GLN B 1 135 ? 10.758 26.875 17.453 1 93.06 135 GLN B CA 1
ATOM 5512 C C . GLN B 1 135 ? 12.266 26.719 17.297 1 93.06 135 GLN B C 1
ATOM 5514 O O . GLN B 1 135 ? 13.016 26.828 18.266 1 93.06 135 GLN B O 1
ATOM 5519 N N . LEU B 1 136 ? 12.711 26.406 16.109 1 95.62 136 LEU B N 1
ATOM 5520 C CA . LEU B 1 136 ? 14.148 26.328 15.859 1 95.62 136 LEU B CA 1
ATOM 5521 C C . LEU B 1 136 ? 14.812 27.688 16.094 1 95.62 136 LEU B C 1
ATOM 5523 O O . LEU B 1 136 ? 15.891 27.75 16.688 1 95.62 136 LEU B O 1
ATOM 5527 N N . ALA B 1 137 ? 14.148 28.75 15.648 1 95.69 137 ALA B N 1
ATOM 5528 C CA . ALA B 1 137 ? 14.656 30.094 15.898 1 95.69 137 ALA B CA 1
ATOM 5529 C C . ALA B 1 137 ? 14.688 30.406 17.391 1 95.69 137 ALA B C 1
ATOM 5531 O O . ALA B 1 137 ? 15.648 31 17.891 1 95.69 137 ALA B O 1
ATOM 5532 N N . ALA B 1 138 ? 13.664 30 18.094 1 92.38 138 ALA B N 1
ATOM 5533 C CA . ALA B 1 138 ? 13.586 30.203 19.531 1 92.38 138 ALA B CA 1
ATOM 5534 C C . ALA B 1 138 ? 14.727 29.5 20.25 1 92.38 138 ALA B C 1
ATOM 5536 O O . ALA B 1 138 ? 15.18 29.953 21.312 1 92.38 138 ALA B O 1
ATOM 5537 N N . ARG B 1 139 ? 15.141 28.453 19.688 1 91.75 139 ARG B N 1
ATOM 5538 C CA . ARG B 1 139 ? 16.219 27.656 20.281 1 91.75 139 ARG B CA 1
ATOM 5539 C C . ARG B 1 139 ? 17.578 28.188 19.859 1 91.75 139 ARG B C 1
ATOM 5541 O O . ARG B 1 139 ? 18.609 27.578 20.156 1 91.75 139 ARG B O 1
ATOM 5548 N N . GLY B 1 140 ? 17.625 29.266 19.062 1 93 140 GLY B N 1
ATOM 5549 C CA . GLY B 1 140 ? 18.859 29.984 18.797 1 93 140 GLY B CA 1
ATOM 5550 C C . GLY B 1 140 ? 19.344 29.812 17.375 1 93 140 GLY B C 1
ATOM 5551 O O . GLY B 1 140 ? 20.328 30.453 16.969 1 93 140 GLY B O 1
ATOM 5552 N N . HIS B 1 141 ? 18.719 29.016 16.547 1 96.81 141 HIS B N 1
ATOM 5553 C CA . HIS B 1 141 ? 19.141 28.812 15.164 1 96.81 141 HIS B CA 1
ATOM 5554 C C . HIS B 1 141 ? 18.656 29.953 14.273 1 96.81 141 HIS B C 1
ATOM 5556 O O . HIS B 1 141 ? 17.688 30.641 14.586 1 96.81 141 HIS B O 1
ATOM 5562 N N . TYR B 1 142 ? 19.438 30.25 13.242 1 97.75 142 TYR B N 1
ATOM 5563 C CA . TYR B 1 142 ? 18.984 31.156 12.195 1 97.75 142 TYR B CA 1
ATOM 5564 C C . TYR B 1 142 ? 18.25 30.391 11.094 1 97.75 142 TYR B C 1
ATOM 5566 O O . TYR B 1 142 ? 18.797 29.438 10.531 1 97.75 142 TYR B O 1
ATOM 5574 N N . VAL B 1 143 ? 17.047 30.781 10.844 1 98.56 143 VAL B N 1
ATOM 5575 C CA . VAL B 1 143 ? 16.25 30.125 9.82 1 98.56 143 VAL B CA 1
ATOM 5576 C C . VAL B 1 143 ? 15.805 31.141 8.773 1 98.56 143 VAL B C 1
ATOM 5578 O O . VAL B 1 143 ? 15.133 32.125 9.094 1 98.56 143 VAL B O 1
ATOM 5581 N N . HIS B 1 144 ? 16.219 30.969 7.57 1 98.44 144 HIS B N 1
ATOM 5582 C CA . HIS B 1 144 ? 15.75 31.766 6.438 1 98.44 144 HIS B CA 1
ATOM 5583 C C . HIS B 1 144 ? 14.812 30.953 5.551 1 98.44 144 HIS B C 1
ATOM 5585 O O . HIS B 1 144 ? 15.227 29.953 4.945 1 98.44 144 HIS B O 1
ATOM 5591 N N . VAL B 1 145 ? 13.555 31.391 5.426 1 98.56 145 VAL B N 1
ATOM 5592 C CA . VAL B 1 145 ? 12.531 30.625 4.719 1 98.56 145 VAL B CA 1
ATOM 5593 C C . VAL B 1 145 ? 12.25 31.266 3.361 1 98.56 145 VAL B C 1
ATOM 5595 O O . VAL B 1 145 ? 11.898 32.438 3.285 1 98.56 145 VAL B O 1
ATOM 5598 N N . PHE B 1 146 ? 12.438 30.484 2.309 1 97.88 146 PHE B N 1
ATOM 5599 C CA . PHE B 1 146 ? 12.078 30.906 0.958 1 97.88 146 PHE B CA 1
ATOM 5600 C C . PHE B 1 146 ? 10.688 30.406 0.592 1 97.88 146 PHE B C 1
ATOM 5602 O O . PHE B 1 146 ? 10.414 29.219 0.627 1 97.88 146 PHE B O 1
ATOM 5609 N N . VAL B 1 147 ? 9.75 31.312 0.241 1 97 147 VAL B N 1
ATOM 5610 C CA . VAL B 1 147 ? 8.383 30.969 -0.126 1 97 147 VAL B CA 1
ATOM 5611 C C . VAL B 1 147 ? 8.039 31.562 -1.484 1 97 147 VAL B C 1
ATOM 5613 O O . VAL B 1 147 ? 8.773 32.406 -1.998 1 97 147 VAL B O 1
ATOM 5616 N N . THR B 1 148 ? 6.941 31.078 -2.059 1 95.5 148 THR B N 1
ATOM 5617 C CA . THR B 1 148 ? 6.543 31.578 -3.367 1 95.5 148 THR B CA 1
ATOM 5618 C C . THR B 1 148 ? 6.051 33.031 -3.264 1 95.5 148 THR B C 1
ATOM 5620 O O . THR B 1 148 ? 5.445 33.406 -2.26 1 95.5 148 THR B O 1
ATOM 5623 N N . GLY B 1 149 ? 6.34 33.781 -4.32 1 95 149 GLY B N 1
ATOM 5624 C CA . GLY B 1 149 ? 5.84 35.125 -4.457 1 95 149 GLY B CA 1
ATOM 5625 C C . GLY B 1 149 ? 5.277 35.406 -5.836 1 95 149 GLY B C 1
ATOM 5626 O O . GLY B 1 149 ? 5.336 34.562 -6.727 1 95 149 GLY B O 1
ATOM 5627 N N . PRO B 1 150 ? 4.59 36.531 -5.941 1 93.62 150 PRO B N 1
ATOM 5628 C CA . PRO B 1 150 ? 4.07 36.906 -7.254 1 93.62 150 PRO B CA 1
ATOM 5629 C C . PRO B 1 150 ? 5.168 37.062 -8.305 1 93.62 150 PRO B C 1
ATOM 5631 O O . PRO B 1 150 ? 6.348 37.188 -7.953 1 93.62 150 PRO B O 1
ATOM 5634 N N . PRO B 1 151 ? 4.629 36.969 -9.609 1 91.31 151 PRO B N 1
ATOM 5635 C CA . PRO B 1 151 ? 5.625 37.125 -10.672 1 91.31 151 PRO B CA 1
ATOM 5636 C C . PRO B 1 151 ? 6.316 38.469 -10.672 1 91.31 151 PRO B C 1
ATOM 5638 O O . PRO B 1 151 ? 5.793 39.438 -10.102 1 91.31 151 PRO B O 1
ATOM 5641 N N . GLY B 1 152 ? 7.441 38.531 -11.383 1 80.12 152 GLY B N 1
ATOM 5642 C CA . GLY B 1 152 ? 8.172 39.781 -11.578 1 80.12 152 GLY B CA 1
ATOM 5643 C C . GLY B 1 152 ? 9.203 40.031 -10.5 1 80.12 152 GLY B C 1
ATOM 5644 O O . GLY B 1 152 ? 9.805 39.094 -9.969 1 80.12 152 GLY B O 1
ATOM 5645 N N . ASN B 1 153 ? 9.508 41.281 -10.227 1 71.25 153 ASN B N 1
ATOM 5646 C CA . ASN B 1 153 ? 10.617 41.625 -9.352 1 71.25 153 ASN B CA 1
ATOM 5647 C C . ASN B 1 153 ? 10.141 41.906 -7.922 1 71.25 153 ASN B C 1
ATOM 5649 O O . ASN B 1 153 ? 10.727 42.719 -7.207 1 71.25 153 ASN B O 1
ATOM 5653 N N . TYR B 1 154 ? 9.117 41.031 -7.57 1 74.94 154 TYR B N 1
ATOM 5654 C CA . TYR B 1 154 ? 8.57 41.219 -6.23 1 74.94 154 TYR B CA 1
ATOM 5655 C C . TYR B 1 154 ? 9.469 40.594 -5.18 1 74.94 154 TYR B C 1
ATOM 5657 O O . TYR B 1 154 ? 9.875 39.438 -5.328 1 74.94 154 TYR B O 1
ATOM 5665 N N . ARG B 1 155 ? 10.164 41.406 -4.391 1 73.38 155 ARG B N 1
ATOM 5666 C CA . ARG B 1 155 ? 10.93 40.844 -3.277 1 73.38 155 ARG B CA 1
ATOM 5667 C C . ARG B 1 155 ? 10.438 41.406 -1.945 1 73.38 155 ARG B C 1
ATOM 5669 O O . ARG B 1 155 ? 10.469 42.625 -1.729 1 73.38 155 ARG B O 1
ATOM 5676 N N . ARG B 1 156 ? 9.828 40.562 -1.18 1 87.94 156 ARG B N 1
ATOM 5677 C CA . ARG B 1 156 ? 9.367 40.906 0.161 1 87.94 156 ARG B CA 1
ATOM 5678 C C . ARG B 1 156 ? 9.961 39.969 1.203 1 87.94 156 ARG B C 1
ATOM 5680 O O . ARG B 1 156 ? 10.07 38.781 0.971 1 87.94 156 ARG B O 1
ATOM 5687 N N . GLU B 1 157 ? 10.469 40.625 2.236 1 93.69 157 GLU B N 1
ATOM 5688 C CA . GLU B 1 157 ? 11 39.875 3.365 1 93.69 157 GLU B CA 1
ATOM 5689 C C . GLU B 1 157 ? 10.312 40.281 4.668 1 93.69 157 GLU B C 1
ATOM 5691 O O . GLU B 1 157 ? 10.062 41.438 4.91 1 93.69 157 GLU B O 1
ATOM 5696 N N . LEU B 1 158 ? 9.852 39.281 5.355 1 95.56 158 LEU B N 1
ATOM 5697 C CA . LEU B 1 158 ? 9.305 39.5 6.688 1 95.56 158 LEU B CA 1
ATOM 5698 C C . LEU B 1 158 ? 10.211 38.906 7.754 1 95.56 158 LEU B C 1
ATOM 5700 O O . LEU B 1 158 ? 10.75 37.812 7.574 1 95.56 158 LEU B O 1
ATOM 5704 N N . MET B 1 159 ? 10.391 39.688 8.82 1 96.62 159 MET B N 1
ATOM 5705 C CA . MET B 1 159 ? 11.156 39.188 9.969 1 96.62 159 MET B CA 1
ATOM 5706 C C . MET B 1 159 ? 10.227 38.812 11.125 1 96.62 159 MET B C 1
ATOM 5708 O O . MET B 1 159 ? 9.219 39.5 11.359 1 96.62 159 MET B O 1
ATOM 5712 N N . TYR B 1 160 ? 10.57 37.75 11.789 1 95.94 160 TYR B N 1
ATOM 5713 C CA . TYR B 1 160 ? 9.789 37.281 12.93 1 95.94 160 TYR B CA 1
ATOM 5714 C C . TYR B 1 160 ? 10.625 37.281 14.203 1 95.94 160 TYR B C 1
ATOM 5716 O O . TYR B 1 160 ? 11.789 36.875 14.18 1 95.94 160 TYR B O 1
ATOM 5724 N N . CYS B 1 161 ? 10.062 37.812 15.258 1 94.31 161 CYS B N 1
ATOM 5725 C CA . CYS B 1 161 ? 10.641 37.719 16.594 1 94.31 161 CYS B CA 1
ATOM 5726 C C . CYS B 1 161 ? 9.906 36.688 17.422 1 94.31 161 CYS B C 1
ATOM 5728 O O . CYS B 1 161 ? 8.68 36.656 17.438 1 94.31 161 CYS B O 1
ATOM 5730 N N . VAL B 1 162 ? 10.688 35.781 17.953 1 89.75 162 VAL B N 1
ATOM 5731 C CA . VAL B 1 162 ? 10.125 34.656 18.703 1 89.75 162 VAL B CA 1
ATOM 5732 C C . VAL B 1 162 ? 10.477 34.781 20.188 1 89.75 162 VAL B C 1
ATOM 5734 O O . VAL B 1 162 ? 11.625 35.094 20.531 1 89.75 162 VAL B O 1
ATOM 5737 N N . ASP B 1 163 ? 9.477 34.594 21.078 1 85.44 163 ASP B N 1
ATOM 5738 C CA . ASP B 1 163 ? 9.703 34.531 22.516 1 85.44 163 ASP B CA 1
ATOM 5739 C C . ASP B 1 163 ? 10.133 33.125 22.938 1 85.44 163 ASP B C 1
ATOM 5741 O O . ASP B 1 163 ? 9.359 32.156 22.844 1 85.44 163 ASP B O 1
ATOM 5745 N N . PRO B 1 164 ? 11.289 32.969 23.438 1 81.44 164 PRO B N 1
ATOM 5746 C CA . PRO B 1 164 ? 11.805 31.641 23.75 1 81.44 164 PRO B CA 1
ATOM 5747 C C . PRO B 1 164 ? 11.062 30.969 24.906 1 81.44 164 PRO B C 1
ATOM 5749 O O . PRO B 1 164 ? 11.133 29.75 25.062 1 81.44 164 PRO B O 1
ATOM 5752 N N . GLU B 1 165 ? 10.359 31.75 25.734 1 78.19 165 GLU B N 1
ATOM 5753 C CA . GLU B 1 165 ? 9.703 31.188 26.922 1 78.19 165 GLU B CA 1
ATOM 5754 C C . GLU B 1 165 ? 8.359 30.562 26.547 1 78.19 165 GLU B C 1
ATOM 5756 O O . GLU B 1 165 ? 8.008 29.5 27.062 1 78.19 165 GLU B O 1
ATOM 5761 N N . ASN B 1 166 ? 7.652 31.203 25.672 1 74.56 166 ASN B N 1
ATOM 5762 C CA . ASN B 1 166 ? 6.32 30.688 25.375 1 74.56 166 ASN B CA 1
ATOM 5763 C C . ASN B 1 166 ? 6.16 30.375 23.891 1 74.56 166 ASN B C 1
ATOM 5765 O O . ASN B 1 166 ? 5.074 30 23.438 1 74.56 166 ASN B O 1
ATOM 5769 N N . ASN B 1 167 ? 7.16 30.531 23.078 1 76.25 167 ASN B N 1
ATOM 5770 C CA . ASN B 1 167 ? 7.219 30.219 21.656 1 76.25 167 ASN B CA 1
ATOM 5771 C C . ASN B 1 167 ? 6.25 31.094 20.859 1 76.25 167 ASN B C 1
ATOM 5773 O O . ASN B 1 167 ? 5.844 30.719 19.75 1 76.25 167 ASN B O 1
ATOM 5777 N N . THR B 1 168 ? 5.848 32.188 21.5 1 82.44 168 THR B N 1
ATOM 5778 C CA . THR B 1 168 ? 5.027 33.125 20.734 1 82.44 168 THR B CA 1
ATOM 5779 C C . THR B 1 168 ? 5.863 33.844 19.672 1 82.44 168 THR B C 1
ATOM 5781 O O . THR B 1 168 ? 6.988 34.281 19.938 1 82.44 168 THR B O 1
ATOM 5784 N N . THR B 1 169 ? 5.324 33.875 18.469 1 88.31 169 THR B N 1
ATOM 5785 C CA . THR B 1 169 ? 6.043 34.438 17.328 1 88.31 169 THR B CA 1
ATOM 5786 C C . THR B 1 169 ? 5.227 35.531 16.656 1 88.31 169 THR B C 1
ATOM 5788 O O . THR B 1 169 ? 4.043 35.344 16.359 1 88.31 169 THR B O 1
ATOM 5791 N N . ARG B 1 170 ? 5.859 36.688 16.453 1 91.44 170 ARG B N 1
ATOM 5792 C CA . ARG B 1 170 ? 5.195 37.812 15.812 1 91.44 170 ARG B CA 1
ATOM 5793 C C . ARG B 1 170 ? 6.109 38.5 14.789 1 91.44 170 ARG B C 1
ATOM 5795 O O . ARG B 1 170 ? 7.336 38.438 14.914 1 91.44 170 ARG B O 1
ATOM 5802 N N . VAL B 1 171 ? 5.457 39.062 13.805 1 93.75 171 VAL B N 1
ATOM 5803 C CA . VAL B 1 171 ? 6.223 39.875 12.852 1 93.75 171 VAL B CA 1
ATOM 5804 C C . VAL B 1 171 ? 6.867 41.062 13.562 1 93.75 171 VAL B C 1
ATOM 5806 O O . VAL B 1 171 ? 6.242 41.688 14.43 1 93.75 171 VAL B O 1
ATOM 5809 N N . CYS B 1 172 ? 8.141 41.312 13.203 1 94.25 172 CYS B N 1
ATOM 5810 C CA . CYS B 1 172 ? 8.852 42.406 13.836 1 94.25 172 CYS B CA 1
ATOM 5811 C C . CYS B 1 172 ? 9.797 43.094 12.852 1 94.25 172 CYS B C 1
ATOM 5813 O O . CYS B 1 172 ? 9.93 42.656 11.711 1 94.25 172 CYS B O 1
ATOM 5815 N N . LYS B 1 173 ? 10.32 44.219 13.289 1 92.69 173 LYS B N 1
ATOM 5816 C CA . LYS B 1 173 ? 11.289 44.938 12.484 1 92.69 173 LYS B CA 1
ATOM 5817 C C . LYS B 1 173 ? 12.688 44.875 13.102 1 92.69 173 LYS B C 1
ATOM 5819 O O . LYS B 1 173 ? 13.32 45.906 13.367 1 92.69 173 LYS B O 1
ATOM 5824 N N . ASN B 1 174 ? 13.133 43.75 13.438 1 93.06 174 ASN B N 1
ATOM 5825 C CA . ASN B 1 174 ? 14.453 43.5 14.016 1 93.06 174 ASN B CA 1
ATOM 5826 C C . ASN B 1 174 ? 15.406 42.875 12.992 1 93.06 174 ASN B C 1
ATOM 5828 O O . ASN B 1 174 ? 15.289 41.688 12.664 1 93.06 174 ASN B O 1
ATOM 5832 N N . PRO B 1 175 ? 16.359 43.594 12.555 1 91.12 175 PRO B N 1
ATOM 5833 C CA . PRO B 1 175 ? 17.281 43.094 11.539 1 91.12 175 PRO B CA 1
ATOM 5834 C C . PRO B 1 175 ? 18.078 41.875 12.023 1 91.12 175 PRO B C 1
ATOM 5836 O O . PRO B 1 175 ? 18.672 41.156 11.219 1 91.12 175 PRO B O 1
ATOM 5839 N N . GLU B 1 176 ? 18.109 41.656 13.297 1 92.75 176 GLU B N 1
ATOM 5840 C CA . GLU B 1 176 ? 18.844 40.531 13.852 1 92.75 176 GLU B CA 1
ATOM 5841 C C . GLU B 1 176 ? 17.922 39.344 14.125 1 92.75 176 GLU B C 1
ATOM 5843 O O . GLU B 1 176 ? 18.312 38.406 14.797 1 92.75 176 GLU B O 1
ATOM 5848 N N . ALA B 1 177 ? 16.703 39.469 13.578 1 95.69 177 ALA B N 1
ATOM 5849 C CA . ALA B 1 177 ? 15.75 38.375 13.773 1 95.69 177 ALA B CA 1
ATOM 5850 C C . ALA B 1 177 ? 16.312 37.062 13.234 1 95.69 177 ALA B C 1
ATOM 5852 O O . ALA B 1 177 ? 16.969 37.062 12.195 1 95.69 177 ALA B O 1
ATOM 5853 N N . ARG B 1 178 ? 15.984 36.031 13.93 1 95.88 178 ARG B N 1
ATOM 5854 C CA . ARG B 1 178 ? 16.547 34.719 13.594 1 95.88 178 ARG B CA 1
ATOM 5855 C C . ARG B 1 178 ? 15.602 33.938 12.672 1 95.88 178 ARG B C 1
ATOM 5857 O O . ARG B 1 178 ? 15.953 32.875 12.172 1 95.88 178 ARG B O 1
ATOM 5864 N N . LEU B 1 179 ? 14.43 34.406 12.492 1 97.69 179 LEU B N 1
ATOM 5865 C CA . LEU B 1 179 ? 13.492 33.844 11.531 1 97.69 179 LEU B CA 1
ATOM 5866 C C . LEU B 1 179 ? 13.102 34.906 10.484 1 97.69 179 LEU B C 1
ATOM 5868 O O . LEU B 1 179 ? 12.461 35.906 10.812 1 97.69 179 LEU B O 1
ATOM 5872 N N . VAL B 1 180 ? 13.508 34.656 9.258 1 97.88 180 VAL B N 1
ATOM 5873 C CA . VAL B 1 180 ? 13.242 35.562 8.141 1 97.88 180 VAL B CA 1
ATOM 5874 C C . VAL B 1 180 ? 12.531 34.781 7.027 1 97.88 180 VAL B C 1
ATOM 5876 O O . VAL B 1 180 ? 12.914 33.688 6.68 1 97.88 180 VAL B O 1
ATOM 5879 N N . VAL B 1 181 ? 11.469 35.375 6.508 1 97.88 181 VAL B N 1
ATOM 5880 C CA . VAL B 1 181 ? 10.719 34.781 5.41 1 97.88 181 VAL B CA 1
ATOM 5881 C C . VAL B 1 181 ? 10.812 35.656 4.172 1 97.88 181 VAL B C 1
ATOM 5883 O O . VAL B 1 181 ? 10.438 36.844 4.211 1 97.88 181 VAL B O 1
ATOM 5886 N N . GLN B 1 182 ? 11.305 35.094 3.107 1 96.94 182 GLN B N 1
ATOM 5887 C CA . GLN B 1 182 ? 11.508 35.812 1.86 1 96.94 182 GLN B CA 1
ATOM 5888 C C . GLN B 1 182 ? 10.609 35.281 0.753 1 96.94 182 GLN B C 1
ATOM 5890 O O . GLN B 1 182 ? 10.633 34.062 0.464 1 96.94 182 GLN B O 1
ATOM 5895 N N . GLN B 1 183 ? 9.812 36.125 0.162 1 96.38 183 GLN B N 1
ATOM 5896 C CA . GLN B 1 183 ? 9.055 35.719 -1.025 1 96.38 183 GLN B CA 1
ATOM 5897 C C . GLN B 1 183 ? 9.93 35.781 -2.275 1 96.38 183 GLN B C 1
ATOM 5899 O O . GLN B 1 183 ? 10.578 36.812 -2.545 1 96.38 183 GLN B O 1
ATOM 5904 N N . VAL B 1 184 ? 9.992 34.688 -2.914 1 96.44 184 VAL B N 1
ATOM 5905 C CA . VAL B 1 184 ? 10.742 34.531 -4.156 1 96.44 184 VAL B CA 1
ATOM 5906 C C . VAL B 1 184 ? 9.781 34.438 -5.34 1 96.44 184 VAL B C 1
ATOM 5908 O O . VAL B 1 184 ? 8.859 33.625 -5.328 1 96.44 184 VAL B O 1
ATOM 5911 N N . PRO B 1 185 ? 10.016 35.188 -6.414 1 95.44 185 PRO B N 1
ATOM 5912 C CA . PRO B 1 185 ? 9.062 35.25 -7.52 1 95.44 185 PRO B CA 1
ATOM 5913 C C . PRO B 1 185 ? 8.875 33.906 -8.219 1 95.44 185 PRO B C 1
ATOM 5915 O O . PRO B 1 185 ? 9.852 33.219 -8.5 1 95.44 185 PRO B O 1
ATOM 5918 N N . SER B 1 186 ? 7.645 33.562 -8.422 1 94.62 186 SER B N 1
ATOM 5919 C CA . SER B 1 186 ? 7.215 32.438 -9.242 1 94.62 186 SER B CA 1
ATOM 5920 C C . SER B 1 186 ? 6.441 32.906 -10.469 1 94.62 186 SER B C 1
ATOM 5922 O O . SER B 1 186 ? 6.238 34.094 -10.656 1 94.62 186 SER B O 1
ATOM 5924 N N . SER B 1 187 ? 6.09 31.922 -11.445 1 92.81 187 SER B N 1
ATOM 5925 C CA . SER B 1 187 ? 5.262 32.281 -12.586 1 92.81 187 SER B CA 1
ATOM 5926 C C . SER B 1 187 ? 3.84 32.625 -12.156 1 92.81 187 SER B C 1
ATOM 5928 O O . SER B 1 187 ? 3.158 33.406 -12.82 1 92.81 187 SER B O 1
ATOM 5930 N N . GLU B 1 188 ? 3.402 32 -11.133 1 89.88 188 GLU B N 1
ATOM 5931 C CA . GLU B 1 188 ? 2.129 32.281 -10.484 1 89.88 188 GLU B CA 1
ATOM 5932 C C . GLU B 1 188 ? 2.271 32.281 -8.961 1 89.88 188 GLU B C 1
ATOM 5934 O O . GLU B 1 188 ? 2.918 31.375 -8.406 1 89.88 188 GLU B O 1
ATOM 5939 N N . ASN B 1 189 ? 1.628 33.25 -8.445 1 87.56 189 ASN B N 1
ATOM 5940 C CA . ASN B 1 189 ? 1.696 33.281 -6.984 1 87.56 189 ASN B CA 1
ATOM 5941 C C . ASN B 1 189 ? 1.175 31.984 -6.379 1 87.56 189 ASN B C 1
ATOM 5943 O O . ASN B 1 189 ? 0.19 31.422 -6.855 1 87.56 189 ASN B O 1
ATOM 5947 N N . MET B 1 190 ? 1.875 31.438 -5.375 1 89.88 190 MET B N 1
ATOM 5948 C CA . MET B 1 190 ? 1.488 30.266 -4.609 1 89.88 190 MET B CA 1
ATOM 5949 C C . MET B 1 190 ? 1.742 28.984 -5.406 1 89.88 190 MET B C 1
ATOM 5951 O O . MET B 1 190 ? 1.32 27.906 -5.004 1 89.88 190 MET B O 1
ATOM 5955 N N . GLY B 1 191 ? 2.373 29.125 -6.609 1 90.69 191 GLY B N 1
ATOM 5956 C CA . GLY B 1 191 ? 2.592 27.953 -7.438 1 90.69 191 GLY B CA 1
ATOM 5957 C C . GLY B 1 191 ? 4.059 27.609 -7.629 1 90.69 191 GLY B C 1
ATOM 5958 O O . GLY B 1 191 ? 4.891 28.516 -7.762 1 90.69 191 GLY B O 1
ATOM 5959 N N . TYR B 1 192 ? 4.352 26.312 -7.621 1 92.25 192 TYR B N 1
ATOM 5960 C CA . TYR B 1 192 ? 5.656 25.875 -8.102 1 92.25 192 TYR B CA 1
ATOM 5961 C C . TYR B 1 192 ? 5.828 26.219 -9.586 1 92.25 192 TYR B C 1
ATOM 5963 O O . TYR B 1 192 ? 4.871 26.125 -10.359 1 92.25 192 TYR B O 1
ATOM 5971 N N . SER B 1 193 ? 7 26.625 -10 1 94.19 193 SER B N 1
ATOM 5972 C CA . SER B 1 193 ? 7.34 26.844 -11.406 1 94.19 193 SER B CA 1
ATOM 5973 C C . SER B 1 193 ? 8.844 26.734 -11.633 1 94.19 193 SER B C 1
ATOM 5975 O O . SER B 1 193 ? 9.625 26.734 -10.68 1 94.19 193 SER B O 1
ATOM 5977 N N . VAL B 1 194 ? 9.125 26.562 -12.914 1 95 194 VAL B N 1
ATOM 5978 C CA . VAL B 1 194 ? 10.539 26.547 -13.289 1 95 194 VAL B CA 1
ATOM 5979 C C . VAL B 1 194 ? 11.195 27.859 -12.844 1 95 194 VAL B C 1
ATOM 5981 O O . VAL B 1 194 ? 12.312 27.844 -12.312 1 95 194 VAL B O 1
ATOM 5984 N N . ALA B 1 195 ? 10.484 28.922 -13.016 1 94.38 195 ALA B N 1
ATOM 5985 C CA . ALA B 1 195 ? 11 30.219 -12.609 1 94.38 195 ALA B CA 1
ATOM 5986 C C . ALA B 1 195 ? 11.258 30.266 -11.109 1 94.38 195 ALA B C 1
ATOM 5988 O O . ALA B 1 195 ? 12.297 30.766 -10.664 1 94.38 195 ALA B O 1
ATOM 5989 N N . TRP B 1 196 ? 10.328 29.812 -10.344 1 95.62 196 TRP B N 1
ATOM 5990 C CA . TRP B 1 196 ? 10.484 29.828 -8.891 1 95.62 196 TRP B CA 1
ATOM 5991 C C . TRP B 1 196 ? 11.703 29 -8.469 1 95.62 196 TRP B C 1
ATOM 5993 O O . TRP B 1 196 ? 12.5 29.453 -7.633 1 95.62 196 TRP B O 1
ATOM 6003 N N . MET B 1 197 ? 11.852 27.844 -9.07 1 96.06 197 MET B N 1
ATOM 6004 C CA . MET B 1 197 ? 12.969 26.969 -8.734 1 96.06 197 MET B CA 1
ATOM 6005 C C . MET B 1 197 ? 14.305 27.641 -9.031 1 96.06 197 MET B C 1
ATOM 6007 O O . MET B 1 197 ? 15.219 27.609 -8.211 1 96.06 197 MET B O 1
ATOM 6011 N N . ASN B 1 198 ? 14.391 28.25 -10.133 1 95.19 198 ASN B N 1
ATOM 6012 C CA . ASN B 1 198 ? 15.617 28.938 -10.516 1 95.19 198 ASN B CA 1
ATOM 6013 C C . ASN B 1 198 ? 15.875 30.156 -9.641 1 95.19 198 ASN B C 1
ATOM 6015 O O . ASN B 1 198 ? 17.016 30.391 -9.219 1 95.19 198 ASN B O 1
ATOM 6019 N N . ASN B 1 199 ? 14.859 30.922 -9.391 1 95.81 199 ASN B N 1
ATOM 6020 C CA . ASN B 1 199 ? 14.992 32.125 -8.57 1 95.81 199 ASN B CA 1
ATOM 6021 C C . ASN B 1 199 ? 15.391 31.766 -7.137 1 95.81 199 ASN B C 1
ATOM 6023 O O . ASN B 1 199 ? 16.094 32.531 -6.484 1 95.81 199 ASN B O 1
ATOM 6027 N N . CYS B 1 200 ? 14.922 30.656 -6.633 1 96.56 200 CYS B N 1
ATOM 6028 C CA . CYS B 1 200 ? 15.297 30.203 -5.297 1 96.56 200 CYS B CA 1
ATOM 6029 C C . CYS B 1 200 ? 16.797 29.938 -5.207 1 96.56 200 CYS B C 1
ATOM 6031 O O . CYS B 1 200 ? 17.438 30.281 -4.215 1 96.56 200 CYS B O 1
ATOM 6033 N N . VAL B 1 201 ? 17.328 29.328 -6.254 1 96.81 201 VAL B N 1
ATOM 6034 C CA . VAL B 1 201 ? 18.75 29.047 -6.262 1 96.81 201 VAL B CA 1
ATOM 6035 C C . VAL B 1 201 ? 19.547 30.359 -6.258 1 96.81 201 VAL B C 1
ATOM 6037 O O . VAL B 1 201 ? 20.531 30.484 -5.535 1 96.81 201 VAL B O 1
ATOM 6040 N N . LYS B 1 202 ? 19.094 31.312 -7.031 1 95.69 202 LYS B N 1
ATOM 6041 C CA . LYS B 1 202 ? 19.766 32.625 -7.082 1 95.69 202 LYS B CA 1
ATOM 6042 C C . LYS B 1 202 ? 19.719 33.312 -5.723 1 95.69 202 LYS B C 1
ATOM 6044 O O . LYS B 1 202 ? 20.734 33.781 -5.227 1 95.69 202 LYS B O 1
ATOM 6049 N N . ALA B 1 203 ? 18.547 33.375 -5.168 1 96.5 203 ALA B N 1
ATOM 6050 C CA . ALA B 1 203 ? 18.359 34.031 -3.871 1 96.5 203 ALA B CA 1
ATOM 6051 C C . ALA B 1 203 ? 19.203 33.344 -2.795 1 96.5 203 ALA B C 1
ATOM 6053 O O . ALA B 1 203 ? 19.844 34 -1.975 1 96.5 203 ALA B O 1
ATOM 6054 N N . PHE B 1 204 ? 19.188 32.031 -2.791 1 98 204 PHE B N 1
ATOM 6055 C CA . PHE B 1 204 ? 19.969 31.234 -1.857 1 98 204 PHE B CA 1
ATOM 6056 C C . PHE B 1 204 ? 21.453 31.562 -1.97 1 98 204 PHE B C 1
ATOM 6058 O O . PHE B 1 204 ? 22.125 31.781 -0.958 1 98 204 PHE B O 1
ATOM 6065 N N . ASN B 1 205 ? 21.922 31.578 -3.213 1 97.81 205 ASN B N 1
ATOM 6066 C CA . ASN B 1 205 ? 23.344 31.812 -3.441 1 97.81 205 ASN B CA 1
ATOM 6067 C C . ASN B 1 205 ? 23.766 33.188 -2.938 1 97.81 205 ASN B C 1
ATOM 6069 O O . ASN B 1 205 ? 24.875 33.344 -2.404 1 97.81 205 ASN B O 1
ATOM 6073 N N . ILE B 1 206 ? 23.016 34.156 -3.111 1 96.56 206 ILE B N 1
ATOM 6074 C CA . ILE B 1 206 ? 23.312 35.5 -2.641 1 96.56 206 ILE B CA 1
ATOM 6075 C C . ILE B 1 206 ? 23.5 35.469 -1.125 1 96.56 206 ILE B C 1
ATOM 6077 O O . ILE B 1 206 ? 24.484 36.031 -0.61 1 96.56 206 ILE B O 1
ATOM 6081 N N . LEU B 1 207 ? 22.625 34.844 -0.408 1 97 207 LEU B N 1
ATOM 6082 C CA . LEU B 1 207 ? 22.672 34.812 1.049 1 97 207 LEU B CA 1
ATOM 6083 C C . LEU B 1 207 ? 23.781 33.875 1.527 1 97 207 LEU B C 1
ATOM 6085 O O . LEU B 1 207 ? 24.484 34.188 2.498 1 97 207 LEU B O 1
ATOM 6089 N N . HIS B 1 208 ? 23.906 32.781 0.841 1 97.94 208 HIS B N 1
ATOM 6090 C CA . HIS B 1 208 ? 24.875 31.766 1.234 1 97.94 208 HIS B CA 1
ATOM 6091 C C . HIS B 1 208 ? 26.297 32.281 1.077 1 97.94 208 HIS B C 1
ATOM 6093 O O . HIS B 1 208 ? 27.188 31.922 1.848 1 97.94 208 HIS B O 1
ATOM 6099 N N . THR B 1 209 ? 26.531 33.062 0.061 1 97.19 209 THR B N 1
ATOM 6100 C CA . THR B 1 209 ? 27.844 33.688 -0.16 1 97.19 209 THR B CA 1
ATOM 6101 C C . THR B 1 209 ? 28.172 34.656 0.948 1 97.19 209 THR B C 1
ATOM 6103 O O . THR B 1 209 ? 29.328 34.75 1.382 1 97.19 209 THR B O 1
ATOM 6106 N N . LYS B 1 210 ? 27.234 35.375 1.4 1 96.88 210 LYS B N 1
ATOM 6107 C CA . LYS B 1 210 ? 27.438 36.344 2.471 1 96.88 210 LYS B CA 1
ATOM 6108 C C . LYS B 1 210 ? 27.688 35.656 3.805 1 96.88 210 LYS B C 1
ATOM 6110 O O . LYS B 1 210 ? 28.625 36 4.523 1 96.88 210 LYS B O 1
ATOM 6115 N N . GLN B 1 211 ? 26.859 34.812 4.148 1 97.31 211 GLN B N 1
ATOM 6116 C CA . GLN B 1 211 ? 26.984 33.938 5.332 1 97.31 211 GLN B CA 1
ATOM 6117 C C . GLN B 1 211 ? 26.484 32.531 5.047 1 97.31 211 GLN B C 1
ATOM 6119 O O . GLN B 1 211 ? 25.281 32.312 4.926 1 97.31 211 GLN B O 1
ATOM 6124 N N . PRO B 1 212 ? 27.312 31.609 5.113 1 97.81 212 PRO B N 1
ATOM 6125 C CA . PRO B 1 212 ? 26.984 30.266 4.629 1 97.81 212 PRO B CA 1
ATOM 6126 C C . PRO B 1 212 ? 25.938 29.562 5.5 1 97.81 212 PRO B C 1
ATOM 6128 O O . PRO B 1 212 ? 25.953 29.703 6.727 1 97.81 212 PRO B O 1
ATOM 6131 N N . PHE B 1 213 ? 25.031 28.875 4.898 1 98.56 213 PHE B N 1
ATOM 6132 C CA . PHE B 1 213 ? 24.109 27.969 5.574 1 98.56 213 PHE B CA 1
ATOM 6133 C C . PHE B 1 213 ? 24.766 26.641 5.875 1 98.56 213 PHE B C 1
ATOM 6135 O O . PHE B 1 213 ? 25.703 26.234 5.188 1 98.56 213 PHE B O 1
ATOM 6142 N N . ASP B 1 214 ? 24.234 25.953 6.879 1 98.12 214 ASP B N 1
ATOM 6143 C CA . ASP B 1 214 ? 24.781 24.656 7.281 1 98.12 214 ASP B CA 1
ATOM 6144 C C . ASP B 1 214 ? 23.969 23.516 6.699 1 98.12 214 ASP B C 1
ATOM 6146 O O . ASP B 1 214 ? 24.5 22.422 6.477 1 98.12 214 ASP B O 1
ATOM 6150 N N . VAL B 1 215 ? 22.672 23.703 6.52 1 98.31 215 VAL B N 1
ATOM 6151 C CA . VAL B 1 215 ? 21.766 22.625 6.148 1 98.31 215 VAL B CA 1
ATOM 6152 C C . VAL B 1 215 ? 20.531 23.188 5.457 1 98.31 215 VAL B C 1
ATOM 6154 O O . VAL B 1 215 ? 20.172 24.344 5.672 1 98.31 215 VAL B O 1
ATOM 6157 N N . VAL B 1 216 ? 19.922 22.406 4.57 1 98.25 216 VAL B N 1
ATOM 6158 C CA . VAL B 1 216 ? 18.688 22.766 3.871 1 98.25 216 VAL B CA 1
ATOM 6159 C C . VAL B 1 216 ? 17.547 21.875 4.355 1 98.25 216 VAL B C 1
ATOM 6161 O O . VAL B 1 216 ? 17.703 20.672 4.504 1 98.25 216 VAL B O 1
ATOM 6164 N N . HIS B 1 217 ? 16.438 22.484 4.676 1 98.5 217 HIS B N 1
ATOM 6165 C CA . HIS B 1 217 ? 15.211 21.766 4.938 1 98.5 217 HIS B CA 1
ATOM 6166 C C . HIS B 1 217 ? 14.117 22.141 3.939 1 98.5 217 HIS B C 1
ATOM 6168 O O . HIS B 1 217 ? 13.852 23.328 3.732 1 98.5 217 HIS B O 1
ATOM 6174 N N . SER B 1 218 ? 13.555 21.156 3.354 1 97.62 218 SER B N 1
ATOM 6175 C CA . SER B 1 218 ? 12.484 21.375 2.381 1 97.62 218 SER B CA 1
ATOM 6176 C C . SER B 1 218 ? 11.148 20.859 2.9 1 97.62 218 SER B C 1
ATOM 6178 O O . SER B 1 218 ? 11.047 19.719 3.33 1 97.62 218 SER B O 1
ATOM 6180 N N . GLU B 1 219 ? 10.195 21.75 2.91 1 96.75 219 GLU B N 1
ATOM 6181 C CA . GLU B 1 219 ? 8.828 21.25 3.023 1 96.75 219 GLU B CA 1
ATOM 6182 C C . GLU B 1 219 ? 8.336 20.688 1.693 1 96.75 219 GLU B C 1
ATOM 6184 O O . GLU B 1 219 ? 8.188 21.438 0.72 1 96.75 219 GLU B O 1
ATOM 6189 N N . SER B 1 220 ? 8.094 19.406 1.709 1 94.62 220 SER B N 1
ATOM 6190 C CA . SER B 1 220 ? 7.688 18.703 0.497 1 94.62 220 SER B CA 1
ATOM 6191 C C . SER B 1 220 ? 8.641 19 -0.66 1 94.62 220 SER B C 1
ATOM 6193 O O . SER B 1 220 ? 9.859 18.938 -0.497 1 94.62 220 SER B O 1
ATOM 6195 N N . TRP B 1 221 ? 8.164 19.344 -1.831 1 93.81 221 TRP B N 1
ATOM 6196 C CA . TRP B 1 221 ? 8.93 19.359 -3.07 1 93.81 221 TRP B CA 1
ATOM 6197 C C . TRP B 1 221 ? 9.625 20.703 -3.258 1 93.81 221 TRP B C 1
ATOM 6199 O O . TRP B 1 221 ? 10.305 20.938 -4.262 1 93.81 221 TRP B O 1
ATOM 6209 N N . ALA B 1 222 ? 9.547 21.594 -2.342 1 95.69 222 ALA B N 1
ATOM 6210 C CA . ALA B 1 222 ? 9.906 23 -2.547 1 95.69 222 ALA B CA 1
ATOM 6211 C C . ALA B 1 222 ? 11.367 23.141 -2.955 1 95.69 222 ALA B C 1
ATOM 6213 O O . ALA B 1 222 ? 11.711 24 -3.773 1 95.69 222 ALA B O 1
ATOM 6214 N N . ALA B 1 223 ? 12.25 22.359 -2.434 1 96.12 223 ALA B N 1
ATOM 6215 C CA . ALA B 1 223 ? 13.672 22.516 -2.736 1 96.12 223 ALA B CA 1
ATOM 6216 C C . ALA B 1 223 ? 14.219 21.266 -3.426 1 96.12 223 ALA B C 1
ATOM 6218 O O . ALA B 1 223 ? 15.367 21.25 -3.885 1 96.12 223 ALA B O 1
ATOM 6219 N N . VAL B 1 224 ? 13.469 20.219 -3.596 1 92.88 224 VAL B N 1
ATOM 6220 C CA . VAL B 1 224 ? 13.938 18.891 -3.975 1 92.88 224 VAL B CA 1
ATOM 6221 C C . VAL B 1 224 ? 14.523 18.922 -5.383 1 92.88 224 VAL B C 1
ATOM 6223 O O . VAL B 1 224 ? 15.594 18.359 -5.633 1 92.88 224 VAL B O 1
ATOM 6226 N N . PRO B 1 225 ? 13.945 19.672 -6.32 1 92.62 225 PRO B N 1
ATOM 6227 C CA . PRO B 1 225 ? 14.547 19.719 -7.656 1 92.62 225 PRO B CA 1
ATOM 6228 C C . PRO B 1 225 ? 15.938 20.375 -7.656 1 92.62 225 PRO B C 1
ATOM 6230 O O . PRO B 1 225 ? 16.703 20.203 -8.609 1 92.62 225 PRO B O 1
ATOM 6233 N N . ASN B 1 226 ? 16.281 21.109 -6.621 1 94.38 226 ASN B N 1
ATOM 6234 C CA . ASN B 1 226 ? 17.531 21.859 -6.57 1 94.38 226 ASN B CA 1
ATOM 6235 C C . ASN B 1 226 ? 18.516 21.234 -5.59 1 94.38 226 ASN B C 1
ATOM 6237 O O . ASN B 1 226 ? 19.453 21.891 -5.141 1 94.38 226 ASN B O 1
ATOM 6241 N N . ILE B 1 227 ? 18.297 19.984 -5.246 1 92.62 227 ILE B N 1
ATOM 6242 C CA . ILE B 1 227 ? 19.078 19.328 -4.219 1 92.62 227 ILE B CA 1
ATOM 6243 C C . ILE B 1 227 ? 20.562 19.406 -4.57 1 92.62 227 ILE B C 1
ATOM 6245 O O . ILE B 1 227 ? 21.391 19.719 -3.711 1 92.62 227 ILE B O 1
ATOM 6249 N N . TYR B 1 228 ? 20.922 19.234 -5.754 1 90.62 228 TYR B N 1
ATOM 6250 C CA . TYR B 1 228 ? 22.312 19.234 -6.188 1 90.62 228 TYR B CA 1
ATOM 6251 C C . TYR B 1 228 ? 22.859 20.656 -6.266 1 90.62 228 TYR B C 1
ATOM 6253 O O . TYR B 1 228 ? 24.031 20.891 -5.965 1 90.62 228 TYR B O 1
ATOM 6261 N N . GLN B 1 229 ? 22.078 21.594 -6.66 1 92.88 229 GLN B N 1
ATOM 6262 C CA . GLN B 1 229 ? 22.5 22.984 -6.84 1 92.88 229 GLN B CA 1
ATOM 6263 C C . GLN B 1 229 ? 22.766 23.641 -5.496 1 92.88 229 GLN B C 1
ATOM 6265 O O . GLN B 1 229 ? 23.594 24.562 -5.406 1 92.88 229 GLN B O 1
ATOM 6270 N N . LEU B 1 230 ? 22.109 23.219 -4.504 1 95.19 230 LEU B N 1
ATOM 6271 C CA . LEU B 1 230 ? 22.25 23.828 -3.182 1 95.19 230 LEU B CA 1
ATOM 6272 C C . LEU B 1 230 ? 23.484 23.281 -2.469 1 95.19 230 LEU B C 1
ATOM 6274 O O . LEU B 1 230 ? 24.047 23.953 -1.602 1 95.19 230 LEU B O 1
ATOM 6278 N N . ARG B 1 231 ? 23.938 22.031 -2.689 1 93.19 231 ARG B N 1
ATOM 6279 C CA . ARG B 1 231 ? 25.203 21.422 -2.307 1 93.19 231 ARG B CA 1
ATOM 6280 C C . ARG B 1 231 ? 25.359 21.391 -0.789 1 93.19 231 ARG B C 1
ATOM 6282 O O . ARG B 1 231 ? 26.438 21.688 -0.266 1 93.19 231 ARG B O 1
ATOM 6289 N N . LEU B 1 232 ? 24.328 21.25 -0.029 1 96.44 232 LEU B N 1
ATOM 6290 C CA . LEU B 1 232 ? 24.344 21.172 1.428 1 96.44 232 LEU B CA 1
ATOM 6291 C C . LEU B 1 232 ? 23.625 19.906 1.907 1 96.44 232 LEU B C 1
ATOM 6293 O O . LEU B 1 232 ? 22.875 19.281 1.15 1 96.44 232 LEU B O 1
ATOM 6297 N N . PRO B 1 233 ? 23.984 19.5 3.178 1 96.56 233 PRO B N 1
ATOM 6298 C CA . PRO B 1 233 ? 23.109 18.484 3.746 1 96.56 233 PRO B CA 1
ATOM 6299 C C . PRO B 1 233 ? 21.625 18.828 3.605 1 96.56 233 PRO B C 1
ATOM 6301 O O . PRO B 1 233 ? 21.25 19.984 3.777 1 96.56 233 PRO B O 1
ATOM 6304 N N . PHE B 1 234 ? 20.844 17.812 3.279 1 96.25 234 PHE B N 1
ATOM 6305 C CA . PHE B 1 234 ? 19.5 18.078 2.777 1 96.25 234 PHE B CA 1
ATOM 6306 C C . PHE B 1 234 ? 18.484 17.125 3.396 1 96.25 234 PHE B C 1
ATOM 6308 O O . PHE B 1 234 ? 18.688 15.914 3.402 1 96.25 234 PHE B O 1
ATOM 6315 N N . ALA B 1 235 ? 17.391 17.734 3.939 1 97.5 235 ALA B N 1
ATOM 6316 C CA . ALA B 1 235 ? 16.281 16.938 4.445 1 97.5 235 ALA B CA 1
ATOM 6317 C C . ALA B 1 235 ? 14.953 17.438 3.904 1 97.5 235 ALA B C 1
ATOM 6319 O O . ALA B 1 235 ? 14.781 18.641 3.688 1 97.5 235 ALA B O 1
ATOM 6320 N N . VAL B 1 236 ? 14.016 16.531 3.707 1 97.5 236 VAL B N 1
ATOM 6321 C CA . VAL B 1 236 ? 12.688 16.891 3.232 1 97.5 236 VAL B CA 1
ATOM 6322 C C . VAL B 1 236 ? 11.633 16.328 4.184 1 97.5 236 VAL B C 1
ATOM 6324 O O . VAL B 1 236 ? 11.695 15.164 4.57 1 97.5 236 VAL B O 1
ATOM 6327 N N . THR B 1 237 ? 10.703 17.156 4.574 1 97.56 237 THR B N 1
ATOM 6328 C CA . THR B 1 237 ? 9.508 16.672 5.266 1 97.56 237 THR B CA 1
ATOM 6329 C C . THR B 1 237 ? 8.352 16.484 4.289 1 97.56 237 THR B C 1
ATOM 6331 O O . THR B 1 237 ? 7.977 17.422 3.576 1 97.56 237 THR B O 1
ATOM 6334 N N . TRP B 1 238 ? 7.82 15.289 4.34 1 96.12 238 TRP B N 1
ATOM 6335 C CA . TRP B 1 238 ? 6.73 14.977 3.424 1 96.12 238 TRP B CA 1
ATOM 6336 C C . TRP B 1 238 ? 5.379 15.109 4.117 1 96.12 238 TRP B C 1
ATOM 6338 O O . TRP B 1 238 ? 5.156 14.516 5.176 1 96.12 238 TRP B O 1
ATOM 6348 N N . HIS B 1 239 ? 4.473 15.867 3.502 1 93.06 239 HIS B N 1
ATOM 6349 C CA . HIS B 1 239 ? 3.104 16.016 3.988 1 93.06 239 HIS B CA 1
ATOM 6350 C C . HIS B 1 239 ? 2.117 15.273 3.096 1 93.06 239 HIS B C 1
ATOM 6352 O O . HIS B 1 239 ? 0.903 15.422 3.244 1 93.06 239 HIS B O 1
ATOM 6358 N N . GLY B 1 240 ? 2.615 14.531 2.244 1 90.12 240 GLY B N 1
ATOM 6359 C CA . GLY B 1 240 ? 1.91 13.75 1.236 1 90.12 240 GLY B CA 1
ATOM 6360 C C . GLY B 1 240 ? 2.746 13.484 0 1 90.12 240 GLY B C 1
ATOM 6361 O O . GLY B 1 240 ? 3.789 14.109 -0.202 1 90.12 240 GLY B O 1
ATOM 6362 N N . SER B 1 241 ? 2.324 12.492 -0.785 1 90.44 241 SER B N 1
ATOM 6363 C CA . SER B 1 241 ? 2.986 12.117 -2.031 1 90.44 241 SER B CA 1
ATOM 6364 C C . SER B 1 241 ? 1.993 12.055 -3.186 1 90.44 241 SER B C 1
ATOM 6366 O O . SER B 1 241 ? 0.781 12.109 -2.973 1 90.44 241 SER B O 1
ATOM 6368 N N . MET B 1 242 ? 2.518 12.109 -4.363 1 92.44 242 MET B N 1
ATOM 6369 C CA . MET B 1 242 ? 1.647 11.914 -5.52 1 92.44 242 MET B CA 1
ATOM 6370 C C . MET B 1 242 ? 0.966 10.555 -5.465 1 92.44 242 MET B C 1
ATOM 6372 O O . MET B 1 242 ? -0.177 10.406 -5.902 1 92.44 242 MET B O 1
ATOM 6376 N N . LEU B 1 243 ? 1.674 9.57 -4.945 1 93.31 243 LEU B N 1
ATOM 6377 C CA . LEU B 1 243 ? 1.057 8.266 -4.73 1 93.31 243 LEU B CA 1
ATOM 6378 C C . LEU B 1 243 ? -0.099 8.367 -3.74 1 93.31 243 LEU B C 1
ATOM 6380 O O . LEU B 1 243 ? -1.125 7.707 -3.908 1 93.31 243 LEU B O 1
ATOM 6384 N N . ASP B 1 244 ? 0.074 9.172 -2.725 1 93.25 244 ASP B N 1
ATOM 6385 C CA . ASP B 1 244 ? -1.014 9.406 -1.78 1 93.25 244 ASP B CA 1
ATOM 6386 C C . ASP B 1 244 ? -2.232 10 -2.482 1 93.25 244 ASP B C 1
ATOM 6388 O O . ASP B 1 244 ? -3.369 9.617 -2.189 1 93.25 244 ASP B O 1
ATOM 6392 N N . TRP B 1 245 ? -1.98 10.906 -3.334 1 92.56 245 TRP B N 1
ATOM 6393 C CA . TRP B 1 245 ? -3.08 11.523 -4.07 1 92.56 245 TRP B CA 1
ATOM 6394 C C . TRP B 1 245 ? -3.797 10.5 -4.938 1 92.56 245 TRP B C 1
ATOM 6396 O O . TRP B 1 245 ? -5.02 10.539 -5.082 1 92.56 245 TRP B O 1
ATOM 6406 N N . PHE B 1 246 ? -3.027 9.648 -5.527 1 93.81 246 PHE B N 1
ATOM 6407 C CA . PHE B 1 246 ? -3.609 8.555 -6.289 1 93.81 246 PHE B CA 1
ATOM 6408 C C . PHE B 1 246 ? -4.48 7.68 -5.395 1 93.81 246 PHE B C 1
ATOM 6410 O O . PHE B 1 246 ? -5.598 7.32 -5.766 1 93.81 246 PHE B O 1
ATOM 6417 N N . ARG B 1 247 ? -4.035 7.426 -4.223 1 93.81 247 ARG B N 1
ATOM 6418 C CA . ARG B 1 247 ? -4.773 6.629 -3.248 1 93.81 247 ARG B CA 1
ATOM 6419 C C . ARG B 1 247 ? -6.027 7.363 -2.783 1 93.81 247 ARG B C 1
ATOM 6421 O O . ARG B 1 247 ? -7.039 6.734 -2.469 1 93.81 247 ARG B O 1
ATOM 6428 N N . ASN B 1 248 ? -5.918 8.711 -2.697 1 94.44 248 ASN B N 1
ATOM 6429 C CA . ASN B 1 248 ? -7.109 9.492 -2.391 1 94.44 248 ASN B CA 1
ATOM 6430 C C . ASN B 1 248 ? -8.25 9.172 -3.35 1 94.44 248 ASN B C 1
ATOM 6432 O O . ASN B 1 248 ? -9.414 9.109 -2.941 1 94.44 248 ASN B O 1
ATOM 6436 N N . GLU B 1 249 ? -7.898 9 -4.602 1 94.69 249 GLU B N 1
ATOM 6437 C CA . GLU B 1 249 ? -8.93 8.711 -5.594 1 94.69 249 GLU B CA 1
ATOM 6438 C C . GLU B 1 249 ? -9.531 7.328 -5.363 1 94.69 249 GLU B C 1
ATOM 6440 O O . GLU B 1 249 ? -10.734 7.133 -5.547 1 94.69 249 GLU B O 1
ATOM 6445 N N . LEU B 1 250 ? -8.742 6.379 -4.941 1 95.25 250 LEU B N 1
ATOM 6446 C CA . LEU B 1 250 ? -9.266 5.062 -4.602 1 95.25 250 LEU B CA 1
ATOM 6447 C C . LEU B 1 250 ? -10.227 5.148 -3.42 1 95.25 250 LEU B C 1
ATOM 6449 O O . LEU B 1 250 ? -11.305 4.547 -3.441 1 95.25 250 LEU B O 1
ATOM 6453 N N . ASN B 1 251 ? -9.797 5.895 -2.416 1 96.19 251 ASN B N 1
ATOM 6454 C CA . ASN B 1 251 ? -10.664 6.098 -1.258 1 96.19 251 ASN B CA 1
ATOM 6455 C C . ASN B 1 251 ? -11.984 6.758 -1.651 1 96.19 251 ASN B C 1
ATOM 6457 O O . ASN B 1 251 ? -13.039 6.414 -1.112 1 96.19 251 ASN B O 1
ATOM 6461 N N . ARG B 1 252 ? -11.867 7.68 -2.561 1 95.81 252 ARG B N 1
ATOM 6462 C CA . ARG B 1 252 ? -13.055 8.367 -3.047 1 95.81 252 ARG B CA 1
ATOM 6463 C C . ARG B 1 252 ? -14.008 7.395 -3.73 1 95.81 252 ARG B C 1
ATOM 6465 O O . ARG B 1 252 ? -15.227 7.473 -3.541 1 95.81 252 ARG B O 1
ATOM 6472 N N . ILE B 1 253 ? -13.5 6.492 -4.492 1 95.38 253 ILE B N 1
ATOM 6473 C CA . ILE B 1 253 ? -14.312 5.488 -5.168 1 95.38 253 ILE B CA 1
ATOM 6474 C C . ILE B 1 253 ? -15.031 4.625 -4.129 1 95.38 253 ILE B C 1
ATOM 6476 O O . ILE B 1 253 ? -16.234 4.391 -4.238 1 95.38 253 ILE B O 1
ATOM 6480 N N . ALA B 1 254 ? -14.297 4.188 -3.115 1 95.62 254 ALA B N 1
ATOM 6481 C CA . ALA B 1 254 ? -14.891 3.371 -2.059 1 95.62 254 ALA B CA 1
ATOM 6482 C C . ALA B 1 254 ? -15.977 4.141 -1.313 1 95.62 254 ALA B C 1
ATOM 6484 O O . ALA B 1 254 ? -17.062 3.602 -1.051 1 95.62 254 ALA B O 1
ATOM 6485 N N . HIS B 1 255 ? -15.656 5.406 -0.978 1 96.25 255 HIS B N 1
ATOM 6486 C CA . HIS B 1 255 ? -16.625 6.273 -0.306 1 96.25 255 HIS B CA 1
ATOM 6487 C C . HIS B 1 255 ? -17.891 6.406 -1.123 1 96.25 255 HIS B C 1
ATOM 6489 O O . HIS B 1 255 ? -19 6.172 -0.61 1 96.25 255 HIS B O 1
ATOM 6495 N N . ASN B 1 256 ? -17.75 6.746 -2.398 1 93.69 256 ASN B N 1
ATOM 6496 C CA . ASN B 1 256 ? -18.906 6.992 -3.262 1 93.69 256 ASN B CA 1
ATOM 6497 C C . ASN B 1 256 ? -19.703 5.719 -3.516 1 93.69 256 ASN B C 1
ATOM 6499 O O . ASN B 1 256 ? -20.922 5.758 -3.635 1 93.69 256 ASN B O 1
ATOM 6503 N N . TYR B 1 257 ? -19.062 4.617 -3.557 1 92.38 257 TYR B N 1
ATOM 6504 C CA . TYR B 1 257 ? -19.734 3.332 -3.725 1 92.38 257 TYR B CA 1
ATOM 6505 C C . TYR B 1 257 ? -20.625 3.02 -2.52 1 92.38 257 TYR B C 1
ATOM 6507 O O . TYR B 1 257 ? -21.781 2.652 -2.674 1 92.38 257 TYR B O 1
ATOM 6515 N N . ARG B 1 258 ? -20.109 3.221 -1.346 1 93.12 258 ARG B N 1
ATOM 6516 C CA . ARG B 1 258 ? -20.812 2.818 -0.136 1 93.12 258 ARG B CA 1
ATOM 6517 C C . ARG B 1 258 ? -21.922 3.807 0.199 1 93.12 258 ARG B C 1
ATOM 6519 O O . ARG B 1 258 ? -22.984 3.416 0.708 1 93.12 258 ARG B O 1
ATOM 6526 N N . VAL B 1 259 ? -21.625 5.062 -0.108 1 92.62 259 VAL B N 1
ATOM 6527 C CA . VAL B 1 259 ? -22.594 6.09 0.249 1 92.62 259 VAL B CA 1
ATOM 6528 C C . VAL B 1 259 ? -23.719 6.129 -0.792 1 92.62 259 VAL B C 1
ATOM 6530 O O . VAL B 1 259 ? -24.891 6.312 -0.449 1 92.62 259 VAL B O 1
ATOM 6533 N N . GLY B 1 260 ? -23.344 5.887 -2.072 1 86.56 260 GLY B N 1
ATOM 6534 C CA . GLY B 1 260 ? -24.375 6.109 -3.08 1 86.56 260 GLY B CA 1
ATOM 6535 C C . GLY B 1 260 ? -24.312 5.117 -4.223 1 86.56 260 GLY B C 1
ATOM 6536 O O . GLY B 1 260 ? -24.984 5.293 -5.242 1 86.56 260 GLY B O 1
ATOM 6537 N N . ARG B 1 261 ? -23.516 4.117 -4.188 1 82.31 261 ARG B N 1
ATOM 6538 C CA . ARG B 1 261 ? -23.312 3.123 -5.238 1 82.31 261 ARG B CA 1
ATOM 6539 C C . ARG B 1 261 ? -22.953 3.785 -6.562 1 82.31 261 ARG B C 1
ATOM 6541 O O . ARG B 1 261 ? -23.453 3.389 -7.617 1 82.31 261 ARG B O 1
ATOM 6548 N N . LYS B 1 262 ? -22.141 4.809 -6.445 1 85.69 262 LYS B N 1
ATOM 6549 C CA . LYS B 1 262 ? -21.75 5.562 -7.629 1 85.69 262 LYS B CA 1
ATOM 6550 C C . LYS B 1 262 ? -20.469 5 -8.234 1 85.69 262 LYS B C 1
ATOM 6552 O O . LYS B 1 262 ? -19.5 4.73 -7.52 1 85.69 262 LYS B O 1
ATOM 6557 N N . ALA B 1 263 ? -20.469 4.809 -9.547 1 86.75 263 ALA B N 1
ATOM 6558 C CA . ALA B 1 263 ? -19.281 4.363 -10.273 1 86.75 263 ALA B CA 1
ATOM 6559 C C . ALA B 1 263 ? -18.359 5.543 -10.609 1 86.75 263 ALA B C 1
ATOM 6561 O O . ALA B 1 263 ? -18.812 6.688 -10.672 1 86.75 263 ALA B O 1
ATOM 6562 N N . PRO B 1 264 ? -17.016 5.234 -10.773 1 89.75 264 PRO B N 1
ATOM 6563 C CA . PRO B 1 264 ? -16.125 6.328 -11.156 1 89.75 264 PRO B CA 1
ATOM 6564 C C . PRO B 1 264 ? -16.469 6.918 -12.523 1 89.75 264 PRO B C 1
ATOM 6566 O O . PRO B 1 264 ? -16.797 6.18 -13.453 1 89.75 264 PRO B O 1
ATOM 6569 N N . GLY B 1 265 ? -16.422 8.25 -12.586 1 88.19 265 GLY B N 1
ATOM 6570 C CA . GLY B 1 265 ? -16.75 8.953 -13.82 1 88.19 265 GLY B CA 1
ATOM 6571 C C . GLY B 1 265 ? -15.531 9.422 -14.586 1 88.19 265 GLY B C 1
ATOM 6572 O O . GLY B 1 265 ? -14.398 9.125 -14.203 1 88.19 265 GLY B O 1
ATOM 6573 N N . ARG B 1 266 ? -15.773 10.148 -15.633 1 88.38 266 ARG B N 1
ATOM 6574 C CA . ARG B 1 266 ? -14.742 10.602 -16.562 1 88.38 266 ARG B CA 1
ATOM 6575 C C . ARG B 1 266 ? -13.758 11.539 -15.875 1 88.38 266 ARG B C 1
ATOM 6577 O O . ARG B 1 266 ? -12.555 11.484 -16.141 1 88.38 266 ARG B O 1
ATOM 6584 N N . GLU B 1 267 ? -14.227 12.352 -15.047 1 91 267 GLU B N 1
ATOM 6585 C CA . GLU B 1 267 ? -13.367 13.32 -14.367 1 91 267 GLU B CA 1
ATOM 6586 C C . GLU B 1 267 ? -12.375 12.617 -13.438 1 91 267 GLU B C 1
ATOM 6588 O O . GLU B 1 267 ? -11.203 13 -13.375 1 91 267 GLU B O 1
ATOM 6593 N N . LEU B 1 268 ? -12.898 11.68 -12.742 1 92.31 268 LEU B N 1
ATOM 6594 C CA . LEU B 1 268 ? -12.023 10.922 -11.852 1 92.31 268 LEU B CA 1
ATOM 6595 C C . LEU B 1 268 ? -10.953 10.172 -12.648 1 92.31 268 LEU B C 1
ATOM 6597 O O . LEU B 1 268 ? -9.781 10.164 -12.266 1 92.31 268 LEU B O 1
ATOM 6601 N N . TRP B 1 269 ? -11.32 9.664 -13.797 1 88.88 269 TRP B N 1
ATOM 6602 C CA . TRP B 1 269 ? -10.391 8.961 -14.664 1 88.88 269 TRP B CA 1
ATOM 6603 C C . TRP B 1 269 ? -9.281 9.891 -15.156 1 88.88 269 TRP B C 1
ATOM 6605 O O . TRP B 1 269 ? -8.109 9.516 -15.172 1 88.88 269 TRP B O 1
ATOM 6615 N N . LYS B 1 270 ? -9.719 10.992 -15.555 1 90.56 270 LYS B N 1
ATOM 6616 C CA . LYS B 1 270 ? -8.758 11.969 -16.047 1 90.56 270 LYS B CA 1
ATOM 6617 C C . LYS B 1 270 ? -7.758 12.352 -14.953 1 90.56 270 LYS B C 1
ATOM 6619 O O . LYS B 1 270 ? -6.551 12.414 -15.203 1 90.56 270 LYS B O 1
ATOM 6624 N N . ARG B 1 271 ? -8.242 12.562 -13.789 1 91.31 271 ARG B N 1
ATOM 6625 C CA . ARG B 1 271 ? -7.371 12.93 -12.68 1 91.31 271 ARG B CA 1
ATOM 6626 C C . ARG B 1 271 ? -6.367 11.82 -12.383 1 91.31 271 ARG B C 1
ATOM 6628 O O . ARG B 1 271 ? -5.184 12.086 -12.172 1 91.31 271 ARG B O 1
ATOM 6635 N N . MET B 1 272 ? -6.855 10.586 -12.414 1 93.69 272 MET B N 1
ATOM 6636 C CA . MET B 1 272 ? -5.977 9.461 -12.102 1 93.69 272 MET B CA 1
ATOM 6637 C C . MET B 1 272 ? -4.93 9.273 -13.203 1 93.69 272 MET B C 1
ATOM 6639 O O . MET B 1 272 ? -3.779 8.945 -12.914 1 93.69 272 MET B O 1
ATOM 6643 N N . ARG B 1 273 ? -5.305 9.539 -14.383 1 92 273 ARG B N 1
ATOM 6644 C CA . ARG B 1 273 ? -4.355 9.469 -15.492 1 92 273 ARG B CA 1
ATOM 6645 C C . ARG B 1 273 ? -3.27 10.531 -15.344 1 92 273 ARG B C 1
ATOM 6647 O O . ARG B 1 273 ? -2.086 10.25 -15.547 1 92 273 ARG B O 1
ATOM 6654 N N . ASP B 1 274 ? -3.664 11.688 -14.969 1 90.19 274 ASP B N 1
ATOM 6655 C CA . ASP B 1 274 ? -2.709 12.781 -14.789 1 90.19 274 ASP B CA 1
ATOM 6656 C C . ASP B 1 274 ? -1.761 12.492 -13.625 1 90.19 274 ASP B C 1
ATOM 6658 O O . ASP B 1 274 ? -0.568 12.797 -13.703 1 90.19 274 ASP B O 1
ATOM 6662 N N . LEU B 1 275 ? -2.287 11.898 -12.664 1 93 275 LEU B N 1
ATOM 6663 C CA . LEU B 1 275 ? -1.488 11.602 -11.477 1 93 275 LEU B CA 1
ATOM 6664 C C . LEU B 1 275 ? -0.473 10.5 -11.773 1 93 275 LEU B C 1
ATOM 6666 O O . LEU B 1 275 ? 0.606 10.469 -11.18 1 93 275 LEU B O 1
ATOM 6670 N N . ALA B 1 276 ? -0.79 9.609 -12.742 1 93.38 276 ALA B N 1
ATOM 6671 C CA . ALA B 1 276 ? 0.056 8.453 -13.016 1 93.38 276 ALA B CA 1
ATOM 6672 C C . ALA B 1 276 ? 1.463 8.883 -13.422 1 93.38 276 ALA B C 1
ATOM 6674 O O . ALA B 1 276 ? 2.453 8.344 -12.922 1 93.38 276 ALA B O 1
ATOM 6675 N N . LYS B 1 277 ? 1.592 9.844 -14.227 1 88.25 277 LYS B N 1
ATOM 6676 C CA . LYS B 1 277 ? 2.902 10.344 -14.633 1 88.25 277 LYS B CA 1
ATOM 6677 C C . LYS B 1 277 ? 3.643 10.969 -13.453 1 88.25 277 LYS B C 1
ATOM 6679 O O . LYS B 1 277 ? 4.848 10.766 -13.289 1 88.25 277 LYS B O 1
ATOM 6684 N N . ALA B 1 278 ? 2.918 11.758 -12.727 1 91.94 278 ALA B N 1
ATOM 6685 C CA . ALA B 1 278 ? 3.52 12.414 -11.57 1 91.94 278 ALA B CA 1
ATOM 6686 C C . ALA B 1 278 ? 4.055 11.383 -10.578 1 91.94 278 ALA B C 1
ATOM 6688 O O . ALA B 1 278 ? 5.125 11.57 -9.992 1 91.94 278 ALA B O 1
ATOM 6689 N N . VAL B 1 279 ? 3.299 10.273 -10.445 1 94.88 279 VAL B N 1
ATOM 6690 C CA . VAL B 1 279 ? 3.713 9.219 -9.523 1 94.88 279 VAL B CA 1
ATOM 6691 C C . VAL B 1 279 ? 5.012 8.586 -10.016 1 94.88 279 VAL B C 1
ATOM 6693 O O . VAL B 1 279 ? 5.91 8.305 -9.219 1 94.88 279 VAL B O 1
ATOM 6696 N N . ALA B 1 280 ? 5.137 8.398 -11.281 1 93 280 ALA B N 1
ATOM 6697 C CA . ALA B 1 280 ? 6.348 7.816 -11.852 1 93 280 ALA B CA 1
ATOM 6698 C C . ALA B 1 280 ? 7.562 8.695 -11.57 1 93 280 ALA B C 1
ATOM 6700 O O . ALA B 1 280 ? 8.609 8.195 -11.141 1 93 280 ALA B O 1
ATOM 6701 N N . MET B 1 281 ? 7.402 9.953 -11.773 1 90.06 281 MET B N 1
ATOM 6702 C CA . MET B 1 281 ? 8.523 10.875 -11.586 1 90.06 281 MET B CA 1
ATOM 6703 C C . MET B 1 281 ? 8.844 11.039 -10.102 1 90.06 281 MET B C 1
ATOM 6705 O O . MET B 1 281 ? 10.008 11.164 -9.727 1 90.06 281 MET B O 1
ATOM 6709 N N . GLU B 1 282 ? 7.836 11.078 -9.336 1 93.56 282 GLU B N 1
ATOM 6710 C CA . GLU B 1 282 ? 8.039 11.141 -7.887 1 93.56 282 GLU B CA 1
ATOM 6711 C C . GLU B 1 282 ? 8.859 9.953 -7.395 1 93.56 282 GLU B C 1
ATOM 6713 O O . GLU B 1 282 ? 9.758 10.117 -6.566 1 93.56 282 GLU B O 1
ATOM 6718 N N . GLU B 1 283 ? 8.484 8.742 -7.883 1 94.12 283 GLU B N 1
ATOM 6719 C CA . GLU B 1 283 ? 9.195 7.535 -7.469 1 94.12 283 GLU B CA 1
ATOM 6720 C C . GLU B 1 283 ? 10.695 7.66 -7.719 1 94.12 283 GLU B C 1
ATOM 6722 O O . GLU B 1 283 ? 11.5 7.355 -6.84 1 94.12 283 GLU B O 1
ATOM 6727 N N . TYR B 1 284 ? 11.039 8.164 -8.797 1 90.56 284 TYR B N 1
ATOM 6728 C CA . TYR B 1 284 ? 12.438 8.352 -9.172 1 90.56 284 TYR B CA 1
ATOM 6729 C C . TYR B 1 284 ? 13.117 9.367 -8.258 1 90.56 284 TYR B C 1
ATOM 6731 O O . TYR B 1 284 ? 14.227 9.133 -7.766 1 90.56 284 TYR B O 1
ATOM 6739 N N . MET B 1 285 ? 12.445 10.461 -7.992 1 90.88 285 MET B N 1
ATOM 6740 C CA . MET B 1 285 ? 13.023 11.539 -7.191 1 90.88 285 MET B CA 1
ATOM 6741 C C . MET B 1 285 ? 13.172 11.117 -5.734 1 90.88 285 MET B C 1
ATOM 6743 O O . MET B 1 285 ? 14.141 11.484 -5.074 1 90.88 285 MET B O 1
ATOM 6747 N N . LEU B 1 286 ? 12.188 10.359 -5.238 1 94.44 286 LEU B N 1
ATOM 6748 C CA . LEU B 1 286 ? 12.242 9.898 -3.857 1 94.44 286 LEU B CA 1
ATOM 6749 C C . LEU B 1 286 ? 13.477 9.039 -3.615 1 94.44 286 LEU B C 1
ATOM 6751 O O . LEU B 1 286 ? 14.094 9.117 -2.547 1 94.44 286 LEU B O 1
ATOM 6755 N N . LEU B 1 287 ? 13.852 8.289 -4.602 1 92.88 287 LEU B N 1
ATOM 6756 C CA . LEU B 1 287 ? 15.008 7.406 -4.477 1 92.88 287 LEU B CA 1
ATOM 6757 C C . LEU B 1 287 ? 16.312 8.211 -4.441 1 92.88 287 LEU B C 1
ATOM 6759 O O . LEU B 1 287 ? 17.328 7.742 -3.926 1 92.88 287 LEU B O 1
ATOM 6763 N N . ALA B 1 288 ? 16.25 9.469 -4.895 1 89.25 288 ALA B N 1
ATOM 6764 C CA . ALA B 1 288 ? 17.438 10.305 -4.984 1 89.25 288 ALA B CA 1
ATOM 6765 C C . ALA B 1 288 ? 17.609 11.156 -3.729 1 89.25 288 ALA B C 1
ATOM 6767 O O . ALA B 1 288 ? 18.703 11.641 -3.441 1 89.25 288 ALA B O 1
ATOM 6768 N N . VAL B 1 289 ? 16.578 11.414 -2.941 1 93.75 289 VAL B N 1
ATOM 6769 C CA . VAL B 1 289 ? 16.594 12.266 -1.756 1 93.75 289 VAL B CA 1
ATOM 6770 C C . VAL B 1 289 ? 17.406 11.586 -0.653 1 93.75 289 VAL B C 1
ATOM 6772 O O . VAL B 1 289 ? 17.188 10.422 -0.336 1 93.75 289 VAL B O 1
ATOM 6775 N N . PRO B 1 290 ? 18.312 12.305 -0.056 1 93.94 290 PRO B N 1
ATOM 6776 C CA . PRO B 1 290 ? 19.219 11.672 0.91 1 93.94 290 PRO B CA 1
ATOM 6777 C C . PRO B 1 290 ? 18.562 11.43 2.266 1 93.94 290 PRO B C 1
ATOM 6779 O O . PRO B 1 290 ? 18.938 10.508 2.988 1 93.94 290 PRO B O 1
ATOM 6782 N N . GLN B 1 291 ? 17.656 12.32 2.689 1 97.06 291 GLN B N 1
ATOM 6783 C CA . GLN B 1 291 ? 17.031 12.203 4 1 97.06 291 GLN B CA 1
ATOM 6784 C C . GLN B 1 291 ? 15.555 12.602 3.941 1 97.06 291 GLN B C 1
ATOM 6786 O O . GLN B 1 291 ? 15.227 13.734 3.582 1 97.06 291 GLN B O 1
ATOM 6791 N N . HIS B 1 292 ? 14.758 11.633 4.324 1 98.06 292 HIS B N 1
ATOM 6792 C CA . HIS B 1 292 ? 13.32 11.844 4.367 1 98.06 292 HIS B CA 1
ATOM 6793 C C . HIS B 1 292 ? 12.828 11.992 5.805 1 98.06 292 HIS B C 1
ATOM 6795 O O . HIS B 1 292 ? 13.289 11.281 6.699 1 98.06 292 HIS B O 1
ATOM 6801 N N . ILE B 1 293 ? 11.969 12.969 6 1 98.19 293 ILE B N 1
ATOM 6802 C CA . ILE B 1 293 ? 11.18 13.07 7.227 1 98.19 293 ILE B CA 1
ATOM 6803 C C . ILE B 1 293 ? 9.703 12.828 6.922 1 98.19 293 ILE B C 1
ATOM 6805 O O . ILE B 1 293 ? 9.141 13.469 6.031 1 98.19 293 ILE B O 1
ATOM 6809 N N . VAL B 1 294 ? 9.125 11.852 7.57 1 97.12 294 VAL B N 1
ATOM 6810 C CA . VAL B 1 294 ? 7.699 11.586 7.402 1 97.12 294 VAL B CA 1
ATOM 6811 C C . VAL B 1 294 ? 6.973 11.828 8.727 1 97.12 294 VAL B C 1
ATOM 6813 O O . VAL B 1 294 ? 7.582 11.789 9.797 1 97.12 294 VAL B O 1
ATOM 6816 N N . ILE B 1 295 ? 5.656 12.008 8.594 1 95.94 295 ILE B N 1
ATOM 6817 C CA . ILE B 1 295 ? 4.969 12.562 9.75 1 95.94 295 ILE B CA 1
ATOM 6818 C C . ILE B 1 295 ? 3.969 11.539 10.297 1 95.94 295 ILE B C 1
ATOM 6820 O O . ILE B 1 295 ? 3.227 11.828 11.234 1 95.94 295 ILE B O 1
ATOM 6824 N N . SER B 1 296 ? 3.867 10.375 9.742 1 95.12 296 SER B N 1
ATOM 6825 C CA . SER B 1 296 ? 2.953 9.328 10.195 1 95.12 296 SER B CA 1
ATOM 6826 C C . SER B 1 296 ? 3.545 7.941 9.977 1 95.12 296 SER B C 1
ATOM 6828 O O . SER B 1 296 ? 4.438 7.766 9.141 1 95.12 296 SER B O 1
ATOM 6830 N N . ASP B 1 297 ? 3.014 6.965 10.742 1 94.44 297 ASP B N 1
ATOM 6831 C CA . ASP B 1 297 ? 3.434 5.574 10.586 1 94.44 297 ASP B CA 1
ATOM 6832 C C . ASP B 1 297 ? 3.146 5.07 9.18 1 94.44 297 ASP B C 1
ATOM 6834 O O . ASP B 1 297 ? 3.957 4.344 8.594 1 94.44 297 ASP B O 1
ATOM 6838 N N . ALA B 1 298 ? 2.051 5.445 8.664 1 93.12 298 ALA B N 1
ATOM 6839 C CA . ALA B 1 298 ? 1.659 5.016 7.324 1 93.12 298 ALA B CA 1
ATOM 6840 C C . ALA B 1 298 ? 2.623 5.551 6.27 1 93.12 298 ALA B C 1
ATOM 6842 O O . ALA B 1 298 ? 2.986 4.84 5.332 1 93.12 298 ALA B O 1
ATOM 6843 N N . ALA B 1 299 ? 2.967 6.789 6.41 1 95.25 299 ALA B N 1
ATOM 6844 C CA . ALA B 1 299 ? 3.906 7.375 5.457 1 95.25 299 ALA B CA 1
ATOM 6845 C C . ALA B 1 299 ? 5.254 6.664 5.508 1 95.25 299 ALA B C 1
ATOM 6847 O O . ALA B 1 299 ? 5.891 6.449 4.477 1 95.25 299 ALA B O 1
ATOM 6848 N N . GLU B 1 300 ? 5.711 6.352 6.707 1 95.69 300 GLU B N 1
ATOM 6849 C CA . GLU B 1 300 ? 6.961 5.605 6.844 1 95.69 300 GLU B CA 1
ATOM 6850 C C . GLU B 1 300 ? 6.875 4.254 6.145 1 95.69 300 GLU B C 1
ATOM 6852 O O . GLU B 1 300 ? 7.766 3.883 5.379 1 95.69 300 GLU B O 1
ATOM 6857 N N . ARG B 1 301 ? 5.809 3.592 6.414 1 92.31 301 ARG B N 1
ATOM 6858 C CA . ARG B 1 301 ? 5.598 2.279 5.809 1 92.31 301 ARG B CA 1
ATOM 6859 C C . ARG B 1 301 ? 5.566 2.375 4.289 1 92.31 301 ARG B C 1
ATOM 6861 O O . ARG B 1 301 ? 6.172 1.554 3.598 1 92.31 301 ARG B O 1
ATOM 6868 N N . ASP B 1 302 ? 4.891 3.316 3.76 1 93.25 302 ASP B N 1
ATOM 6869 C CA . ASP B 1 302 ? 4.754 3.473 2.316 1 93.25 302 ASP B CA 1
ATOM 6870 C C . ASP B 1 302 ? 6.102 3.762 1.664 1 93.25 302 ASP B C 1
ATOM 6872 O O . ASP B 1 302 ? 6.426 3.199 0.616 1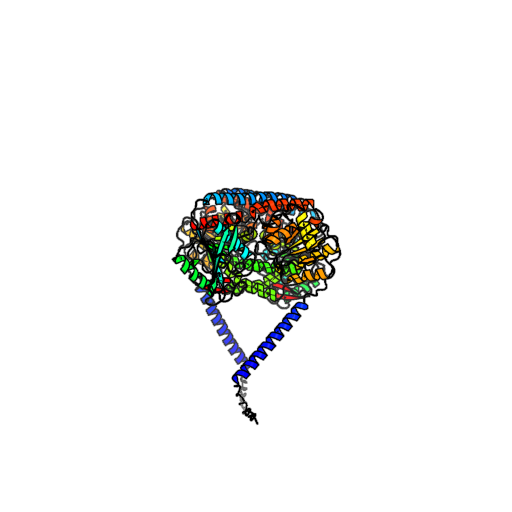 93.25 302 ASP B O 1
ATOM 6876 N N . LEU B 1 303 ? 6.875 4.633 2.271 1 95.62 303 LEU B N 1
ATOM 6877 C CA . LEU B 1 303 ? 8.18 4.953 1.696 1 95.62 303 LEU B CA 1
ATOM 6878 C C . LEU B 1 303 ? 9.055 3.713 1.616 1 95.62 303 LEU B C 1
ATOM 6880 O O . LEU B 1 303 ? 9.789 3.523 0.64 1 95.62 303 LEU B O 1
ATOM 6884 N N . VAL B 1 304 ? 8.922 2.863 2.611 1 93.62 304 VAL B N 1
ATOM 6885 C CA . VAL B 1 304 ? 9.773 1.682 2.66 1 93.62 304 VAL B CA 1
ATOM 6886 C C . VAL B 1 304 ? 9.219 0.6 1.74 1 93.62 304 VAL B C 1
ATOM 6888 O O . VAL B 1 304 ? 9.906 0.127 0.834 1 93.62 304 VAL B O 1
ATOM 6891 N N . GLU B 1 305 ? 7.93 0.321 1.908 1 89.69 305 GLU B N 1
ATOM 6892 C CA . GLU B 1 305 ? 7.363 -0.881 1.304 1 89.69 305 GLU B CA 1
ATOM 6893 C C . GLU B 1 305 ? 6.887 -0.611 -0.121 1 89.69 305 GLU B C 1
ATOM 6895 O O . GLU B 1 305 ? 6.879 -1.514 -0.96 1 89.69 305 GLU B O 1
ATOM 6900 N N . MET B 1 306 ? 6.52 0.587 -0.357 1 91.44 306 MET B N 1
ATOM 6901 C CA . MET B 1 306 ? 5.969 0.899 -1.673 1 91.44 306 MET B CA 1
ATOM 6902 C C . MET B 1 306 ? 7.004 1.604 -2.543 1 91.44 306 MET B C 1
ATOM 6904 O O . MET B 1 306 ? 7.152 1.282 -3.723 1 91.44 306 MET B O 1
ATOM 6908 N N . GLN B 1 307 ? 7.699 2.486 -1.952 1 93.62 307 GLN B N 1
ATOM 6909 C CA . GLN B 1 307 ? 8.594 3.307 -2.764 1 93.62 307 GLN B CA 1
ATOM 6910 C C . GLN B 1 307 ? 10.039 2.844 -2.631 1 93.62 307 GLN B C 1
ATOM 6912 O O . GLN B 1 307 ? 10.93 3.375 -3.295 1 93.62 307 GLN B O 1
ATOM 6917 N N . HIS B 1 308 ? 10.352 1.879 -1.787 1 92.25 308 HIS B N 1
ATOM 6918 C CA . HIS B 1 308 ? 11.617 1.165 -1.673 1 92.25 308 HIS B CA 1
ATOM 6919 C C . HIS B 1 308 ? 12.734 2.092 -1.195 1 92.25 308 HIS B C 1
ATOM 6921 O O . HIS B 1 308 ? 13.891 1.942 -1.602 1 92.25 308 HIS B O 1
ATOM 6927 N N . VAL B 1 309 ? 12.344 3.137 -0.451 1 94.88 309 VAL B N 1
ATOM 6928 C CA . VAL B 1 309 ? 13.359 3.986 0.167 1 94.88 309 VAL B CA 1
ATOM 6929 C C . VAL B 1 309 ? 14.016 3.246 1.33 1 94.88 309 VAL B C 1
ATOM 6931 O O . VAL B 1 309 ? 13.328 2.648 2.162 1 94.88 309 VAL B O 1
ATOM 6934 N N . PRO B 1 310 ? 15.32 3.234 1.377 1 92.69 310 PRO B N 1
ATOM 6935 C CA . PRO B 1 310 ? 15.984 2.574 2.5 1 92.69 310 PRO B CA 1
ATOM 6936 C C . PRO B 1 310 ? 15.586 3.16 3.852 1 92.69 310 PRO B C 1
ATOM 6938 O O . PRO B 1 310 ? 15.5 4.383 3.998 1 92.69 310 PRO B O 1
ATOM 6941 N N . ARG B 1 311 ? 15.398 2.342 4.812 1 92.94 311 ARG B N 1
ATOM 6942 C CA . ARG B 1 311 ? 14.922 2.738 6.133 1 92.94 311 ARG B CA 1
ATOM 6943 C C . ARG B 1 311 ? 15.875 3.73 6.789 1 92.94 311 ARG B C 1
ATOM 6945 O O . ARG B 1 311 ? 15.438 4.629 7.512 1 92.94 311 ARG B O 1
ATOM 6952 N N . GLU B 1 312 ? 17.125 3.629 6.551 1 92.94 312 GLU B N 1
ATOM 6953 C CA . GLU B 1 312 ? 18.141 4.469 7.188 1 92.94 312 GLU B CA 1
ATOM 6954 C C . GLU B 1 312 ? 18.031 5.918 6.727 1 92.94 312 GLU B C 1
ATOM 6956 O O . GLU B 1 312 ? 18.578 6.82 7.359 1 92.94 312 GLU B O 1
ATOM 6961 N N . ARG B 1 313 ? 17.312 6.152 5.629 1 96.12 313 ARG B N 1
ATOM 6962 C CA . ARG B 1 313 ? 17.141 7.504 5.105 1 96.12 313 ARG B CA 1
ATOM 6963 C C . ARG B 1 313 ? 15.828 8.117 5.57 1 96.12 313 ARG B C 1
ATOM 6965 O O . ARG B 1 313 ? 15.469 9.219 5.156 1 96.12 313 ARG B O 1
ATOM 6972 N N . ILE B 1 314 ? 15.117 7.402 6.406 1 97.69 314 ILE B N 1
ATOM 6973 C CA . ILE B 1 314 ? 13.789 7.863 6.805 1 97.69 314 ILE B CA 1
ATOM 6974 C C . ILE B 1 314 ? 13.781 8.172 8.297 1 97.69 314 ILE B C 1
ATOM 6976 O O . ILE B 1 314 ? 14.211 7.344 9.109 1 97.69 314 ILE B O 1
ATOM 6980 N N . ALA B 1 315 ? 13.344 9.32 8.648 1 97.94 315 ALA B N 1
ATOM 6981 C CA . ALA B 1 315 ? 13.07 9.695 10.039 1 97.94 315 ALA B CA 1
ATOM 6982 C C . ALA B 1 315 ? 11.578 9.945 10.25 1 97.94 315 ALA B C 1
ATOM 6984 O O . ALA B 1 315 ? 10.969 10.742 9.539 1 97.94 315 ALA B O 1
ATOM 6985 N N . LEU B 1 316 ? 11.031 9.234 11.156 1 97.19 316 LEU B N 1
ATOM 6986 C CA . LEU B 1 316 ? 9.656 9.492 11.555 1 97.19 316 LEU B CA 1
ATOM 6987 C C . LEU B 1 316 ? 9.594 10.547 12.648 1 97.19 316 LEU B C 1
ATOM 6989 O O . LEU B 1 316 ? 10.078 10.328 13.766 1 97.19 316 LEU B O 1
ATOM 6993 N N . ILE B 1 317 ? 9.039 11.703 12.359 1 97.5 317 ILE B N 1
ATOM 6994 C CA . ILE B 1 317 ? 8.82 12.789 13.305 1 97.5 317 ILE B CA 1
ATOM 6995 C C . ILE B 1 317 ? 7.371 13.258 13.227 1 97.5 317 ILE B C 1
ATOM 6997 O O . ILE B 1 317 ? 6.984 13.953 12.289 1 97.5 317 ILE B O 1
ATOM 7001 N N . TYR B 1 318 ? 6.617 12.922 14.219 1 95.88 318 TYR B N 1
ATOM 7002 C CA . TYR B 1 318 ? 5.195 13.25 14.219 1 95.88 318 TYR B CA 1
ATOM 7003 C C . TYR B 1 318 ? 4.984 14.75 14.328 1 95.88 318 TYR B C 1
ATOM 7005 O O . TYR B 1 318 ? 5.762 15.445 14.984 1 95.88 318 TYR B O 1
ATOM 7013 N N . ASN B 1 319 ? 3.879 15.195 13.68 1 93 319 ASN B N 1
ATOM 7014 C CA . ASN B 1 319 ? 3.488 16.594 13.859 1 93 319 ASN B CA 1
ATOM 7015 C C . ASN B 1 319 ? 3.129 16.891 15.312 1 93 319 ASN B C 1
ATOM 7017 O O . ASN B 1 319 ? 2.531 16.062 15.992 1 93 319 ASN B O 1
ATOM 7021 N N . GLY B 1 320 ? 3.531 18.047 15.734 1 91.88 320 GLY B N 1
ATOM 7022 C CA . GLY B 1 320 ? 3.184 18.5 17.078 1 91.88 320 GLY B CA 1
ATOM 7023 C C . GLY B 1 320 ? 2.455 19.828 17.078 1 91.88 320 GLY B C 1
ATOM 7024 O O . GLY B 1 320 ? 2.625 20.641 16.172 1 91.88 320 GLY B O 1
ATOM 7025 N N . VAL B 1 321 ? 1.64 19.953 18.078 1 89.75 321 VAL B N 1
ATOM 7026 C CA . VAL B 1 321 ? 0.935 21.219 18.25 1 89.75 321 VAL B CA 1
ATOM 7027 C C . VAL B 1 321 ? 1.202 21.781 19.641 1 89.75 321 VAL B C 1
ATOM 7029 O O . VAL B 1 321 ? 1.812 21.109 20.484 1 89.75 321 VAL B O 1
ATOM 7032 N N . ASN B 1 322 ? 0.813 23.062 19.812 1 87.75 322 ASN B N 1
ATOM 7033 C CA . ASN B 1 322 ? 1.086 23.797 21.047 1 87.75 322 ASN B CA 1
ATOM 7034 C C . ASN B 1 322 ? 0.221 23.281 22.188 1 87.75 322 ASN B C 1
ATOM 7036 O O . ASN B 1 322 ? -0.986 23.531 22.219 1 87.75 322 ASN B O 1
ATOM 7040 N N . THR B 1 323 ? 0.823 22.688 23.234 1 91 323 THR B N 1
ATOM 7041 C CA . THR B 1 323 ? 0.095 22.094 24.344 1 91 323 THR B CA 1
ATOM 7042 C C . THR B 1 323 ? -0.415 23.156 25.312 1 91 323 THR B C 1
ATOM 7044 O O . THR B 1 323 ? -1.238 22.875 26.188 1 91 323 THR B O 1
ATOM 7047 N N . GLY B 1 324 ? 0.068 24.359 25.156 1 88.38 324 GLY B N 1
ATOM 7048 C CA . GLY B 1 324 ? -0.476 25.453 25.938 1 88.38 324 GLY B CA 1
ATOM 7049 C C . GLY B 1 324 ? -1.863 25.875 25.484 1 88.38 324 GLY B C 1
ATOM 7050 O O . GLY B 1 324 ? -2.66 26.359 26.297 1 88.38 324 GLY B O 1
ATOM 7051 N N . ILE B 1 325 ? -2.088 25.703 24.25 1 89.06 325 ILE B N 1
ATOM 7052 C CA . ILE B 1 325 ? -3.385 26.062 23.672 1 89.06 325 ILE B CA 1
ATOM 7053 C C . ILE B 1 325 ? -4.332 24.859 23.781 1 89.06 325 ILE B C 1
ATOM 7055 O O . ILE B 1 325 ? -5.488 25.016 24.188 1 89.06 325 ILE B O 1
ATOM 7059 N N . PHE B 1 326 ? -3.857 23.719 23.469 1 94.19 326 PHE B N 1
ATOM 7060 C CA . PHE B 1 326 ? -4.668 22.516 23.453 1 94.19 326 PHE B CA 1
ATOM 7061 C C . PHE B 1 326 ? -4.383 21.656 24.688 1 94.19 326 PHE B C 1
ATOM 7063 O O . PHE B 1 326 ? -3.373 20.953 24.734 1 94.19 326 PHE B O 1
ATOM 7070 N N . HIS B 1 327 ? -5.246 21.734 25.625 1 94.56 327 HIS B N 1
ATOM 7071 C CA . HIS B 1 327 ? -5.121 21.031 26.906 1 94.56 327 HIS B CA 1
ATOM 7072 C C . HIS B 1 327 ? -6.488 20.656 27.453 1 94.56 327 HIS B C 1
ATOM 7074 O O . HIS B 1 327 ? -7.52 21.078 26.922 1 94.56 327 HIS B O 1
ATOM 7080 N N . SER B 1 328 ? -6.48 19.828 28.5 1 95.12 328 SER B N 1
ATOM 7081 C CA . SER B 1 328 ? -7.723 19.359 29.094 1 95.12 328 SER B CA 1
ATOM 7082 C C . SER B 1 328 ? -8.523 20.5 29.703 1 95.12 328 SER B C 1
ATOM 7084 O O . SER B 1 328 ? -7.941 21.484 30.188 1 95.12 328 SER B O 1
ATOM 7086 N N . ARG B 1 329 ? -9.789 20.266 29.656 1 90.81 329 ARG B N 1
ATOM 7087 C CA . ARG B 1 329 ? -10.672 21.266 30.266 1 90.81 329 ARG B CA 1
ATOM 7088 C C . ARG B 1 329 ? -10.594 21.219 31.781 1 90.81 329 ARG B C 1
ATOM 7090 O O . ARG B 1 329 ? -10.516 20.141 32.375 1 90.81 329 ARG B O 1
ATOM 7097 N N . GLU B 1 330 ? -10.555 22.359 32.469 1 85.31 330 GLU B N 1
ATOM 7098 C CA . GLU B 1 330 ? -10.469 22.453 33.906 1 85.31 330 GLU B CA 1
ATOM 7099 C C . GLU B 1 330 ? -11.852 22.344 34.562 1 85.31 330 GLU B C 1
ATOM 7101 O O . GLU B 1 330 ? -11.977 21.891 35.688 1 85.31 330 GLU B O 1
ATOM 7106 N N . GLY B 1 331 ? -12.938 22.703 33.938 1 84 331 GLY B N 1
ATOM 7107 C CA . GLY B 1 331 ? -14.297 22.672 34.469 1 84 331 GLY B CA 1
ATOM 7108 C C . GLY B 1 331 ? -15.352 22.828 33.375 1 84 331 GLY B C 1
ATOM 7109 O O . GLY B 1 331 ? -15.031 23.031 32.219 1 84 331 GLY B O 1
ATOM 7110 N N . THR B 1 332 ? -16.516 22.656 33.844 1 89.56 332 THR B N 1
ATOM 7111 C CA . THR B 1 332 ? -17.609 22.656 32.875 1 89.56 332 THR B CA 1
ATOM 7112 C C . THR B 1 332 ? -18.078 24.094 32.594 1 89.56 332 THR B C 1
ATOM 7114 O O . THR B 1 332 ? -18.812 24.328 31.641 1 89.56 332 THR B O 1
ATOM 7117 N N . TRP B 1 333 ? -17.625 24.984 33.375 1 90.38 333 TRP B N 1
ATOM 7118 C CA . TRP B 1 333 ? -18.156 26.344 33.25 1 90.38 333 TRP B CA 1
ATOM 7119 C C . TRP B 1 333 ? -17.797 26.953 31.906 1 90.38 333 TRP B C 1
ATOM 7121 O O . TRP B 1 333 ? -18.625 27.594 31.266 1 90.38 333 TRP B O 1
ATOM 7131 N N . MET B 1 334 ? -16.641 26.797 31.484 1 87.94 334 MET B N 1
ATOM 7132 C CA . MET B 1 334 ? -16.203 27.344 30.203 1 87.94 334 MET B CA 1
ATOM 7133 C C . MET B 1 334 ? -16.938 26.688 29.047 1 87.94 334 MET B C 1
ATOM 7135 O O . MET B 1 334 ? -17.312 27.344 28.062 1 87.94 334 MET B O 1
ATOM 7139 N N . ARG B 1 335 ? -17.141 25.422 29.172 1 94.62 335 ARG B N 1
ATOM 7140 C CA . ARG B 1 335 ? -17.922 24.688 28.188 1 94.62 335 ARG B CA 1
ATOM 7141 C C . ARG B 1 335 ? -19.344 25.234 28.078 1 94.62 335 ARG B C 1
ATOM 7143 O O . ARG B 1 335 ? -19.828 25.531 26.984 1 94.62 335 ARG B O 1
ATOM 7150 N N . ASP B 1 336 ? -19.938 25.391 29.219 1 95.19 336 ASP B N 1
ATOM 7151 C CA . ASP B 1 336 ? -21.344 25.828 29.25 1 95.19 336 ASP B CA 1
ATOM 7152 C C . ASP B 1 336 ? -21.484 27.234 28.688 1 95.19 336 ASP B C 1
ATOM 7154 O O . ASP B 1 336 ? -22.422 27.516 27.953 1 95.19 336 ASP B O 1
ATOM 7158 N N . ALA B 1 337 ? -20.562 28.047 29.047 1 93.62 337 ALA B N 1
ATOM 7159 C CA . ALA B 1 337 ? -20.594 29.422 28.562 1 93.62 337 ALA B CA 1
ATOM 7160 C C . ALA B 1 337 ? -20.453 29.453 27.047 1 93.62 337 ALA B C 1
ATOM 7162 O O . ALA B 1 337 ? -21.156 30.219 26.359 1 93.62 337 ALA B O 1
ATOM 7163 N N . PHE B 1 338 ? -19.594 28.734 26.5 1 94.44 338 PHE B N 1
ATOM 7164 C CA . PHE B 1 338 ? -19.359 28.672 25.062 1 94.44 338 PHE B CA 1
ATOM 7165 C C . PHE B 1 338 ? -20.594 28.156 24.344 1 94.44 338 PHE B C 1
ATOM 7167 O O . PHE B 1 338 ? -21.031 28.75 23.359 1 94.44 338 PHE B O 1
ATOM 7174 N N . LEU B 1 339 ? -21.172 27.078 24.875 1 96.5 339 LEU B N 1
ATOM 7175 C CA . LEU B 1 339 ? -22.344 26.484 24.25 1 96.5 339 LEU B CA 1
ATOM 7176 C C . LEU B 1 339 ? -23.531 27.438 24.297 1 96.5 339 LEU B C 1
ATOM 7178 O O . LEU B 1 339 ? -24.203 27.625 23.281 1 96.5 339 LEU B O 1
ATOM 7182 N N . ARG B 1 340 ? -23.719 28.125 25.391 1 95.88 340 ARG B N 1
ATOM 7183 C CA . ARG B 1 340 ? -24.812 29.062 25.516 1 95.88 340 ARG B CA 1
ATOM 7184 C C . ARG B 1 340 ? -24.641 30.234 24.562 1 95.88 340 ARG B C 1
ATOM 7186 O O . ARG B 1 340 ? -25.625 30.719 23.969 1 95.88 340 ARG B O 1
ATOM 7193 N N . SER B 1 341 ? -23.453 30.641 24.422 1 95.75 341 SER B N 1
ATOM 7194 C CA . SER B 1 341 ? -23.188 31.766 23.531 1 95.75 341 SER B CA 1
ATOM 7195 C C . SER B 1 341 ? -23.484 31.422 22.094 1 95.75 341 SER B C 1
ATOM 7197 O O . SER B 1 341 ? -23.703 32.312 21.266 1 95.75 341 SER B O 1
ATOM 7199 N N . HIS B 1 342 ? -23.594 30.156 21.781 1 95.62 342 HIS B N 1
ATOM 7200 C CA . HIS B 1 342 ? -23.875 29.719 20.422 1 95.62 342 HIS B CA 1
ATOM 7201 C C . HIS B 1 342 ? -25.266 29.078 20.312 1 95.62 342 HIS B C 1
ATOM 7203 O O . HIS B 1 342 ? -25.547 28.375 19.344 1 95.62 342 HIS B O 1
ATOM 7209 N N . GLY B 1 343 ? -26.031 29.219 21.391 1 95.31 343 GLY B N 1
ATOM 7210 C CA . GLY B 1 343 ? -27.422 28.766 21.375 1 95.31 343 GLY B CA 1
ATOM 7211 C C . GLY B 1 343 ? -27.562 27.266 21.531 1 95.31 343 GLY B C 1
ATOM 7212 O O . GLY B 1 343 ? -28.547 26.688 21.094 1 95.31 343 GLY B O 1
ATOM 7213 N N . VAL B 1 344 ? -26.594 26.625 22.078 1 96.94 344 VAL B N 1
ATOM 7214 C CA . VAL B 1 344 ? -26.641 25.188 22.281 1 96.94 344 VAL B CA 1
ATOM 7215 C C . VAL B 1 344 ? -26.922 24.875 23.75 1 96.94 344 VAL B C 1
ATOM 7217 O O . VAL B 1 344 ? -26.219 25.359 24.641 1 96.94 344 VAL B O 1
ATOM 7220 N N . PRO B 1 345 ? -27.953 24.125 24.016 1 96.56 345 PRO B N 1
ATOM 7221 C CA . PRO B 1 345 ? -28.172 23.734 25.422 1 96.56 345 PRO B CA 1
ATOM 7222 C C . PRO B 1 345 ? -27.016 22.953 26 1 96.56 345 PRO B C 1
ATOM 7224 O O . PRO B 1 345 ? -26.547 21.969 25.406 1 96.56 345 PRO B O 1
ATOM 7227 N N . PRO B 1 346 ? -26.547 23.297 27.172 1 96.06 346 PRO B N 1
ATOM 7228 C CA . PRO B 1 346 ? -25.375 22.641 27.766 1 96.06 346 PRO B CA 1
ATOM 7229 C C . PRO B 1 346 ? -25.609 21.156 28.031 1 96.06 346 PRO B C 1
ATOM 7231 O O . PRO B 1 346 ? -24.641 20.391 28.156 1 96.06 346 PRO B O 1
ATOM 7234 N N . GLU B 1 347 ? -26.875 20.719 28.094 1 95.62 347 GLU B N 1
ATOM 7235 C CA . GLU B 1 347 ? -27.172 19.328 28.406 1 95.62 347 GLU B CA 1
ATOM 7236 C C . GLU B 1 347 ? -27.047 18.453 27.172 1 95.62 347 GLU B C 1
ATOM 7238 O O . GLU B 1 347 ? -27.031 17.219 27.281 1 95.62 347 GLU B O 1
ATOM 7243 N N . HIS B 1 348 ? -26.859 19.047 26.047 1 97.81 348 HIS B N 1
ATOM 7244 C CA . HIS B 1 348 ? -26.781 18.281 24.812 1 97.81 348 HIS B CA 1
ATOM 7245 C C . HIS B 1 348 ? -25.453 17.531 24.719 1 97.81 348 HIS B C 1
ATOM 7247 O O . HIS B 1 348 ? -24.438 18 25.25 1 97.81 348 HIS B O 1
ATOM 7253 N N . PHE B 1 349 ? -25.562 16.328 24.109 1 98.19 349 PHE B N 1
ATOM 7254 C CA . PHE B 1 349 ? -24.344 15.688 23.625 1 98.19 349 PHE B CA 1
ATOM 7255 C C . PHE B 1 349 ? -23.812 16.391 22.391 1 98.19 349 PHE B C 1
ATOM 7257 O O . PHE B 1 349 ? -24.484 16.438 21.359 1 98.19 349 PHE B O 1
ATOM 7264 N N . VAL B 1 350 ? -22.609 16.906 22.453 1 98.62 350 VAL B N 1
ATOM 7265 C CA . VAL B 1 350 ? -22.109 17.781 21.391 1 98.62 350 VAL B CA 1
ATOM 7266 C C . VAL B 1 350 ? -21.047 17.047 20.578 1 98.62 350 VAL B C 1
ATOM 7268 O O . VAL B 1 350 ? -19.984 16.703 21.094 1 98.62 350 VAL B O 1
ATOM 7271 N N . VAL B 1 351 ? -21.344 16.812 19.297 1 98.81 351 VAL B N 1
ATOM 7272 C CA . VAL B 1 351 ? -20.406 16.266 18.328 1 98.81 351 VAL B CA 1
ATOM 7273 C C . VAL B 1 351 ? -19.688 17.406 17.594 1 98.81 351 VAL B C 1
ATOM 7275 O O . VAL B 1 351 ? -20.328 18.297 17.062 1 98.81 351 VAL B O 1
ATOM 7278 N N . GLY B 1 352 ? -18.391 17.359 17.656 1 98.69 352 GLY B N 1
ATOM 7279 C CA . GLY B 1 352 ? -17.609 18.375 16.969 1 98.69 352 GLY B CA 1
ATOM 7280 C C . GLY B 1 352 ? -16.906 17.859 15.719 1 98.69 352 GLY B C 1
ATOM 7281 O O . GLY B 1 352 ? -16.469 16.719 15.68 1 98.69 352 GLY B O 1
ATOM 7282 N N . CYS B 1 353 ? -16.812 18.641 14.742 1 97.62 353 CYS B N 1
ATOM 7283 C CA . CYS B 1 353 ? -15.961 18.438 13.57 1 97.62 353 CYS B CA 1
ATOM 7284 C C . CYS B 1 353 ? -15.281 19.734 13.148 1 97.62 353 CYS B C 1
ATOM 7286 O O . CYS B 1 353 ? -15.742 20.812 13.492 1 97.62 353 CYS B O 1
ATOM 7288 N N . GLY B 1 354 ? -14.156 19.594 12.422 1 90.88 354 GLY B N 1
ATOM 7289 C CA . GLY B 1 354 ? -13.43 20.797 12.062 1 90.88 354 GLY B CA 1
ATOM 7290 C C . GLY B 1 354 ? -12.469 20.594 10.914 1 90.88 354 GLY B C 1
ATOM 7291 O O . GLY B 1 354 ? -12.344 19.5 10.375 1 90.88 354 GLY B O 1
ATOM 7292 N N . GLY B 1 355 ? -11.805 21.734 10.523 1 87.31 355 GLY B N 1
ATOM 7293 C CA . GLY B 1 355 ? -10.898 21.797 9.383 1 87.31 355 GLY B CA 1
ATOM 7294 C C . GLY B 1 355 ? -11.523 22.438 8.156 1 87.31 355 GLY B C 1
ATOM 7295 O O . GLY B 1 355 ? -12.539 23.125 8.258 1 87.31 355 GLY B O 1
ATOM 7296 N N . ARG B 1 356 ? -10.859 22.328 7.047 1 88.94 356 ARG B N 1
ATOM 7297 C CA . ARG B 1 356 ? -11.422 22.797 5.789 1 88.94 356 ARG B CA 1
ATOM 7298 C C . ARG B 1 356 ? -12.664 22 5.406 1 88.94 356 ARG B C 1
ATOM 7300 O O . ARG B 1 356 ? -12.664 20.766 5.52 1 88.94 356 ARG B O 1
ATOM 7307 N N . LEU B 1 357 ? -13.68 22.719 5.059 1 95.31 357 LEU B N 1
ATOM 7308 C CA . LEU B 1 357 ? -14.93 22.047 4.707 1 95.31 357 LEU B CA 1
ATOM 7309 C C . LEU B 1 357 ? -14.969 21.734 3.215 1 95.31 357 LEU B C 1
ATOM 7311 O O . LEU B 1 357 ? -15.758 22.312 2.471 1 95.31 357 LEU B O 1
ATOM 7315 N N . VAL B 1 358 ? -14.148 20.766 2.844 1 94.12 358 VAL B N 1
ATOM 7316 C CA . VAL B 1 358 ? -14.055 20.312 1.456 1 94.12 358 VAL B CA 1
ATOM 7317 C C . VAL B 1 358 ? -14.406 18.828 1.363 1 94.12 358 VAL B C 1
ATOM 7319 O O . VAL B 1 358 ? -14.438 18.125 2.377 1 94.12 358 VAL B O 1
ATOM 7322 N N . GLU B 1 359 ? -14.648 18.344 0.235 1 93.62 359 GLU B N 1
ATOM 7323 C CA . GLU B 1 359 ? -15.211 17.016 -0.002 1 93.62 359 GLU B CA 1
ATOM 7324 C C . GLU B 1 359 ? -14.344 15.922 0.63 1 93.62 359 GLU B C 1
ATOM 7326 O O . GLU B 1 359 ? -14.852 15.039 1.319 1 93.62 359 GLU B O 1
ATOM 7331 N N . ILE B 1 360 ? -13.031 15.969 0.45 1 94 360 ILE B N 1
ATOM 7332 C CA . ILE B 1 360 ? -12.117 14.891 0.826 1 94 360 ILE B CA 1
ATOM 7333 C C . ILE B 1 360 ? -12.031 14.797 2.348 1 94 360 ILE B C 1
ATOM 7335 O O . ILE B 1 360 ? -11.531 13.812 2.887 1 94 360 ILE B O 1
ATOM 7339 N N . LYS B 1 361 ? -12.578 15.789 3.064 1 95.12 361 LYS B N 1
ATOM 7340 C CA . LYS B 1 361 ? -12.57 15.797 4.523 1 95.12 361 LYS B CA 1
ATOM 7341 C C . LYS B 1 361 ? -13.773 15.047 5.082 1 95.12 361 LYS B C 1
ATOM 7343 O O . LYS B 1 361 ? -13.906 14.883 6.301 1 95.12 361 LYS B O 1
ATOM 7348 N N . GLY B 1 362 ? -14.688 14.539 4.227 1 96.44 362 GLY B N 1
ATOM 7349 C CA . GLY B 1 362 ? -15.664 13.523 4.57 1 96.44 362 GLY B CA 1
ATOM 7350 C C . GLY B 1 362 ? -16.906 14.094 5.219 1 96.44 362 GLY B C 1
ATOM 7351 O O . GLY B 1 362 ? -17.594 13.398 5.98 1 96.44 362 GLY B O 1
ATOM 7352 N N . HIS B 1 363 ? -17.25 15.344 4.91 1 97.5 363 HIS B N 1
ATOM 7353 C CA . HIS B 1 363 ? -18.391 16.016 5.547 1 97.5 363 HIS B CA 1
ATOM 7354 C C . HIS B 1 363 ? -19.703 15.414 5.078 1 97.5 363 HIS B C 1
ATOM 7356 O O . HIS B 1 363 ? -20.688 15.406 5.824 1 97.5 363 HIS B O 1
ATOM 7362 N N . LEU B 1 364 ? -19.734 14.859 3.889 1 96.75 364 LEU B N 1
ATOM 7363 C CA . LEU B 1 364 ? -20.953 14.242 3.389 1 96.75 364 LEU B CA 1
ATOM 7364 C C . LEU B 1 364 ? -21.344 13.039 4.246 1 96.75 364 LEU B C 1
ATOM 7366 O O . LEU B 1 364 ? -22.5 12.93 4.684 1 96.75 364 LEU B O 1
ATOM 7370 N N . GLN B 1 365 ? -20.438 12.133 4.465 1 97.31 365 GLN B N 1
ATOM 7371 C CA . GLN B 1 365 ? -20.75 10.953 5.262 1 97.31 365 GLN B CA 1
ATOM 7372 C C . GLN B 1 365 ? -21.094 11.328 6.699 1 97.31 365 GLN B C 1
ATOM 7374 O O . GLN B 1 365 ? -21.938 10.695 7.332 1 97.31 365 GLN B O 1
ATOM 7379 N N . LEU B 1 366 ? -20.453 12.367 7.242 1 98.44 366 LEU B N 1
ATOM 7380 C CA . LEU B 1 366 ? -20.797 12.836 8.586 1 98.44 366 LEU B CA 1
ATOM 7381 C C . LEU B 1 366 ? -22.219 13.375 8.625 1 98.44 366 LEU B C 1
ATOM 7383 O O . LEU B 1 366 ? -22.969 13.086 9.562 1 98.44 366 LEU B O 1
ATOM 7387 N N . SER B 1 367 ? -22.562 14.156 7.629 1 98.25 367 SER B N 1
ATOM 7388 C CA . SER B 1 367 ? -23.906 14.719 7.586 1 98.25 367 SER B CA 1
ATOM 7389 C C . SER B 1 367 ? -24.969 13.617 7.578 1 98.25 367 SER B C 1
ATOM 7391 O O . SER B 1 367 ? -25.984 13.727 8.258 1 98.25 367 SER B O 1
ATOM 7393 N N . HIS B 1 368 ? -24.734 12.562 6.82 1 97.94 368 HIS B N 1
ATOM 7394 C CA . HIS B 1 368 ? -25.656 11.438 6.785 1 97.94 368 HIS B CA 1
ATOM 7395 C C . HIS B 1 368 ? -25.734 10.742 8.141 1 97.94 368 HIS B C 1
ATOM 7397 O O . HIS B 1 368 ? -26.812 10.414 8.609 1 97.94 368 HIS B O 1
ATOM 7403 N N . ALA B 1 369 ? -24.594 10.547 8.734 1 98.5 369 ALA B N 1
ATOM 7404 C CA . ALA B 1 369 ? -24.547 9.883 10.031 1 98.5 369 ALA B CA 1
ATOM 7405 C C . ALA B 1 369 ? -25.281 10.703 11.094 1 98.5 369 ALA B C 1
ATOM 7407 O O . ALA B 1 369 ? -26.047 10.164 11.883 1 98.5 369 ALA B O 1
ATOM 7408 N N . MET B 1 370 ? -25.078 12 11.102 1 98.62 370 MET B N 1
ATOM 7409 C CA . MET B 1 370 ? -25.672 12.883 12.102 1 98.62 370 MET B CA 1
ATOM 7410 C C . MET B 1 370 ? -27.188 12.969 11.914 1 98.62 370 MET B C 1
ATOM 7412 O O . MET B 1 370 ? -27.938 13.039 12.891 1 98.62 370 MET B O 1
ATOM 7416 N N . ARG B 1 371 ? -27.641 13 10.656 1 98 371 ARG B N 1
ATOM 7417 C CA . ARG B 1 371 ? -29.078 12.961 10.414 1 98 371 ARG B CA 1
ATOM 7418 C C . ARG B 1 371 ? -29.703 11.727 11.047 1 98 371 ARG B C 1
ATOM 7420 O O . ARG B 1 371 ? -30.75 11.828 11.695 1 98 371 ARG B O 1
ATOM 7427 N N . HIS B 1 372 ? -29.031 10.641 10.859 1 97.25 372 HIS B N 1
ATOM 7428 C CA . HIS B 1 372 ? -29.516 9.391 11.438 1 97.25 372 HIS B CA 1
ATOM 7429 C C . HIS B 1 372 ? -29.562 9.469 12.961 1 97.25 372 HIS B C 1
ATOM 7431 O O . HIS B 1 372 ? -30.547 9.055 13.586 1 97.25 372 HIS B O 1
ATOM 7437 N N . ILE B 1 373 ? -28.562 10.008 13.562 1 98.25 373 ILE B N 1
ATOM 7438 C CA . ILE B 1 373 ? -28.469 10.117 15.008 1 98.25 373 ILE B CA 1
ATOM 7439 C C . ILE B 1 373 ? -29.531 11.07 15.531 1 98.25 373 ILE B C 1
ATOM 7441 O O . ILE B 1 373 ? -30.25 10.75 16.484 1 98.25 373 ILE B O 1
ATOM 7445 N N . MET B 1 374 ? -29.719 12.18 14.898 1 97.88 374 MET B N 1
ATOM 7446 C CA . MET B 1 374 ? -30.578 13.25 15.383 1 97.88 374 MET B CA 1
ATOM 7447 C C . MET B 1 374 ? -32.062 12.898 15.18 1 97.88 374 MET B C 1
ATOM 7449 O O . MET B 1 374 ? -32.938 13.5 15.797 1 97.88 374 MET B O 1
ATOM 7453 N N . GLU B 1 375 ? -32.25 12.023 14.289 1 96.12 375 GLU B N 1
ATOM 7454 C CA . GLU B 1 375 ? -33.594 11.5 14.148 1 96.12 375 GLU B CA 1
ATOM 7455 C C . GLU B 1 375 ? -34.031 10.688 15.375 1 96.12 375 GLU B C 1
ATOM 7457 O O . GLU B 1 375 ? -35.188 10.664 15.742 1 96.12 375 GLU B O 1
ATOM 7462 N N . GLN B 1 376 ? -33.094 10.141 15.977 1 95.69 376 GLN B N 1
ATOM 7463 C CA . GLN B 1 376 ? -33.344 9.266 17.109 1 95.69 376 GLN B CA 1
ATOM 7464 C C . GLN B 1 376 ? -33.188 10.008 18.438 1 95.69 376 GLN B C 1
ATOM 7466 O O . GLN B 1 376 ? -33.844 9.703 19.422 1 95.69 376 GLN B O 1
ATOM 7471 N N . TYR B 1 377 ? -32.312 10.898 18.469 1 97.12 377 TYR B N 1
ATOM 7472 C CA . TYR B 1 377 ? -31.969 11.617 19.688 1 97.12 377 TYR B CA 1
ATOM 7473 C C . TYR B 1 377 ? -32.062 13.125 19.484 1 97.12 377 TYR B C 1
ATOM 7475 O O . TYR B 1 377 ? -31.266 13.711 18.75 1 97.12 377 TYR B O 1
ATOM 7483 N N . ARG B 1 378 ? -32.844 13.734 20.25 1 95.19 378 ARG B N 1
ATOM 7484 C CA . ARG B 1 378 ? -33.094 15.156 20.047 1 95.19 378 ARG B CA 1
ATOM 7485 C C . ARG B 1 378 ? -32.125 16 20.875 1 95.19 378 ARG B C 1
ATOM 7487 O O . ARG B 1 378 ? -32 17.203 20.641 1 95.19 378 ARG B O 1
ATOM 7494 N N . ASN B 1 379 ? -31.406 15.406 21.75 1 97.75 379 ASN B N 1
ATOM 7495 C CA . ASN B 1 379 ? -30.469 16.109 22.609 1 97.75 379 ASN B CA 1
ATOM 7496 C C . ASN B 1 379 ? -29.047 16.016 22.078 1 97.75 379 ASN B C 1
ATOM 7498 O O . ASN B 1 379 ? -28.094 15.836 22.844 1 97.75 379 ASN B O 1
ATOM 7502 N N . VAL B 1 380 ? -28.906 15.953 20.812 1 98.56 380 VAL B N 1
ATOM 7503 C CA . VAL B 1 380 ? -27.594 15.906 20.172 1 98.56 380 VAL B CA 1
ATOM 7504 C C . VAL B 1 380 ? -27.391 17.156 19.312 1 98.56 380 VAL B C 1
ATOM 7506 O O . VAL B 1 380 ? -28.312 17.594 18.609 1 98.56 380 VAL B O 1
ATOM 7509 N N . THR B 1 381 ? -26.266 17.797 19.406 1 98.69 381 THR B N 1
ATOM 7510 C CA . THR B 1 381 ? -25.906 18.953 18.594 1 98.69 381 THR B CA 1
ATOM 7511 C C . THR B 1 381 ? -24.609 18.703 17.844 1 98.69 381 THR B C 1
ATOM 7513 O O . THR B 1 381 ? -23.672 18.125 18.391 1 98.69 381 THR B O 1
ATOM 7516 N N . LEU B 1 382 ? -24.531 19.094 16.547 1 98.75 382 LEU B N 1
ATOM 7517 C CA . LEU B 1 382 ? -23.297 19.094 15.766 1 98.75 382 LEU B CA 1
ATOM 7518 C C . LEU B 1 382 ? -22.703 20.5 15.703 1 98.75 382 LEU B C 1
ATOM 7520 O O . LEU B 1 382 ? -23.359 21.438 15.25 1 98.75 382 LEU B O 1
ATOM 7524 N N . LEU B 1 383 ? -21.531 20.672 16.234 1 98.56 383 LEU B N 1
ATOM 7525 C CA . LEU B 1 383 ? -20.766 21.906 16.172 1 98.56 383 LEU B CA 1
ATOM 7526 C C . LEU B 1 383 ? -19.656 21.812 15.117 1 98.56 383 LEU B C 1
ATOM 7528 O O . LEU B 1 383 ? -18.781 20.969 15.219 1 98.56 383 LEU B O 1
ATOM 7532 N N . VAL B 1 384 ? -19.656 22.719 14.102 1 98.31 384 VAL B N 1
ATOM 7533 C CA . VAL B 1 384 ? -18.75 22.625 12.969 1 98.31 384 VAL B CA 1
ATOM 7534 C C . VAL B 1 384 ? -17.828 23.844 12.938 1 98.31 384 VAL B C 1
ATOM 7536 O O . VAL B 1 384 ? -18.297 24.969 12.781 1 98.31 384 VAL B O 1
ATOM 7539 N N . ALA B 1 385 ? -16.547 23.609 13.094 1 96.75 385 ALA B N 1
ATOM 7540 C CA . ALA B 1 385 ? -15.555 24.672 12.953 1 96.75 385 ALA B CA 1
ATOM 7541 C C . ALA B 1 385 ? -14.875 24.609 11.594 1 96.75 385 ALA B C 1
ATOM 7543 O O . ALA B 1 385 ? -14.484 23.531 11.133 1 96.75 385 ALA B O 1
ATOM 7544 N N . GLY B 1 386 ? -14.758 25.734 10.922 1 93.81 386 GLY B N 1
ATOM 7545 C CA . GLY B 1 386 ? -14.094 25.781 9.625 1 93.81 386 GLY B CA 1
ATOM 7546 C C . GLY B 1 386 ? -14.969 26.375 8.531 1 93.81 386 GLY B C 1
ATOM 7547 O O . GLY B 1 386 ? -16.125 26.734 8.781 1 93.81 386 GLY B O 1
ATOM 7548 N N . GLU B 1 387 ? -14.32 26.484 7.395 1 92.69 387 GLU B N 1
ATOM 7549 C CA . GLU B 1 387 ? -15.023 27.047 6.238 1 92.69 387 GLU B CA 1
ATOM 7550 C C . GLU B 1 387 ? -14.688 26.266 4.969 1 92.69 387 GLU B C 1
ATOM 7552 O O . GLU B 1 387 ? -13.688 25.547 4.918 1 92.69 387 GLU B O 1
ATOM 7557 N N . GLY B 1 388 ? -15.609 26.359 3.998 1 94.06 388 GLY B N 1
ATOM 7558 C CA . GLY B 1 388 ? -15.438 25.734 2.703 1 94.06 388 GLY B CA 1
ATOM 7559 C C . GLY B 1 388 ? -16.75 25.422 2.012 1 94.06 388 GLY B C 1
ATOM 7560 O O . GLY B 1 388 ? -17.828 25.656 2.572 1 94.06 388 GLY B O 1
ATOM 7561 N N . ALA B 1 389 ? -16.656 24.875 0.852 1 94.81 389 ALA B N 1
ATOM 7562 C CA . ALA B 1 389 ? -17.797 24.641 -0.015 1 94.81 389 ALA B CA 1
ATOM 7563 C C . ALA B 1 389 ? -18.781 23.656 0.62 1 94.81 389 ALA B C 1
ATOM 7565 O O . ALA B 1 389 ? -20 23.766 0.415 1 94.81 389 ALA B O 1
ATOM 7566 N N . MET B 1 390 ? -18.328 22.75 1.438 1 96.56 390 MET B N 1
ATOM 7567 C CA . MET B 1 390 ? -19.188 21.734 2.025 1 96.56 390 MET B CA 1
ATOM 7568 C C . MET B 1 390 ? -19.984 22.297 3.203 1 96.56 390 MET B C 1
ATOM 7570 O O . MET B 1 390 ? -20.844 21.609 3.762 1 96.56 390 MET B O 1
ATOM 7574 N N . GLY B 1 391 ? -19.688 23.562 3.555 1 97.19 391 GLY B N 1
ATOM 7575 C CA . GLY B 1 391 ? -20.516 24.219 4.57 1 97.19 391 GLY B CA 1
ATOM 7576 C C . GLY B 1 391 ? -21.984 24.203 4.242 1 97.19 391 GLY B C 1
ATOM 7577 O O . GLY B 1 391 ? -22.828 24.219 5.145 1 97.19 391 GLY B O 1
ATOM 7578 N N . ASN B 1 392 ? -22.297 24.141 3.004 1 97.5 392 ASN B N 1
ATOM 7579 C CA . ASN B 1 392 ? -23.672 24.172 2.529 1 97.5 392 ASN B CA 1
ATOM 7580 C C . ASN B 1 392 ? -24.469 22.969 3.035 1 97.5 392 ASN B C 1
ATOM 7582 O O . ASN B 1 392 ? -25.672 23.062 3.246 1 97.5 392 ASN B O 1
ATOM 7586 N N . ILE B 1 393 ? -23.828 21.891 3.236 1 97.44 393 ILE B N 1
ATOM 7587 C CA . ILE B 1 393 ? -24.516 20.688 3.689 1 97.44 393 ILE B CA 1
ATOM 7588 C C . ILE B 1 393 ? -25 20.875 5.129 1 97.44 393 ILE B C 1
ATOM 7590 O O . ILE B 1 393 ? -26.094 20.453 5.484 1 97.44 393 ILE B O 1
ATOM 7594 N N . TYR B 1 394 ? -24.25 21.5 5.883 1 97.88 394 TYR B N 1
ATOM 7595 C CA . TYR B 1 394 ? -24.609 21.75 7.273 1 97.88 394 TYR B CA 1
ATOM 7596 C C . TYR B 1 394 ? -25.688 22.828 7.375 1 97.88 394 TYR B C 1
ATOM 7598 O O . TYR B 1 394 ? -26.547 22.781 8.25 1 97.88 394 TYR B O 1
ATOM 7606 N N . ALA B 1 395 ? -25.562 23.781 6.5 1 97.75 395 ALA B N 1
ATOM 7607 C CA . ALA B 1 395 ? -26.609 24.781 6.43 1 97.75 395 ALA B CA 1
ATOM 7608 C C . ALA B 1 395 ? -27.969 24.141 6.109 1 97.75 395 ALA B C 1
ATOM 7610 O O . ALA B 1 395 ? -28.984 24.5 6.684 1 97.75 395 ALA B O 1
ATOM 7611 N N . SER B 1 396 ? -27.922 23.266 5.199 1 97.69 396 SER B N 1
ATOM 7612 C CA . SER B 1 396 ? -29.141 22.531 4.84 1 97.69 396 SER B CA 1
ATOM 7613 C C . SER B 1 396 ? -29.688 21.766 6.031 1 97.69 396 SER B C 1
ATOM 7615 O O . SER B 1 396 ? -30.906 21.734 6.246 1 97.69 396 SER B O 1
ATOM 7617 N N . MET B 1 397 ? -28.875 21.172 6.758 1 97.88 397 MET B N 1
ATOM 7618 C CA . MET B 1 397 ? -29.297 20.438 7.949 1 97.88 397 MET B CA 1
ATOM 7619 C C . MET B 1 397 ? -29.969 21.359 8.953 1 97.88 397 MET B C 1
ATOM 7621 O O . MET B 1 397 ? -31 21.016 9.539 1 97.88 397 MET B O 1
ATOM 7625 N N . HIS B 1 398 ? -29.391 22.453 9.117 1 97.06 398 HIS B N 1
ATOM 7626 C CA . HIS B 1 398 ? -29.984 23.453 10.008 1 97.06 398 HIS B CA 1
ATOM 7627 C C . HIS B 1 398 ? -31.375 23.844 9.539 1 97.06 398 HIS B C 1
ATOM 7629 O O . HIS B 1 398 ? -32.281 23.969 10.359 1 97.06 398 HIS B O 1
ATOM 7635 N N . MET B 1 399 ? -31.516 24.016 8.305 1 97.06 399 MET B N 1
ATOM 7636 C CA . MET B 1 399 ? -32.812 24.391 7.727 1 97.06 399 MET B CA 1
ATOM 7637 C C . MET B 1 399 ? -33.844 23.281 7.898 1 97.06 399 MET B C 1
ATOM 7639 O O . MET B 1 399 ? -35.031 23.547 7.957 1 97.06 399 MET B O 1
ATOM 7643 N N . GLU B 1 400 ? -33.312 22.109 7.965 1 96.88 400 GLU B N 1
ATOM 7644 C CA . GLU B 1 400 ? -34.188 20.969 8.203 1 96.88 400 GLU B CA 1
ATOM 7645 C C . GLU B 1 400 ? -34.656 20.906 9.648 1 96.88 400 GLU B C 1
ATOM 7647 O O . GLU B 1 400 ? -35.469 20.062 10.016 1 96.88 400 GLU B O 1
ATOM 7652 N N . GLY B 1 401 ? -34.156 21.766 10.484 1 96.38 401 GLY B N 1
ATOM 7653 C CA . GLY B 1 401 ? -34.562 21.844 11.875 1 96.38 401 GLY B CA 1
ATOM 7654 C C . GLY B 1 401 ? -33.656 21.062 12.805 1 96.38 401 GLY B C 1
ATOM 7655 O O . GLY B 1 401 ? -33.969 20.875 13.984 1 96.38 401 GLY B O 1
ATOM 7656 N N . LEU B 1 402 ? -32.562 20.625 12.25 1 97.56 402 LEU B N 1
ATOM 7657 C CA . LEU B 1 402 ? -31.609 19.859 13.062 1 97.56 402 LEU B CA 1
ATOM 7658 C C . LEU B 1 402 ? -30.656 20.797 13.812 1 97.56 402 LEU B C 1
ATOM 7660 O O . LEU B 1 402 ? -30.391 21.906 13.367 1 97.56 402 LEU B O 1
ATOM 7664 N N . SER B 1 403 ? -30.203 20.406 14.961 1 97.69 403 SER B N 1
ATOM 7665 C CA . SER B 1 403 ? -29.328 21.219 15.805 1 97.69 403 SER B CA 1
ATOM 7666 C C . SER B 1 403 ? -27.891 21.203 15.289 1 97.69 403 SER B C 1
ATOM 7668 O O . SER B 1 403 ? -27.047 20.469 15.812 1 97.69 403 SER B O 1
ATOM 7670 N N . VAL B 1 404 ? -27.609 22.031 14.344 1 98.31 404 VAL B N 1
ATOM 7671 C CA . VAL B 1 404 ? -26.281 22.188 13.75 1 98.31 404 VAL B CA 1
ATOM 7672 C C . VAL B 1 404 ? -25.844 23.641 13.828 1 98.31 404 VAL B C 1
ATOM 7674 O O . VAL B 1 404 ? -26.594 24.547 13.445 1 98.31 404 VAL B O 1
ATOM 7677 N N . VAL B 1 405 ? -24.656 23.859 14.328 1 98.25 405 VAL B N 1
ATOM 7678 C CA . VAL B 1 405 ? -24.125 25.219 14.453 1 98.25 405 VAL B CA 1
ATOM 7679 C C . VAL B 1 405 ? -22.781 25.297 13.727 1 98.25 405 VAL B C 1
ATOM 7681 O O . VAL B 1 405 ? -21.859 24.516 13.992 1 98.25 405 VAL B O 1
ATOM 7684 N N . GLN B 1 406 ? -22.641 26.203 12.828 1 97.88 406 GLN B N 1
ATOM 7685 C CA . GLN B 1 406 ? -21.391 26.469 12.141 1 97.88 406 GLN B CA 1
ATOM 7686 C C . GLN B 1 406 ? -20.688 27.688 12.742 1 97.88 406 GLN B C 1
ATOM 7688 O O . GLN B 1 406 ? -21.266 28.766 12.852 1 97.88 406 GLN B O 1
ATOM 7693 N N . LEU B 1 407 ? -19.438 27.5 13.078 1 97.12 407 LEU B N 1
ATOM 7694 C CA . LEU B 1 407 ? -18.719 28.531 13.82 1 97.12 407 LEU B CA 1
ATOM 7695 C C . LEU B 1 407 ? -17.812 29.344 12.891 1 97.12 407 LEU B C 1
ATOM 7697 O O . LEU B 1 407 ? -17.297 30.391 13.273 1 97.12 407 LEU B O 1
ATOM 7701 N N . GLY B 1 408 ? -17.609 28.812 11.68 1 94.44 408 GLY B N 1
ATOM 7702 C CA . GLY B 1 408 ? -16.656 29.438 10.797 1 94.44 408 GLY B CA 1
ATOM 7703 C C . GLY B 1 408 ? -15.211 29.141 11.172 1 94.44 408 GLY B C 1
ATOM 7704 O O . GLY B 1 408 ? -14.93 28.172 11.867 1 94.44 408 GLY B O 1
ATOM 7705 N N . MET B 1 409 ? -14.328 29.969 10.562 1 90.06 409 MET B N 1
ATOM 7706 C CA . MET B 1 409 ? -12.906 29.812 10.867 1 90.06 409 MET B CA 1
ATOM 7707 C C . MET B 1 409 ? -12.586 30.359 12.258 1 90.06 409 MET B C 1
ATOM 7709 O O . MET B 1 409 ? -13.016 31.453 12.617 1 90.06 409 MET B O 1
ATOM 7713 N N . LEU B 1 410 ? -11.859 29.594 13.016 1 90.75 410 LEU B N 1
ATOM 7714 C CA . LEU B 1 410 ? -11.5 29.984 14.375 1 90.75 410 LEU B CA 1
ATOM 7715 C C . LEU B 1 410 ? -9.992 30.188 14.508 1 90.75 410 LEU B C 1
ATOM 7717 O O . LEU B 1 410 ? -9.219 29.516 13.828 1 90.75 410 LEU B O 1
ATOM 7721 N N . SER B 1 411 ? -9.602 31.094 15.352 1 85.56 411 SER B N 1
ATOM 7722 C CA . SER B 1 411 ? -8.195 31.203 15.719 1 85.56 411 SER B CA 1
ATOM 7723 C C . SER B 1 411 ? -7.738 30 16.531 1 85.56 411 SER B C 1
ATOM 7725 O O . SER B 1 411 ? -8.562 29.203 17 1 85.56 411 SER B O 1
ATOM 7727 N N . GLN B 1 412 ? -6.477 29.844 16.703 1 84.06 412 GLN B N 1
ATOM 7728 C CA . GLN B 1 412 ? -5.949 28.734 17.469 1 84.06 412 GLN B CA 1
ATOM 7729 C C . GLN B 1 412 ? -6.504 28.75 18.891 1 84.06 412 GLN B C 1
ATOM 7731 O O . GLN B 1 412 ? -6.875 27.703 19.438 1 84.06 412 GLN B O 1
ATOM 7736 N N . GLU B 1 413 ? -6.594 29.906 19.484 1 87.25 413 GLU B N 1
ATOM 7737 C CA . GLU B 1 413 ? -7.117 30.031 20.844 1 87.25 413 GLU B CA 1
ATOM 7738 C C . GLU B 1 413 ? -8.594 29.672 20.906 1 87.25 413 GLU B C 1
ATOM 7740 O O . GLU B 1 413 ? -9.031 28.984 21.812 1 87.25 413 GLU B O 1
ATOM 7745 N N . GLU B 1 414 ? -9.281 30.141 19.938 1 91.75 414 GLU B N 1
ATOM 7746 C CA . GLU B 1 414 ? -10.703 29.812 19.859 1 91.75 414 GLU B CA 1
ATOM 7747 C C . GLU B 1 414 ? -10.914 28.328 19.625 1 91.75 414 GLU B C 1
ATOM 7749 O O . GLU B 1 414 ? -11.875 27.734 20.125 1 91.75 414 GLU B O 1
ATOM 7754 N N . LEU B 1 415 ? -10.031 27.781 18.906 1 93.19 415 LEU B N 1
ATOM 7755 C CA . LEU B 1 415 ? -10.094 26.344 18.688 1 93.19 415 LEU B CA 1
ATOM 7756 C C . LEU B 1 415 ? -9.914 25.578 19.984 1 93.19 415 LEU B C 1
ATOM 7758 O O . LEU B 1 415 ? -10.555 24.531 20.203 1 93.19 415 LEU B O 1
ATOM 7762 N N . GLY B 1 416 ? -9 26.016 20.828 1 94.38 416 GLY B N 1
ATOM 7763 C CA . GLY B 1 416 ? -8.867 25.422 22.141 1 94.38 416 GLY B CA 1
ATOM 7764 C C . GLY B 1 416 ? -10.172 25.359 22.906 1 94.38 416 GLY B C 1
ATOM 7765 O O . GLY B 1 416 ? -10.523 24.328 23.484 1 94.38 416 GLY B O 1
ATOM 7766 N N . THR B 1 417 ? -10.914 26.469 22.844 1 94.69 417 THR B N 1
ATOM 7767 C CA . THR B 1 417 ? -12.203 26.562 23.531 1 94.69 417 THR B CA 1
ATOM 7768 C C . THR B 1 417 ? -13.227 25.656 22.875 1 94.69 417 THR B C 1
ATOM 7770 O O . THR B 1 417 ? -14.047 25.031 23.562 1 94.69 417 THR B O 1
ATOM 7773 N N . PHE B 1 418 ? -13.195 25.578 21.609 1 96.75 418 PHE B N 1
ATOM 7774 C CA . PHE B 1 418 ? -14.055 24.688 20.844 1 96.75 418 PHE B CA 1
ATOM 7775 C C . PHE B 1 418 ? -13.898 23.25 21.312 1 96.75 418 PHE B C 1
ATOM 7777 O O . PHE B 1 418 ? -14.891 22.578 21.594 1 96.75 418 PHE B O 1
ATOM 7784 N N . TYR B 1 419 ? -12.656 22.797 21.438 1 97.56 419 TYR B N 1
ATOM 7785 C CA . TYR B 1 419 ? -12.414 21.406 21.828 1 97.56 419 TYR B CA 1
ATOM 7786 C C . TYR B 1 419 ? -12.883 21.156 23.25 1 97.56 419 TYR B C 1
ATOM 7788 O O . TYR B 1 419 ? -13.336 20.047 23.578 1 97.56 419 TYR B O 1
ATOM 7796 N N . HIS B 1 420 ? -12.875 22.203 24.094 1 96.69 420 HIS B N 1
ATOM 7797 C CA . HIS B 1 420 ? -13.359 22.078 25.469 1 96.69 420 HIS B CA 1
ATOM 7798 C C . HIS B 1 420 ? -14.883 21.953 25.5 1 96.69 420 HIS B C 1
ATOM 7800 O O . HIS B 1 420 ? -15.445 21.469 26.484 1 96.69 420 HIS B O 1
ATOM 7806 N N . ALA B 1 421 ? -15.484 22.344 24.453 1 96.81 421 ALA B N 1
ATOM 7807 C CA . ALA B 1 421 ? -16.938 22.438 24.438 1 96.81 421 ALA B CA 1
ATOM 7808 C C . ALA B 1 421 ? -17.562 21.156 23.906 1 96.81 421 ALA B C 1
ATOM 7810 O O . ALA B 1 421 ? -18.766 20.922 24.078 1 96.81 421 ALA B O 1
ATOM 7811 N N . ILE B 1 422 ? -16.844 20.328 23.266 1 97.5 422 ILE B N 1
ATOM 7812 C CA . ILE B 1 422 ? -17.453 19.203 22.578 1 97.5 422 ILE B CA 1
ATOM 7813 C C . ILE B 1 422 ? -17.25 17.938 23.406 1 97.5 422 ILE B C 1
ATOM 7815 O O . ILE B 1 422 ? -16.344 17.875 24.25 1 97.5 422 ILE B O 1
ATOM 7819 N N . ASP B 1 423 ? -18.109 16.922 23.109 1 97.81 423 ASP B N 1
ATOM 7820 C CA . ASP B 1 423 ? -18.062 15.656 23.828 1 97.81 423 ASP B CA 1
ATOM 7821 C C . ASP B 1 423 ? -17.344 14.586 23.031 1 97.81 423 ASP B C 1
ATOM 7823 O O . ASP B 1 423 ? -16.844 13.609 23.578 1 97.81 423 ASP B O 1
ATOM 7827 N N . VAL B 1 424 ? -17.328 14.742 21.797 1 98.69 424 VAL B N 1
ATOM 7828 C CA . VAL B 1 424 ? -16.625 13.844 20.891 1 98.69 424 VAL B CA 1
ATOM 7829 C C . VAL B 1 424 ? -16.219 14.609 19.625 1 98.69 424 VAL B C 1
ATOM 7831 O O . VAL B 1 424 ? -16.953 15.469 19.141 1 98.69 424 VAL B O 1
ATOM 7834 N N . PHE B 1 425 ? -15.016 14.383 19.188 1 98.69 425 PHE B N 1
ATOM 7835 C CA . PHE B 1 425 ? -14.555 14.969 17.938 1 98.69 425 PHE B CA 1
ATOM 7836 C C . PHE B 1 425 ? -14.539 13.93 16.812 1 98.69 425 PHE B C 1
ATOM 7838 O O . PHE B 1 425 ? -14.016 12.828 17 1 98.69 425 PHE B O 1
ATOM 7845 N N . VAL B 1 426 ? -15.094 14.266 15.68 1 98.75 426 VAL B N 1
ATOM 7846 C CA . VAL B 1 426 ? -15.164 13.359 14.539 1 98.75 426 VAL B CA 1
ATOM 7847 C C . VAL B 1 426 ? -14.328 13.922 13.391 1 98.75 426 VAL B C 1
ATOM 7849 O O . VAL B 1 426 ? -14.477 15.086 13.008 1 98.75 426 VAL B O 1
ATOM 7852 N N . ASP B 1 427 ? -13.398 13.125 12.898 1 97.56 427 ASP B N 1
ATOM 7853 C CA . ASP B 1 427 ? -12.648 13.438 11.688 1 97.56 427 ASP B CA 1
ATOM 7854 C C . ASP B 1 427 ? -12.906 12.406 10.594 1 97.56 427 ASP B C 1
ATOM 7856 O O . ASP B 1 427 ? -12.133 11.461 10.438 1 97.56 427 ASP B O 1
ATOM 7860 N N . PRO B 1 428 ? -13.906 12.641 9.773 1 96.94 428 PRO B N 1
ATOM 7861 C CA . PRO B 1 428 ? -14.398 11.633 8.828 1 96.94 428 PRO B CA 1
ATOM 7862 C C . PRO B 1 428 ? -13.727 11.734 7.457 1 96.94 428 PRO B C 1
ATOM 7864 O O . PRO B 1 428 ? -14.391 11.531 6.43 1 96.94 428 PRO B O 1
ATOM 7867 N N . PHE B 1 429 ? -12.484 12.039 7.367 1 94.62 429 PHE B N 1
ATOM 7868 C CA . PHE B 1 429 ? -11.758 12.312 6.133 1 94.62 429 PHE B CA 1
ATOM 7869 C C . PHE B 1 429 ? -11.508 11.016 5.359 1 94.62 429 PHE B C 1
ATOM 7871 O O . PHE B 1 429 ? -11.656 9.922 5.906 1 94.62 429 PHE B O 1
ATOM 7878 N N . TYR B 1 430 ? -11.234 11.141 4.082 1 91.62 430 TYR B N 1
ATOM 7879 C CA . TYR B 1 430 ? -10.773 9.938 3.395 1 91.62 430 TYR B CA 1
ATOM 7880 C C . TYR B 1 430 ? -9.547 10.227 2.547 1 91.62 430 TYR B C 1
ATOM 7882 O O . TYR B 1 430 ? -9.273 9.523 1.571 1 91.62 430 TYR B O 1
ATOM 7890 N N . GLN B 1 431 ? -8.852 11.266 2.914 1 91.56 431 GLN B N 1
ATOM 7891 C CA . GLN B 1 431 ? -7.539 11.492 2.316 1 91.56 431 GLN B CA 1
ATOM 7892 C C . GLN B 1 431 ? -6.488 10.57 2.928 1 91.56 431 GLN B C 1
ATOM 7894 O O . GLN B 1 431 ? -6.492 10.336 4.137 1 91.56 431 GLN B O 1
ATOM 7899 N N . HIS B 1 432 ? -5.637 10.039 2.07 1 89.5 432 HIS B N 1
ATOM 7900 C CA . HIS B 1 432 ? -4.598 9.141 2.561 1 89.5 432 HIS B CA 1
ATOM 7901 C C . HIS B 1 432 ? -3.383 9.922 3.055 1 89.5 432 HIS B C 1
ATOM 7903 O O . HIS B 1 432 ? -2.709 9.5 3.996 1 89.5 432 HIS B O 1
ATOM 7909 N N . HIS B 1 433 ? -3.15 11.07 2.469 1 83.75 433 HIS B N 1
ATOM 7910 C CA . HIS B 1 433 ? -1.941 11.828 2.771 1 83.75 433 HIS B CA 1
ATOM 7911 C C . HIS B 1 433 ? -2.084 12.594 4.086 1 83.75 433 HIS B C 1
ATOM 7913 O O . HIS B 1 433 ? -3.199 12.891 4.512 1 83.75 433 HIS B O 1
ATOM 7919 N N . GLY B 1 434 ? -0.958 12.789 4.711 1 84.62 434 GLY B N 1
ATOM 7920 C CA . GLY B 1 434 ? -0.871 13.758 5.793 1 84.62 434 GLY B CA 1
ATOM 7921 C C . GLY B 1 434 ? -1.252 13.18 7.145 1 84.62 434 GLY B C 1
ATOM 7922 O O . GLY B 1 434 ? -1.353 11.961 7.297 1 84.62 434 GLY B O 1
ATOM 7923 N N . LEU B 1 435 ? -1.243 13.938 8.086 1 89.38 435 LEU B N 1
ATOM 7924 C CA . LEU B 1 435 ? -1.69 13.758 9.469 1 89.38 435 LEU B CA 1
ATOM 7925 C C . LEU B 1 435 ? -2.477 14.977 9.945 1 89.38 435 LEU B C 1
ATOM 7927 O O . LEU B 1 435 ? -1.893 16.016 10.25 1 89.38 435 LEU B O 1
ATOM 7931 N N . ASN B 1 436 ? -3.746 14.734 9.977 1 89.62 436 ASN B N 1
ATOM 7932 C CA . ASN B 1 436 ? -4.594 15.867 10.32 1 89.62 436 ASN B CA 1
ATOM 7933 C C . ASN B 1 436 ? -4.297 16.391 11.727 1 89.62 436 ASN B C 1
ATOM 7935 O O . ASN B 1 436 ? -4.418 15.641 12.703 1 89.62 436 ASN B O 1
ATOM 7939 N N . THR B 1 437 ? -4.043 17.672 11.789 1 91.81 437 THR B N 1
ATOM 7940 C CA . THR B 1 437 ? -3.689 18.266 13.078 1 91.81 437 THR B CA 1
ATOM 7941 C C . THR B 1 437 ? -4.914 18.344 13.984 1 91.81 437 THR B C 1
ATOM 7943 O O . THR B 1 437 ? -4.785 18.344 15.211 1 91.81 437 THR B O 1
ATOM 7946 N N . VAL B 1 438 ? -6.082 18.375 13.398 1 94.12 438 VAL B N 1
ATOM 7947 C CA . VAL B 1 438 ? -7.309 18.5 14.188 1 94.12 438 VAL B CA 1
ATOM 7948 C C . VAL B 1 438 ? -7.457 17.281 15.109 1 94.12 438 VAL B C 1
ATOM 7950 O O . VAL B 1 438 ? -7.969 17.406 16.219 1 94.12 438 VAL B O 1
ATOM 7953 N N . MET B 1 439 ? -7.047 16.141 14.656 1 96.12 439 MET B N 1
ATOM 7954 C CA . MET B 1 439 ? -7.094 14.953 15.516 1 96.12 439 MET B CA 1
ATOM 7955 C C . MET B 1 439 ? -6.137 15.102 16.688 1 96.12 439 MET B C 1
ATOM 7957 O O . MET B 1 439 ? -6.465 14.727 17.812 1 96.12 439 MET B O 1
ATOM 7961 N N . ILE B 1 440 ? -4.984 15.648 16.406 1 95.94 440 ILE B N 1
ATOM 7962 C CA . ILE B 1 440 ? -3.957 15.852 17.422 1 95.94 440 ILE B CA 1
ATOM 7963 C C . ILE B 1 440 ? -4.441 16.875 18.438 1 95.94 440 ILE B C 1
ATOM 7965 O O . ILE B 1 440 ? -4.309 16.672 19.641 1 95.94 440 ILE B O 1
ATOM 7969 N N . GLU B 1 441 ? -5 17.969 17.984 1 96 441 GLU B N 1
ATOM 7970 C CA . GLU B 1 441 ? -5.555 19.016 18.844 1 96 441 GLU B CA 1
ATOM 7971 C C . GLU B 1 441 ? -6.637 18.453 19.75 1 96 441 GLU B C 1
ATOM 7973 O O . GLU B 1 441 ? -6.641 18.719 20.953 1 96 441 GLU B O 1
ATOM 7978 N N . ALA B 1 442 ? -7.469 17.656 19.203 1 97.75 442 ALA B N 1
ATOM 7979 C CA . ALA B 1 442 ? -8.555 17.047 19.969 1 97.75 442 ALA B CA 1
ATOM 7980 C C . ALA B 1 442 ? -8.008 16.109 21.047 1 97.75 442 ALA B C 1
ATOM 7982 O O . ALA B 1 442 ? -8.445 16.141 22.188 1 97.75 442 ALA B O 1
ATOM 7983 N N . ALA B 1 443 ? -7.051 15.258 20.641 1 97.94 443 ALA B N 1
ATOM 7984 C CA . ALA B 1 443 ? -6.449 14.32 21.578 1 97.94 443 ALA B CA 1
ATOM 7985 C C . ALA B 1 443 ? -5.781 15.055 22.734 1 97.94 443 ALA B C 1
ATOM 7987 O O . ALA B 1 443 ? -5.973 14.695 23.891 1 97.94 443 ALA B O 1
ATOM 7988 N N . LEU B 1 444 ? -5.062 16.109 22.453 1 97 444 LEU B N 1
ATOM 7989 C CA . LEU B 1 444 ? -4.363 16.891 23.469 1 97 444 LEU B CA 1
ATOM 7990 C C . LEU B 1 444 ? -5.355 17.609 24.359 1 97 444 LEU B C 1
ATOM 7992 O O . LEU B 1 444 ? -5.066 17.875 25.531 1 97 444 LEU B O 1
ATOM 7996 N N . SER B 1 445 ? -6.512 17.922 23.875 1 97.5 445 SER B N 1
ATOM 7997 C CA . SER B 1 445 ? -7.559 18.594 24.625 1 97.5 445 SER B CA 1
ATOM 7998 C C . SER B 1 445 ? -8.406 17.609 25.406 1 97.5 445 SER B C 1
ATOM 8000 O O . SER B 1 445 ? -9.43 17.969 26 1 97.5 445 SER B O 1
ATOM 8002 N N . GLU B 1 446 ? -8.062 16.328 25.312 1 97.88 446 GLU B N 1
ATOM 8003 C CA . GLU B 1 446 ? -8.703 15.25 26.047 1 97.88 446 GLU B CA 1
ATOM 8004 C C . GLU B 1 446 ? -10.156 15.062 25.594 1 97.88 446 GLU B C 1
ATOM 8006 O O . GLU B 1 446 ? -11.062 14.984 26.422 1 97.88 446 GLU B O 1
ATOM 8011 N N . VAL B 1 447 ? -10.367 15.094 24.328 1 98.06 447 VAL B N 1
ATOM 8012 C CA . VAL B 1 447 ? -11.656 14.812 23.703 1 98.06 447 VAL B CA 1
ATOM 8013 C C . VAL B 1 447 ? -11.602 13.461 23 1 98.06 447 VAL B C 1
ATOM 8015 O O . VAL B 1 447 ? -10.664 13.18 22.234 1 98.06 447 VAL B O 1
ATOM 8018 N N . PRO B 1 448 ? -12.578 12.547 23.281 1 98.38 448 PRO B N 1
ATOM 8019 C CA . PRO B 1 448 ? -12.57 11.281 22.547 1 98.38 448 PRO B CA 1
ATOM 8020 C C . PRO B 1 448 ? -12.719 11.469 21.047 1 98.38 448 PRO B C 1
ATOM 8022 O O . PRO B 1 448 ? -13.43 12.375 20.594 1 98.38 448 PRO B O 1
ATOM 8025 N N . LEU B 1 449 ? -12.109 10.508 20.266 1 98.56 449 LEU B N 1
ATOM 8026 C CA . LEU B 1 449 ? -12.016 10.648 18.812 1 98.56 449 LEU B CA 1
ATOM 8027 C C . LEU B 1 449 ? -12.789 9.539 18.109 1 98.56 449 LEU B C 1
ATOM 8029 O O . LEU B 1 449 ? -12.7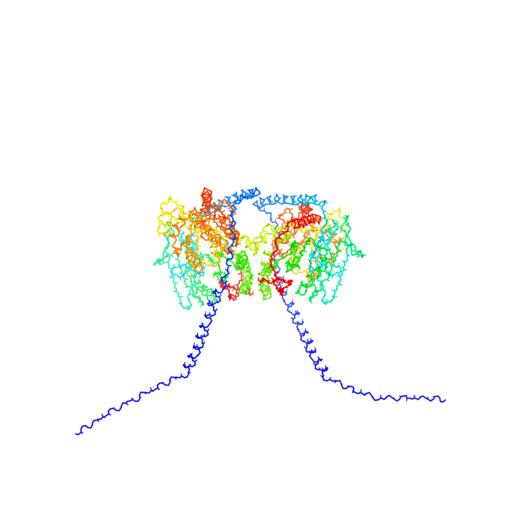73 8.383 18.531 1 98.56 449 LEU B O 1
ATOM 8033 N N . VAL B 1 450 ? -13.516 9.883 17.078 1 98.62 450 VAL B N 1
ATOM 8034 C CA . VAL B 1 450 ? -14.031 8.977 16.062 1 98.62 450 VAL B CA 1
ATOM 8035 C C . VAL B 1 450 ? -13.477 9.352 14.688 1 98.62 450 VAL B C 1
ATOM 8037 O O . VAL B 1 450 ? -13.773 10.43 14.164 1 98.62 450 VAL B O 1
ATOM 8040 N N . VAL B 1 451 ? -12.68 8.469 14.117 1 97.62 451 VAL B N 1
ATOM 8041 C CA . VAL B 1 451 ? -11.961 8.859 12.914 1 97.62 451 VAL B CA 1
ATOM 8042 C C . VAL B 1 451 ? -12.023 7.738 11.883 1 97.62 451 VAL B C 1
ATOM 8044 O O . VAL B 1 451 ? -12.273 6.582 12.234 1 97.62 451 VAL B O 1
ATOM 8047 N N . THR B 1 452 ? -11.883 8.102 10.617 1 95.88 452 THR B N 1
ATOM 8048 C CA . THR B 1 452 ? -11.836 7.094 9.562 1 95.88 452 THR B CA 1
ATOM 8049 C C . THR B 1 452 ? -10.602 6.199 9.727 1 95.88 452 THR B C 1
ATOM 8051 O O . THR B 1 452 ? -9.508 6.688 10 1 95.88 452 THR B O 1
ATOM 8054 N N . ALA B 1 453 ? -10.734 4.91 9.539 1 93.06 453 ALA B N 1
ATOM 8055 C CA . ALA B 1 453 ? -9.633 3.955 9.68 1 93.06 453 ALA B CA 1
ATOM 8056 C C . ALA B 1 453 ? -8.727 3.984 8.453 1 93.06 453 ALA B C 1
ATOM 8058 O O . ALA B 1 453 ? -8.688 3.031 7.672 1 93.06 453 ALA B O 1
ATOM 8059 N N . LEU B 1 454 ? -7.914 5.055 8.344 1 90.5 454 LEU B N 1
ATOM 8060 C CA . LEU B 1 454 ? -7.074 5.223 7.16 1 90.5 454 LEU B CA 1
ATOM 8061 C C . LEU B 1 454 ? -5.801 5.992 7.5 1 90.5 454 LEU B C 1
ATOM 8063 O O . LEU B 1 454 ? -5.824 6.898 8.336 1 90.5 454 LEU B O 1
ATOM 8067 N N . GLY B 1 455 ? -4.789 5.605 6.777 1 85.56 455 GLY B N 1
ATOM 8068 C CA . GLY B 1 455 ? -3.604 6.441 6.656 1 85.56 455 GLY B CA 1
ATOM 8069 C C . GLY B 1 455 ? -3.066 6.91 7.996 1 85.56 455 GLY B C 1
ATOM 8070 O O . GLY B 1 455 ? -2.846 6.102 8.898 1 85.56 455 GLY B O 1
ATOM 8071 N N . GLY B 1 456 ? -2.912 8.242 8.086 1 87.75 456 GLY B N 1
ATOM 8072 C CA . GLY B 1 456 ? -2.322 8.898 9.242 1 87.75 456 GLY B CA 1
ATOM 8073 C C . GLY B 1 456 ? -3.188 8.805 10.484 1 87.75 456 GLY B C 1
ATOM 8074 O O . GLY B 1 456 ? -2.693 8.969 11.609 1 87.75 456 GLY B O 1
ATOM 8075 N N . ALA B 1 457 ? -4.465 8.438 10.344 1 92.81 457 ALA B N 1
ATOM 8076 C CA . ALA B 1 457 ? -5.367 8.352 11.484 1 92.81 457 ALA B CA 1
ATOM 8077 C C . ALA B 1 457 ? -4.91 7.281 12.469 1 92.81 457 ALA B C 1
ATOM 8079 O O . ALA B 1 457 ? -5.098 7.418 13.68 1 92.81 457 ALA B O 1
ATOM 8080 N N . LEU B 1 458 ? -4.25 6.32 11.961 1 92.12 458 LEU B N 1
ATOM 8081 C CA . LEU B 1 458 ? -3.83 5.191 12.789 1 92.12 458 LEU B CA 1
ATOM 8082 C C . LEU B 1 458 ? -2.641 5.57 13.664 1 92.12 458 LEU B C 1
ATOM 8084 O O . LEU B 1 458 ? -2.34 4.887 14.641 1 92.12 458 LEU B O 1
ATOM 8088 N N . SER B 1 459 ? -1.987 6.652 13.266 1 94.56 459 SER B N 1
ATOM 8089 C CA . SER B 1 459 ? -0.934 7.184 14.125 1 94.56 459 SER B CA 1
ATOM 8090 C C . SER B 1 459 ? -1.517 7.855 15.367 1 94.56 459 SER B C 1
ATOM 8092 O O . SER B 1 459 ? -0.848 7.953 16.391 1 94.56 459 SER B O 1
ATOM 8094 N N . VAL B 1 460 ? -2.76 8.289 15.258 1 96.19 460 VAL B N 1
ATOM 8095 C CA . VAL B 1 460 ? -3.406 8.984 16.375 1 96.19 460 VAL B CA 1
ATOM 8096 C C . VAL B 1 460 ? -4.297 8.008 17.141 1 96.19 460 VAL B C 1
ATOM 8098 O O . VAL B 1 460 ? -4.371 8.062 18.375 1 96.19 460 VAL B O 1
ATOM 8101 N N . VAL B 1 461 ? -4.945 7.148 16.391 1 96.75 461 VAL B N 1
ATOM 8102 C CA . VAL B 1 461 ? -5.828 6.141 16.969 1 96.75 461 VAL B CA 1
ATOM 8103 C C . VAL B 1 461 ? -5.375 4.746 16.547 1 96.75 461 VAL B C 1
ATOM 8105 O O . VAL B 1 461 ? -5.977 4.137 15.648 1 96.75 461 VAL B O 1
ATOM 8108 N N . PRO B 1 462 ? -4.434 4.176 17.25 1 94.38 462 PRO B N 1
ATOM 8109 C CA . PRO B 1 462 ? -3.887 2.881 16.844 1 94.38 462 PRO B CA 1
ATOM 8110 C C . PRO B 1 462 ? -4.809 1.716 17.188 1 94.38 462 PRO B C 1
ATOM 8112 O O . PRO B 1 462 ? -4.742 0.658 16.547 1 94.38 462 PRO B O 1
ATOM 8115 N N . CYS B 1 463 ? -5.598 1.888 18.234 1 93.69 463 CYS B N 1
ATOM 8116 C CA . CYS B 1 463 ? -6.562 0.877 18.641 1 93.69 463 CYS B CA 1
ATOM 8117 C C . CYS B 1 463 ? -7.676 1.496 19.484 1 93.69 463 CYS B C 1
ATOM 8119 O O . CYS B 1 463 ? -7.684 2.707 19.719 1 93.69 463 CYS B O 1
ATOM 8121 N N . THR B 1 464 ? -8.594 0.709 19.953 1 93.25 464 THR B N 1
ATOM 8122 C CA . THR B 1 464 ? -9.844 1.199 20.531 1 93.25 464 THR B CA 1
ATOM 8123 C C . THR B 1 464 ? -9.586 1.9 21.859 1 93.25 464 THR B C 1
ATOM 8125 O O . THR B 1 464 ? -10.406 2.701 22.312 1 93.25 464 THR B O 1
ATOM 8128 N N . ASP B 1 465 ? -8.5 1.67 22.484 1 95.56 465 ASP B N 1
ATOM 8129 C CA . ASP B 1 465 ? -8.156 2.312 23.75 1 95.56 465 ASP B CA 1
ATOM 8130 C C . ASP B 1 465 ? -7.875 3.799 23.547 1 95.56 465 ASP B C 1
ATOM 8132 O O . ASP B 1 465 ? -7.863 4.566 24.516 1 95.56 465 ASP B O 1
ATOM 8136 N N . TYR B 1 466 ? -7.711 4.234 22.312 1 97.62 466 TYR B N 1
ATOM 8137 C CA . TYR B 1 466 ? -7.273 5.602 22.062 1 97.62 466 TYR B CA 1
ATOM 8138 C C . TYR B 1 466 ? -8.266 6.332 21.156 1 97.62 466 TYR B C 1
ATOM 8140 O O . TYR B 1 466 ? -8.016 7.465 20.75 1 97.62 466 TYR B O 1
ATOM 8148 N N . GLY B 1 467 ? -9.305 5.734 20.828 1 98 467 GLY B N 1
ATOM 8149 C CA . GLY B 1 467 ? -10.352 6.27 19.969 1 98 467 GLY B CA 1
ATOM 8150 C C . GLY B 1 467 ? -11.117 5.195 19.219 1 98 467 GLY B C 1
ATOM 8151 O O . GLY B 1 467 ? -10.852 4.004 19.391 1 98 467 GLY B O 1
ATOM 8152 N N . ARG B 1 468 ? -12.047 5.652 18.453 1 97.69 468 ARG B N 1
ATOM 8153 C CA . ARG B 1 468 ? -12.852 4.719 17.672 1 97.69 468 ARG B CA 1
ATOM 8154 C C . ARG B 1 468 ? -12.656 4.953 16.172 1 97.69 468 ARG B C 1
ATOM 8156 O O . ARG B 1 468 ? -12.492 6.094 15.734 1 97.69 468 ARG B O 1
ATOM 8163 N N . LEU B 1 469 ? -12.695 3.775 15.461 1 95.62 469 LEU B N 1
ATOM 8164 C CA . LEU B 1 469 ? -12.461 3.805 14.016 1 95.62 469 LEU B CA 1
ATOM 8165 C C . LEU B 1 469 ? -13.688 3.326 13.258 1 95.62 469 LEU B C 1
ATOM 8167 O O . LEU B 1 469 ? -14.453 2.494 13.758 1 95.62 469 LEU B O 1
ATOM 8171 N N . PHE B 1 470 ? -13.883 3.859 12.109 1 95.12 470 PHE B N 1
ATOM 8172 C CA . PHE B 1 470 ? -14.906 3.367 11.203 1 95.12 470 PHE B CA 1
ATOM 8173 C C . PHE B 1 470 ? -14.383 3.289 9.773 1 95.12 470 PHE B C 1
ATOM 8175 O O . PHE B 1 470 ? -13.359 3.904 9.445 1 95.12 470 PHE B O 1
ATOM 8182 N N . THR B 1 471 ? -15.047 2.52 8.945 1 93.94 471 THR B N 1
ATOM 8183 C CA . THR B 1 471 ? -14.641 2.314 7.559 1 93.94 471 THR B CA 1
ATOM 8184 C C . THR B 1 471 ? -15.141 3.455 6.672 1 93.94 471 THR B C 1
ATOM 8186 O O . THR B 1 471 ? -16.266 3.916 6.828 1 93.94 471 THR B O 1
ATOM 8189 N N . VAL B 1 472 ? -14.336 3.932 5.73 1 95.56 472 VAL B N 1
ATOM 8190 C CA . VAL B 1 472 ? -14.68 5.008 4.809 1 95.56 472 VAL B CA 1
ATOM 8191 C C . VAL B 1 472 ? -15.984 4.684 4.09 1 95.56 472 VAL B C 1
ATOM 8193 O O . VAL B 1 472 ? -16.141 3.588 3.549 1 95.56 472 VAL B O 1
ATOM 8196 N N . GLY B 1 473 ? -16.891 5.559 4.148 1 95.5 473 GLY B N 1
ATOM 8197 C CA . GLY B 1 473 ? -18.172 5.422 3.473 1 95.5 473 GLY B CA 1
ATOM 8198 C C . GLY B 1 473 ? -19.203 4.668 4.293 1 95.5 473 GLY B C 1
ATOM 8199 O O . GLY B 1 473 ? -20.375 4.598 3.914 1 95.5 473 GLY B O 1
ATOM 8200 N N . ASP B 1 474 ? -18.828 4.094 5.379 1 95.25 474 ASP B N 1
ATOM 8201 C CA . ASP B 1 474 ? -19.75 3.352 6.238 1 95.25 474 ASP B CA 1
ATOM 8202 C C . ASP B 1 474 ? -20.5 4.293 7.172 1 95.25 474 ASP B C 1
ATOM 8204 O O . ASP B 1 474 ? -20.172 4.395 8.359 1 95.25 474 ASP B O 1
ATOM 8208 N N . VAL B 1 475 ? -21.562 4.844 6.707 1 97.5 475 VAL B N 1
ATOM 8209 C CA . VAL B 1 475 ? -22.344 5.859 7.398 1 97.5 475 VAL B CA 1
ATOM 8210 C C . VAL B 1 475 ? -22.906 5.281 8.703 1 97.5 475 VAL B C 1
ATOM 8212 O O . VAL B 1 475 ? -22.828 5.918 9.75 1 97.5 475 VAL B O 1
ATOM 8215 N N . MET B 1 476 ? -23.375 4.109 8.633 1 96.88 476 MET B N 1
ATOM 8216 C CA . MET B 1 476 ? -23.953 3.492 9.82 1 96.88 476 MET B CA 1
ATOM 8217 C C . MET B 1 476 ? -22.875 3.154 10.844 1 96.88 476 MET B C 1
ATOM 8219 O O . MET B 1 476 ? -23.094 3.254 12.055 1 96.88 476 MET B O 1
ATOM 8223 N N . GLY B 1 477 ? -21.734 2.701 10.297 1 96.81 477 GLY B N 1
ATOM 8224 C CA . GLY B 1 477 ? -20.594 2.48 11.188 1 96.81 477 GLY B CA 1
ATOM 8225 C C . GLY B 1 477 ? -20.141 3.738 11.906 1 96.81 477 GLY B C 1
ATOM 8226 O O . GLY B 1 477 ? -19.859 3.707 13.102 1 96.81 477 GLY B O 1
ATOM 8227 N N . LEU B 1 478 ? -20.141 4.855 11.211 1 98 478 LEU B N 1
ATOM 8228 C CA . LEU B 1 478 ? -19.797 6.145 11.789 1 98 478 LEU B CA 1
ATOM 8229 C C . LEU B 1 478 ? -20.781 6.539 12.875 1 98 478 LEU B C 1
ATOM 8231 O O . LEU B 1 478 ? -20.391 6.93 13.977 1 98 478 LEU B O 1
ATOM 8235 N N . ALA B 1 479 ? -22.062 6.379 12.578 1 98.56 479 ALA B N 1
ATOM 8236 C CA . ALA B 1 479 ? -23.109 6.703 13.555 1 98.56 479 ALA B CA 1
ATOM 8237 C C . ALA B 1 479 ? -22.969 5.848 14.812 1 98.56 479 ALA B C 1
ATOM 8239 O O . ALA B 1 479 ? -23.078 6.352 15.93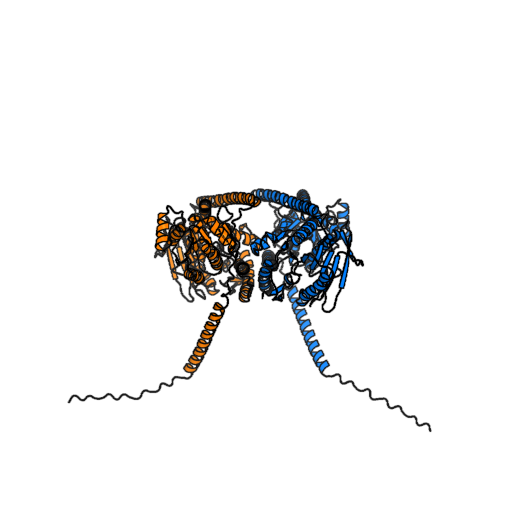 1 98.56 479 ALA B O 1
ATOM 8240 N N . ARG B 1 480 ? -22.656 4.613 14.578 1 97.94 480 ARG B N 1
ATOM 8241 C CA . ARG B 1 480 ? -22.516 3.682 15.695 1 97.94 480 ARG B CA 1
ATOM 8242 C C . ARG B 1 480 ? -21.359 4.086 16.609 1 97.94 480 ARG B C 1
ATOM 8244 O O . ARG B 1 480 ? -21.484 4.031 17.828 1 97.94 480 ARG B O 1
ATOM 8251 N N . GLU B 1 481 ? -20.281 4.445 16.047 1 98.12 481 GLU B N 1
ATOM 8252 C CA . GLU B 1 481 ? -19.109 4.797 16.828 1 98.12 481 GLU B CA 1
ATOM 8253 C C . GLU B 1 481 ? -19.344 6.094 17.609 1 98.12 481 GLU B C 1
ATOM 8255 O O . GLU B 1 481 ? -18.859 6.234 18.734 1 98.12 481 GLU B O 1
ATOM 8260 N N . ILE B 1 482 ? -20.047 7.062 17.016 1 98.62 482 ILE B N 1
ATOM 8261 C CA . ILE B 1 482 ? -20.391 8.297 17.719 1 98.62 482 ILE B CA 1
ATOM 8262 C C . ILE B 1 482 ? -21.328 7.988 18.891 1 98.62 482 ILE B C 1
ATOM 8264 O O . ILE B 1 482 ? -21.078 8.422 20.016 1 98.62 482 ILE B O 1
ATOM 8268 N N . LEU B 1 483 ? -22.312 7.191 18.656 1 98.31 483 LEU B N 1
ATOM 8269 C CA . LEU B 1 483 ? -23.312 6.859 19.672 1 98.31 483 LEU B CA 1
ATOM 8270 C C . LEU B 1 483 ? -22.688 6.07 20.812 1 98.31 483 LEU B C 1
ATOM 8272 O O . LEU B 1 483 ? -23.109 6.199 21.969 1 98.31 483 LEU B O 1
ATOM 8276 N N . TYR B 1 484 ? -21.703 5.312 20.453 1 97.69 484 TYR B N 1
ATOM 8277 C CA . TYR B 1 484 ? -21.016 4.551 21.5 1 97.69 484 TYR B CA 1
ATOM 8278 C C . TYR B 1 484 ? -20.547 5.469 22.625 1 97.69 484 TYR B C 1
ATOM 8280 O O . TYR B 1 484 ? -20.766 5.188 23.797 1 97.69 484 TYR B O 1
ATOM 8288 N N . TYR B 1 485 ? -19.953 6.578 22.297 1 97.94 485 TYR B N 1
ATOM 8289 C CA . TYR B 1 485 ? -19.438 7.488 23.312 1 97.94 485 TYR B CA 1
ATOM 8290 C C . TYR B 1 485 ? -20.578 8.211 24.016 1 97.94 485 TYR B C 1
ATOM 8292 O O . TYR B 1 485 ? -20.469 8.531 25.203 1 97.94 485 TYR B O 1
ATOM 8300 N N . MET B 1 486 ? -21.641 8.469 23.328 1 98.06 486 MET B N 1
ATOM 8301 C CA . MET B 1 486 ? -22.797 9.086 23.953 1 98.06 486 MET B CA 1
ATOM 8302 C C . MET B 1 486 ? -23.391 8.172 25.016 1 98.06 486 MET B C 1
ATOM 8304 O O . MET B 1 486 ? -23.75 8.625 26.109 1 98.06 486 MET B O 1
ATOM 8308 N N . LEU B 1 487 ? -23.406 6.93 24.688 1 97.44 487 LEU B N 1
ATOM 8309 C CA . LEU B 1 487 ? -24.078 5.953 25.531 1 97.44 487 LEU B CA 1
ATOM 8310 C C . LEU B 1 487 ? -23.141 5.406 26.594 1 97.44 487 LEU B C 1
ATOM 8312 O O . LEU B 1 487 ? -23.578 4.797 27.578 1 97.44 487 LEU B O 1
ATOM 8316 N N . HIS B 1 488 ? -21.844 5.617 26.469 1 97.38 488 HIS B N 1
ATOM 8317 C CA . HIS B 1 488 ? -20.844 5.168 27.422 1 97.38 488 HIS B CA 1
ATOM 8318 C C . HIS B 1 488 ? -19.922 6.309 27.844 1 97.38 488 HIS B C 1
ATOM 8320 O O . HIS B 1 488 ? -18.719 6.246 27.609 1 97.38 488 HIS B O 1
ATOM 8326 N N . PRO B 1 489 ? -20.469 7.25 28.578 1 96.69 489 PRO B N 1
ATOM 8327 C CA . PRO B 1 489 ? -19.703 8.461 28.891 1 96.69 489 PRO B CA 1
ATOM 8328 C C . PRO B 1 489 ? -18.453 8.164 29.719 1 96.69 489 PRO B C 1
ATOM 8330 O O . PRO B 1 489 ? -17.438 8.859 29.578 1 96.69 489 PRO B O 1
ATOM 8333 N N . ASP B 1 490 ? -18.484 7.16 30.578 1 97.06 490 ASP B N 1
ATOM 8334 C CA . ASP B 1 490 ? -17.297 6.828 31.375 1 97.06 490 ASP B CA 1
ATOM 8335 C C . ASP B 1 490 ? -16.172 6.293 30.5 1 97.06 490 ASP B C 1
ATOM 8337 O O . ASP B 1 490 ? -15.008 6.625 30.703 1 97.06 490 ASP B O 1
ATOM 8341 N N . GLU B 1 491 ? -16.562 5.5 29.531 1 96.88 491 GLU B N 1
ATOM 8342 C CA . GLU B 1 491 ? -15.562 4.992 28.594 1 96.88 491 GLU B CA 1
ATOM 8343 C C . GLU B 1 491 ? -15.023 6.109 27.703 1 96.88 491 GLU B C 1
ATOM 8345 O O . GLU B 1 491 ? -13.836 6.113 27.359 1 96.88 491 GLU B O 1
ATOM 8350 N N . ALA B 1 492 ? -15.875 6.98 27.359 1 97.88 492 ALA B N 1
ATOM 8351 C CA . ALA B 1 492 ? -15.453 8.133 26.578 1 97.88 492 ALA B CA 1
ATOM 8352 C C . ALA B 1 492 ? -14.375 8.93 27.312 1 97.88 492 ALA B C 1
ATOM 8354 O O . ALA B 1 492 ? -13.344 9.258 26.734 1 97.88 492 ALA B O 1
ATOM 8355 N N . LYS B 1 493 ? -14.602 9.148 28.562 1 96.75 493 LYS B N 1
ATOM 8356 C CA . LYS B 1 493 ? -13.656 9.906 29.375 1 96.75 493 LYS B CA 1
ATOM 8357 C C . LYS B 1 493 ? -12.344 9.148 29.531 1 96.75 493 LYS B C 1
ATOM 8359 O O . LYS B 1 493 ? -11.266 9.742 29.453 1 96.75 493 LYS B O 1
ATOM 8364 N N . ALA B 1 494 ? -12.453 7.879 29.766 1 97.62 494 ALA B N 1
ATOM 8365 C CA . ALA B 1 494 ? -11.258 7.055 29.953 1 97.62 494 ALA B CA 1
ATOM 8366 C C . ALA B 1 494 ? -10.414 7.016 28.688 1 97.62 494 ALA B C 1
ATOM 8368 O O . ALA B 1 494 ? -9.188 7.129 28.734 1 97.62 494 ALA B O 1
ATOM 8369 N N . THR B 1 495 ? -11.055 6.852 27.547 1 97.94 495 THR B N 1
ATOM 8370 C CA . THR B 1 495 ? -10.367 6.816 26.266 1 97.94 495 THR B CA 1
ATOM 8371 C C . THR B 1 495 ? -9.688 8.148 25.969 1 97.94 495 THR B C 1
ATOM 8373 O O . THR B 1 495 ? -8.539 8.18 25.516 1 97.94 495 THR B O 1
ATOM 8376 N N . ALA B 1 496 ? -10.359 9.203 26.266 1 98.19 496 ALA B N 1
ATOM 8377 C CA . ALA B 1 496 ? -9.82 10.539 26.031 1 98.19 496 ALA B CA 1
ATOM 8378 C C . ALA B 1 496 ? -8.578 10.781 26.891 1 98.19 496 ALA B C 1
ATOM 8380 O O . ALA B 1 496 ? -7.598 11.367 26.422 1 98.19 496 ALA B O 1
ATOM 8381 N N . ARG B 1 497 ? -8.633 10.328 28.078 1 97.62 497 ARG B N 1
ATOM 8382 C CA . ARG B 1 497 ? -7.496 10.492 28.984 1 97.62 497 ARG B CA 1
ATOM 8383 C C . ARG B 1 497 ? -6.281 9.719 28.484 1 97.62 497 ARG B C 1
ATOM 8385 O O . ARG B 1 497 ? -5.164 10.242 28.5 1 97.62 497 ARG B O 1
ATOM 8392 N N . ARG B 1 498 ? -6.496 8.492 28.078 1 97.25 498 ARG B N 1
ATOM 8393 C CA . ARG B 1 498 ? -5.41 7.68 27.547 1 97.25 498 ARG B CA 1
ATOM 8394 C C . ARG B 1 498 ? -4.832 8.305 26.281 1 97.25 498 ARG B C 1
ATOM 8396 O O . ARG B 1 498 ? -3.615 8.336 26.094 1 97.25 498 ARG B O 1
ATOM 8403 N N . ALA B 1 499 ? -5.711 8.766 25.438 1 97.94 499 ALA B N 1
ATOM 8404 C CA . ALA B 1 499 ? -5.285 9.398 24.188 1 97.94 499 ALA B CA 1
ATOM 8405 C C . ALA B 1 499 ? -4.449 10.641 24.469 1 97.94 499 ALA B C 1
ATOM 8407 O O . ALA B 1 499 ? -3.447 10.891 23.781 1 97.94 499 ALA B O 1
ATOM 8408 N N . ARG B 1 500 ? -4.836 11.398 25.438 1 97.94 500 ARG B N 1
ATOM 8409 C CA . ARG B 1 500 ? -4.086 12.609 25.766 1 97.94 500 ARG B CA 1
ATOM 8410 C C . ARG B 1 500 ? -2.709 12.266 26.312 1 97.94 500 ARG B C 1
ATOM 8412 O O . ARG B 1 500 ? -1.714 12.898 25.969 1 97.94 500 ARG B O 1
ATOM 8419 N N . GLU B 1 501 ? -2.666 11.336 27.219 1 96.56 501 GLU B N 1
ATOM 8420 C CA . GLU B 1 501 ? -1.383 10.914 27.781 1 96.56 501 GLU B CA 1
ATOM 8421 C C . GLU B 1 501 ? -0.4 10.539 26.672 1 96.56 501 GLU B C 1
ATOM 8423 O O . GLU B 1 501 ? 0.758 10.961 26.688 1 96.56 501 GLU B O 1
ATOM 8428 N N . ARG B 1 502 ? -0.867 9.812 25.734 1 97.06 502 ARG B N 1
ATOM 8429 C CA . ARG B 1 502 ? -0.053 9.414 24.594 1 97.06 502 ARG B CA 1
ATOM 8430 C C . ARG B 1 502 ? 0.306 10.617 23.734 1 97.06 502 ARG B C 1
ATOM 8432 O O . ARG B 1 502 ? 1.454 10.766 23.312 1 97.06 502 ARG B O 1
ATOM 8439 N N . ALA B 1 503 ? -0.654 11.438 23.484 1 97.19 503 ALA B N 1
ATOM 8440 C CA . ALA B 1 503 ? -0.459 12.594 22.609 1 97.19 503 ALA B CA 1
ATOM 8441 C C . ALA B 1 503 ? 0.584 13.547 23.188 1 97.19 503 ALA B C 1
ATOM 8443 O O . ALA B 1 503 ? 1.38 14.125 22.438 1 97.19 503 ALA B O 1
ATOM 8444 N N . MET B 1 504 ? 0.613 13.711 24.453 1 95.88 504 MET B N 1
ATOM 8445 C CA . MET B 1 504 ? 1.568 14.586 25.125 1 95.88 504 MET B CA 1
ATOM 8446 C C . MET B 1 504 ? 3 14.125 24.859 1 95.88 504 MET B C 1
ATOM 8448 O O . MET B 1 504 ? 3.92 14.945 24.812 1 95.88 504 MET B O 1
ATOM 8452 N N . LYS B 1 505 ? 3.16 12.898 24.609 1 95.75 505 LYS B N 1
ATOM 8453 C CA . LYS B 1 505 ? 4.488 12.312 24.438 1 95.75 505 LYS B CA 1
ATOM 8454 C C . LYS B 1 505 ? 4.848 12.195 22.969 1 95.75 505 LYS B C 1
ATOM 8456 O O . LYS B 1 505 ? 6.023 12.047 22.609 1 95.75 505 LYS B O 1
ATOM 8461 N N . LEU B 1 506 ? 3.875 12.281 22.094 1 95.69 506 LEU B N 1
ATOM 8462 C CA . LEU B 1 506 ? 4.129 12.062 20.688 1 95.69 506 LEU B CA 1
ATOM 8463 C C . LEU B 1 506 ? 3.939 13.352 19.891 1 95.69 506 LEU B C 1
ATOM 8465 O O . LEU B 1 506 ? 4.691 13.625 18.953 1 95.69 506 LEU B O 1
ATOM 8469 N N . PHE B 1 507 ? 2.881 14.117 20.312 1 95.62 507 PHE B N 1
ATOM 8470 C CA . PHE B 1 507 ? 2.361 15.117 19.391 1 95.62 507 PHE B CA 1
ATOM 8471 C C . PHE B 1 507 ? 2.5 16.516 19.969 1 95.62 507 PHE B C 1
ATOM 8473 O O . PHE B 1 507 ? 1.709 17.406 19.641 1 95.62 507 PHE B O 1
ATOM 8480 N N . SER B 1 508 ? 3.395 16.719 20.844 1 92.38 508 SER B N 1
ATOM 8481 C CA . SER B 1 508 ? 3.668 18.078 21.297 1 92.38 508 SER B CA 1
ATOM 8482 C C . SER B 1 508 ? 4.691 18.781 20.406 1 92.38 508 SER B C 1
ATOM 8484 O O . SER B 1 508 ? 5.605 18.125 19.891 1 92.38 508 SER B O 1
ATOM 8486 N N . SER B 1 509 ? 4.555 20.047 20.281 1 89.25 509 SER B N 1
ATOM 8487 C CA . SER B 1 509 ? 5.484 20.828 19.469 1 89.25 509 SER B CA 1
ATOM 8488 C C . SER B 1 509 ? 6.902 20.75 20.031 1 89.25 509 SER B C 1
ATOM 8490 O O . SER B 1 509 ? 7.875 20.766 19.266 1 89.25 509 SER B O 1
ATOM 8492 N N . ASP B 1 510 ? 7.031 20.594 21.281 1 89.62 510 ASP B N 1
ATOM 8493 C CA . ASP B 1 510 ? 8.344 20.484 21.922 1 89.62 510 ASP B CA 1
ATOM 8494 C C . ASP B 1 510 ? 9.055 19.203 21.516 1 89.62 510 ASP B C 1
ATOM 8496 O O . ASP B 1 510 ? 10.227 19.219 21.141 1 89.62 510 ASP B O 1
ATOM 8500 N N . VAL B 1 511 ? 8.312 18.156 21.594 1 93.81 511 VAL B N 1
ATOM 8501 C CA . VAL B 1 511 ? 8.875 16.859 21.219 1 93.81 511 VAL B CA 1
ATOM 8502 C C . VAL B 1 511 ? 9.242 16.875 19.734 1 93.81 511 VAL B C 1
ATOM 8504 O O . VAL B 1 511 ? 10.305 16.375 19.344 1 93.81 511 VAL B O 1
ATOM 8507 N N . MET B 1 512 ? 8.414 17.422 18.922 1 94.94 512 MET B N 1
ATOM 8508 C CA . MET B 1 512 ? 8.633 17.484 17.469 1 94.94 512 MET B CA 1
ATOM 8509 C C . MET B 1 512 ? 9.93 18.234 17.156 1 94.94 512 MET B C 1
ATOM 8511 O O . MET B 1 512 ? 10.781 17.719 16.438 1 94.94 512 MET B O 1
ATOM 8515 N N . VAL B 1 513 ? 10.133 19.391 17.766 1 94.38 513 VAL B N 1
ATOM 8516 C CA . VAL B 1 513 ? 11.273 20.234 17.406 1 94.38 513 VAL B CA 1
ATOM 8517 C C . VAL B 1 513 ? 12.57 19.594 17.891 1 94.38 513 VAL B C 1
ATOM 8519 O O . VAL B 1 513 ? 13.609 19.703 17.234 1 94.38 513 VAL B O 1
ATOM 8522 N N . MET B 1 514 ? 12.516 18.906 19.031 1 95.5 514 MET B N 1
ATOM 8523 C CA . MET B 1 514 ? 13.703 18.219 19.531 1 95.5 514 MET B CA 1
ATOM 8524 C C . MET B 1 514 ? 14.172 17.156 18.562 1 95.5 514 MET B C 1
ATOM 8526 O O . MET B 1 514 ? 15.375 17 18.328 1 95.5 514 MET B O 1
ATOM 8530 N N . HIS B 1 515 ? 13.227 16.453 17.969 1 97.12 515 HIS B N 1
ATOM 8531 C CA . HIS B 1 515 ? 13.586 15.438 16.984 1 97.12 515 HIS B CA 1
ATOM 8532 C C . HIS B 1 515 ? 14.141 16.094 15.719 1 97.12 515 HIS B C 1
ATOM 8534 O O . HIS B 1 515 ? 15.109 15.586 15.133 1 97.12 515 HIS B O 1
ATOM 8540 N N . TYR B 1 516 ? 13.547 17.172 15.297 1 97.38 516 TYR B N 1
ATOM 8541 C CA . TYR B 1 516 ? 14.047 17.891 14.125 1 97.38 516 TYR B CA 1
ATOM 8542 C C . TYR B 1 516 ? 15.461 18.391 14.352 1 97.38 516 TYR B C 1
ATOM 8544 O O . TYR B 1 516 ? 16.344 18.188 13.5 1 97.38 516 TYR B O 1
ATOM 8552 N N . GLU B 1 517 ? 15.648 19.062 15.469 1 96.88 517 GLU B N 1
ATOM 8553 C CA . GLU B 1 517 ? 16.953 19.641 15.805 1 96.88 517 GLU B CA 1
ATOM 8554 C C . GLU B 1 517 ? 18.031 18.562 15.812 1 96.88 517 GLU B C 1
ATOM 8556 O O . GLU B 1 517 ? 19.094 18.734 15.227 1 96.88 517 GLU B O 1
ATOM 8561 N N . SER B 1 518 ? 17.688 17.453 16.406 1 96.56 518 SER B N 1
ATOM 8562 C CA . SER B 1 518 ? 18.625 16.344 16.484 1 96.56 518 SER B CA 1
ATOM 8563 C C . SER B 1 518 ? 18.984 15.828 15.086 1 96.56 518 SER B C 1
ATOM 8565 O O . SER B 1 518 ? 20.141 15.531 14.805 1 96.56 518 SER B O 1
ATOM 8567 N N . LEU B 1 519 ? 18.031 15.719 14.258 1 97.12 519 LEU B N 1
ATOM 8568 C CA . LEU B 1 519 ? 18.234 15.227 12.898 1 97.12 519 LEU B CA 1
ATOM 8569 C C . LEU B 1 519 ? 19.109 16.188 12.094 1 97.12 519 LEU B C 1
ATOM 8571 O O . LEU B 1 519 ? 20 15.758 11.367 1 97.12 519 LEU B O 1
ATOM 8575 N N . LEU B 1 520 ? 18.875 17.469 12.211 1 97.69 520 LEU B N 1
ATOM 8576 C CA . LEU B 1 520 ? 19.641 18.469 11.461 1 97.69 520 LEU B CA 1
ATOM 8577 C C . LEU B 1 520 ? 21.109 18.453 11.867 1 97.69 520 LEU B C 1
ATOM 8579 O O . LEU B 1 520 ? 21.984 18.516 11.008 1 97.69 520 LEU B O 1
ATOM 8583 N N . TYR B 1 521 ? 21.375 18.297 13.156 1 97.44 521 TYR B N 1
ATOM 8584 C CA . TYR B 1 521 ? 22.766 18.188 13.617 1 97.44 521 TYR B CA 1
ATOM 8585 C C . TYR B 1 521 ? 23.422 16.938 13.047 1 97.44 521 TYR B C 1
ATOM 8587 O O . TYR B 1 521 ? 24.578 16.969 12.633 1 97.44 521 TYR B O 1
ATOM 8595 N N . ARG B 1 522 ? 22.672 15.844 13.031 1 95.81 522 ARG B N 1
ATOM 8596 C CA . ARG B 1 522 ? 23.219 14.602 12.492 1 95.81 522 ARG B CA 1
ATOM 8597 C C . ARG B 1 522 ? 23.594 14.766 11.023 1 95.81 522 ARG B C 1
ATOM 8599 O O . ARG B 1 522 ? 24.641 14.258 10.594 1 95.81 522 ARG B O 1
ATOM 8606 N N . LEU B 1 523 ? 22.797 15.461 10.25 1 96.88 523 LEU B N 1
ATOM 8607 C CA . LEU B 1 523 ? 23.047 15.672 8.828 1 96.88 523 LEU B CA 1
ATOM 8608 C C . LEU B 1 523 ? 24.281 16.547 8.609 1 96.88 523 LEU B C 1
ATOM 8610 O O . LEU B 1 523 ? 25.062 16.312 7.676 1 96.88 523 LEU B O 1
ATOM 8614 N N . VAL B 1 524 ? 24.453 17.531 9.453 1 96.75 524 VAL B N 1
ATOM 8615 C CA . VAL B 1 524 ? 25.594 18.422 9.344 1 96.75 524 VAL B CA 1
ATOM 8616 C C . VAL B 1 524 ? 26.875 17.672 9.711 1 96.75 524 VAL B C 1
ATOM 8618 O O . VAL B 1 524 ? 27.906 17.844 9.055 1 96.75 524 VAL B O 1
ATOM 8621 N N . ASP B 1 525 ? 26.766 16.812 10.727 1 95.94 525 ASP B N 1
ATOM 8622 C CA . ASP B 1 525 ? 27.938 16.062 11.195 1 95.94 525 ASP B CA 1
ATOM 8623 C C . ASP B 1 525 ? 28.312 14.953 10.219 1 95.94 525 ASP B C 1
ATOM 8625 O O . ASP B 1 525 ? 29.484 14.633 10.055 1 95.94 525 ASP B O 1
ATOM 8629 N N . HIS B 1 526 ? 27.297 14.367 9.625 1 95.38 526 HIS B N 1
ATOM 8630 C CA . HIS B 1 526 ? 27.484 13.273 8.68 1 95.38 526 HIS B CA 1
ATOM 8631 C C . HIS B 1 526 ? 26.672 13.508 7.402 1 95.38 526 HIS B C 1
ATOM 8633 O O . HIS B 1 526 ? 25.672 12.828 7.156 1 95.38 526 HIS B O 1
ATOM 8639 N N . PRO B 1 527 ? 27.203 14.398 6.578 1 93.69 527 PRO B N 1
ATOM 8640 C CA . PRO B 1 527 ? 26.453 14.742 5.363 1 93.69 527 PRO B CA 1
ATOM 8641 C C . PRO B 1 527 ? 26.359 13.578 4.383 1 93.69 527 PRO B C 1
ATOM 8643 O O . PRO B 1 527 ? 27.375 12.961 4.043 1 93.69 527 PRO B O 1
ATOM 8646 N N . PRO B 1 528 ? 25.125 13.242 4.008 1 90.38 528 PRO B N 1
ATOM 8647 C CA . PRO B 1 528 ? 25 12.203 2.986 1 90.38 528 PRO B CA 1
ATOM 8648 C C . PRO B 1 528 ? 25.469 12.664 1.609 1 90.38 528 PRO B C 1
ATOM 8650 O O . PRO B 1 528 ? 25.594 13.859 1.363 1 90.38 528 PRO B O 1
ATOM 8653 N N . THR B 1 529 ? 25.672 11.625 0.748 1 85 529 THR B N 1
ATOM 8654 C CA . THR B 1 529 ? 26.031 11.93 -0.632 1 85 529 THR B CA 1
ATOM 8655 C C . THR B 1 529 ? 24.812 12.398 -1.419 1 85 529 TH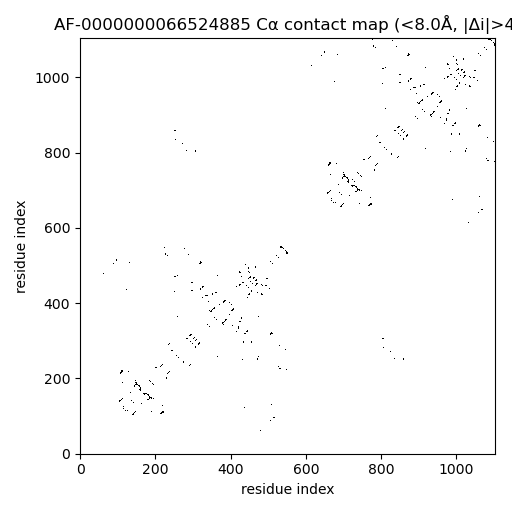R B C 1
ATOM 8657 O O . THR B 1 529 ? 23.719 11.852 -1.269 1 85 529 THR B O 1
ATOM 8660 N N . LEU B 1 530 ? 25.094 13.422 -2.186 1 84.25 530 LEU B N 1
ATOM 8661 C CA . LEU B 1 530 ? 24.016 13.961 -3.02 1 84.25 530 LEU B CA 1
ATOM 8662 C C . LEU B 1 530 ? 24.109 13.414 -4.441 1 84.25 530 LEU B C 1
ATOM 8664 O O . LEU B 1 530 ? 25.219 13.258 -4.98 1 84.25 530 LEU B O 1
ATOM 8668 N N . PRO B 1 531 ? 22.953 13.062 -4.977 1 77.81 531 PRO B N 1
ATOM 8669 C CA . PRO B 1 531 ? 22.984 12.617 -6.371 1 77.81 531 PRO B CA 1
ATOM 8670 C C . PRO B 1 531 ? 23.312 13.75 -7.344 1 77.81 531 PRO B C 1
ATOM 8672 O O . PRO B 1 531 ? 22.969 14.906 -7.102 1 77.81 531 PRO B O 1
ATOM 8675 N N . ASN B 1 532 ? 23.906 13.391 -8.422 1 80.81 532 ASN B N 1
ATOM 8676 C CA . ASN B 1 532 ? 24.281 14.375 -9.438 1 80.81 532 ASN B CA 1
ATOM 8677 C C . ASN B 1 532 ? 23.141 14.617 -10.422 1 80.81 532 ASN B C 1
ATOM 8679 O O . ASN B 1 532 ? 23.109 14.031 -11.508 1 80.81 532 ASN B O 1
ATOM 8683 N N . MET B 1 533 ? 22.25 15.453 -10.047 1 82.38 533 MET B N 1
ATOM 8684 C CA . MET B 1 533 ? 21.141 15.836 -10.906 1 82.38 533 MET B CA 1
ATOM 8685 C C . MET B 1 533 ? 21.359 17.234 -11.5 1 82.38 533 MET B C 1
ATOM 8687 O O . MET B 1 533 ? 21.078 18.234 -10.844 1 82.38 533 MET B O 1
ATOM 8691 N N . THR B 1 534 ? 21.859 17.297 -12.742 1 83.38 534 THR B N 1
ATOM 8692 C CA . THR B 1 534 ? 22.297 18.578 -13.289 1 83.38 534 THR B CA 1
ATOM 8693 C C . THR B 1 534 ? 21.453 18.953 -14.508 1 83.38 534 THR B C 1
ATOM 8695 O O . THR B 1 534 ? 21.672 20 -15.109 1 83.38 534 THR B O 1
ATOM 8698 N N . GLY B 1 535 ? 20.484 18.156 -14.789 1 85.69 535 GLY B N 1
ATOM 8699 C CA . GLY B 1 535 ? 19.688 18.469 -15.961 1 85.69 535 GLY B CA 1
ATOM 8700 C C . GLY B 1 535 ? 18.719 19.625 -15.75 1 85.69 535 GLY B C 1
ATOM 8701 O O . GLY B 1 535 ? 18.812 20.344 -14.75 1 85.69 535 GLY B O 1
ATOM 8702 N N . ASP B 1 536 ? 17.844 19.875 -16.766 1 89.88 536 ASP B N 1
ATOM 8703 C CA . ASP B 1 536 ? 16.891 20.984 -16.734 1 89.88 536 ASP B CA 1
ATOM 8704 C C . ASP B 1 536 ? 15.742 20.688 -15.766 1 89.88 536 ASP B C 1
ATOM 8706 O O . ASP B 1 536 ? 15.344 19.531 -15.594 1 89.88 536 ASP B O 1
ATOM 8710 N N . VAL B 1 537 ? 15.297 21.812 -15.117 1 92.62 537 VAL B N 1
ATOM 8711 C CA . VAL B 1 537 ? 14.102 21.688 -14.289 1 92.62 537 VAL B CA 1
ATOM 8712 C C . VAL B 1 537 ? 12.859 21.594 -15.18 1 92.62 537 VAL B C 1
ATOM 8714 O O . VAL B 1 537 ? 12.727 22.359 -16.141 1 92.62 537 VAL B O 1
ATOM 8717 N N . VAL B 1 538 ? 12.023 20.672 -14.93 1 90.44 538 VAL B N 1
ATOM 8718 C CA . VAL B 1 538 ? 10.75 20.469 -15.617 1 90.44 538 VAL B CA 1
ATOM 8719 C C . VAL B 1 538 ? 9.625 20.359 -14.594 1 90.44 538 VAL B C 1
ATOM 8721 O O . VAL B 1 538 ? 9.805 19.75 -13.539 1 90.44 538 VAL B O 1
ATOM 8724 N N . CYS B 1 539 ? 8.484 21.016 -14.883 1 91.81 539 CYS B N 1
ATOM 8725 C CA . CYS B 1 539 ? 7.328 20.906 -14 1 91.81 539 CYS B CA 1
ATOM 8726 C C . CYS B 1 539 ? 6.148 20.266 -14.719 1 91.81 539 CYS B C 1
ATOM 8728 O O . CYS B 1 539 ? 5.793 20.672 -15.82 1 91.81 539 CYS B O 1
ATOM 8730 N N . ILE B 1 540 ? 5.617 19.172 -14.078 1 86.31 540 ILE B N 1
ATOM 8731 C CA . ILE B 1 540 ? 4.414 18.5 -14.562 1 86.31 540 ILE B CA 1
ATOM 8732 C C . ILE B 1 540 ? 3.176 19.219 -14.039 1 86.31 540 ILE B C 1
ATOM 8734 O O . ILE B 1 540 ? 3.098 19.547 -12.852 1 86.31 540 ILE B O 1
ATOM 8738 N N . PRO B 1 541 ? 2.244 19.406 -14.945 1 82.62 541 PRO B N 1
ATOM 8739 C CA . PRO B 1 541 ? 1.065 20.188 -14.555 1 82.62 541 PRO B CA 1
ATOM 8740 C C . PRO B 1 541 ? 0.061 19.359 -13.75 1 82.62 541 PRO B C 1
ATOM 8742 O O . PRO B 1 541 ? -1.019 19.031 -14.25 1 82.62 541 PRO B O 1
ATOM 8745 N N . VAL B 1 542 ? 0.357 19.016 -12.641 1 83.12 542 VAL B N 1
ATOM 8746 C CA . VAL B 1 542 ? -0.542 18.469 -11.633 1 83.12 542 VAL B CA 1
ATOM 8747 C C . VAL B 1 542 ? -0.673 19.453 -10.469 1 83.12 542 VAL B C 1
ATOM 8749 O O . VAL B 1 542 ? 0.056 20.438 -10.398 1 83.12 542 VAL B O 1
ATOM 8752 N N . TYR B 1 543 ? -1.72 19.344 -9.742 1 73.06 543 TYR B N 1
ATOM 8753 C CA . TYR B 1 543 ? -1.857 20.281 -8.633 1 73.06 543 TYR B CA 1
ATOM 8754 C C . TYR B 1 543 ? -1.582 19.609 -7.297 1 73.06 543 TYR B C 1
ATOM 8756 O O . TYR B 1 543 ? -2.299 18.672 -6.906 1 73.06 543 TYR B O 1
ATOM 8764 N N . PRO B 1 544 ? -0.642 20.156 -6.617 1 74.88 544 PRO B N 1
ATOM 8765 C CA . PRO B 1 544 ? 0.372 21.141 -7.027 1 74.88 544 PRO B CA 1
ATOM 8766 C C . PRO B 1 544 ? 1.331 20.578 -8.078 1 74.88 544 PRO B C 1
ATOM 8768 O O . PRO B 1 544 ? 1.486 19.375 -8.203 1 74.88 544 PRO B O 1
ATOM 8771 N N . ALA B 1 545 ? 1.927 21.547 -8.789 1 80.06 545 ALA B N 1
ATOM 8772 C CA . ALA B 1 545 ? 2.891 21.109 -9.797 1 80.06 545 ALA B CA 1
ATOM 8773 C C . ALA B 1 545 ? 4.004 20.266 -9.164 1 80.06 545 ALA B C 1
ATOM 8775 O O . ALA B 1 545 ? 4.453 20.562 -8.055 1 80.06 545 ALA B O 1
ATOM 8776 N N . LEU B 1 546 ? 4.355 19.219 -9.812 1 88.81 546 LEU B N 1
ATOM 8777 C CA . LEU B 1 546 ? 5.551 18.453 -9.445 1 88.81 546 LEU B CA 1
ATOM 8778 C C . LEU B 1 546 ? 6.734 18.859 -10.32 1 88.81 546 LEU B C 1
ATOM 8780 O O . LEU B 1 546 ? 6.723 18.625 -11.531 1 88.81 546 LEU B O 1
ATOM 8784 N N . CYS B 1 547 ? 7.711 19.531 -9.727 1 91.38 547 CYS B N 1
ATOM 8785 C CA . CYS B 1 547 ? 8.914 19.922 -10.461 1 91.38 547 CYS B CA 1
ATOM 8786 C C . CYS B 1 547 ? 10.062 18.969 -10.156 1 91.38 547 CYS B C 1
ATOM 8788 O O . CYS B 1 547 ? 10.203 18.5 -9.031 1 91.38 547 CYS B O 1
ATOM 8790 N N . TYR B 1 548 ? 10.828 18.656 -11.18 1 87.94 548 TYR B N 1
ATOM 8791 C CA . TYR B 1 548 ? 11.992 17.781 -11.039 1 87.94 548 TYR B CA 1
ATOM 8792 C C . TYR B 1 548 ? 13.086 18.172 -12.016 1 87.94 548 TYR B C 1
ATOM 8794 O O . TYR B 1 548 ? 12.867 18.984 -12.914 1 87.94 548 TYR B O 1
ATOM 8802 N N . ARG B 1 549 ? 14.297 17.719 -11.773 1 87.25 549 ARG B N 1
ATOM 8803 C CA . ARG B 1 549 ? 15.398 17.906 -12.711 1 87.25 549 ARG B CA 1
ATOM 8804 C C . ARG B 1 549 ? 15.68 16.641 -13.508 1 87.25 549 ARG B C 1
ATOM 8806 O O . ARG B 1 549 ? 15.703 15.547 -12.953 1 87.25 549 ARG B O 1
ATOM 8813 N N . GLU B 1 550 ? 15.844 16.812 -14.797 1 80.56 550 GLU B N 1
ATOM 8814 C CA . GLU B 1 550 ? 16.219 15.688 -15.664 1 80.56 550 GLU B CA 1
ATOM 8815 C C . GLU B 1 550 ? 17.641 15.234 -15.398 1 80.56 550 GLU B C 1
ATOM 8817 O O . GLU B 1 550 ? 18.484 16.031 -15 1 80.56 550 GLU B O 1
ATOM 8822 N N . VAL B 1 551 ? 17.875 13.836 -15.43 1 69.19 551 VAL B N 1
ATOM 8823 C CA . VAL B 1 551 ? 19.203 13.289 -15.219 1 69.19 551 VAL B CA 1
ATOM 8824 C C . VAL B 1 551 ? 19.984 13.281 -16.531 1 69.19 551 VAL B C 1
ATOM 8826 O O . VAL B 1 551 ? 19.422 12.969 -17.594 1 69.19 551 VAL B O 1
ATOM 8829 N N . SER B 1 552 ? 21.125 14.07 -16.672 1 58.69 552 SER B N 1
ATOM 8830 C CA . SER B 1 552 ? 22 14.023 -17.844 1 58.69 552 SER B CA 1
ATOM 8831 C C . SER B 1 552 ? 22.781 12.719 -17.875 1 58.69 552 SER B C 1
ATOM 8833 O O . SER B 1 552 ? 23.094 12.133 -16.844 1 58.69 552 SER B O 1
#

Solvent-accessible surface area (backbone atoms only — not comparable to full-atom values): 58069 Å² total; per-residue (Å²): 136,80,76,79,77,75,82,79,82,77,82,81,78,80,79,77,79,58,68,66,58,53,55,52,50,51,52,49,50,53,50,50,52,52,54,52,50,54,50,54,54,57,56,55,61,62,64,61,65,70,68,63,79,74,70,78,74,76,87,65,80,79,75,80,75,77,81,59,71,76,53,47,60,55,45,54,52,47,50,55,54,48,53,53,49,36,51,49,52,36,50,51,23,53,53,40,42,65,71,50,68,83,53,82,69,50,33,36,42,30,26,28,52,59,38,39,67,86,80,42,64,75,45,73,70,19,49,50,53,50,51,50,47,47,49,43,25,39,73,61,20,35,32,42,33,43,27,42,16,44,52,72,91,50,73,49,74,49,31,33,45,53,38,65,88,75,65,50,71,42,80,45,92,48,92,80,42,33,29,35,40,33,32,35,26,9,75,39,60,71,34,74,34,60,54,23,55,53,43,46,53,54,56,47,48,59,48,34,71,75,53,65,59,54,33,36,41,16,45,43,69,53,39,58,50,42,49,49,79,66,71,50,29,55,38,30,39,43,62,57,49,55,59,27,54,50,47,25,52,48,40,46,44,48,25,36,33,60,66,66,66,44,75,87,49,72,66,57,38,52,52,36,28,58,38,29,42,51,29,56,54,46,51,57,51,56,66,51,57,60,29,41,32,27,41,27,61,44,54,49,48,41,39,38,76,65,57,63,35,60,68,92,33,53,42,83,51,40,66,40,44,62,57,86,53,27,42,61,66,92,58,63,62,65,24,38,51,55,30,50,75,70,73,37,67,69,85,36,49,29,40,26,37,66,51,68,27,42,74,61,43,20,55,66,50,47,52,54,17,48,52,59,48,46,73,76,35,81,58,45,33,41,40,35,38,31,52,49,79,50,46,57,59,52,52,50,41,31,74,71,70,44,58,52,46,76,70,33,74,66,54,70,67,52,43,30,53,51,44,47,48,33,63,31,38,44,50,47,35,47,53,41,45,39,61,69,59,66,60,53,45,30,21,33,16,42,24,25,40,38,32,28,72,44,44,23,43,41,65,68,36,74,46,70,66,33,23,41,70,25,57,70,34,36,35,67,50,45,36,40,55,56,46,47,38,71,76,32,54,68,57,30,52,52,22,6,49,50,24,18,59,48,30,63,38,44,32,21,37,67,49,27,44,30,46,49,53,44,49,52,51,48,31,59,77,54,56,66,76,74,54,88,50,76,35,59,69,47,65,45,95,46,91,73,46,50,58,38,43,41,76,119,133,85,81,81,80,77,82,82,82,76,86,83,78,83,78,80,78,60,68,69,60,53,56,54,51,52,52,51,52,52,50,50,53,53,53,52,51,54,52,54,55,56,52,53,62,61,63,62,66,70,69,62,78,74,70,77,74,76,86,67,79,77,74,81,75,78,80,58,70,75,54,48,60,54,45,55,52,47,51,54,54,48,52,52,49,36,53,50,53,35,50,50,22,53,54,41,43,66,71,48,69,83,53,82,71,50,34,36,42,30,25,27,50,60,38,38,68,86,80,42,66,74,46,73,68,19,49,51,52,50,50,49,46,47,49,44,25,40,72,62,21,35,33,42,33,42,26,42,17,44,53,72,90,49,74,49,75,48,29,31,44,54,38,65,88,78,65,48,70,43,82,45,92,48,93,81,41,33,28,34,39,32,32,35,27,9,76,40,62,70,34,74,34,60,54,24,56,53,44,47,53,53,55,46,49,59,49,35,73,75,54,65,59,53,34,36,41,15,44,42,68,54,38,57,49,42,49,46,79,67,71,49,28,53,38,29,38,44,62,55,48,54,60,29,53,51,46,24,53,49,39,45,43,46,25,37,33,60,66,66,66,45,76,87,51,69,67,58,37,50,51,37,27,58,38,28,43,50,30,55,53,44,51,57,50,56,64,51,55,59,29,39,31,26,42,26,60,45,55,49,47,41,39,39,76,65,59,64,36,60,66,91,33,54,42,84,50,39,66,41,43,63,60,87,54,25,41,62,66,90,59,64,62,65,26,38,53,54,29,50,76,69,74,37,66,69,85,36,50,28,39,26,37,68,51,67,28,42,74,60,43,20,55,66,50,47,51,54,17,47,51,59,48,46,72,74,35,82,56,45,32,42,40,38,39,29,52,50,80,50,47,56,60,53,52,51,41,32,73,72,71,44,58,51,45,77,67,33,76,65,53,71,65,52,43,31,52,50,43,47,49,33,64,31,39,44,50,47,34,48,53,41,45,38,57,69,60,67,60,52,45,31,21,33,14,43,23,25,41,39,32,27,72,43,45,23,43,42,64,69,35,74,45,72,67,33,22,40,69,25,58,69,35,37,35,65,50,46,34,42,55,56,46,48,39,71,76,32,54,69,56,30,52,52,23,4,48,50,24,18,60,47,29,64,38,44,32,20,38,66,50,27,45,30,46,49,55,44,48,53,53,48,31,59,76,54,55,68,77,75,54,84,49,76,35,61,70,47,63,45,94,44,92,73,47,50,58,39,43,40,75,117

Radius of gyration: 34.61 Å; Cα contacts (8 Å, |Δi|>4): 2029; chains: 2; bounding box: 71×140×139 Å